Protein AF-A0A974WKI0-F1 (afdb_monomer_lite)

Foldseek 3Di:
DDDDDDDDDDDDDDDDDDDDDDDDDDPVPVVVVVVVVVVLVVVQLVQKDKDFAPPDDLQAFLVVGDPVRIDIDGDDDDPFKDKDWDDWDTDLQQSKTKTKIWIWGQDPPPRDTDDIDIDIDIDHDHHHPQNLQQVQVVQKDWDAPDDPQLEAFQVRDPPVRIDIDRHDPVFWDKDKDWDGDQAQSWIKIKIKIAGPVHRVDIYPIDTDDIPHNHHHPVNVLVVVLVVLVVPQQDWDFDPVDDQQEAFQVPDDPNRIFHDPVNVPFWGKDWPDWDGDQQQSKIKTKIWIATPVDRDIDDIDIHMDHNHHHPVNVLVVVLVVVQVCQQPDPWDWDWQFAPDDQQEAFQVPGDPVRIDTHPTPDDPQKDKAWPDWDGDQQQSKIKTWIWIWGRPCCVRNNIRIYDIDIDMDHNHHHPVNVVLVVVQVVQQVVVVVLVPPDDDDPPDDFEDAFPVVDDPVNVVVVPVSCCVVVVPDPFKDKDKDWDDGDQAQAKTKIKIWIDGNVDPPRIYDMDMDIDGGYHHDVVVPPPDDDFDADDDDDPPVQWQQQLVVVVCVVPPPVCVLDVPPCDPVNVCVRSDPPDDPFKDKDDKDKDKDWDCDPDDDNRDTFIKIKIKIKMATRVDRPDDMDIDIDMDGCRRVSVVSVVQVQQVQKDKDFDPVCLLVQQVDFQVRDDPVNVVVGMDIDGDVVVVVSPRIDGDVVQWDKAFDDGDQQQSKTWIWTGRNPDIDIDIDHRHHHPVSVVVLVVVLVVVLVLQQVCQVVWDFDPDDAPPPPFAFQQLVPPDPVPTHTDDPPVSQKDKDWDPPPFDDPVLQQKTKTKIWIAGNPSNRRVRIHPDIDIDIDGNNDDPVLNVVLVVLVVVLVVVLVCCLVPVVVVLCPPLVVVLLVLDPPVLSVVLCCCVNPVLSVVLVVLVVVLCVVLVVLLCNLQNDDPLSVVVVVLLSVLSSLVVSLLVSLLSQLQSDDDDDDPCPDLLCSLVRSQDLVSVLVSQLVNLVSCVVSLVSLLVSLLSLLVPPDVVLCVVFPPSVVLSVLLSVLLSVLSVVLSCCRNPQDRSCCQAVVDDDPPPNDVVVVVVPPPDDGHSVCVLPCVLCVSLPCVVSLVSSLVSLVVSCVVRVDDPVSSVVSSVSSCSSNVSVSVSSVSVSVCCNVSNHVSSSVSSVVSVD

Secondary structure (DSSP, 8-state):
------------------------SSHHHHHHHHHHHHHHHHHHHHH-EEEE-TTS-TTS-GGG--GGGEEEE-S---TTEEEEEEEEEEETTTTEEEEEEEEEEE-TTT--EEEEEEEEEEEE-PPPHHHHHHHHHHH-EEE--S--GGGS-GGGS-GGG-EEESS-TTTEEEEEEEEEETTTTEEEEEEEEEETT-TT-BPPPEEEEEEE-PPPHHHHHHHHHHHHHHH----EEPTT--GGGS-GGG--GGGEE--TTTTTTEEEEEEEEEEETTTTEEEEEEEEEESSSS-BPPPEEEEE--PPPHHHHHHHHHHHHHHHHHT-----EEEETT--GGGS-GGG--GGGEEEES----TTEEEEEEEEEEETTTTEEEEEEEEEE-TTHHHH--EEPPPEEEEEE-PPPHHHHHHHHHHHHHHHHHHHTGGG----TTS-SSSS-GGG--TTGGGG-TTSHHHHSSS-TTEEEEEEEEEEETTTTEEEEEEEEEESSSTT-BPPPEEEEEE----THHHHGGG------PPPPPGGGB-HHHHHHHHHHSS-HHHHS-----HHHHHHHH--TT-TTEEEEEEEEEEEEE--TTS-TT--EEEEEEEEEEEESSSTTS-EEEEEEEEE-HHHHHHHHHHHHHHH-EEEE-GGGHHHHTTS-GGG--HHHHHHHEEEE--HHHHT-TT--B-GGGEEEEEEEEETTTTEEEEEEEETTEEEEEEEE-S--HHHHHHHHHHHHHHHHHHHHHHHT--B---------SS---TTT--GGGS-B---GGG-EEEEE-TT--EEETTTTEEEEEEEEEE-STTSTT-B-SS-EEEEE---S-HHHHHHHHHHHHHHHHHHHHHHHHHHHHHIIIIIHHHHHTS-HHHHHHHHHIIIIIIHHHHHHHHHHHHHHHHHHHHHHH-S-HHHHHHHHHHHHHHHHHHHHHHHHHHHHHSSPP--STT--TTSSHHHH--HHHHHHHHHHHHHHHHHTHHHHHHHHHHHHHTS-HHHHTTSTTHHHHHHHHHHHHHHHHHHHHHIIIII--HHHHHH-PPPSS---HHHHHTTTTS--SHHHIIIIIHHHHS-THHHHHHHHHHHHHHHHHTT--HHHHHHHHHHHHHHHHHHHHHHHHHHHHHIIIIIIIHHHHHHHHH-

Sequence (1156 aa):
MKKNKFLISSILSILSIALPTLSASCAKAQQKQKHGINEKIENTLKQCQVFVDDNIKKEKLASDIKYSQIKNNIFSIDKNIIIQYKNILADDIKGLLIIEIYIKQIDKNNNNLINLKTKKMVISGFKTIYEYMNEQLKQIKASYDNLNLSSTMPDDLDLNLIKFKNYNASLFDINATFKPNNEEGLIEISLELIYKQNTNIKSKNITIFPIKGFKTTRDSFKEKNEETFKKLAYLELIKTIDKSNVLPSSIKEEDIQLPSSANQYSKIKINSLKPNDEDGTLLVNFYLLSKQYNDSTKSKEIVIRDFLTKNEQLNNLKNNIRERLNKHNLKFEIEYMDIDKESVLPEKISKDKIKFINTNLKLDQEIKIIDIDPDNERGTLSINYKIVDKSNISILGEIESRILSYTDKGFLTKKQKVINTEIQRLNKYGQESLDFIVVNDNFVKNEHFANELTKDKLGNLKYLTSVLSGEDDKINTIFSIEKYDNNLGEINISYIIESKIIQNVYSKKFTKNIKGFKTIEQDRINKLNPNFSIKKIDSSIYNSKTFYKFIGSNKNIKTFVPIEITNEELSKIISYENIEDAKITNLRVKIYLDSNEANNPNEIKCYLKLQYKIQSTINESSITKERNTIFDISSSIVPKFIQKYLDSVNITIKESKKGQMFKVAPSGVKQEQLNEWIVVNVPEEFNNWYDFKLDKKFQDLSIFETNDNTGTITISYKIGRFDKKITINGFKNPKSEAEYKLKIVKEIQRLDSILKNFDLEKQEDYLLKNTGFDINNFKIDNIKYNLTNNQQCKVEYVDNTLQIDAVNGIVTFKIKLMSTNPLFDEISSSIEKNVIVKNLISSSERELINKIKTKTILDLENYTKGESNKLASKNFEETLKLIPEDKRDKFKKIIELELRTELIKIMNQWNDDVIQKFYAAYGITEDTLKIYEYLENIYMSLYTEVMHMFGLGITGPKITGLLADWKDYPKRMLKAETLKNTFNKYFKTIQNNKNYFVNSINTLLRNIEEDKLNAVQNKQNLIEELIKACSNNFDEIINFHLNTVSWPLLIDGRESDINANKSLKVFHKNYSWGRTWLATGGWEQIFQNDRHKNQLNENLNLIFEKYNLDDSIKTYLRNKTLFAMNPIYKMIDIHTSNIKTNMFKIIIKYIHKSYE

Radius of gyration: 63.35 Å; chains: 1; bounding box: 133×71×238 Å

pLDDT: mean 70.98, std 14.94, range [25.62, 95.19]

Structure (mmCIF, N/CA/C/O backbone):
data_AF-A0A974WKI0-F1
#
_entry.id   AF-A0A974WKI0-F1
#
loop_
_atom_site.group_PDB
_atom_site.id
_atom_site.type_symbol
_atom_site.label_atom_id
_atom_site.label_alt_id
_atom_site.label_comp_id
_atom_site.label_asym_id
_atom_site.label_entity_id
_atom_site.label_seq_id
_atom_site.pdbx_PDB_ins_code
_atom_site.Cartn_x
_atom_site.Cartn_y
_atom_site.Cartn_z
_atom_site.occupancy
_atom_site.B_iso_or_equiv
_atom_site.auth_seq_id
_atom_site.auth_comp_id
_atom_site.auth_asym_id
_atom_site.auth_atom_id
_atom_site.pdbx_PDB_model_num
ATOM 1 N N . MET A 1 1 ? 18.031 -8.900 88.450 1.00 31.47 1 MET A N 1
ATOM 2 C CA . MET A 1 1 ? 19.393 -8.404 88.747 1.00 31.47 1 MET A CA 1
ATOM 3 C C . MET A 1 1 ? 19.424 -6.898 88.541 1.00 31.47 1 MET A C 1
ATOM 5 O O . MET A 1 1 ? 18.953 -6.460 87.509 1.00 31.47 1 MET A O 1
ATOM 9 N N . LYS A 1 2 ? 19.989 -6.193 89.537 1.00 28.27 2 LYS A N 1
ATOM 10 C CA . LYS A 1 2 ? 20.516 -4.806 89.586 1.00 28.27 2 LYS A CA 1
ATOM 11 C C . LYS A 1 2 ? 19.523 -3.650 89.294 1.00 28.27 2 LYS A C 1
ATOM 13 O O . LYS A 1 2 ? 19.084 -3.512 88.168 1.00 28.27 2 LYS A O 1
ATOM 18 N N . LYS A 1 3 ? 19.008 -2.917 90.308 1.00 31.12 3 LYS A N 1
ATOM 19 C CA . LYS A 1 3 ? 19.631 -1.942 91.274 1.00 31.12 3 LYS A CA 1
ATOM 20 C C . LYS A 1 3 ? 19.902 -0.580 90.599 1.00 31.12 3 LYS A C 1
ATOM 22 O O . LYS A 1 3 ? 20.430 -0.597 89.503 1.00 31.12 3 LYS A O 1
ATOM 27 N N . ASN A 1 4 ? 19.605 0.606 91.152 1.00 28.61 4 ASN A N 1
ATOM 28 C CA . ASN A 1 4 ? 19.692 1.167 92.523 1.00 28.61 4 ASN A CA 1
ATOM 29 C C . ASN A 1 4 ? 18.730 2.389 92.639 1.00 28.61 4 ASN A C 1
ATOM 31 O O . ASN A 1 4 ? 18.492 3.027 91.624 1.00 28.61 4 ASN A O 1
ATOM 35 N N . LYS A 1 5 ? 18.022 2.643 93.762 1.00 31.42 5 LYS A N 1
ATOM 36 C CA . LYS A 1 5 ? 18.403 3.362 95.022 1.00 31.42 5 LYS A CA 1
ATOM 37 C C . LYS A 1 5 ? 18.831 4.837 94.803 1.00 31.42 5 LYS A C 1
ATOM 39 O O . LYS A 1 5 ? 19.568 5.083 93.864 1.00 31.42 5 LYS A O 1
ATOM 44 N N . PHE A 1 6 ? 18.452 5.841 95.607 1.00 28.73 6 PHE A N 1
ATOM 45 C CA . PHE A 1 6 ? 18.746 6.109 97.041 1.00 28.73 6 PHE A CA 1
ATOM 46 C C . PHE A 1 6 ? 17.820 7.293 97.514 1.00 28.73 6 PHE A C 1
ATOM 48 O O . PHE A 1 6 ? 17.516 8.130 96.674 1.00 28.73 6 PHE A O 1
ATOM 55 N N . LEU A 1 7 ? 17.187 7.317 98.716 1.00 29.12 7 LEU A N 1
ATOM 56 C CA . LEU A 1 7 ? 17.681 7.746 100.071 1.00 29.12 7 LEU A CA 1
ATOM 57 C C . LEU A 1 7 ? 17.720 9.309 100.215 1.00 29.12 7 LEU A C 1
ATOM 59 O O . LEU A 1 7 ? 17.961 9.956 99.212 1.00 29.12 7 LEU A O 1
ATOM 63 N N . ILE A 1 8 ? 17.518 10.044 101.330 1.00 29.12 8 ILE A N 1
ATOM 64 C CA . ILE A 1 8 ? 17.558 9.886 102.811 1.00 29.12 8 ILE A CA 1
ATOM 65 C C . ILE A 1 8 ? 16.828 11.097 103.454 1.00 29.12 8 ILE A C 1
ATOM 67 O O . ILE A 1 8 ? 16.807 12.162 102.845 1.00 29.12 8 ILE A O 1
ATOM 71 N N . SER A 1 9 ? 16.466 10.961 104.743 1.00 28.19 9 SER A N 1
ATOM 72 C CA . SER A 1 9 ? 16.653 11.964 105.830 1.00 28.19 9 SER A CA 1
ATOM 73 C C . SER A 1 9 ? 15.417 12.814 106.174 1.00 28.19 9 SER A C 1
ATOM 75 O O . SER A 1 9 ? 14.773 13.326 105.274 1.00 28.19 9 SER A O 1
ATOM 77 N N . SER A 1 10 ? 14.990 12.997 107.435 1.00 25.62 10 SER A N 1
ATOM 78 C CA . SER A 1 10 ? 15.783 13.260 108.655 1.00 25.62 10 SER A CA 1
ATOM 79 C C . SER A 1 10 ? 15.087 12.842 109.971 1.00 25.62 10 SER A C 1
ATOM 81 O O . SER A 1 10 ? 13.864 12.802 110.061 1.00 25.62 10 SER A O 1
ATOM 83 N N . ILE A 1 11 ? 15.910 12.597 110.998 1.00 32.78 11 ILE A N 1
ATOM 84 C CA . ILE A 1 11 ? 15.616 12.399 112.435 1.00 32.78 11 ILE A CA 1
ATOM 85 C C . ILE A 1 11 ? 15.730 13.752 113.173 1.00 32.78 11 ILE A C 1
ATOM 87 O O . ILE A 1 11 ? 16.574 14.553 112.777 1.00 32.78 11 ILE A O 1
ATOM 91 N N . LEU A 1 12 ? 15.003 13.980 114.283 1.00 26.95 12 LEU A N 1
ATOM 92 C CA . LEU A 1 12 ? 15.381 15.001 115.284 1.00 26.95 12 LEU A CA 1
ATOM 93 C C . LEU A 1 12 ? 14.953 14.667 116.740 1.00 26.95 12 LEU A C 1
ATOM 95 O O . LEU A 1 12 ? 13.792 14.355 116.982 1.00 26.95 12 LEU A O 1
ATOM 99 N N . SER A 1 13 ? 15.939 14.793 117.656 1.00 30.11 13 SER A N 1
ATOM 100 C CA . SER A 1 13 ? 15.935 15.219 119.092 1.00 30.11 13 SER A CA 1
ATOM 101 C C . SER A 1 13 ? 14.991 14.538 120.117 1.00 30.11 13 SER A C 1
ATOM 103 O O . SER A 1 13 ? 13.782 14.664 119.990 1.00 30.11 13 SER A O 1
ATOM 105 N N . ILE A 1 14 ? 15.435 13.742 121.114 1.00 29.56 14 ILE A N 1
ATOM 106 C CA . ILE A 1 14 ? 16.204 14.008 122.374 1.00 29.56 14 ILE A CA 1
ATOM 107 C C . ILE A 1 14 ? 15.434 14.859 123.417 1.00 29.56 14 ILE A C 1
ATOM 109 O O . ILE A 1 14 ? 15.278 16.050 123.192 1.00 29.56 14 ILE A O 1
ATOM 113 N N . LEU A 1 15 ? 15.043 14.291 124.578 1.00 28.77 15 LEU A N 1
ATOM 114 C CA . LEU A 1 15 ? 15.566 14.620 125.931 1.00 28.77 15 LEU A CA 1
ATOM 115 C C . LEU A 1 15 ? 14.828 13.884 127.077 1.00 28.77 15 LEU A C 1
ATOM 117 O O . LEU A 1 15 ? 13.691 13.446 126.962 1.00 28.77 15 LEU A O 1
ATOM 121 N N . SER A 1 16 ? 15.561 13.747 128.176 1.00 30.06 16 SER A N 1
ATOM 122 C CA . SER A 1 16 ? 15.436 12.882 129.353 1.00 30.06 16 SER A CA 1
ATOM 123 C C . SER A 1 16 ? 14.814 13.545 130.598 1.00 30.06 16 SER A C 1
ATOM 125 O O . SER A 1 16 ? 15.036 14.732 130.804 1.00 30.06 16 SER A O 1
ATOM 127 N N . ILE A 1 17 ? 14.174 12.752 131.481 1.00 30.83 17 ILE A N 1
ATOM 128 C CA . ILE A 1 17 ? 14.428 12.561 132.942 1.00 30.83 17 ILE A CA 1
ATOM 129 C C . ILE A 1 17 ? 13.173 11.989 133.660 1.00 30.83 17 ILE A C 1
ATOM 131 O O . ILE A 1 17 ? 12.035 12.167 133.244 1.00 30.83 17 ILE A O 1
ATOM 135 N N . ALA A 1 18 ? 13.464 11.215 134.704 1.00 34.84 18 ALA A N 1
ATOM 136 C CA . ALA A 1 18 ? 12.690 10.305 135.546 1.00 34.84 18 ALA A CA 1
ATOM 137 C C . ALA A 1 18 ? 11.464 10.825 136.356 1.00 34.84 18 ALA A C 1
ATOM 139 O O . ALA A 1 18 ? 11.532 11.901 136.934 1.00 34.84 18 ALA A O 1
ATOM 140 N N . LEU A 1 19 ? 10.471 9.908 136.497 1.00 42.59 19 LEU A N 1
ATOM 141 C CA . LEU A 1 19 ? 9.551 9.567 137.632 1.00 42.59 19 LEU A CA 1
ATOM 142 C C . LEU A 1 19 ? 8.591 10.641 138.250 1.00 42.59 19 LEU A C 1
ATOM 144 O O . LEU A 1 19 ? 8.908 11.820 138.228 1.00 42.59 19 LEU A O 1
ATOM 148 N N . PRO A 1 20 ? 7.529 10.265 139.022 1.00 56.03 20 PRO A N 1
ATOM 149 C CA . PRO A 1 20 ? 6.380 9.339 138.804 1.00 56.03 20 PRO A CA 1
ATOM 150 C C . PRO A 1 20 ? 5.004 9.974 139.249 1.00 56.03 20 PRO A C 1
ATOM 152 O O . PRO A 1 20 ? 4.984 10.960 139.971 1.00 56.03 20 PRO A O 1
ATOM 155 N N . THR A 1 21 ? 3.781 9.543 138.880 1.00 41.78 21 THR A N 1
ATOM 156 C CA . THR A 1 21 ? 2.953 8.474 139.510 1.00 41.78 21 THR A CA 1
ATOM 157 C C . THR A 1 21 ? 1.461 8.551 139.071 1.00 41.78 21 THR A C 1
ATOM 159 O O . THR A 1 21 ? 0.955 9.626 138.780 1.00 41.78 21 THR A O 1
ATOM 162 N N . LEU A 1 22 ? 0.768 7.394 139.164 1.00 36.94 22 LEU A N 1
ATOM 163 C CA . LEU A 1 22 ? -0.677 7.144 139.418 1.00 36.94 22 LEU A CA 1
ATOM 164 C C . LEU A 1 22 ? -1.736 7.284 138.293 1.00 36.94 22 LEU A C 1
ATOM 166 O O . LEU A 1 22 ? -2.320 8.337 138.071 1.00 36.94 22 LEU A O 1
ATOM 170 N N . SER A 1 23 ? -2.131 6.142 137.706 1.00 37.44 23 SER A N 1
ATOM 171 C CA . SER A 1 23 ? -3.480 5.531 137.865 1.00 37.44 23 SER A CA 1
ATOM 172 C C . SER A 1 23 ? -3.743 4.457 136.789 1.00 37.44 23 SER A C 1
ATOM 174 O O . SER A 1 23 ? -4.313 4.688 135.725 1.00 37.44 23 SER A O 1
ATOM 176 N N . ALA A 1 24 ? -3.300 3.229 137.068 1.00 44.16 24 ALA A N 1
ATOM 177 C CA . ALA A 1 24 ? -3.498 2.067 136.207 1.00 44.16 24 ALA A CA 1
ATOM 178 C C . ALA A 1 24 ? -4.668 1.206 136.713 1.00 44.16 24 ALA A C 1
ATOM 180 O O . ALA A 1 24 ? -4.497 0.439 137.656 1.00 44.16 24 ALA A O 1
ATOM 181 N N . SER A 1 25 ? -5.834 1.284 136.056 1.00 39.09 25 SER A N 1
ATOM 182 C CA . SER A 1 25 ? -6.824 0.183 136.071 1.00 39.09 25 SER A CA 1
ATOM 183 C C . SER A 1 25 ? -7.819 0.149 134.889 1.00 39.09 25 SER A C 1
ATOM 185 O O . SER A 1 25 ? -8.378 -0.912 134.629 1.00 39.09 25 SER A O 1
ATOM 187 N N . CYS A 1 26 ? -7.993 1.215 134.088 1.00 47.00 26 CYS A N 1
ATOM 188 C CA . CYS A 1 26 ? -9.061 1.254 133.063 1.00 47.00 26 CYS A CA 1
ATOM 189 C C . CYS A 1 26 ? -8.631 0.883 131.614 1.00 47.00 26 CYS A C 1
ATOM 191 O O . CYS A 1 26 ? -9.451 0.461 130.801 1.00 47.00 26 CYS A O 1
ATOM 193 N N . ALA A 1 27 ? -7.336 0.939 131.272 1.00 47.78 27 ALA A N 1
ATOM 194 C CA . ALA A 1 27 ? -6.867 0.759 129.884 1.00 47.78 27 ALA A CA 1
ATOM 195 C C . ALA A 1 27 ? -6.753 -0.708 129.399 1.00 47.78 27 ALA A C 1
ATOM 197 O O . ALA A 1 27 ? -6.747 -0.964 128.195 1.00 47.78 27 ALA A O 1
ATOM 198 N N . LYS A 1 28 ? -6.708 -1.702 130.302 1.00 48.75 28 LYS A N 1
ATOM 199 C CA . LYS A 1 28 ? -6.593 -3.130 129.923 1.00 48.75 28 LYS A CA 1
ATOM 200 C C . LYS A 1 28 ? -7.935 -3.802 129.575 1.00 48.75 28 LYS A C 1
ATOM 202 O O . LYS A 1 28 ? -7.924 -4.851 128.934 1.00 48.75 28 LYS A O 1
ATOM 207 N N . ALA A 1 29 ? -9.080 -3.203 129.919 1.00 51.81 29 ALA A N 1
ATOM 208 C CA . ALA A 1 29 ? -10.403 -3.763 129.609 1.00 51.81 29 ALA A CA 1
ATOM 209 C C . ALA A 1 29 ? -10.884 -3.424 128.180 1.00 51.81 29 ALA A C 1
ATOM 211 O O . ALA A 1 29 ? -11.353 -4.307 127.460 1.00 51.81 29 ALA A O 1
ATOM 212 N N . GLN A 1 30 ? -10.678 -2.188 127.708 1.00 53.12 30 GLN A N 1
ATOM 213 C CA . GLN A 1 30 ? -11.100 -1.762 126.361 1.00 53.12 30 GLN A CA 1
ATOM 214 C C . GLN A 1 30 ? -10.255 -2.375 125.227 1.00 53.12 30 GLN A C 1
ATOM 216 O O . GLN A 1 30 ? -10.772 -2.642 124.139 1.00 53.12 30 GLN A O 1
ATOM 221 N N . GLN A 1 31 ? -8.974 -2.677 125.471 1.00 53.84 31 GLN A N 1
ATOM 222 C CA . GLN A 1 31 ? -8.102 -3.294 124.462 1.00 53.84 31 GLN A CA 1
ATOM 223 C C . GLN A 1 31 ? -8.442 -4.781 124.222 1.00 53.84 31 GLN A C 1
ATOM 225 O O . GLN A 1 31 ? -8.367 -5.252 123.087 1.00 53.84 31 GLN A O 1
ATOM 230 N N . LYS A 1 32 ? -8.919 -5.502 125.251 1.00 57.62 32 LYS A N 1
ATOM 231 C CA . LYS A 1 32 ? -9.369 -6.905 125.143 1.00 57.62 32 LYS A CA 1
ATOM 232 C C . LYS A 1 32 ? -10.699 -7.033 124.381 1.00 57.62 32 LYS A C 1
ATOM 234 O O . LYS A 1 32 ? -10.872 -7.960 123.593 1.00 57.62 32 LYS A O 1
ATOM 239 N N . GLN A 1 33 ? -11.609 -6.069 124.547 1.00 58.41 33 GLN A N 1
ATOM 240 C CA . GLN A 1 33 ? -12.915 -6.058 123.873 1.00 58.41 33 GLN A CA 1
ATOM 241 C C . GLN A 1 33 ? -12.799 -5.725 122.371 1.00 58.41 33 GLN A C 1
ATOM 243 O O . GLN A 1 33 ? -13.432 -6.377 121.541 1.00 58.41 33 GLN A O 1
ATOM 248 N N . LYS A 1 34 ? -11.921 -4.781 121.995 1.00 59.06 34 LYS A N 1
ATOM 249 C CA . LYS A 1 34 ? -11.664 -4.419 120.587 1.00 59.06 34 LYS A CA 1
ATOM 250 C C . LYS A 1 34 ? -10.949 -5.538 119.812 1.00 59.06 34 LYS A C 1
ATOM 252 O O . LYS A 1 34 ? -11.215 -5.726 118.626 1.00 59.06 34 LYS A O 1
ATOM 257 N N . HIS A 1 35 ? -10.083 -6.310 120.479 1.00 61.78 35 HIS A N 1
ATOM 258 C CA . HIS A 1 35 ? -9.411 -7.461 119.868 1.00 61.78 35 HIS A CA 1
ATOM 259 C C . HIS A 1 35 ? -10.382 -8.629 119.623 1.00 61.78 35 HIS A C 1
ATOM 261 O O . HIS A 1 35 ? -10.432 -9.143 118.508 1.00 61.78 35 HIS A O 1
ATOM 267 N N . GLY A 1 36 ? -11.249 -8.945 120.595 1.00 63.78 36 GLY A N 1
ATOM 268 C CA . GLY A 1 36 ? -12.265 -9.995 120.445 1.00 63.78 36 GLY A CA 1
ATOM 269 C C . GLY A 1 36 ? -13.319 -9.706 119.364 1.00 63.78 36 GLY A C 1
ATOM 270 O O . GLY A 1 36 ? -13.803 -10.630 118.716 1.00 63.78 36 GLY A O 1
ATOM 271 N N . ILE A 1 37 ? -13.655 -8.434 119.114 1.00 65.81 37 ILE A N 1
ATOM 272 C CA . ILE A 1 37 ? -14.548 -8.037 118.008 1.00 65.81 37 ILE A CA 1
ATOM 273 C C . ILE A 1 37 ? -13.872 -8.251 116.645 1.00 65.81 37 ILE A C 1
ATOM 275 O O . ILE A 1 37 ? -14.470 -8.836 115.742 1.00 65.81 37 ILE A O 1
ATOM 279 N N . ASN A 1 38 ? -12.614 -7.829 116.493 1.00 65.56 38 ASN A N 1
ATOM 280 C CA . ASN A 1 38 ? -11.883 -8.006 115.237 1.00 65.56 38 ASN A CA 1
ATOM 281 C C . ASN A 1 38 ? -11.648 -9.483 114.902 1.00 65.56 38 ASN A C 1
ATOM 283 O O . ASN A 1 38 ? -11.810 -9.863 113.745 1.00 65.56 38 ASN A O 1
ATOM 287 N N . GLU A 1 39 ? -11.333 -10.310 115.898 1.00 68.44 39 GLU A N 1
ATOM 288 C CA . GLU A 1 39 ? -11.159 -11.755 115.729 1.00 68.44 39 GLU A CA 1
ATOM 289 C C . GLU A 1 39 ? -12.475 -12.445 115.327 1.00 68.44 39 GLU A C 1
ATOM 291 O O . GLU A 1 39 ? -12.490 -13.279 114.421 1.00 68.44 39 GLU A O 1
ATOM 296 N N . LYS A 1 40 ? -13.613 -12.029 115.903 1.00 69.25 40 LYS A N 1
ATOM 297 C CA . LYS A 1 40 ? -14.949 -12.512 115.507 1.00 69.25 40 LYS A CA 1
ATOM 298 C C . LYS A 1 40 ? -15.325 -12.131 114.075 1.00 69.25 40 LYS A C 1
ATOM 300 O O . LYS A 1 40 ? -15.804 -12.986 113.329 1.00 69.25 40 LYS A O 1
ATOM 305 N N . ILE A 1 41 ? -15.096 -10.880 113.668 1.00 70.81 41 ILE A N 1
ATOM 306 C CA . ILE A 1 41 ? -15.336 -10.436 112.283 1.00 70.81 41 ILE A CA 1
ATOM 307 C C . ILE A 1 41 ? -14.430 -11.213 111.319 1.00 70.81 41 ILE A C 1
ATOM 309 O O . ILE A 1 41 ? -14.869 -11.614 110.245 1.00 70.81 41 ILE A O 1
ATOM 313 N N . GLU A 1 42 ? -13.181 -11.473 111.703 1.00 70.75 42 GLU A N 1
ATOM 314 C CA . GLU A 1 42 ? -12.215 -12.211 110.887 1.00 70.75 42 GLU A CA 1
ATOM 315 C C . GLU A 1 42 ? -12.554 -13.702 110.757 1.00 70.75 42 GLU A C 1
ATOM 317 O O . GLU A 1 42 ? -12.466 -14.256 109.661 1.00 70.75 42 GLU A O 1
ATOM 322 N N . ASN A 1 43 ? -13.045 -14.333 111.824 1.00 71.00 43 ASN A N 1
ATOM 323 C CA . ASN A 1 43 ? -13.571 -15.696 111.769 1.00 71.00 43 ASN A CA 1
ATOM 324 C C . ASN A 1 43 ? -14.856 -15.781 110.930 1.00 71.00 43 ASN A C 1
ATOM 326 O O . ASN A 1 43 ? -14.970 -16.669 110.085 1.00 71.00 43 ASN A O 1
ATOM 330 N N . THR A 1 44 ? -15.767 -14.810 111.058 1.00 70.94 44 THR A N 1
ATOM 331 C CA . THR A 1 44 ? -16.984 -14.734 110.225 1.00 70.94 44 THR A CA 1
ATOM 332 C C . THR A 1 44 ? -16.631 -14.527 108.745 1.00 70.94 44 THR A C 1
ATOM 334 O O . THR A 1 44 ? -17.207 -15.157 107.859 1.00 70.94 44 THR A O 1
ATOM 337 N N . LEU A 1 45 ? -15.619 -13.701 108.453 1.00 72.62 45 LEU A N 1
ATOM 338 C CA . LEU A 1 45 ? -15.062 -13.528 107.109 1.00 72.62 45 LEU A CA 1
ATOM 339 C C . LEU A 1 45 ? -14.480 -14.824 106.548 1.00 72.62 45 LEU A C 1
ATOM 341 O O . LEU A 1 45 ? -14.689 -15.107 105.369 1.00 72.62 45 LEU A O 1
ATOM 345 N N . LYS A 1 46 ? -13.752 -15.610 107.350 1.00 72.50 46 LYS A N 1
ATOM 346 C CA . LYS A 1 46 ? -13.206 -16.908 106.918 1.00 72.50 46 LYS A CA 1
ATOM 347 C C . LYS A 1 46 ? -14.318 -17.905 106.583 1.00 72.50 46 LYS A C 1
ATOM 349 O O . LYS A 1 46 ? -14.187 -18.624 105.598 1.00 72.50 46 LYS A O 1
ATOM 354 N N . GLN A 1 47 ? -15.416 -17.887 107.338 1.00 74.75 47 GLN A N 1
ATOM 355 C CA . GLN A 1 47 ? -16.540 -18.818 107.186 1.00 74.75 47 GLN A CA 1
ATOM 356 C C . GLN A 1 47 ? -17.558 -18.415 106.106 1.00 74.75 47 GLN A C 1
ATOM 358 O O . GLN A 1 47 ? -18.278 -19.275 105.608 1.00 74.75 47 GLN A O 1
ATOM 363 N N . CYS A 1 48 ? -17.619 -17.141 105.704 1.00 75.50 48 CYS A N 1
ATOM 364 C CA . CYS A 1 48 ? -18.544 -16.699 104.660 1.00 75.50 48 CYS A CA 1
ATOM 365 C C . CYS A 1 48 ? -18.153 -17.256 103.280 1.00 75.50 48 CYS A C 1
ATOM 367 O O . CYS A 1 48 ? -17.058 -16.971 102.767 1.00 75.50 48 CYS A O 1
ATOM 369 N N . GLN A 1 49 ? -19.080 -18.010 102.684 1.00 77.50 49 GLN A N 1
ATOM 370 C CA . GLN A 1 49 ? -19.012 -18.515 101.316 1.00 77.50 49 GLN A CA 1
ATOM 371 C C . GLN A 1 49 ? -20.194 -17.982 100.504 1.00 77.50 49 GLN A C 1
ATOM 373 O O . GLN A 1 49 ? -21.333 -17.952 100.974 1.00 77.50 49 GLN A O 1
ATOM 378 N N . VAL A 1 50 ? -19.912 -17.577 99.268 1.00 79.31 50 VAL A N 1
ATOM 379 C CA . VAL A 1 50 ? -20.922 -17.186 98.285 1.00 79.31 50 VAL A CA 1
ATOM 380 C C . VAL A 1 50 ? -20.797 -18.100 97.084 1.00 79.31 50 VAL A C 1
ATOM 382 O O . VAL A 1 50 ? -19.695 -18.361 96.602 1.00 79.31 50 VAL A O 1
ATOM 385 N N . PHE A 1 51 ? -21.938 -18.580 96.620 1.00 82.75 51 PHE A N 1
ATOM 386 C CA . PHE A 1 51 ? -22.064 -19.490 95.498 1.00 82.75 51 PHE A CA 1
ATOM 387 C C . PHE A 1 51 ? -23.266 -19.064 94.651 1.00 82.75 51 PHE A C 1
ATOM 389 O O . PHE A 1 51 ? -24.111 -18.278 95.081 1.00 82.75 51 PHE A O 1
ATOM 396 N N . VAL A 1 52 ? -23.311 -19.534 93.411 1.00 81.94 52 VAL A N 1
ATOM 397 C CA . VAL A 1 52 ? -24.483 -19.360 92.549 1.00 81.94 52 VAL A CA 1
ATOM 398 C C . VAL A 1 52 ? -25.407 -20.548 92.775 1.00 81.94 52 VAL A C 1
ATOM 400 O O . VAL A 1 52 ? -24.918 -21.639 93.049 1.00 81.94 52 VAL A O 1
ATOM 403 N N . ASP A 1 53 ? -26.718 -20.317 92.710 1.00 79.56 53 ASP A N 1
ATOM 404 C CA . ASP A 1 53 ? -27.740 -21.353 92.877 1.00 79.56 53 ASP A CA 1
ATOM 405 C C . ASP A 1 53 ? -27.397 -22.625 92.081 1.00 79.56 53 ASP A C 1
ATOM 407 O O . ASP A 1 53 ? -27.111 -22.536 90.886 1.00 79.56 53 ASP A O 1
ATOM 411 N N . ASP A 1 54 ? -27.457 -23.797 92.723 1.00 75.31 54 ASP A N 1
ATOM 412 C CA . ASP A 1 54 ? -27.047 -25.086 92.140 1.00 75.31 54 ASP A CA 1
ATOM 413 C C . ASP A 1 54 ? -27.838 -25.438 90.866 1.00 75.31 54 ASP A C 1
ATOM 415 O O . ASP A 1 54 ? -27.365 -26.177 90.004 1.00 75.31 54 ASP A O 1
ATOM 419 N N . ASN A 1 55 ? -29.026 -24.847 90.698 1.00 75.44 55 ASN A N 1
ATOM 420 C CA . ASN A 1 55 ? -29.858 -24.981 89.501 1.00 75.44 55 ASN A CA 1
ATOM 421 C C . ASN A 1 55 ? -29.323 -24.221 88.272 1.00 75.44 55 ASN A C 1
ATOM 423 O O . ASN A 1 55 ? -29.875 -24.341 87.174 1.00 75.44 55 ASN A O 1
ATOM 427 N N . ILE A 1 56 ? -28.276 -23.408 88.421 1.00 78.38 56 ILE A N 1
ATOM 428 C CA . ILE A 1 56 ? -27.706 -22.624 87.328 1.00 78.38 56 ILE A CA 1
ATOM 429 C C . ILE A 1 56 ? -26.514 -23.359 86.745 1.00 78.38 56 ILE A C 1
ATOM 431 O O . ILE A 1 56 ? -25.420 -23.401 87.306 1.00 78.38 56 ILE A O 1
ATOM 435 N N . LYS A 1 57 ? -26.722 -23.885 85.539 1.00 75.19 57 LYS A N 1
ATOM 436 C CA . LYS A 1 57 ? -25.640 -24.427 84.725 1.00 75.19 57 LYS A CA 1
ATOM 437 C C . LYS A 1 57 ? -24.639 -23.318 84.412 1.00 75.19 57 LYS A C 1
ATOM 439 O O . LYS A 1 57 ? -25.008 -22.290 83.842 1.00 75.19 57 LYS A O 1
ATOM 444 N N . LYS A 1 58 ? -23.362 -23.560 84.707 1.00 78.44 58 LYS A N 1
ATOM 445 C CA . LYS A 1 58 ? -22.258 -22.641 84.385 1.00 78.44 58 LYS A CA 1
ATOM 446 C C . LYS A 1 58 ? -21.934 -22.552 82.880 1.00 78.44 58 LYS A C 1
ATOM 448 O O . LYS A 1 58 ? -20.966 -21.922 82.486 1.00 78.44 58 LYS A O 1
ATOM 453 N N . GLU A 1 59 ? -22.782 -23.126 82.028 1.00 77.75 59 GLU A N 1
ATOM 454 C CA . GLU A 1 59 ? -22.745 -23.014 80.563 1.00 77.75 59 GLU A CA 1
ATOM 455 C C . GLU A 1 59 ? -23.148 -21.613 80.045 1.00 77.75 59 GLU A C 1
ATOM 457 O O . GLU A 1 59 ? -23.147 -21.381 78.837 1.00 77.75 59 GLU A O 1
ATOM 462 N N . LYS A 1 60 ? -23.507 -20.680 80.938 1.00 82.50 60 LYS A N 1
ATOM 463 C CA . LYS A 1 60 ? -23.842 -19.278 80.629 1.00 82.50 60 LYS A CA 1
ATOM 464 C C . LYS A 1 60 ? -22.653 -18.340 80.861 1.00 82.50 60 LYS A C 1
ATOM 466 O O . LYS A 1 60 ? -21.718 -18.709 81.576 1.00 82.50 60 LYS A O 1
ATOM 471 N N . LEU A 1 61 ? -22.714 -17.132 80.290 1.00 87.62 61 LEU A N 1
ATOM 472 C CA . LEU A 1 61 ? -21.768 -16.057 80.605 1.00 87.62 61 LEU A CA 1
ATOM 473 C C . LEU A 1 61 ? -21.956 -15.602 82.062 1.00 87.62 61 LEU A C 1
ATOM 475 O O . LEU A 1 61 ? -23.044 -15.724 82.630 1.00 87.62 61 LEU A O 1
ATOM 479 N N . ALA A 1 62 ? -20.902 -15.072 82.681 1.00 85.94 62 ALA A N 1
ATOM 480 C CA . ALA A 1 62 ? -20.974 -14.576 84.054 1.00 85.94 62 ALA A CA 1
ATOM 481 C C . ALA A 1 62 ? -21.870 -13.327 84.154 1.00 85.94 62 ALA A C 1
ATOM 483 O O . ALA A 1 62 ? -22.537 -13.132 85.170 1.00 85.94 62 ALA A O 1
ATOM 484 N N . SER A 1 63 ? -21.936 -12.515 83.095 1.00 85.50 63 SER A N 1
ATOM 485 C CA . SER A 1 63 ? -22.819 -11.343 82.998 1.00 85.50 63 SER A CA 1
ATOM 486 C C . SER A 1 63 ? -24.311 -11.682 82.952 1.00 85.50 63 SER A C 1
ATOM 488 O O . SER A 1 63 ? -25.133 -10.841 83.315 1.00 85.50 63 SER A O 1
ATOM 490 N N . ASP A 1 64 ? -24.672 -12.919 82.597 1.00 84.25 64 ASP A N 1
ATOM 491 C CA . ASP A 1 64 ? -26.065 -13.385 82.589 1.00 84.25 64 ASP A CA 1
ATOM 492 C C . ASP A 1 64 ? -26.589 -13.737 83.995 1.00 84.25 64 ASP A C 1
ATOM 494 O O . ASP A 1 64 ? -27.781 -14.024 84.168 1.00 84.25 64 ASP A O 1
ATOM 498 N N . ILE A 1 65 ? -25.717 -13.745 85.011 1.00 86.31 65 ILE A N 1
ATOM 499 C CA . ILE A 1 65 ? -26.073 -14.099 86.387 1.00 86.31 65 ILE A CA 1
ATOM 500 C C . ILE A 1 65 ? -26.698 -12.900 87.099 1.00 86.31 65 ILE A C 1
ATOM 502 O O . ILE A 1 65 ? -26.059 -11.883 87.365 1.00 86.31 65 ILE A O 1
ATOM 506 N N . LYS A 1 66 ? -27.974 -13.037 87.460 1.00 82.81 66 LYS A N 1
ATOM 507 C CA . LYS A 1 66 ? -28.736 -12.020 88.191 1.00 82.81 66 LYS A CA 1
ATOM 508 C C . LYS A 1 66 ? -28.393 -12.039 89.679 1.00 82.81 66 LYS A C 1
ATOM 510 O O . LYS A 1 66 ? -28.092 -13.077 90.255 1.00 82.81 66 LYS A O 1
ATOM 515 N N . TYR A 1 67 ? -28.559 -10.901 90.346 1.00 78.75 67 TYR A N 1
ATOM 516 C CA . TYR A 1 67 ? -28.308 -10.774 91.787 1.00 78.75 67 TYR A CA 1
ATOM 517 C C . TYR A 1 67 ? -29.083 -11.798 92.633 1.00 78.75 67 TYR A C 1
ATOM 519 O O . TYR A 1 67 ? -28.533 -12.399 93.549 1.00 78.75 67 TYR A O 1
ATOM 527 N N . SER A 1 68 ? -30.350 -12.049 92.288 1.00 77.38 68 SER A N 1
ATOM 528 C CA . SER A 1 68 ? -31.226 -13.006 92.980 1.00 77.38 68 SER A CA 1
ATOM 529 C C . SER A 1 68 ? -30.755 -14.462 92.896 1.00 77.38 68 SER A C 1
ATOM 531 O O . SER A 1 68 ? -31.306 -15.326 93.568 1.00 77.38 68 SER A O 1
ATOM 533 N N . GLN A 1 69 ? -29.778 -14.746 92.037 1.00 83.94 69 GLN A N 1
ATOM 534 C CA . GLN A 1 69 ? -29.242 -16.078 91.780 1.00 83.94 69 GLN A CA 1
ATOM 535 C C . GLN A 1 69 ? -27.971 -16.375 92.584 1.00 83.94 69 GLN A C 1
ATOM 537 O O . GLN A 1 69 ? -27.433 -17.480 92.516 1.00 83.94 69 GLN A O 1
ATOM 542 N N . ILE A 1 70 ? -27.490 -15.395 93.345 1.00 82.19 70 ILE A N 1
ATOM 543 C CA . ILE A 1 70 ? -26.328 -15.514 94.211 1.00 82.19 70 ILE A CA 1
ATOM 544 C C . ILE A 1 70 ? -26.828 -15.836 95.617 1.00 82.19 70 ILE A C 1
ATOM 546 O O . ILE A 1 70 ? -27.586 -15.069 96.209 1.00 82.19 70 ILE A O 1
ATOM 550 N N . LYS A 1 71 ? -26.386 -16.967 96.162 1.00 80.06 71 LYS A N 1
ATOM 551 C CA . LYS A 1 71 ? -26.710 -17.414 97.518 1.00 80.06 71 LYS A CA 1
ATOM 552 C C . LYS A 1 71 ? -25.481 -17.282 98.412 1.00 80.06 71 LYS A C 1
ATOM 554 O O . LYS A 1 71 ? -24.339 -17.403 97.966 1.00 80.06 71 LYS A O 1
ATOM 559 N N . ASN A 1 72 ? -25.702 -17.011 99.690 1.00 75.81 72 ASN A N 1
ATOM 560 C CA . ASN A 1 72 ? -24.666 -17.059 100.714 1.00 75.81 72 ASN A CA 1
ATOM 561 C C . ASN A 1 72 ? -24.980 -18.196 101.692 1.00 75.81 72 ASN A C 1
ATOM 563 O O . ASN A 1 72 ? -26.126 -18.382 102.085 1.00 75.81 72 ASN A O 1
ATOM 567 N N . ASN A 1 73 ? -23.964 -18.976 102.070 1.00 67.69 73 ASN A N 1
ATOM 568 C CA . ASN A 1 73 ? -24.095 -19.929 103.170 1.00 67.69 73 ASN A CA 1
ATOM 569 C C . ASN A 1 73 ? -23.412 -19.316 104.381 1.00 67.69 73 ASN A C 1
ATOM 571 O O . ASN A 1 73 ? -22.245 -18.917 104.295 1.00 67.69 73 ASN A O 1
ATOM 575 N N . ILE A 1 74 ? -24.130 -19.211 105.495 1.00 62.50 74 ILE A N 1
ATOM 576 C CA . ILE A 1 74 ? -23.556 -18.664 106.716 1.00 62.50 74 ILE A CA 1
ATOM 577 C C . ILE A 1 74 ? -23.947 -19.558 107.890 1.00 62.50 74 ILE A C 1
ATOM 579 O O . ILE A 1 74 ? -25.094 -19.568 108.331 1.00 62.50 74 ILE A O 1
ATOM 583 N N . PHE A 1 75 ? -22.978 -20.325 108.392 1.00 56.84 75 PHE A N 1
ATOM 584 C CA . PHE A 1 75 ? -23.142 -21.148 109.586 1.00 56.84 75 PHE A CA 1
ATOM 585 C C . PHE A 1 75 ? -23.071 -20.250 110.830 1.00 56.84 75 PHE A C 1
ATOM 587 O O . PHE A 1 75 ? -22.044 -19.635 111.090 1.00 56.84 75 PHE A O 1
ATOM 594 N N . SER A 1 76 ? -24.190 -20.152 111.555 1.00 55.84 76 SER A N 1
ATOM 595 C CA . SER A 1 76 ? -24.377 -19.431 112.827 1.00 55.84 76 SER A CA 1
ATOM 596 C C . SER A 1 76 ? -23.762 -18.026 112.893 1.00 55.84 76 SER A C 1
ATOM 598 O O . SER A 1 76 ? -22.634 -17.825 113.345 1.00 55.84 76 SER A O 1
ATOM 600 N N . ILE A 1 77 ? -24.544 -17.022 112.508 1.00 59.81 77 ILE A N 1
ATOM 601 C CA . ILE A 1 77 ? -24.165 -15.624 112.711 1.00 59.81 77 ILE A CA 1
ATOM 602 C C . ILE A 1 77 ? -24.641 -15.174 114.091 1.00 59.81 77 ILE A C 1
ATOM 604 O O . ILE A 1 77 ? -25.796 -15.390 114.461 1.00 59.81 77 ILE A O 1
ATOM 608 N N . ASP A 1 78 ? -23.771 -14.500 114.841 1.00 62.09 78 ASP A N 1
ATOM 609 C CA . ASP A 1 78 ? -24.199 -13.647 115.951 1.00 62.09 78 ASP A CA 1
ATOM 610 C C . ASP A 1 78 ? -25.255 -12.656 115.423 1.00 62.09 78 ASP A C 1
ATOM 612 O O . ASP A 1 78 ? -25.029 -12.010 114.400 1.00 62.09 78 ASP A O 1
ATOM 616 N N . LYS A 1 79 ? -26.403 -12.511 116.104 1.00 63.78 79 LYS A N 1
ATOM 617 C CA . LYS A 1 79 ? -27.556 -11.692 115.653 1.00 63.78 79 LYS A CA 1
ATOM 618 C C . LYS A 1 79 ? -27.214 -10.230 115.323 1.00 63.78 79 LYS A C 1
ATOM 620 O O . LYS A 1 79 ? -28.048 -9.514 114.782 1.00 63.78 79 LYS A O 1
ATOM 625 N N . ASN A 1 80 ? -26.000 -9.791 115.639 1.00 67.25 80 ASN A N 1
ATOM 626 C CA . ASN A 1 80 ? -25.538 -8.423 115.475 1.00 67.25 80 ASN A CA 1
ATOM 627 C C . ASN A 1 80 ? -24.589 -8.243 114.277 1.00 67.25 80 ASN A C 1
ATOM 629 O O . ASN A 1 80 ? -23.976 -7.189 114.179 1.00 67.25 80 ASN A O 1
ATOM 633 N N . ILE A 1 81 ? -24.420 -9.229 113.386 1.00 70.38 81 ILE A N 1
ATOM 634 C CA . ILE A 1 81 ? -23.588 -9.104 112.176 1.00 70.38 81 ILE A CA 1
ATOM 635 C C . ILE A 1 81 ? -24.465 -9.146 110.913 1.00 70.38 81 ILE A C 1
ATOM 637 O O . ILE A 1 81 ? -25.263 -10.060 110.732 1.00 70.38 81 ILE A O 1
ATOM 641 N N . ILE A 1 82 ? -24.284 -8.176 110.012 1.00 69.69 82 ILE A N 1
ATOM 642 C CA . ILE A 1 82 ? -24.983 -8.061 108.724 1.00 69.69 82 ILE A CA 1
ATOM 643 C C . ILE A 1 82 ? -23.973 -8.191 107.579 1.00 69.69 82 ILE A C 1
ATOM 645 O O . ILE A 1 82 ? -22.964 -7.485 107.554 1.00 69.69 82 ILE A O 1
ATOM 649 N N . ILE A 1 83 ? -24.274 -9.046 106.597 1.00 71.94 83 ILE A N 1
ATOM 650 C CA . ILE A 1 83 ? -23.533 -9.146 105.330 1.00 71.94 83 ILE A CA 1
ATOM 651 C C . ILE A 1 83 ? -24.340 -8.455 104.230 1.00 71.94 83 ILE A C 1
ATOM 653 O O . ILE A 1 83 ? -25.520 -8.742 104.053 1.00 71.94 83 ILE A O 1
ATOM 657 N N . GLN A 1 84 ? -23.708 -7.557 103.477 1.00 76.06 84 GLN A N 1
ATOM 658 C CA . GLN A 1 84 ? -24.299 -6.927 102.292 1.00 76.06 84 GLN A CA 1
ATOM 659 C C . GLN A 1 84 ? -23.354 -7.096 101.098 1.00 76.06 84 GLN A C 1
ATOM 661 O O . GLN A 1 84 ? -22.131 -7.056 101.259 1.00 76.06 84 GLN A O 1
ATOM 666 N N . TYR A 1 85 ? -23.900 -7.279 99.894 1.00 78.94 85 TYR A N 1
ATOM 667 C CA . TYR A 1 85 ? -23.083 -7.285 98.682 1.00 78.94 85 TYR A CA 1
ATOM 668 C C . TYR A 1 85 ? -22.781 -5.852 98.252 1.00 78.94 85 TYR A C 1
ATOM 670 O O . TYR A 1 85 ? -23.676 -5.013 98.184 1.00 78.94 85 TYR A O 1
ATOM 678 N N . LYS A 1 86 ? -21.510 -5.594 97.956 1.00 79.19 86 LYS A N 1
ATOM 679 C CA . LYS A 1 86 ? -20.996 -4.310 97.491 1.00 79.19 86 LYS A CA 1
ATOM 680 C C . LYS A 1 86 ? -21.042 -4.162 95.995 1.00 79.19 86 LYS A C 1
ATOM 682 O O . LYS A 1 86 ? -21.455 -3.127 95.488 1.00 79.19 86 LYS A O 1
ATOM 687 N N . ASN A 1 87 ? -20.510 -5.163 95.315 1.00 81.31 87 ASN A N 1
ATOM 688 C CA . ASN A 1 87 ? -20.357 -5.133 93.880 1.00 81.31 87 ASN A CA 1
ATOM 689 C C . ASN A 1 87 ? -20.344 -6.561 93.351 1.00 81.31 87 ASN A C 1
ATOM 691 O O . ASN A 1 87 ? -19.791 -7.455 93.996 1.00 81.31 87 ASN A O 1
ATOM 695 N N . ILE A 1 88 ? -20.937 -6.750 92.182 1.00 83.88 88 ILE A N 1
ATOM 696 C CA . ILE A 1 88 ? -20.862 -7.989 91.422 1.00 83.88 88 ILE A CA 1
ATOM 697 C C . ILE A 1 88 ? -20.332 -7.596 90.055 1.00 83.88 88 ILE A C 1
ATOM 699 O O . ILE A 1 88 ? -20.984 -6.868 89.312 1.00 83.88 88 ILE A O 1
ATOM 703 N N . LEU A 1 89 ? -19.119 -8.041 89.760 1.00 86.31 89 LEU A N 1
ATOM 704 C CA . LEU A 1 89 ? -18.441 -7.771 88.506 1.00 86.31 89 LEU A CA 1
ATOM 705 C C . LEU A 1 89 ? -18.339 -9.080 87.736 1.00 86.31 89 LEU A C 1
ATOM 707 O O . LEU A 1 89 ? -17.719 -10.033 88.210 1.00 86.31 89 LEU A O 1
ATOM 711 N N . ALA A 1 90 ? -18.947 -9.121 86.557 1.00 86.62 90 ALA A N 1
ATOM 712 C CA . ALA A 1 90 ? -18.740 -10.202 85.610 1.00 86.62 90 ALA A CA 1
ATOM 713 C C . ALA A 1 90 ? -17.472 -9.932 84.790 1.00 86.62 90 ALA A C 1
ATOM 715 O O . ALA A 1 90 ? -17.281 -8.838 84.262 1.00 86.62 90 ALA A O 1
ATOM 716 N N . ASP A 1 91 ? -16.610 -10.937 84.690 1.00 88.12 91 ASP A N 1
ATOM 717 C CA . ASP A 1 91 ? -15.482 -10.987 83.765 1.00 88.12 91 ASP A CA 1
ATOM 718 C C . ASP A 1 91 ? -15.718 -12.170 82.820 1.00 88.12 91 ASP A C 1
ATOM 720 O O . ASP A 1 91 ? -15.243 -13.287 83.041 1.00 88.12 91 ASP A O 1
ATOM 724 N N . ASP A 1 92 ? -16.499 -11.920 81.767 1.00 86.19 92 ASP A N 1
ATOM 725 C CA . ASP A 1 92 ? -16.843 -12.920 80.748 1.00 86.19 92 ASP A CA 1
ATOM 726 C C . ASP A 1 92 ? -15.632 -13.355 79.918 1.00 86.19 92 ASP A C 1
ATOM 728 O O . ASP A 1 92 ? -15.653 -14.414 79.293 1.00 86.19 92 ASP A O 1
ATOM 732 N N . ILE A 1 93 ? -14.545 -12.576 79.924 1.00 85.88 93 ILE A N 1
ATOM 733 C CA . ILE A 1 93 ? -13.303 -12.950 79.241 1.00 85.88 93 ILE A CA 1
ATOM 734 C C . ILE A 1 93 ? -12.682 -14.151 79.953 1.00 85.88 93 ILE A C 1
ATOM 736 O O . ILE A 1 93 ? -12.243 -15.098 79.302 1.00 85.88 93 ILE A O 1
ATOM 740 N N . LYS A 1 94 ? -12.668 -14.120 81.290 1.00 85.56 94 LYS A N 1
ATOM 741 C CA . LYS A 1 94 ? -12.102 -15.187 82.126 1.00 85.56 94 LYS A CA 1
ATOM 742 C C . LYS A 1 94 ? -13.139 -16.190 82.642 1.00 85.56 94 LYS A C 1
ATOM 744 O O . LYS A 1 94 ? -12.751 -17.142 83.316 1.00 85.56 94 LYS A O 1
ATOM 749 N N . GLY A 1 95 ? -14.429 -15.983 82.364 1.00 87.75 95 GLY A N 1
ATOM 750 C CA . GLY A 1 95 ? -15.510 -16.833 82.874 1.00 87.75 95 GLY A CA 1
ATOM 751 C C . GLY A 1 95 ? -15.661 -16.735 84.397 1.00 87.75 95 GLY A C 1
ATOM 752 O O . GLY A 1 95 ? -15.859 -17.747 85.081 1.00 87.75 95 GLY A O 1
ATOM 753 N N . LEU A 1 96 ? -15.496 -15.525 84.946 1.00 89.19 96 LEU A N 1
ATOM 754 C CA . LEU A 1 96 ? -15.485 -15.272 86.387 1.00 89.19 96 LEU A CA 1
ATOM 755 C C . LEU A 1 96 ? -16.619 -14.338 86.801 1.00 89.19 96 LEU A C 1
ATOM 757 O O . LEU A 1 96 ? -16.878 -13.325 86.160 1.00 89.19 96 LEU A O 1
ATOM 761 N N . LEU A 1 97 ? -17.215 -14.627 87.952 1.00 88.12 97 LEU A N 1
ATOM 762 C CA . LEU A 1 97 ? -18.094 -13.710 88.665 1.00 88.12 97 LEU A CA 1
ATOM 763 C C . LEU A 1 97 ? -17.406 -13.292 89.967 1.00 88.12 97 LEU A C 1
ATOM 765 O O . LEU A 1 97 ? -17.174 -14.113 90.857 1.00 88.12 97 LEU A O 1
ATOM 769 N N . ILE A 1 98 ? -17.039 -12.018 90.073 1.00 87.69 98 ILE A N 1
ATOM 770 C CA . ILE A 1 98 ? -16.342 -11.453 91.229 1.00 87.69 98 ILE A CA 1
ATOM 771 C C . ILE A 1 98 ? -17.365 -10.754 92.114 1.00 87.69 98 ILE A C 1
ATOM 773 O O . ILE A 1 98 ? -17.984 -9.773 91.712 1.00 87.69 98 ILE A O 1
ATOM 777 N N . ILE A 1 99 ? -17.508 -11.234 93.342 1.00 84.94 99 ILE A N 1
ATOM 778 C CA . ILE A 1 99 ? -18.491 -10.748 94.302 1.00 84.94 99 ILE A CA 1
ATOM 779 C C . ILE A 1 99 ? -17.744 -10.133 95.477 1.00 84.94 99 ILE A C 1
ATOM 781 O O . ILE A 1 99 ? -17.030 -10.812 96.216 1.00 84.94 99 ILE A O 1
ATOM 785 N N . GLU A 1 100 ? -17.903 -8.829 95.655 1.00 83.38 100 GLU A N 1
ATOM 786 C CA . GLU A 1 100 ? -17.380 -8.108 96.808 1.00 83.38 100 GLU A CA 1
ATOM 787 C C . GLU A 1 100 ? -18.491 -7.976 97.849 1.00 83.38 100 GLU A C 1
ATOM 789 O O . GLU A 1 100 ? -19.559 -7.451 97.550 1.00 83.38 100 GLU A O 1
ATOM 794 N N . ILE A 1 101 ? -18.251 -8.449 99.071 1.00 81.38 101 ILE A N 1
ATOM 795 C CA . ILE A 1 101 ? -19.165 -8.306 100.211 1.00 81.38 101 ILE A CA 1
ATOM 796 C C . ILE A 1 101 ? -18.530 -7.438 101.294 1.00 81.38 101 ILE A C 1
ATOM 798 O O . ILE A 1 101 ? -17.306 -7.431 101.454 1.00 81.38 101 ILE A O 1
ATOM 802 N N . TYR A 1 102 ? -19.356 -6.746 102.072 1.00 79.56 102 TYR A N 1
ATOM 803 C CA . TYR A 1 102 ? -18.952 -6.122 103.330 1.00 79.56 102 TYR A CA 1
ATOM 804 C C . TYR A 1 102 ? -19.726 -6.712 104.501 1.00 79.56 102 TYR A C 1
ATOM 806 O O . TYR A 1 102 ? -20.928 -6.968 104.407 1.00 79.56 102 TYR A O 1
ATOM 814 N N . ILE A 1 103 ? -19.013 -6.886 105.612 1.00 72.44 103 ILE A N 1
ATOM 815 C CA . ILE A 1 103 ? -19.571 -7.341 106.882 1.00 72.44 103 ILE A CA 1
ATOM 816 C C . ILE A 1 103 ? -19.595 -6.157 107.849 1.00 72.44 103 ILE A C 1
ATOM 818 O O . ILE A 1 103 ? -18.590 -5.461 108.006 1.00 72.44 103 ILE A O 1
ATOM 822 N N . LYS A 1 104 ? -20.756 -5.931 108.464 1.00 72.06 104 LYS A N 1
ATOM 823 C CA . LYS A 1 104 ? -21.025 -4.870 109.440 1.00 72.06 104 LYS A CA 1
ATOM 824 C C . LYS A 1 104 ? -21.437 -5.498 110.765 1.00 72.06 104 LYS A C 1
ATOM 826 O O . LYS A 1 104 ? -22.213 -6.448 110.753 1.00 72.06 104 LYS A O 1
ATOM 831 N N . GLN A 1 105 ? -20.976 -4.952 111.887 1.00 71.06 105 GLN A N 1
ATOM 832 C CA . GLN A 1 105 ? -21.467 -5.325 113.213 1.00 71.06 105 GLN A CA 1
ATOM 833 C C . GLN A 1 105 ? -22.258 -4.168 113.839 1.00 71.06 105 GLN A C 1
ATOM 835 O O . GLN A 1 105 ? -21.821 -3.017 113.802 1.00 71.06 105 GLN A O 1
ATOM 840 N N . ILE A 1 106 ? -23.419 -4.488 114.406 1.00 69.81 106 ILE A N 1
ATOM 841 C CA . ILE A 1 106 ? -24.269 -3.584 115.180 1.00 69.81 106 ILE A CA 1
ATOM 842 C C . ILE A 1 106 ? -23.835 -3.674 116.646 1.00 69.81 106 ILE A C 1
ATOM 844 O O . ILE A 1 106 ? -23.830 -4.757 117.236 1.00 69.81 106 ILE A O 1
ATOM 848 N N . ASP A 1 107 ? -23.448 -2.546 117.239 1.00 65.25 107 ASP A N 1
ATOM 849 C CA . ASP A 1 107 ? -23.189 -2.477 118.675 1.00 65.25 107 ASP A CA 1
ATOM 850 C C . ASP A 1 107 ? -24.515 -2.497 119.453 1.00 65.25 107 ASP A C 1
ATOM 852 O O . ASP A 1 107 ? -25.364 -1.621 119.277 1.00 65.25 107 ASP A O 1
ATOM 856 N N . LYS A 1 108 ? -24.684 -3.494 120.331 1.00 60.31 108 LYS A N 1
ATOM 857 C CA . LYS A 1 108 ? -25.897 -3.699 121.140 1.00 60.31 108 LYS A CA 1
ATOM 858 C C . LYS A 1 108 ? -26.183 -2.556 122.112 1.00 60.31 108 LYS A C 1
ATOM 860 O O . LYS A 1 108 ? -27.331 -2.411 122.517 1.00 60.31 108 LYS A O 1
ATOM 865 N N . ASN A 1 109 ? -25.177 -1.764 122.480 1.00 59.06 109 ASN A N 1
ATOM 866 C CA . ASN A 1 109 ? -25.351 -0.737 123.505 1.00 59.06 109 ASN A CA 1
ATOM 867 C C . ASN A 1 109 ? -25.807 0.612 122.929 1.00 59.06 109 ASN A C 1
ATOM 869 O O . ASN A 1 109 ? -26.556 1.314 123.596 1.00 59.06 109 ASN A O 1
ATOM 873 N N . ASN A 1 110 ? -25.418 0.948 121.689 1.00 56.47 110 ASN A N 1
ATOM 874 C CA . ASN A 1 110 ? -25.651 2.281 121.108 1.00 56.47 110 ASN A CA 1
ATOM 875 C C . ASN A 1 110 ? -26.254 2.268 119.687 1.00 56.47 110 ASN A C 1
ATOM 877 O O . ASN A 1 110 ? -26.372 3.328 119.079 1.00 56.47 110 ASN A O 1
ATOM 881 N N . ASN A 1 111 ? -26.588 1.101 119.119 1.00 57.34 111 ASN A N 1
ATOM 882 C CA . ASN A 1 111 ? -27.059 0.939 117.730 1.00 57.34 111 ASN A CA 1
ATOM 883 C C . ASN A 1 111 ? -26.116 1.524 116.650 1.00 57.34 111 ASN A C 1
ATOM 885 O O . ASN A 1 111 ? -26.486 1.648 115.482 1.00 57.34 111 ASN A O 1
ATOM 889 N N . ASN A 1 112 ? -24.879 1.861 117.024 1.00 57.94 112 ASN A N 1
ATOM 890 C CA . ASN A 1 112 ? -23.875 2.420 116.131 1.00 57.94 112 ASN A CA 1
ATOM 891 C C . ASN A 1 112 ? -23.140 1.305 115.375 1.00 57.94 112 ASN A C 1
ATOM 893 O O . ASN A 1 112 ? -22.828 0.245 115.922 1.00 57.94 112 ASN A O 1
ATOM 897 N N . LEU A 1 113 ? -22.860 1.563 114.096 1.00 60.12 113 LEU A N 1
ATOM 898 C CA . LEU A 1 113 ? -22.119 0.670 113.207 1.00 60.12 113 LEU A CA 1
ATOM 899 C C . LEU A 1 113 ? -20.621 0.816 113.460 1.00 60.12 113 LEU A C 1
ATOM 901 O O . LEU A 1 113 ? -20.055 1.884 113.227 1.00 60.12 113 LEU A O 1
ATOM 905 N N . ILE A 1 114 ? -19.967 -0.256 113.907 1.00 59.81 114 ILE A N 1
ATOM 906 C CA . ILE A 1 114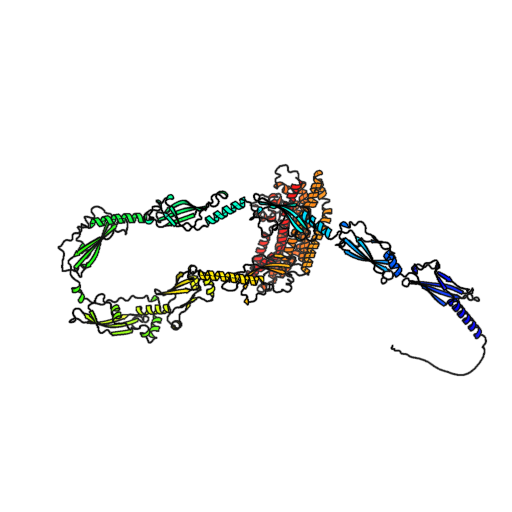 ? -18.544 -0.212 114.255 1.00 59.81 114 ILE A CA 1
ATOM 907 C C . ILE A 1 114 ? -17.813 -1.336 113.502 1.00 59.81 114 ILE A C 1
ATOM 909 O O . ILE A 1 114 ? -18.043 -2.517 113.745 1.00 59.81 114 ILE A O 1
ATOM 913 N N . ASN A 1 115 ? -16.915 -0.924 112.597 1.00 60.81 115 ASN A N 1
ATOM 914 C CA . ASN A 1 115 ? -16.025 -1.697 111.709 1.00 60.81 115 ASN A CA 1
ATOM 915 C C . ASN A 1 115 ? -16.620 -2.277 110.404 1.00 60.81 115 ASN A C 1
ATOM 917 O O . ASN A 1 115 ? -17.595 -3.023 110.395 1.00 60.81 115 ASN A O 1
ATOM 921 N N . LEU A 1 116 ? -15.932 -1.965 109.294 1.00 66.81 116 LEU A N 1
ATOM 922 C CA . LEU A 1 116 ? -16.154 -2.460 107.931 1.00 66.81 116 LEU A CA 1
ATOM 923 C C . LEU A 1 116 ? -14.920 -3.253 107.478 1.00 66.81 116 LEU A C 1
ATOM 925 O O . LEU A 1 116 ? -13.825 -2.699 107.392 1.00 66.81 116 LEU A O 1
ATOM 929 N N . LYS A 1 117 ? -15.098 -4.529 107.131 1.00 71.44 117 LYS A N 1
ATOM 930 C CA . LYS A 1 117 ? -14.113 -5.298 106.354 1.00 71.44 117 LYS A CA 1
ATOM 931 C C . LYS A 1 117 ? -14.780 -5.824 105.083 1.00 71.44 117 LYS A C 1
ATOM 933 O O . LYS A 1 117 ? -15.921 -6.292 105.125 1.00 71.44 117 LYS A O 1
ATOM 938 N N . THR A 1 118 ? -14.073 -5.734 103.960 1.00 75.25 118 THR A N 1
ATOM 939 C CA . THR A 1 118 ? -14.523 -6.253 102.664 1.00 75.25 118 THR A CA 1
ATOM 940 C C . THR A 1 118 ? -13.850 -7.584 102.345 1.00 75.25 118 THR A C 1
ATOM 942 O O . THR A 1 118 ? -12.674 -7.787 102.646 1.00 75.25 118 THR A O 1
ATOM 945 N N . LYS A 1 119 ? -14.592 -8.494 101.708 1.00 81.75 119 LYS A N 1
ATOM 946 C CA . LYS A 1 119 ? -14.060 -9.737 101.132 1.00 81.75 119 LYS A CA 1
ATOM 947 C C . LYS A 1 119 ? -14.474 -9.818 99.677 1.00 81.75 119 LYS A C 1
ATOM 949 O O . LYS A 1 119 ? -15.652 -9.674 99.362 1.00 81.75 119 LYS A O 1
ATOM 954 N N . LYS A 1 120 ? -13.503 -10.070 98.804 1.00 83.62 120 LYS A N 1
ATOM 955 C CA . LYS A 1 120 ? -13.758 -10.432 97.410 1.00 83.62 120 LYS A CA 1
ATOM 956 C C . LYS A 1 120 ? -13.759 -11.948 97.299 1.00 83.62 120 LYS A C 1
ATOM 958 O O . LYS A 1 120 ? -12.831 -12.603 97.767 1.00 83.62 120 LYS A O 1
ATOM 963 N N . MET A 1 121 ? -14.803 -12.488 96.697 1.00 84.56 121 MET A N 1
ATOM 964 C CA . MET A 1 121 ? -14.920 -13.898 96.352 1.00 84.56 121 MET A CA 1
ATOM 965 C C . MET A 1 121 ? -15.046 -14.012 94.844 1.00 84.56 121 MET A C 1
ATOM 967 O O . MET A 1 121 ? -15.689 -13.182 94.207 1.00 84.56 121 MET A O 1
ATOM 971 N N . VAL A 1 122 ? -14.403 -15.024 94.279 1.00 86.50 122 VAL A N 1
ATOM 972 C CA . VAL A 1 122 ? -14.407 -15.275 92.841 1.00 86.50 122 VAL A CA 1
ATOM 973 C C . VAL A 1 122 ? -15.089 -16.610 92.622 1.00 86.50 122 VAL A C 1
ATOM 975 O O . VAL A 1 122 ? -14.638 -17.626 93.146 1.00 86.50 122 VAL A O 1
ATOM 978 N N . ILE A 1 123 ? -16.174 -16.598 91.858 1.00 87.06 123 ILE A N 1
ATOM 979 C CA . ILE A 1 123 ? -16.827 -17.811 91.381 1.00 87.06 123 ILE A CA 1
ATOM 980 C C . ILE A 1 123 ? -16.349 -18.033 89.952 1.00 87.06 123 ILE A C 1
ATOM 982 O O . ILE A 1 123 ? -16.579 -17.201 89.076 1.00 87.06 123 ILE A O 1
ATOM 986 N N . SER A 1 124 ? -15.654 -19.143 89.734 1.00 84.00 124 SER A N 1
ATOM 987 C CA . SER A 1 124 ? -15.115 -19.532 88.434 1.00 84.00 124 SER A CA 1
ATOM 988 C C . SER A 1 124 ? -15.919 -20.663 87.789 1.00 84.00 124 SER A C 1
ATOM 990 O O . SER A 1 124 ? -16.747 -21.333 88.429 1.00 84.00 124 SER A O 1
ATOM 992 N N . GLY A 1 125 ? -15.642 -20.884 86.504 1.00 81.81 125 GLY A N 1
ATOM 993 C CA . GLY A 1 125 ? -16.202 -21.971 85.707 1.00 81.81 125 GLY A CA 1
ATOM 994 C C . GLY A 1 125 ? -17.409 -21.575 84.863 1.00 81.81 125 GLY A C 1
ATOM 995 O O . GLY A 1 125 ? -18.055 -22.478 84.347 1.00 81.81 125 GLY A O 1
ATOM 996 N N . PHE A 1 126 ? -17.723 -20.276 84.748 1.00 89.44 126 PHE A N 1
ATOM 997 C CA . PHE A 1 126 ? -18.677 -19.783 83.752 1.00 89.44 126 PHE A CA 1
ATOM 998 C C . PHE A 1 126 ? -18.070 -19.855 82.360 1.00 89.44 126 PHE A C 1
ATOM 1000 O O . PHE A 1 126 ? -16.848 -19.821 82.200 1.00 89.44 126 PHE A O 1
ATOM 1007 N N . LYS A 1 127 ? -18.936 -19.916 81.355 1.00 87.06 127 LYS A N 1
ATOM 1008 C CA . LYS A 1 127 ? -18.520 -19.926 79.962 1.00 87.06 127 LYS A CA 1
ATOM 1009 C C . LYS A 1 127 ? -17.781 -18.643 79.622 1.00 87.06 127 LYS A C 1
ATOM 1011 O O . LYS A 1 127 ? -18.232 -17.547 79.954 1.00 87.06 127 LYS A O 1
ATOM 1016 N N . THR A 1 128 ? -16.652 -18.785 78.945 1.00 89.94 128 THR A N 1
ATOM 1017 C CA . THR A 1 128 ? -15.907 -17.631 78.447 1.00 89.94 128 THR A CA 1
ATOM 1018 C C . THR A 1 128 ? -16.564 -17.072 77.189 1.00 89.94 128 THR A C 1
ATOM 1020 O O . THR A 1 128 ? -17.204 -17.792 76.415 1.00 89.94 128 THR A O 1
ATOM 1023 N N . ILE A 1 129 ? -16.344 -15.785 76.921 1.00 88.25 129 ILE A N 1
ATOM 1024 C CA . ILE A 1 129 ? -16.811 -15.149 75.688 1.00 88.25 129 ILE A CA 1
ATOM 1025 C C . ILE A 1 129 ? -16.255 -15.857 74.439 1.00 88.25 129 ILE A C 1
ATOM 1027 O O . ILE A 1 129 ? -16.975 -16.012 73.459 1.00 88.25 129 ILE A O 1
ATOM 1031 N N . TYR A 1 130 ? -15.026 -16.391 74.497 1.00 86.69 130 TYR A N 1
ATOM 1032 C CA . TYR A 1 130 ? -14.416 -17.169 73.412 1.00 86.69 130 TYR A CA 1
ATOM 1033 C C . TYR A 1 130 ? -15.169 -18.472 73.119 1.00 86.69 130 TYR A C 1
ATOM 1035 O O . TYR A 1 130 ? -15.411 -18.808 71.958 1.00 86.69 130 TYR A O 1
ATOM 1043 N N . GLU A 1 131 ? -15.540 -19.226 74.155 1.00 86.00 131 GLU A N 1
ATOM 1044 C CA . GLU A 1 131 ? -16.316 -20.463 74.005 1.00 86.00 131 GLU A CA 1
ATOM 1045 C C . GLU A 1 131 ? -17.708 -20.172 73.448 1.00 86.00 131 GLU A C 1
ATOM 1047 O O . GLU A 1 131 ? -18.175 -20.863 72.543 1.00 86.00 131 GLU A O 1
ATOM 1052 N N . TYR A 1 132 ? -18.345 -19.107 73.935 1.00 87.44 132 TYR A N 1
ATOM 1053 C CA . TYR A 1 132 ? -19.651 -18.675 73.454 1.00 87.44 132 TYR A CA 1
ATOM 1054 C C . TYR A 1 132 ? -19.618 -18.210 71.990 1.00 87.44 132 TYR A C 1
ATOM 1056 O O . TYR A 1 132 ? -20.455 -18.638 71.196 1.00 87.44 132 TYR A O 1
ATOM 1064 N N . MET A 1 133 ? -18.606 -17.435 71.590 1.00 88.25 133 MET A N 1
ATOM 1065 C CA . MET A 1 133 ? -18.389 -17.036 70.194 1.00 88.25 133 MET A CA 1
ATOM 1066 C C . MET A 1 133 ? -18.205 -18.239 69.265 1.00 88.25 133 MET A C 1
ATOM 1068 O O . MET A 1 133 ? -18.832 -18.307 68.212 1.00 88.25 133 MET A O 1
ATOM 1072 N N . ASN A 1 134 ? -17.378 -19.216 69.647 1.00 85.06 134 ASN A N 1
ATOM 1073 C CA . ASN A 1 134 ? -17.121 -20.393 68.812 1.00 85.06 134 ASN A CA 1
ATOM 1074 C C . ASN A 1 134 ? -18.362 -21.279 68.629 1.00 85.06 134 ASN A C 1
ATOM 1076 O O . ASN A 1 134 ? -18.503 -21.934 67.597 1.00 85.06 134 ASN A O 1
ATOM 1080 N N . GLU A 1 135 ? -19.267 -21.317 69.605 1.00 85.12 135 GLU A N 1
ATOM 1081 C CA . GLU A 1 135 ? -20.552 -21.998 69.445 1.00 85.12 135 GLU A CA 1
ATOM 1082 C C . GLU A 1 135 ? -21.531 -21.223 68.568 1.00 85.12 135 GLU A C 1
ATOM 1084 O O . GLU A 1 135 ? -22.165 -21.827 67.705 1.00 85.12 135 GLU A O 1
ATOM 1089 N N . GLN A 1 136 ? -21.627 -19.902 68.748 1.00 85.44 136 GLN A N 1
ATOM 1090 C CA . GLN A 1 136 ? -22.452 -19.042 67.896 1.00 85.44 136 GLN A CA 1
ATOM 1091 C C . GLN A 1 136 ? -22.020 -19.151 66.430 1.00 85.44 136 GLN A C 1
ATOM 1093 O O . GLN A 1 136 ? -22.860 -19.322 65.553 1.00 85.44 136 GLN A O 1
ATOM 1098 N N . LEU A 1 137 ? -20.710 -19.164 66.169 1.00 85.44 137 LEU A N 1
ATOM 1099 C CA . LEU A 1 137 ? -20.140 -19.318 64.832 1.00 85.44 137 LEU A CA 1
ATOM 1100 C C . LEU A 1 137 ? -20.613 -20.607 64.130 1.00 85.44 137 LEU A C 1
ATOM 1102 O O . LEU A 1 137 ? -20.923 -20.574 62.944 1.00 85.44 137 LEU A O 1
ATOM 1106 N N . LYS A 1 138 ? -20.754 -21.727 64.859 1.00 81.94 138 LYS A N 1
ATOM 1107 C CA . LYS A 1 138 ? -21.260 -23.006 64.311 1.00 81.94 138 LYS A CA 1
ATOM 1108 C C . LYS A 1 138 ? -22.745 -22.972 63.931 1.00 81.94 138 LYS A C 1
ATOM 1110 O O . LYS A 1 138 ? -23.206 -23.863 63.223 1.00 81.94 138 LYS A O 1
ATOM 1115 N N . GLN A 1 139 ? -23.501 -21.994 64.426 1.00 82.94 139 GLN A N 1
ATOM 1116 C CA . GLN A 1 139 ? -24.944 -21.873 64.202 1.00 82.94 139 GLN A CA 1
ATOM 1117 C C . GLN A 1 139 ? -25.290 -20.909 63.055 1.00 82.94 139 GLN A C 1
ATOM 1119 O O . GLN A 1 139 ? -26.431 -20.926 62.579 1.00 82.94 139 GLN A O 1
ATOM 1124 N N . ILE A 1 140 ? -24.318 -20.112 62.584 1.00 86.00 140 ILE A N 1
ATOM 1125 C CA . ILE A 1 140 ? -24.514 -19.110 61.530 1.00 86.00 140 ILE A CA 1
ATOM 1126 C C . ILE A 1 140 ? -24.939 -19.771 60.218 1.00 86.00 140 ILE A C 1
ATOM 1128 O O . ILE A 1 140 ? -24.327 -20.732 59.752 1.00 86.00 140 ILE A O 1
ATOM 1132 N N . LYS A 1 141 ? -25.975 -19.211 59.586 1.00 81.88 141 LYS A N 1
ATOM 1133 C CA . LYS A 1 141 ? -26.414 -19.582 58.233 1.00 81.88 141 LYS A CA 1
ATOM 1134 C C . LYS A 1 141 ? -26.348 -18.374 57.305 1.00 81.88 141 LYS A C 1
ATOM 1136 O O . LYS A 1 141 ? -26.842 -17.306 57.661 1.00 81.88 141 LYS A O 1
ATOM 1141 N N . ALA A 1 142 ? -25.784 -18.558 56.114 1.00 81.19 142 ALA A N 1
ATOM 1142 C CA . ALA A 1 142 ? -25.868 -17.584 55.031 1.00 81.19 142 ALA A CA 1
ATOM 1143 C C . ALA A 1 142 ? -27.213 -17.729 54.295 1.00 81.19 142 ALA A C 1
ATOM 1145 O O . ALA A 1 142 ? -27.693 -18.840 54.071 1.00 81.19 142 ALA A O 1
ATOM 1146 N N . SER A 1 143 ? -27.831 -16.609 53.934 1.00 78.62 143 SER A N 1
ATOM 1147 C CA . SER A 1 143 ? -29.055 -16.541 53.130 1.00 78.62 143 SER A CA 1
ATOM 1148 C C . SER A 1 143 ? -28.932 -15.436 52.086 1.00 78.62 143 SER A C 1
ATOM 1150 O O . SER A 1 143 ? -28.276 -14.431 52.346 1.00 78.62 143 SER A O 1
ATOM 1152 N N . TYR A 1 144 ? -29.556 -15.618 50.928 1.00 78.69 144 TYR A N 1
ATOM 1153 C CA . TYR A 1 144 ? -29.568 -14.663 49.821 1.00 78.69 144 TYR A CA 1
ATOM 1154 C C . TYR A 1 144 ? -30.959 -14.674 49.170 1.00 78.69 144 TYR A C 1
ATOM 1156 O O . TYR A 1 144 ? -31.593 -15.727 49.099 1.00 78.69 144 TYR A O 1
ATOM 1164 N N . ASP A 1 145 ? -31.445 -13.513 48.728 1.00 68.75 145 ASP A N 1
ATOM 1165 C CA . ASP A 1 145 ? -32.798 -13.347 48.180 1.00 68.75 145 ASP A CA 1
ATOM 1166 C C . ASP A 1 145 ? -32.739 -13.226 46.635 1.00 68.75 145 ASP A C 1
ATOM 1168 O O . ASP A 1 145 ? -31.966 -12.428 46.114 1.00 68.75 145 ASP A O 1
ATOM 1172 N N . ASN A 1 146 ? -33.565 -13.992 45.900 1.00 58.28 146 ASN A N 1
ATOM 1173 C CA . ASN A 1 146 ? -33.866 -13.832 44.458 1.00 58.28 146 ASN A CA 1
ATOM 1174 C C . ASN A 1 146 ? -32.676 -13.719 43.471 1.00 58.28 146 ASN A C 1
ATOM 1176 O O . ASN A 1 146 ? -32.691 -12.877 42.573 1.00 58.28 146 ASN A O 1
ATOM 1180 N N . LEU A 1 147 ? -31.674 -14.597 43.564 1.00 65.75 147 LEU A N 1
ATOM 1181 C CA . LEU A 1 147 ? -30.569 -14.655 42.595 1.00 65.75 147 LEU A CA 1
ATOM 1182 C C . LEU A 1 147 ? -30.683 -15.882 41.687 1.00 65.75 147 LEU A C 1
ATOM 1184 O O . LEU A 1 147 ? -30.712 -17.017 42.163 1.00 65.75 147 LEU A O 1
ATOM 1188 N N . ASN A 1 148 ? -30.704 -15.663 40.369 1.00 76.00 148 ASN A N 1
ATOM 1189 C CA . ASN A 1 148 ? -30.580 -16.746 39.398 1.00 76.00 148 ASN A CA 1
ATOM 1190 C C . ASN A 1 148 ? -29.104 -17.140 39.249 1.00 76.00 148 ASN A C 1
ATOM 1192 O O . ASN A 1 148 ? -28.431 -16.730 38.301 1.00 76.00 148 ASN A O 1
ATOM 1196 N N . LEU A 1 149 ? -28.611 -17.932 40.205 1.00 82.38 149 LEU A N 1
ATOM 1197 C CA . LEU A 1 149 ? -27.208 -18.350 40.282 1.00 82.38 149 LEU A CA 1
ATOM 1198 C C . LEU A 1 149 ? -26.713 -18.939 38.953 1.00 82.38 149 LEU A C 1
ATOM 1200 O O . LEU A 1 149 ? -25.634 -18.583 38.495 1.00 82.38 149 LEU A O 1
ATOM 1204 N N . SER A 1 150 ? -27.550 -19.715 38.256 1.00 80.69 150 SER A N 1
ATOM 1205 C CA . SER A 1 150 ? -27.194 -20.352 36.978 1.00 80.69 150 SER A CA 1
ATOM 1206 C C . SER A 1 150 ? -26.800 -19.378 35.855 1.00 80.69 150 SER A C 1
ATOM 1208 O O . SER A 1 150 ? -26.199 -19.790 34.866 1.00 80.69 150 SER A O 1
ATOM 1210 N N . SER A 1 151 ? -27.114 -18.086 36.004 1.00 79.00 151 SER A N 1
ATOM 1211 C CA . SER A 1 151 ? -26.796 -17.029 35.036 1.00 79.00 151 SER A CA 1
ATOM 1212 C C . SER A 1 151 ? -25.673 -16.076 35.466 1.00 79.00 151 SER A C 1
ATOM 1214 O O . SER A 1 151 ? -25.238 -15.262 34.653 1.00 79.00 151 SER A O 1
ATOM 1216 N N . THR A 1 152 ? -25.177 -16.189 36.699 1.00 82.38 152 THR A N 1
ATOM 1217 C CA . THR A 1 152 ? -24.214 -15.254 37.307 1.00 82.38 152 THR A CA 1
ATOM 1218 C C . THR A 1 152 ? -22.907 -15.982 37.619 1.00 82.38 152 THR A C 1
ATOM 1220 O O . THR A 1 152 ? -22.953 -17.099 38.132 1.00 82.38 152 THR A O 1
ATOM 1223 N N . MET A 1 153 ? -21.745 -15.384 37.326 1.00 87.00 153 MET A N 1
ATOM 1224 C CA . MET A 1 153 ? -20.460 -15.947 37.769 1.00 87.00 153 MET A CA 1
ATOM 1225 C C . MET A 1 153 ? -20.249 -15.716 39.272 1.00 87.00 153 MET A C 1
ATOM 1227 O O . MET A 1 153 ? -20.713 -14.702 39.795 1.00 87.00 153 MET A O 1
ATOM 1231 N N . PRO A 1 154 ? -19.513 -16.599 39.967 1.00 86.69 154 PRO A N 1
ATOM 1232 C CA . PRO A 1 154 ? -19.128 -16.406 41.366 1.00 86.69 154 PRO A CA 1
ATOM 1233 C C . PRO A 1 154 ? -18.484 -15.044 41.675 1.00 86.69 154 PRO A C 1
ATOM 1235 O O . PRO A 1 154 ? -18.859 -14.418 42.663 1.00 86.69 154 PRO A O 1
ATOM 1238 N N . ASP A 1 155 ? -17.558 -14.569 40.836 1.00 88.31 155 ASP A N 1
ATOM 1239 C CA . ASP A 1 155 ? -16.873 -13.275 41.032 1.00 88.31 155 ASP A CA 1
ATOM 1240 C C . ASP A 1 155 ? -17.792 -12.061 40.828 1.00 88.31 155 ASP A C 1
ATOM 1242 O O . ASP A 1 155 ? -17.541 -10.990 41.379 1.00 88.31 155 ASP A O 1
ATOM 1246 N N . ASP A 1 156 ? -18.858 -12.226 40.041 1.00 84.06 156 ASP A N 1
ATOM 1247 C CA . ASP A 1 156 ? -19.768 -11.141 39.656 1.00 84.06 156 ASP A CA 1
ATOM 1248 C C . ASP A 1 156 ? -20.866 -10.896 40.706 1.00 84.06 156 ASP A C 1
ATOM 1250 O O . ASP A 1 156 ? -21.698 -9.997 40.555 1.00 84.06 156 ASP A O 1
ATOM 1254 N N . LEU A 1 157 ? -20.921 -11.713 41.761 1.00 82.50 157 LEU A N 1
ATOM 1255 C CA . LEU A 1 157 ? -21.942 -11.590 42.788 1.00 82.50 157 LEU A CA 1
ATOM 1256 C C . LEU A 1 157 ? -21.656 -10.401 43.714 1.00 82.50 157 LEU A C 1
ATOM 1258 O O . LEU A 1 157 ? -20.625 -10.357 44.384 1.00 82.50 157 LEU A O 1
ATOM 1262 N N . ASP A 1 158 ? -22.628 -9.496 43.858 1.00 82.81 158 ASP A N 1
ATOM 1263 C CA . ASP A 1 158 ? -22.601 -8.498 44.930 1.00 82.81 158 ASP A CA 1
ATOM 1264 C C . ASP A 1 158 ? -22.704 -9.196 46.294 1.00 82.81 158 ASP A C 1
ATOM 1266 O O . ASP A 1 158 ? -23.765 -9.665 46.720 1.00 82.81 158 ASP A O 1
ATOM 1270 N N . LEU A 1 159 ? -21.567 -9.263 46.984 1.00 81.06 159 LEU A N 1
ATOM 1271 C CA . LEU A 1 159 ? -21.407 -9.955 48.258 1.00 81.06 159 LEU A CA 1
ATOM 1272 C C . LEU A 1 159 ? -22.294 -9.362 49.366 1.00 81.06 159 LEU A C 1
ATOM 1274 O O . LEU A 1 159 ? -22.613 -10.065 50.325 1.00 81.06 159 LEU A O 1
ATOM 1278 N N . ASN A 1 160 ? -22.770 -8.117 49.217 1.00 79.19 160 ASN A N 1
ATOM 1279 C CA . ASN A 1 160 ? -23.705 -7.490 50.159 1.00 79.19 160 ASN A CA 1
ATOM 1280 C C . ASN A 1 160 ? -25.094 -8.151 50.164 1.00 79.19 160 ASN A C 1
ATOM 1282 O O . ASN A 1 160 ? -25.874 -7.961 51.099 1.00 79.19 160 ASN A O 1
ATOM 1286 N N . LEU A 1 161 ? -25.415 -8.943 49.137 1.00 80.12 161 LEU A N 1
ATOM 1287 C CA . LEU A 1 161 ? -26.662 -9.706 49.062 1.00 80.12 161 LEU A CA 1
ATOM 1288 C C . LEU A 1 161 ? -26.656 -10.936 49.983 1.00 80.12 161 LEU A C 1
ATOM 1290 O O . LEU A 1 161 ? -27.717 -11.503 50.258 1.00 80.12 161 LEU A O 1
ATOM 1294 N N . ILE A 1 162 ? -25.485 -11.340 50.488 1.00 84.38 162 ILE A N 1
ATOM 1295 C CA . ILE A 1 162 ? -25.339 -12.462 51.414 1.00 84.38 162 ILE A CA 1
ATOM 1296 C C . ILE A 1 162 ? -25.578 -11.966 52.845 1.00 84.38 162 ILE A C 1
ATOM 1298 O O . ILE A 1 162 ? -24.767 -11.257 53.436 1.00 84.38 162 ILE A O 1
ATOM 1302 N N . LYS A 1 163 ? -26.702 -12.381 53.434 1.00 85.19 163 LYS A N 1
ATOM 1303 C CA . LYS A 1 163 ? -27.094 -12.054 54.811 1.00 85.19 163 LYS A CA 1
ATOM 1304 C C . LYS A 1 163 ? -26.826 -13.228 55.745 1.00 85.19 163 LYS A C 1
ATOM 1306 O O . LYS A 1 163 ? -27.299 -14.340 55.497 1.00 85.19 163 LYS A O 1
ATOM 1311 N N . PHE A 1 164 ? -26.153 -12.968 56.863 1.00 87.44 164 PHE A N 1
ATOM 1312 C CA . PHE A 1 164 ? -25.892 -13.957 57.910 1.00 87.44 164 PHE A CA 1
ATOM 1313 C C . PHE A 1 164 ? -26.983 -13.933 58.986 1.00 87.44 164 PHE A C 1
ATOM 1315 O O . PHE A 1 164 ? -27.365 -12.877 59.487 1.00 87.44 164 PHE A O 1
ATOM 1322 N N . LYS A 1 165 ? -27.496 -15.111 59.345 1.00 84.44 165 LYS A N 1
ATOM 1323 C CA . LYS A 1 165 ? -28.544 -15.314 60.358 1.00 84.44 165 LYS A CA 1
ATOM 1324 C C . LYS A 1 165 ? -28.044 -16.250 61.461 1.00 84.44 165 LYS A C 1
ATOM 1326 O O . LYS A 1 165 ? -27.078 -16.979 61.253 1.00 84.44 165 LYS A O 1
ATOM 1331 N N . ASN A 1 166 ? -28.754 -16.272 62.594 1.00 85.44 166 ASN A N 1
ATOM 1332 C CA . ASN A 1 166 ? -28.528 -17.164 63.746 1.00 85.44 166 ASN A CA 1
ATOM 1333 C C . ASN A 1 166 ? -27.238 -16.906 64.545 1.00 85.44 166 ASN A C 1
ATOM 1335 O O . ASN A 1 166 ? -26.562 -17.845 64.957 1.00 85.44 166 ASN A O 1
ATOM 1339 N N . TYR A 1 167 ? -26.921 -15.637 64.795 1.00 87.81 167 TYR A N 1
ATOM 1340 C CA . TYR A 1 167 ? -25.920 -15.241 65.786 1.00 87.81 167 TYR A CA 1
ATOM 1341 C C . TYR A 1 167 ? -26.440 -14.089 66.640 1.00 87.81 167 TYR A C 1
ATOM 1343 O O . TYR A 1 167 ? -27.354 -13.359 66.245 1.00 87.81 167 TYR A O 1
ATOM 1351 N N . ASN A 1 168 ? -25.842 -13.905 67.812 1.00 86.44 168 ASN A N 1
ATOM 1352 C CA . ASN A 1 168 ? -26.181 -12.804 68.696 1.00 86.44 168 ASN A CA 1
ATOM 1353 C C . ASN A 1 168 ? -25.560 -11.474 68.220 1.00 86.44 168 ASN A C 1
ATOM 1355 O O . ASN A 1 168 ? -24.493 -11.059 68.677 1.00 86.44 168 ASN A O 1
ATOM 1359 N N . ALA A 1 169 ? -26.256 -10.794 67.308 1.00 84.69 169 ALA A N 1
ATOM 1360 C CA . ALA A 1 169 ? -25.822 -9.528 66.718 1.00 84.69 169 ALA A CA 1
ATOM 1361 C C . ALA A 1 169 ? -25.725 -8.355 67.715 1.00 84.69 169 ALA A C 1
ATOM 1363 O O . ALA A 1 169 ? -25.118 -7.333 67.388 1.00 84.69 169 ALA A O 1
ATOM 1364 N N . SER A 1 170 ? -26.299 -8.459 68.923 1.00 83.88 170 SER A N 1
ATOM 1365 C CA . SER A 1 170 ? -26.124 -7.421 69.951 1.00 83.88 170 SER A CA 1
ATOM 1366 C C . SER A 1 170 ? -24.756 -7.504 70.636 1.00 83.88 170 SER A C 1
ATOM 1368 O O . SER A 1 170 ? -24.256 -6.485 71.106 1.00 83.88 170 SER A O 1
ATOM 1370 N N . LEU A 1 171 ? -24.122 -8.683 70.637 1.00 85.00 171 LEU A N 1
ATOM 1371 C CA . LEU A 1 171 ? -22.815 -8.918 71.259 1.00 85.00 171 LEU A CA 1
ATOM 1372 C C . LEU A 1 171 ? -21.666 -9.009 70.251 1.00 85.00 171 LEU A C 1
ATOM 1374 O O . LEU A 1 171 ? -20.532 -8.676 70.597 1.00 85.00 171 LEU A O 1
ATOM 1378 N N . PHE A 1 172 ? -21.942 -9.437 69.018 1.00 90.69 172 PHE A N 1
ATOM 1379 C CA . PHE A 1 172 ? -20.905 -9.727 68.029 1.00 90.69 172 PHE A CA 1
ATOM 1380 C C . PHE A 1 172 ? -21.106 -8.975 66.717 1.00 90.69 172 PHE A C 1
ATOM 1382 O O . PHE A 1 172 ? -22.236 -8.763 66.277 1.00 90.69 172 PHE A O 1
ATOM 1389 N N . ASP A 1 173 ? -19.993 -8.625 66.080 1.00 89.00 173 ASP A N 1
ATOM 1390 C CA . ASP A 1 173 ? -19.919 -8.318 64.654 1.00 89.00 173 ASP A CA 1
ATOM 1391 C C . ASP A 1 173 ? -19.406 -9.541 63.887 1.00 89.00 173 ASP A C 1
ATOM 1393 O O . ASP A 1 173 ? -18.656 -10.354 64.430 1.00 89.00 173 ASP A O 1
ATOM 1397 N N . ILE A 1 174 ? -19.826 -9.685 62.630 1.00 88.38 174 ILE A N 1
ATOM 1398 C CA . ILE A 1 174 ? -19.322 -10.720 61.721 1.00 88.38 174 ILE A CA 1
ATOM 1399 C C . ILE A 1 174 ? -18.285 -10.090 60.803 1.00 88.38 174 ILE A C 1
ATOM 1401 O O . ILE A 1 174 ? -18.558 -9.094 60.137 1.00 88.38 174 ILE A O 1
ATOM 1405 N N . ASN A 1 175 ? -17.128 -10.730 60.718 1.00 88.62 175 ASN A N 1
ATOM 1406 C CA . ASN A 1 175 ? -16.164 -10.527 59.657 1.00 88.62 175 ASN A CA 1
ATOM 1407 C C . ASN A 1 175 ? -16.247 -11.718 58.694 1.00 88.62 175 ASN A C 1
ATOM 1409 O O . ASN A 1 175 ? -16.041 -12.863 59.101 1.00 88.62 175 ASN A O 1
ATOM 1413 N N . ALA A 1 176 ? -16.584 -11.451 57.433 1.00 86.69 176 ALA A N 1
ATOM 1414 C CA . ALA A 1 176 ? -16.736 -12.463 56.396 1.00 86.69 176 ALA A CA 1
ATOM 1415 C C . ALA A 1 176 ? -15.725 -12.229 55.275 1.00 86.69 176 ALA A C 1
ATOM 1417 O O . ALA A 1 176 ? -15.555 -11.112 54.794 1.00 86.69 176 ALA A O 1
ATOM 1418 N N . THR A 1 177 ? -15.077 -13.304 54.841 1.00 86.06 177 THR A N 1
ATOM 1419 C CA . THR A 1 177 ? -14.176 -13.313 53.686 1.00 86.06 177 THR A CA 1
ATOM 1420 C C . THR A 1 177 ? -14.723 -14.273 52.642 1.00 86.06 177 THR A C 1
ATOM 1422 O O . THR A 1 177 ? -15.139 -15.384 52.973 1.00 86.06 177 THR A O 1
ATOM 1425 N N . PHE A 1 178 ? -14.748 -13.826 51.390 1.00 87.81 178 PHE A N 1
ATOM 1426 C CA . PHE A 1 178 ? -15.342 -14.550 50.272 1.00 87.81 178 PHE A CA 1
ATOM 1427 C C . PHE A 1 178 ? -14.245 -14.931 49.288 1.00 87.81 178 PHE A C 1
ATOM 1429 O O . PHE A 1 178 ? -13.415 -14.095 48.928 1.00 87.81 178 PHE A O 1
ATOM 1436 N N . LYS A 1 179 ? -14.239 -16.190 48.861 1.00 87.06 179 LYS A N 1
ATOM 1437 C CA . LYS A 1 179 ? -13.311 -16.708 47.862 1.00 87.06 179 LYS A CA 1
ATOM 1438 C C . LYS A 1 179 ? -14.109 -17.372 46.737 1.00 87.06 179 LYS A C 1
ATOM 1440 O O . LYS A 1 179 ? -14.532 -18.521 46.877 1.00 87.06 179 LYS A O 1
ATOM 1445 N N . PRO A 1 180 ? -14.379 -16.640 45.655 1.00 87.94 180 PRO A N 1
ATOM 1446 C CA . PRO A 1 180 ? -15.104 -17.174 44.513 1.00 87.94 180 PRO A CA 1
ATOM 1447 C C . PRO A 1 180 ? -14.242 -18.139 43.670 1.00 87.94 180 PRO A C 1
ATOM 1449 O O . PRO A 1 180 ? -13.012 -18.062 43.660 1.00 87.94 180 PRO A O 1
ATOM 1452 N N . ASN A 1 181 ? -14.894 -19.099 43.006 1.00 86.00 181 ASN A N 1
ATOM 1453 C CA . ASN A 1 181 ? -14.295 -20.111 42.133 1.00 86.00 181 ASN A CA 1
ATOM 1454 C C . ASN A 1 181 ? -15.166 -20.304 40.877 1.00 86.00 181 ASN A C 1
ATOM 1456 O O . ASN A 1 181 ? -16.104 -21.107 40.866 1.00 86.00 181 ASN A O 1
ATOM 1460 N N . ASN A 1 182 ? -14.837 -19.567 39.814 1.00 84.69 182 ASN A N 1
ATOM 1461 C CA . ASN A 1 182 ? -15.575 -19.569 38.544 1.00 84.69 182 ASN A CA 1
ATOM 1462 C C . ASN A 1 182 ? -15.531 -20.911 37.793 1.00 84.69 182 ASN A C 1
ATOM 1464 O O . ASN A 1 182 ? -16.452 -21.211 37.036 1.00 84.69 182 ASN A O 1
ATOM 1468 N N . GLU A 1 183 ? -14.497 -21.733 37.999 1.00 83.69 183 GLU A N 1
ATOM 1469 C CA . GLU A 1 183 ? -14.379 -23.030 37.316 1.00 83.69 183 GLU A CA 1
ATOM 1470 C C . GLU A 1 183 ? -15.410 -24.033 37.840 1.00 83.69 183 GLU A C 1
ATOM 1472 O O . GLU A 1 183 ? -16.070 -24.720 37.063 1.00 83.69 183 GLU A O 1
ATOM 1477 N N . GLU A 1 184 ? -15.583 -24.087 39.162 1.00 82.62 184 GLU A N 1
ATOM 1478 C CA . GLU A 1 184 ? -16.537 -24.994 39.811 1.00 82.62 184 GLU A CA 1
ATOM 1479 C C . GLU A 1 184 ? -17.926 -24.369 40.022 1.00 82.62 184 GLU A C 1
ATOM 1481 O O . GLU A 1 184 ? -18.851 -25.055 40.462 1.00 82.62 184 GLU A O 1
ATOM 1486 N N . GLY A 1 185 ? -18.085 -23.074 39.726 1.00 87.44 185 GLY A N 1
ATOM 1487 C CA . GLY A 1 185 ? -19.346 -22.355 39.904 1.00 87.44 185 GLY A CA 1
ATOM 1488 C C . GLY A 1 185 ? -19.757 -22.248 41.377 1.00 87.44 185 GLY A C 1
ATOM 1489 O O . GLY A 1 185 ? -20.913 -22.532 41.722 1.00 87.44 185 GLY A O 1
ATOM 1490 N N . LEU A 1 186 ? -18.817 -21.872 42.257 1.00 88.81 186 LEU A N 1
ATOM 1491 C CA . LEU A 1 186 ? -19.067 -21.735 43.697 1.00 88.81 186 LEU A CA 1
ATOM 1492 C C . LEU A 1 186 ? -18.345 -20.556 44.366 1.00 88.81 186 LEU A C 1
ATOM 1494 O O . LEU A 1 186 ? -17.348 -20.063 43.853 1.00 88.81 186 LEU A O 1
ATOM 1498 N N . ILE A 1 187 ? -18.828 -20.135 45.541 1.00 84.88 187 ILE A N 1
ATOM 1499 C CA . ILE A 1 187 ? -18.162 -19.169 46.437 1.00 84.88 187 ILE A CA 1
ATOM 1500 C C . ILE A 1 187 ? -17.921 -19.827 47.797 1.00 84.88 187 ILE A C 1
ATOM 1502 O O . ILE A 1 187 ? -18.870 -20.296 48.429 1.00 84.88 187 ILE A O 1
ATOM 1506 N N . GLU A 1 188 ? -16.672 -19.834 48.266 1.00 85.88 188 GLU A N 1
ATOM 1507 C CA . GLU A 1 188 ? -16.297 -20.255 49.621 1.00 85.88 188 GLU A CA 1
ATOM 1508 C C . GLU A 1 188 ? -16.371 -19.065 50.590 1.00 85.88 188 GLU A C 1
ATOM 1510 O O . GLU A 1 188 ? -15.866 -17.982 50.288 1.00 85.88 188 GLU A O 1
ATOM 1515 N N . ILE A 1 189 ? -16.968 -19.254 51.771 1.00 86.38 189 ILE A N 1
ATOM 1516 C CA . ILE A 1 189 ? -17.119 -18.199 52.785 1.00 86.38 189 ILE A CA 1
ATOM 1517 C C . ILE A 1 189 ? -16.372 -18.602 54.060 1.00 86.38 189 ILE A C 1
ATOM 1519 O O . ILE A 1 189 ? -16.589 -19.684 54.606 1.00 86.38 189 ILE A O 1
ATOM 1523 N N . SER A 1 190 ? -15.496 -17.730 54.560 1.00 85.12 190 SER A N 1
ATOM 1524 C CA . SER A 1 190 ? -14.830 -17.900 55.860 1.00 85.12 190 SER A CA 1
ATOM 1525 C C . SER A 1 190 ? -15.259 -16.803 56.832 1.00 85.12 190 SER A C 1
ATOM 1527 O O . SER A 1 190 ? -15.257 -15.623 56.477 1.00 85.12 190 SER A O 1
ATOM 1529 N N . LEU A 1 191 ? -15.661 -17.206 58.041 1.00 87.81 191 LEU A N 1
ATOM 1530 C CA . LEU A 1 191 ? -16.315 -16.351 59.033 1.00 87.81 191 LEU A CA 1
ATOM 1531 C C . LEU A 1 191 ? -15.511 -16.266 60.335 1.00 87.81 191 LEU A C 1
ATOM 1533 O O . LEU A 1 191 ? -15.008 -17.267 60.850 1.00 87.81 191 LEU A O 1
ATOM 1537 N N . GLU A 1 192 ? -15.477 -15.068 60.910 1.00 89.75 192 GLU A N 1
ATOM 1538 C CA . GLU A 1 192 ? -14.952 -14.764 62.241 1.00 89.75 192 GLU A CA 1
ATOM 1539 C C . GLU A 1 192 ? -15.950 -13.851 62.971 1.00 89.75 192 GLU A C 1
ATOM 1541 O O . GLU A 1 192 ? -16.430 -12.869 62.407 1.00 89.75 192 GLU A O 1
ATOM 1546 N N . LEU A 1 193 ? -16.277 -14.159 64.228 1.00 89.62 193 LEU A N 1
ATOM 1547 C CA . LEU A 1 193 ? -17.015 -13.244 65.097 1.00 89.62 193 LEU A CA 1
ATOM 1548 C C . LEU A 1 193 ? -16.037 -12.330 65.834 1.00 89.62 193 LEU A C 1
ATOM 1550 O O . LEU A 1 193 ? -15.000 -12.785 66.315 1.00 89.62 193 LEU A O 1
ATOM 1554 N N . ILE A 1 194 ? -16.403 -11.059 65.973 1.00 89.56 194 ILE A N 1
ATOM 1555 C CA . ILE A 1 194 ? -15.666 -10.033 66.715 1.00 89.56 194 ILE A CA 1
ATOM 1556 C C . ILE A 1 194 ? -16.539 -9.572 67.879 1.00 89.56 194 ILE A C 1
ATOM 1558 O O . ILE A 1 194 ? -17.706 -9.236 67.687 1.00 89.56 194 ILE A O 1
ATOM 1562 N N . TYR A 1 195 ? -15.999 -9.553 69.097 1.00 90.75 195 TYR A N 1
ATOM 1563 C CA . TYR A 1 195 ? -16.755 -9.097 70.261 1.00 90.75 195 TYR A CA 1
ATOM 1564 C C . TYR A 1 195 ? -16.871 -7.569 70.301 1.00 90.75 195 TYR A C 1
ATOM 1566 O O . TYR A 1 195 ? -15.865 -6.865 70.368 1.00 90.75 195 TYR A O 1
ATOM 1574 N N . LYS A 1 196 ? -18.099 -7.035 70.316 1.00 86.44 196 LYS A N 1
ATOM 1575 C CA . LYS A 1 196 ? -18.352 -5.584 70.210 1.00 86.44 196 LYS A CA 1
ATOM 1576 C C . LYS A 1 196 ? -17.756 -4.763 71.349 1.00 86.44 196 LYS A C 1
ATOM 1578 O O . LYS A 1 196 ? -17.310 -3.643 71.131 1.00 86.44 196 LYS A O 1
ATOM 1583 N N . GLN A 1 197 ? -17.739 -5.310 72.565 1.00 83.06 197 GLN A N 1
ATOM 1584 C CA . GLN A 1 197 ? -17.201 -4.599 73.732 1.00 83.06 197 GLN A CA 1
ATOM 1585 C C . GLN A 1 197 ? -15.664 -4.639 73.797 1.00 83.06 197 GLN A C 1
ATOM 1587 O O . GLN A 1 197 ? -15.066 -3.858 74.533 1.00 83.06 197 GLN A O 1
ATOM 1592 N N . ASN A 1 198 ? -15.018 -5.541 73.047 1.00 83.06 198 ASN A N 1
ATOM 1593 C CA . ASN A 1 198 ? -13.564 -5.614 72.928 1.00 83.06 198 ASN A CA 1
ATOM 1594 C C . ASN A 1 198 ? -13.177 -6.263 71.592 1.00 83.06 198 ASN A C 1
ATOM 1596 O O . ASN A 1 198 ? -13.101 -7.487 71.480 1.00 83.06 198 ASN A O 1
ATOM 1600 N N . THR A 1 199 ? -12.885 -5.430 70.597 1.00 83.31 199 THR A N 1
ATOM 1601 C CA . THR A 1 199 ? -12.613 -5.844 69.212 1.00 83.31 199 THR A CA 1
ATOM 1602 C C . THR A 1 199 ? -11.350 -6.697 69.040 1.00 83.31 199 THR A C 1
ATOM 1604 O O . THR A 1 199 ? -11.164 -7.304 67.985 1.00 83.31 199 THR A O 1
ATOM 1607 N N . ASN A 1 200 ? -10.502 -6.805 70.071 1.00 83.25 200 ASN A N 1
ATOM 1608 C CA . ASN A 1 200 ? -9.343 -7.704 70.082 1.00 83.25 200 ASN A CA 1
ATOM 1609 C C . ASN A 1 200 ? -9.717 -9.164 70.385 1.00 83.25 200 ASN A C 1
ATOM 1611 O O . ASN A 1 200 ? -8.892 -10.059 70.216 1.00 83.25 200 ASN A O 1
ATOM 1615 N N . ILE A 1 201 ? -10.943 -9.413 70.850 1.00 84.88 201 ILE A N 1
ATOM 1616 C CA . ILE A 1 201 ? -11.459 -10.751 71.126 1.00 84.88 201 ILE A CA 1
ATOM 1617 C C . ILE A 1 201 ? -12.194 -11.240 69.883 1.00 84.88 201 ILE A C 1
ATOM 1619 O O . ILE A 1 201 ? -13.233 -10.703 69.492 1.00 84.88 201 ILE A O 1
ATOM 1623 N N . LYS A 1 202 ? -11.629 -12.279 69.276 1.00 87.31 202 LYS A N 1
ATOM 1624 C CA . LYS A 1 202 ? -12.092 -12.876 68.026 1.00 87.31 202 LYS A CA 1
ATOM 1625 C C . LYS A 1 202 ? -12.377 -14.358 68.226 1.00 87.31 202 LYS A C 1
ATOM 1627 O O . LYS A 1 202 ? -11.696 -15.027 69.008 1.00 87.31 202 LYS A O 1
ATOM 1632 N N . SER A 1 203 ? -13.384 -14.879 67.531 1.00 85.50 203 SER A N 1
ATOM 1633 C CA . SER A 1 203 ? -13.602 -16.326 67.472 1.00 85.50 203 SER A CA 1
ATOM 1634 C C . SER A 1 203 ? -12.466 -17.003 66.706 1.00 85.50 203 SER A C 1
ATOM 1636 O O . SER A 1 203 ? -11.661 -16.355 66.042 1.00 85.50 203 SER A O 1
ATOM 1638 N N . LYS A 1 204 ? -12.427 -18.337 66.725 1.00 80.81 204 LYS A N 1
ATOM 1639 C CA . LYS A 1 204 ? -11.677 -19.061 65.694 1.00 80.81 204 LYS A CA 1
ATOM 1640 C C . LYS A 1 204 ? -12.277 -18.729 64.326 1.00 80.81 204 LYS A C 1
ATOM 1642 O O . LYS A 1 204 ? -13.490 -18.553 64.222 1.00 80.81 204 LYS A O 1
ATOM 1647 N N . ASN A 1 205 ? -11.439 -18.666 63.299 1.00 75.00 205 ASN A N 1
ATOM 1648 C CA . ASN A 1 205 ? -11.909 -18.592 61.922 1.00 75.00 205 ASN A CA 1
ATOM 1649 C C . ASN A 1 205 ? -12.422 -19.982 61.513 1.00 75.00 205 ASN A C 1
ATOM 1651 O O . ASN A 1 205 ? -11.716 -20.976 61.707 1.00 75.00 205 ASN A O 1
ATOM 1655 N N . ILE A 1 206 ? -13.651 -20.065 61.007 1.00 72.69 206 ILE A N 1
ATOM 1656 C CA . ILE A 1 206 ? -14.213 -21.307 60.466 1.00 72.69 206 ILE A CA 1
ATOM 1657 C C . ILE A 1 206 ? -14.698 -21.036 59.042 1.00 72.69 206 ILE A C 1
ATOM 1659 O O . ILE A 1 206 ? -15.453 -20.096 58.790 1.00 72.69 206 ILE A O 1
ATOM 1663 N N . THR A 1 207 ? -14.285 -21.898 58.115 1.00 63.31 207 THR A N 1
ATOM 1664 C CA . THR A 1 207 ? -14.824 -21.946 56.755 1.00 63.31 207 THR A CA 1
ATOM 1665 C C . THR A 1 207 ? -16.195 -22.608 56.789 1.00 63.31 207 THR A C 1
ATOM 1667 O O . THR A 1 207 ? -16.336 -23.752 57.224 1.00 63.31 207 THR A O 1
ATOM 1670 N N . ILE A 1 208 ? -17.219 -21.873 56.366 1.00 61.69 208 ILE A N 1
ATOM 1671 C CA . ILE A 1 208 ? -18.617 -22.273 56.476 1.00 61.69 208 ILE A CA 1
ATOM 1672 C C . ILE A 1 208 ? -19.276 -22.139 55.091 1.00 61.69 208 ILE A C 1
ATOM 1674 O O . ILE A 1 208 ? -19.503 -21.035 54.616 1.00 61.69 208 ILE A O 1
ATOM 1678 N N . PHE A 1 209 ? -19.617 -23.297 54.506 1.00 64.50 209 PHE A N 1
ATOM 1679 C CA . PHE A 1 209 ? -20.459 -23.548 53.318 1.00 64.50 209 PHE A CA 1
ATOM 1680 C C . PHE A 1 209 ? -20.014 -22.970 51.949 1.00 64.50 209 PHE A C 1
ATOM 1682 O O . PHE A 1 209 ? -19.910 -21.756 51.795 1.00 64.50 209 PHE A O 1
ATOM 1689 N N . PRO A 1 210 ? -19.876 -23.810 50.896 1.00 72.25 210 PRO A N 1
ATOM 1690 C CA . PRO A 1 210 ? -19.836 -23.329 49.515 1.00 72.25 210 PRO A CA 1
ATOM 1691 C C . PRO A 1 210 ? -21.252 -22.986 49.024 1.00 72.25 210 PRO A C 1
ATOM 1693 O O . PRO A 1 210 ? -22.133 -23.851 49.026 1.00 72.25 210 PRO A O 1
ATOM 1696 N N . ILE A 1 211 ? -21.483 -21.755 48.558 1.00 81.94 211 ILE A N 1
ATOM 1697 C CA . ILE A 1 211 ? -22.674 -21.448 47.747 1.00 81.94 211 ILE A CA 1
ATOM 1698 C C . ILE A 1 211 ? -22.395 -22.004 46.349 1.00 81.94 211 ILE A C 1
ATOM 1700 O O . ILE A 1 211 ? -21.430 -21.584 45.721 1.00 81.94 211 ILE A O 1
ATOM 1704 N N . LYS A 1 212 ? -23.196 -22.969 45.888 1.00 80.94 212 LYS A N 1
ATOM 1705 C CA . LYS A 1 212 ? -23.026 -23.661 44.597 1.00 80.94 212 LYS A CA 1
ATOM 1706 C C . LYS A 1 212 ? -24.154 -23.315 43.627 1.00 80.94 212 LYS A C 1
ATOM 1708 O O . LYS A 1 212 ? -25.219 -22.874 44.053 1.00 80.94 212 LYS A O 1
ATOM 1713 N N . GLY A 1 213 ? -23.942 -23.611 42.346 1.00 82.31 213 GLY A N 1
ATOM 1714 C CA . GLY A 1 213 ? -24.947 -23.440 41.292 1.00 82.31 213 GLY A CA 1
ATOM 1715 C C . GLY A 1 213 ? -24.782 -22.153 40.489 1.00 82.31 213 GLY A C 1
ATOM 1716 O O . GLY A 1 213 ? -25.715 -21.770 39.785 1.00 82.31 213 GLY A O 1
ATOM 1717 N N . PHE A 1 214 ? -23.624 -21.495 40.604 1.00 88.12 214 PHE A N 1
ATOM 1718 C CA . PHE A 1 214 ? -23.269 -20.373 39.745 1.00 88.12 214 PHE A CA 1
ATOM 1719 C C . PHE A 1 214 ? -22.939 -20.840 38.328 1.00 88.12 214 PHE A C 1
ATOM 1721 O O . PHE A 1 214 ? -22.587 -22.003 38.110 1.00 88.12 214 PHE A O 1
ATOM 1728 N N . LYS A 1 215 ? -23.007 -19.912 37.373 1.00 85.50 215 LYS A N 1
ATOM 1729 C CA . LYS A 1 215 ? -22.505 -20.132 36.018 1.00 85.50 215 LYS A CA 1
ATOM 1730 C C . LYS A 1 215 ? -21.012 -20.465 36.068 1.00 85.50 215 LYS A C 1
ATOM 1732 O O . LYS A 1 215 ? -20.267 -19.809 36.791 1.00 85.50 215 LYS A O 1
ATOM 1737 N N . THR A 1 216 ? -20.580 -21.465 35.302 1.00 87.06 216 THR A N 1
ATOM 1738 C CA . THR A 1 216 ? -19.159 -21.837 35.221 1.00 87.06 216 THR A CA 1
ATOM 1739 C C . THR A 1 216 ? -18.453 -21.144 34.058 1.00 87.06 216 THR A C 1
ATOM 1741 O O . THR A 1 216 ? -19.089 -20.742 33.072 1.00 87.06 216 THR A O 1
ATOM 1744 N N . THR A 1 217 ? -17.118 -21.070 34.106 1.00 80.44 217 THR A N 1
ATOM 1745 C CA . THR A 1 217 ? -16.290 -20.620 32.972 1.00 80.44 217 THR A CA 1
ATOM 1746 C C . THR A 1 217 ? -16.644 -21.386 31.690 1.00 80.44 217 THR A C 1
ATOM 1748 O O . THR A 1 217 ? -16.829 -20.776 30.634 1.00 80.44 217 THR A O 1
ATOM 1751 N N . ARG A 1 218 ? -16.838 -22.712 31.783 1.00 80.38 218 ARG A N 1
ATOM 1752 C CA . ARG A 1 218 ? -17.221 -23.572 30.651 1.00 80.38 218 ARG A CA 1
ATOM 1753 C C . ARG A 1 218 ? -18.568 -23.175 30.040 1.00 80.38 218 ARG A C 1
ATOM 1755 O O . ARG A 1 218 ? -18.659 -23.080 28.815 1.00 80.38 218 ARG A O 1
ATOM 1762 N N . ASP A 1 219 ? -19.583 -22.905 30.861 1.00 79.12 219 ASP A N 1
ATOM 1763 C CA . ASP A 1 219 ? -20.916 -22.498 30.385 1.00 79.12 219 ASP A CA 1
ATOM 1764 C C . ASP A 1 219 ? -20.858 -21.168 29.624 1.00 79.12 219 ASP A C 1
ATOM 1766 O O . ASP A 1 219 ? -21.425 -21.029 28.540 1.00 79.12 219 ASP A O 1
ATOM 1770 N N . SER A 1 220 ? -20.089 -20.205 30.141 1.00 78.44 220 SER A N 1
ATOM 1771 C CA . SER A 1 220 ? -19.847 -18.919 29.476 1.00 78.44 220 SER A CA 1
ATOM 1772 C C . SER A 1 220 ? -19.129 -19.075 28.133 1.00 78.44 220 SER A C 1
ATOM 1774 O O . SER A 1 220 ? -19.510 -18.442 27.146 1.00 78.44 220 SER A O 1
ATOM 1776 N N . PHE A 1 221 ? -18.131 -19.959 28.049 1.00 74.56 221 PHE A N 1
ATOM 1777 C CA . PHE A 1 221 ? -17.461 -20.261 26.782 1.00 74.56 221 PHE A CA 1
ATOM 1778 C C . PHE A 1 221 ? -18.389 -20.931 25.771 1.00 74.56 221 PHE A C 1
ATOM 1780 O O . PHE A 1 221 ? -18.350 -20.581 24.589 1.00 74.56 221 PHE A O 1
ATOM 1787 N N . LYS A 1 222 ? -19.234 -21.866 26.214 1.00 77.25 222 LYS A N 1
ATOM 1788 C CA . LYS A 1 222 ? -20.208 -22.536 25.348 1.00 77.25 222 LYS A CA 1
ATOM 1789 C C . LYS A 1 222 ? -21.203 -21.538 24.755 1.00 77.25 222 LYS A C 1
ATOM 1791 O O . LYS A 1 222 ? -21.390 -21.527 23.539 1.00 77.25 222 LYS A O 1
ATOM 1796 N N . GLU A 1 223 ? -21.766 -20.654 25.577 1.00 77.12 223 GLU A N 1
ATOM 1797 C CA . GLU A 1 223 ? -22.666 -19.594 25.112 1.00 77.12 223 GLU A CA 1
ATOM 1798 C C . GLU A 1 223 ? -21.979 -18.627 24.147 1.00 77.12 223 GLU A C 1
ATOM 1800 O O . GLU A 1 223 ? -22.518 -18.355 23.076 1.00 77.12 223 GLU A O 1
ATOM 1805 N N . LYS A 1 224 ? -20.762 -18.160 24.464 1.00 75.25 224 LYS A N 1
ATOM 1806 C CA . LYS A 1 224 ? -19.987 -17.294 23.561 1.00 75.25 224 LYS A CA 1
ATOM 1807 C C . LYS A 1 224 ? -19.697 -17.973 22.224 1.00 75.25 224 LYS A C 1
ATOM 1809 O O . LYS A 1 224 ? -19.752 -17.316 21.185 1.00 75.25 224 LYS A O 1
ATOM 1814 N N . ASN A 1 225 ? -19.404 -19.274 22.223 1.00 75.12 225 ASN A N 1
ATOM 1815 C CA . ASN A 1 225 ? -19.151 -20.037 21.001 1.00 75.12 225 ASN A CA 1
ATOM 1816 C C . ASN A 1 225 ? -20.431 -20.188 20.154 1.00 75.12 225 ASN A C 1
ATOM 1818 O O . ASN A 1 225 ? -20.404 -19.974 18.942 1.00 75.12 225 ASN A O 1
ATOM 1822 N N . GLU A 1 226 ? -21.578 -20.462 20.784 1.00 78.38 226 GLU A N 1
ATOM 1823 C CA . GLU A 1 226 ? -22.880 -20.482 20.104 1.00 78.38 226 GLU A CA 1
ATOM 1824 C C . GLU A 1 226 ? -23.298 -19.102 19.582 1.00 78.38 226 GLU A C 1
ATOM 1826 O O . GLU A 1 226 ? -23.849 -18.984 18.485 1.00 78.38 226 GLU A O 1
ATOM 1831 N N . GLU A 1 227 ? -23.039 -18.043 20.343 1.00 76.88 227 GLU A N 1
ATOM 1832 C CA . GLU A 1 227 ? -23.332 -16.672 19.941 1.00 76.88 227 GLU A CA 1
ATOM 1833 C C . GLU A 1 227 ? -22.453 -16.245 18.761 1.00 76.88 227 GLU A C 1
ATOM 1835 O O . GLU A 1 227 ? -22.959 -15.701 17.776 1.00 76.88 227 GLU A O 1
ATOM 1840 N N . THR A 1 228 ? -21.159 -16.574 18.812 1.00 74.75 228 THR A N 1
ATOM 1841 C CA . THR A 1 228 ? -20.218 -16.390 17.700 1.00 74.75 228 THR A CA 1
ATOM 1842 C C . THR A 1 228 ? -20.723 -17.119 16.457 1.00 74.75 228 THR A C 1
ATOM 1844 O O . THR A 1 228 ? -20.801 -16.524 15.385 1.00 74.75 228 THR A O 1
ATOM 1847 N N . PHE A 1 229 ? -21.169 -18.371 16.596 1.00 76.31 229 PHE A N 1
ATOM 1848 C CA . PHE A 1 229 ? -21.735 -19.158 15.499 1.00 76.31 229 PHE A CA 1
ATOM 1849 C C . PHE A 1 229 ? -23.017 -18.559 14.898 1.00 76.31 229 PHE A C 1
ATOM 1851 O O . PHE A 1 229 ? -23.190 -18.520 13.672 1.00 76.31 229 PHE A O 1
ATOM 1858 N N . LYS A 1 230 ? -23.919 -18.047 15.744 1.00 76.12 230 LYS A N 1
ATOM 1859 C CA . LYS A 1 230 ? -25.139 -17.354 15.303 1.00 76.12 230 LYS A CA 1
ATOM 1860 C C . LYS A 1 230 ? -24.798 -16.074 14.536 1.00 76.12 230 LYS A C 1
ATOM 1862 O O . LYS A 1 230 ? -25.353 -15.859 13.459 1.00 76.12 230 LYS A O 1
ATOM 1867 N N . LYS A 1 231 ? -23.853 -15.277 15.046 1.00 75.75 231 LYS A N 1
ATOM 1868 C CA . LYS A 1 231 ? -23.410 -14.002 14.452 1.00 75.75 231 LYS A CA 1
ATOM 1869 C C . LYS A 1 231 ? -22.534 -14.162 13.205 1.00 75.75 231 LYS A C 1
ATOM 1871 O O . LYS A 1 231 ? -22.423 -13.216 12.429 1.00 75.75 231 LYS A O 1
ATOM 1876 N N . LEU A 1 232 ? -21.925 -15.330 12.988 1.00 77.94 232 LEU A N 1
ATOM 1877 C CA . LEU A 1 232 ? -21.023 -15.582 11.864 1.00 77.94 232 LEU A CA 1
ATOM 1878 C C . LEU A 1 232 ? -21.777 -15.532 10.524 1.00 77.94 232 LEU A C 1
ATOM 1880 O O . LEU A 1 232 ? -22.430 -16.499 10.133 1.00 77.94 232 LEU A O 1
ATOM 1884 N N . ALA A 1 233 ? -21.723 -14.391 9.839 1.00 72.94 233 ALA A N 1
ATOM 1885 C CA . ALA A 1 233 ? -22.427 -14.162 8.574 1.00 72.94 233 ALA A CA 1
ATOM 1886 C C . ALA A 1 233 ? -21.604 -14.555 7.334 1.00 72.94 233 ALA A C 1
ATOM 1888 O O . ALA A 1 233 ? -22.176 -14.766 6.269 1.00 72.94 233 ALA A O 1
ATOM 1889 N N . TYR A 1 234 ? -20.279 -14.649 7.468 1.00 78.81 234 TYR A N 1
ATOM 1890 C CA . TYR A 1 234 ? -19.359 -14.972 6.379 1.00 78.81 234 TYR A CA 1
ATOM 1891 C C . TYR A 1 234 ? -18.152 -15.770 6.889 1.00 78.81 234 TYR A C 1
ATOM 1893 O O . TYR A 1 234 ? -17.861 -15.783 8.087 1.00 78.81 234 TYR A O 1
ATOM 1901 N N . LEU A 1 235 ? -17.459 -16.421 5.956 1.00 83.44 235 LEU A N 1
ATOM 1902 C CA . LEU A 1 235 ? -16.157 -17.057 6.153 1.00 83.44 235 LEU A CA 1
ATOM 1903 C C . LEU A 1 235 ? -15.096 -16.281 5.370 1.00 83.44 235 LEU A C 1
ATOM 1905 O O . LEU A 1 235 ? -15.410 -15.644 4.361 1.00 83.44 235 LEU A O 1
ATOM 1909 N N . GLU A 1 236 ? -13.853 -16.331 5.832 1.00 81.81 236 GLU A N 1
ATOM 1910 C CA . GLU A 1 236 ? -12.717 -15.730 5.137 1.00 81.81 236 GLU A CA 1
ATOM 1911 C C . GLU A 1 236 ? -11.937 -16.805 4.379 1.00 81.81 236 GLU A C 1
ATOM 1913 O O . GLU A 1 236 ? -11.892 -17.960 4.797 1.00 81.81 236 GLU A O 1
ATOM 1918 N N . LEU A 1 237 ? -11.305 -16.421 3.270 1.00 82.75 237 LEU A N 1
ATOM 1919 C CA . LEU A 1 237 ? -10.237 -17.224 2.679 1.00 82.75 237 LEU A CA 1
ATOM 1920 C C . LEU A 1 237 ? -8.897 -16.796 3.282 1.00 82.75 237 LEU A C 1
ATOM 1922 O O . LEU A 1 237 ? -8.764 -15.669 3.772 1.00 82.75 237 LEU A O 1
ATOM 1926 N N . ILE A 1 238 ? -7.891 -17.666 3.225 1.00 78.56 238 ILE A N 1
ATOM 1927 C CA . ILE A 1 238 ? -6.512 -17.276 3.533 1.00 78.56 238 ILE A CA 1
ATOM 1928 C C . ILE A 1 238 ? -6.128 -16.087 2.637 1.00 78.56 238 ILE A C 1
ATOM 1930 O O . ILE A 1 238 ? -6.386 -16.091 1.435 1.00 78.56 238 ILE A O 1
ATOM 1934 N N . LYS A 1 239 ? -5.487 -15.062 3.222 1.00 69.25 239 LYS A N 1
ATOM 1935 C CA . LYS A 1 239 ? -5.170 -13.772 2.568 1.00 69.25 239 LYS A CA 1
ATOM 1936 C C . LYS A 1 239 ? -4.418 -13.874 1.232 1.00 69.25 239 LYS A C 1
ATOM 1938 O O . LYS A 1 239 ? -4.364 -12.892 0.504 1.00 69.25 239 LYS A O 1
ATOM 1943 N N . THR A 1 240 ? -3.804 -15.012 0.930 1.00 74.44 240 THR A N 1
ATOM 1944 C CA . THR A 1 240 ? -3.069 -15.260 -0.316 1.00 74.44 240 THR A CA 1
ATOM 1945 C C . THR A 1 240 ? -3.968 -15.601 -1.503 1.00 74.44 240 THR A C 1
ATOM 1947 O O . THR A 1 240 ? -3.481 -15.605 -2.628 1.00 74.44 240 THR A O 1
ATOM 1950 N N . ILE A 1 241 ? -5.251 -15.900 -1.279 1.00 81.44 241 ILE A N 1
ATOM 1951 C CA . ILE A 1 241 ? -6.176 -16.318 -2.335 1.00 81.44 241 ILE A CA 1
ATOM 1952 C C . ILE A 1 241 ? -7.020 -15.124 -2.770 1.00 81.44 241 ILE A C 1
ATOM 1954 O O . ILE A 1 241 ? -7.929 -14.682 -2.064 1.00 81.44 241 ILE A O 1
ATOM 1958 N N . ASP A 1 242 ? -6.720 -14.618 -3.961 1.00 83.69 242 ASP A N 1
ATOM 1959 C CA . ASP A 1 242 ? -7.524 -13.606 -4.634 1.00 83.69 242 ASP A CA 1
ATOM 1960 C C . ASP A 1 242 ? -8.668 -14.273 -5.403 1.00 83.69 242 ASP A C 1
ATOM 1962 O O . ASP A 1 242 ? -8.458 -14.946 -6.413 1.00 83.69 242 ASP A O 1
ATOM 1966 N N . LYS A 1 243 ? -9.895 -14.066 -4.919 1.00 84.94 243 LYS A N 1
ATOM 1967 C CA . LYS A 1 243 ? -11.107 -14.661 -5.493 1.00 84.94 243 LYS A CA 1
ATOM 1968 C C . LYS A 1 243 ? -11.280 -14.312 -6.969 1.00 84.94 243 LYS A C 1
ATOM 1970 O O . LYS A 1 243 ? -11.661 -15.177 -7.748 1.00 84.94 243 LYS A O 1
ATOM 1975 N N . SER A 1 244 ? -10.918 -13.092 -7.368 1.00 83.62 244 SER A N 1
ATOM 1976 C CA . SER A 1 244 ? -11.106 -12.610 -8.741 1.00 83.62 244 SER A CA 1
ATOM 1977 C C . SER A 1 244 ? -10.265 -13.358 -9.784 1.00 83.62 244 SER A C 1
ATOM 1979 O O . SER A 1 244 ? -10.507 -13.223 -10.979 1.00 83.62 244 SER A O 1
ATOM 1981 N N . ASN A 1 245 ? -9.301 -14.173 -9.342 1.00 82.81 245 ASN A N 1
ATOM 1982 C CA . ASN A 1 245 ? -8.355 -14.887 -10.197 1.00 82.81 245 ASN A CA 1
ATOM 1983 C C . ASN A 1 245 ? -8.424 -16.418 -10.061 1.00 82.81 245 ASN A C 1
ATOM 1985 O O . ASN A 1 245 ? -7.632 -17.126 -10.685 1.00 82.81 245 ASN A O 1
ATOM 1989 N N . VAL A 1 246 ? -9.338 -16.944 -9.244 1.00 88.88 246 VAL A N 1
ATOM 1990 C CA . VAL A 1 246 ? -9.360 -18.356 -8.843 1.00 88.88 246 VAL A CA 1
ATOM 1991 C C . VAL A 1 246 ? -10.773 -18.920 -8.998 1.00 88.88 246 VAL A C 1
ATOM 1993 O O . VAL A 1 246 ? -11.738 -18.276 -8.594 1.00 88.88 246 VAL A O 1
ATOM 1996 N N . LEU A 1 247 ? -10.903 -20.120 -9.578 1.00 90.69 247 LEU A N 1
ATOM 1997 C CA . LEU A 1 247 ? -12.195 -20.807 -9.709 1.00 90.69 247 LEU A CA 1
ATOM 1998 C C . LEU A 1 247 ? -12.654 -21.372 -8.351 1.00 90.69 247 LEU A C 1
ATOM 2000 O O . LEU A 1 247 ? -11.815 -21.916 -7.620 1.00 90.69 247 LEU A O 1
ATOM 2004 N N . PRO A 1 248 ? -13.962 -21.363 -8.034 1.00 91.25 248 PRO A N 1
ATOM 2005 C CA . PRO A 1 248 ? -14.506 -22.025 -6.846 1.00 91.25 248 PRO A CA 1
ATOM 2006 C C . PRO A 1 248 ? -14.038 -23.476 -6.672 1.00 91.25 248 PRO A C 1
ATOM 2008 O O . PRO A 1 248 ? -13.735 -23.888 -5.554 1.00 91.25 248 PRO A O 1
ATOM 2011 N N . SER A 1 249 ? -13.941 -24.243 -7.762 1.00 92.12 249 SER A N 1
ATOM 2012 C CA . SER A 1 249 ? -13.519 -25.654 -7.765 1.00 92.12 249 SER A CA 1
ATOM 2013 C C . SER A 1 249 ? -12.078 -25.902 -7.323 1.00 92.12 249 SER A C 1
ATOM 2015 O O . SER A 1 249 ? -11.730 -27.031 -6.980 1.00 92.12 249 SER A O 1
ATOM 2017 N N . SER A 1 250 ? -11.246 -24.863 -7.293 1.00 90.50 250 SER A N 1
ATOM 2018 C CA . SER A 1 250 ? -9.856 -24.962 -6.840 1.00 90.50 250 SER A CA 1
ATOM 2019 C C . SER A 1 250 ? -9.661 -24.669 -5.349 1.00 90.50 250 SER A C 1
ATOM 2021 O O . SER A 1 250 ? -8.570 -24.899 -4.832 1.00 90.50 250 SER A O 1
ATOM 2023 N N . ILE A 1 251 ? -10.709 -24.214 -4.653 1.00 92.94 251 ILE A N 1
ATOM 2024 C CA . ILE A 1 251 ? -10.677 -23.918 -3.217 1.00 92.94 251 ILE A CA 1
ATOM 2025 C C . ILE A 1 251 ? -10.807 -25.205 -2.402 1.00 92.94 251 ILE A C 1
ATOM 2027 O O . ILE A 1 251 ? -11.746 -25.983 -2.581 1.00 92.94 251 ILE A O 1
ATOM 2031 N N . LYS A 1 252 ? -9.882 -25.407 -1.463 1.00 91.50 252 LYS A N 1
ATOM 2032 C CA . LYS A 1 252 ? -9.848 -26.543 -0.537 1.00 91.50 252 LYS A CA 1
ATOM 2033 C C . LYS A 1 252 ? -10.326 -26.153 0.858 1.00 91.50 252 LYS A C 1
ATOM 2035 O O . LYS A 1 252 ? -10.471 -24.983 1.196 1.00 91.50 252 LYS A O 1
ATOM 2040 N N . GLU A 1 253 ? -10.546 -27.152 1.713 1.00 90.25 253 GLU A N 1
ATOM 2041 C CA . GLU A 1 253 ? -10.961 -26.919 3.104 1.00 90.25 253 GLU A CA 1
ATOM 2042 C C . GLU A 1 253 ? -9.943 -26.083 3.891 1.00 90.25 253 GLU A C 1
ATOM 2044 O O . GLU A 1 253 ? -10.323 -25.232 4.691 1.00 90.25 253 GLU A O 1
ATOM 2049 N N . GLU A 1 254 ? -8.654 -26.310 3.639 1.00 88.56 254 GLU A N 1
ATOM 2050 C CA . GLU A 1 254 ? -7.538 -25.598 4.270 1.00 88.56 254 GLU A CA 1
ATOM 2051 C C . GLU A 1 254 ? -7.474 -24.112 3.897 1.00 88.56 254 GLU A C 1
ATOM 2053 O O . GLU A 1 254 ? -6.927 -23.318 4.657 1.00 88.56 254 GLU A O 1
ATOM 2058 N N . ASP A 1 255 ? -8.097 -23.723 2.785 1.00 90.88 255 ASP A N 1
ATOM 2059 C CA . ASP A 1 255 ? -8.108 -22.351 2.280 1.00 90.88 255 ASP A CA 1
ATOM 2060 C C . ASP A 1 255 ? -9.143 -21.462 2.977 1.00 90.88 255 ASP A C 1
ATOM 2062 O O . ASP A 1 255 ? -9.133 -20.241 2.801 1.00 90.88 255 ASP A O 1
ATOM 2066 N N . ILE A 1 256 ? -10.046 -22.057 3.759 1.00 89.88 256 ILE A N 1
ATOM 2067 C CA . ILE A 1 256 ? -11.161 -21.378 4.413 1.00 89.88 256 ILE A CA 1
ATOM 2068 C C . ILE A 1 256 ? -10.879 -21.264 5.910 1.00 89.88 256 ILE A C 1
ATOM 2070 O O . ILE A 1 256 ? -10.672 -22.248 6.619 1.00 89.88 256 ILE A O 1
ATOM 2074 N N . GLN A 1 257 ? -10.946 -20.040 6.420 1.00 88.62 257 GLN A N 1
ATOM 2075 C CA . GLN A 1 257 ? -10.703 -19.723 7.818 1.00 88.62 257 GLN A CA 1
ATOM 2076 C C . GLN A 1 257 ? -11.838 -18.894 8.426 1.00 88.62 257 GLN A C 1
ATOM 2078 O O . GLN A 1 257 ? -12.664 -18.280 7.746 1.00 88.62 257 GLN A O 1
ATOM 2083 N N . LEU A 1 258 ? -11.871 -18.872 9.757 1.00 85.81 258 LEU A N 1
ATOM 2084 C CA . LEU A 1 258 ? -12.754 -17.968 10.482 1.00 85.81 258 LEU A CA 1
ATOM 2085 C C . LEU A 1 258 ? -12.221 -16.538 10.414 1.00 85.81 258 LEU A C 1
ATOM 2087 O O . LEU A 1 258 ? -11.002 -16.353 10.486 1.00 85.81 258 LEU A O 1
ATOM 2091 N N . PRO A 1 259 ? -13.118 -15.537 10.400 1.00 79.81 259 PRO A N 1
ATOM 2092 C CA . PRO A 1 259 ? -12.746 -14.160 10.670 1.00 79.81 259 PRO A CA 1
ATOM 2093 C C . PRO A 1 259 ? -11.908 -14.067 11.939 1.00 79.81 259 PRO A C 1
ATOM 2095 O O . PRO A 1 259 ? -12.147 -14.793 12.910 1.00 79.81 259 PRO A O 1
ATOM 2098 N N . SER A 1 260 ? -10.938 -13.155 11.949 1.00 74.50 260 SER A N 1
ATOM 2099 C CA . SER A 1 260 ? -9.959 -13.047 13.043 1.00 74.50 260 SER A CA 1
ATOM 2100 C C . SER A 1 260 ? -10.618 -12.908 14.427 1.00 74.50 260 SER A C 1
ATOM 2102 O O . SER A 1 260 ? -10.122 -13.467 15.402 1.00 74.50 260 SER A O 1
ATOM 2104 N N . SER A 1 261 ? -11.782 -12.253 14.500 1.00 69.06 261 SER A N 1
ATOM 2105 C CA . SER A 1 261 ? -12.592 -12.117 15.718 1.00 69.06 261 SER A CA 1
ATOM 2106 C C . SER A 1 261 ? -13.215 -13.431 16.213 1.00 69.06 261 SER A C 1
ATOM 2108 O O . SER A 1 261 ? -13.340 -13.632 17.417 1.00 69.06 261 SER A O 1
ATOM 2110 N N . ALA A 1 262 ? -13.583 -14.346 15.313 1.00 70.31 262 ALA A N 1
ATOM 2111 C CA . ALA A 1 262 ? -14.175 -15.644 15.649 1.00 70.31 262 ALA A CA 1
ATOM 2112 C C . ALA A 1 262 ? -13.116 -16.745 15.854 1.00 70.31 262 ALA A C 1
ATOM 2114 O O . ALA A 1 262 ? -13.343 -17.704 16.591 1.00 70.31 262 ALA A O 1
ATOM 2115 N N . ASN A 1 263 ? -11.933 -16.598 15.246 1.00 77.88 263 ASN A N 1
ATOM 2116 C CA . ASN A 1 263 ? -10.827 -17.550 15.378 1.00 77.88 263 ASN A CA 1
ATOM 2117 C C . ASN A 1 263 ? -10.189 -17.533 16.784 1.00 77.88 263 ASN A C 1
ATOM 2119 O O . ASN A 1 263 ? -9.444 -18.443 17.129 1.00 77.88 263 ASN A O 1
ATOM 2123 N N . GLN A 1 264 ? -10.453 -16.538 17.636 1.00 73.69 264 GLN A N 1
ATOM 2124 C CA . GLN A 1 264 ? -9.864 -16.501 18.981 1.00 73.69 264 GLN A CA 1
ATOM 2125 C C . GLN A 1 264 ? -10.328 -17.676 19.859 1.00 73.69 264 GLN A C 1
ATOM 2127 O O . GLN A 1 264 ? -9.519 -18.273 20.567 1.00 73.69 264 GLN A O 1
ATOM 2132 N N . TYR A 1 265 ? -11.607 -18.043 19.771 1.00 73.50 265 TYR A N 1
ATOM 2133 C CA . TYR A 1 265 ? -12.236 -19.007 20.681 1.00 73.50 265 TYR A CA 1
ATOM 2134 C C . TYR A 1 265 ? -12.549 -20.354 20.030 1.00 73.50 265 TYR A C 1
ATOM 2136 O O . TYR A 1 265 ? -12.736 -21.350 20.733 1.00 73.50 265 TYR A O 1
ATOM 2144 N N . SER A 1 266 ? -12.560 -20.405 18.697 1.00 83.50 266 SER A N 1
ATOM 2145 C CA . SER A 1 266 ? -13.106 -21.541 17.957 1.00 83.50 266 SER A CA 1
ATOM 2146 C C . SER A 1 266 ? -12.239 -21.909 16.754 1.00 83.50 266 SER A C 1
ATOM 2148 O O . SER A 1 266 ? -11.545 -21.071 16.181 1.00 83.50 266 SER A O 1
ATOM 2150 N N . LYS A 1 267 ? -12.262 -23.184 16.367 1.00 86.12 267 LYS A N 1
ATOM 2151 C CA . LYS A 1 267 ? -11.749 -23.698 15.093 1.00 86.12 267 LYS A CA 1
ATOM 2152 C C . LYS A 1 267 ? -12.933 -24.046 14.200 1.00 86.12 267 LYS A C 1
ATOM 2154 O O . LYS A 1 267 ? -13.933 -24.576 14.678 1.00 86.12 267 LYS A O 1
ATOM 2159 N N . ILE A 1 268 ? -12.815 -23.764 12.910 1.00 89.19 268 ILE A N 1
ATOM 2160 C CA . ILE A 1 268 ? -13.791 -24.216 11.920 1.00 89.19 268 ILE A CA 1
ATOM 2161 C C . ILE A 1 268 ? -13.529 -25.675 11.562 1.00 89.19 268 ILE A C 1
ATOM 2163 O O . ILE A 1 268 ? -12.378 -26.097 11.448 1.00 89.19 268 ILE A O 1
ATOM 2167 N N . LYS A 1 269 ? -14.601 -26.440 11.374 1.00 90.06 269 LYS A N 1
ATOM 2168 C CA . LYS A 1 269 ? -14.557 -27.760 10.760 1.00 90.06 269 LYS A CA 1
ATOM 2169 C C . LYS A 1 269 ? -15.552 -27.796 9.609 1.00 90.06 269 LYS A C 1
ATOM 2171 O O . LYS A 1 269 ? -16.742 -27.556 9.806 1.00 90.06 269 LYS A O 1
ATOM 2176 N N . ILE A 1 270 ? -15.043 -28.044 8.409 1.00 92.00 270 ILE A N 1
ATOM 2177 C CA . ILE A 1 270 ? -15.829 -28.064 7.177 1.00 92.00 270 ILE A CA 1
ATOM 2178 C C . ILE A 1 270 ? -16.369 -29.478 6.973 1.00 92.00 270 ILE A C 1
ATOM 2180 O O . ILE A 1 270 ? -15.644 -30.455 7.138 1.00 92.00 270 ILE A O 1
ATOM 2184 N N . ASN A 1 271 ? -17.662 -29.567 6.676 1.00 90.75 271 ASN A N 1
ATOM 2185 C CA . ASN A 1 271 ? -18.352 -30.806 6.335 1.00 90.75 271 ASN A CA 1
ATOM 2186 C C . ASN A 1 271 ? -18.293 -31.072 4.831 1.00 90.75 271 ASN A C 1
ATOM 2188 O O . ASN A 1 271 ? -18.133 -32.213 4.412 1.00 90.75 271 ASN A O 1
ATOM 2192 N N . SER A 1 272 ? -18.491 -30.028 4.018 1.00 93.25 272 SER A N 1
ATOM 2193 C CA . SER A 1 272 ? -18.470 -30.145 2.560 1.00 93.25 272 SER A CA 1
ATOM 2194 C C . SER A 1 272 ? -18.273 -28.800 1.870 1.00 93.25 272 SER A C 1
ATOM 2196 O O . SER A 1 272 ? -18.782 -27.776 2.340 1.00 93.25 272 SER A O 1
ATOM 2198 N N . LEU A 1 273 ? -17.652 -28.850 0.693 1.00 95.19 273 LEU A N 1
ATOM 2199 C CA . LEU A 1 273 ? -17.534 -27.753 -0.263 1.00 95.19 273 LEU A CA 1
ATOM 2200 C C . LEU A 1 273 ? -18.276 -28.115 -1.551 1.00 95.19 273 LEU A C 1
ATOM 2202 O O . LEU A 1 273 ? -18.069 -29.195 -2.103 1.00 95.19 273 LEU A O 1
ATOM 2206 N N . LYS A 1 274 ? -19.147 -27.224 -2.029 1.00 94.19 274 LYS A N 1
ATOM 2207 C CA . LYS A 1 274 ? -19.854 -27.372 -3.309 1.00 94.19 274 LYS A CA 1
ATOM 2208 C C . LYS A 1 274 ? -19.521 -26.179 -4.212 1.00 94.19 274 LYS A C 1
ATOM 2210 O O . LYS A 1 274 ? -20.124 -25.115 -4.033 1.00 94.19 274 LYS A O 1
ATOM 2215 N N . PRO A 1 275 ? -18.541 -26.316 -5.121 1.00 94.38 275 PRO A N 1
ATOM 2216 C CA . PRO A 1 275 ? -18.172 -25.254 -6.049 1.00 94.38 275 PRO A CA 1
ATOM 2217 C C . PRO A 1 275 ? -19.191 -25.114 -7.186 1.00 94.38 275 PRO A C 1
ATOM 2219 O O . PRO A 1 275 ? -19.759 -26.103 -7.648 1.00 94.38 275 PRO A O 1
ATOM 2222 N N . ASN A 1 276 ? -19.392 -23.884 -7.651 1.00 93.12 276 ASN A N 1
ATOM 2223 C CA . ASN A 1 276 ? -20.157 -23.541 -8.844 1.00 93.12 276 ASN A CA 1
ATOM 2224 C C . ASN A 1 276 ? -19.358 -22.520 -9.671 1.00 93.12 276 ASN A C 1
ATOM 2226 O O . ASN A 1 276 ? -19.458 -21.309 -9.461 1.00 93.12 276 ASN A O 1
ATOM 2230 N N . ASP A 1 277 ? -18.549 -23.038 -10.598 1.00 89.69 277 ASP A N 1
ATOM 2231 C CA . ASP A 1 277 ? -17.643 -22.254 -11.449 1.00 89.69 277 ASP A CA 1
ATOM 2232 C C . ASP A 1 277 ? -18.374 -21.419 -12.511 1.00 89.69 277 ASP A C 1
ATOM 2234 O O . ASP A 1 277 ? -17.798 -20.475 -13.052 1.00 89.69 277 ASP A O 1
ATOM 2238 N N . GLU A 1 278 ? -19.629 -21.753 -12.823 1.00 88.00 278 GLU A N 1
ATOM 2239 C CA . GLU A 1 278 ? -20.430 -20.997 -13.790 1.00 88.00 278 GLU A CA 1
ATOM 2240 C C . GLU A 1 278 ? -20.881 -19.659 -13.177 1.00 88.00 278 GLU A C 1
ATOM 2242 O O . GLU A 1 278 ? -20.740 -18.617 -13.815 1.00 88.00 278 GLU A O 1
ATOM 2247 N N . ASP A 1 279 ? -21.309 -19.668 -11.907 1.00 86.50 279 ASP A N 1
ATOM 2248 C CA . ASP A 1 279 ? -21.773 -18.466 -11.190 1.00 86.50 279 ASP A CA 1
ATOM 2249 C C . ASP A 1 279 ? -20.688 -17.802 -10.316 1.00 86.50 279 ASP A C 1
ATOM 2251 O O . ASP A 1 279 ? -20.954 -16.794 -9.659 1.00 86.50 279 ASP A O 1
ATOM 2255 N N . GLY A 1 280 ? -19.483 -18.380 -10.233 1.00 90.50 280 GLY A N 1
ATOM 2256 C CA . GLY A 1 280 ? -18.395 -17.849 -9.400 1.00 90.50 280 GLY A CA 1
ATOM 2257 C C . GLY A 1 280 ? -18.696 -17.935 -7.898 1.00 90.50 280 GLY A C 1
ATOM 2258 O O . GLY A 1 280 ? -18.368 -17.025 -7.129 1.00 90.50 280 GLY A O 1
ATOM 2259 N N . THR A 1 281 ? -19.359 -19.014 -7.460 1.00 92.31 281 THR A N 1
ATOM 2260 C CA . THR A 1 281 ? -19.779 -19.199 -6.058 1.00 92.31 281 THR A CA 1
ATOM 2261 C C . THR A 1 281 ? -19.307 -20.519 -5.451 1.00 92.31 281 THR A C 1
ATOM 2263 O O . THR A 1 281 ? -19.171 -21.532 -6.131 1.00 92.31 281 THR A O 1
ATOM 2266 N N . LEU A 1 282 ? -19.068 -20.516 -4.137 1.00 94.00 282 LEU A N 1
ATOM 2267 C CA . LEU A 1 282 ? -18.696 -21.687 -3.343 1.00 94.00 282 LEU A CA 1
ATOM 2268 C C . LEU A 1 282 ? -19.625 -21.807 -2.132 1.00 94.00 282 LEU A C 1
ATOM 2270 O O . LEU A 1 282 ? -19.626 -20.938 -1.259 1.00 94.00 282 LEU A O 1
ATOM 2274 N N . LEU A 1 283 ? -20.401 -22.888 -2.054 1.00 92.69 283 LEU A N 1
ATOM 2275 C CA . LEU A 1 283 ? -21.234 -23.191 -0.890 1.00 92.69 283 LEU A CA 1
ATOM 2276 C C . LEU A 1 283 ? -20.433 -24.032 0.116 1.00 92.69 283 LEU A C 1
ATOM 2278 O O . LEU A 1 283 ? -19.967 -25.127 -0.202 1.00 92.69 283 LEU A O 1
ATOM 2282 N N . VAL A 1 284 ? -20.294 -23.517 1.336 1.00 94.50 284 VAL A N 1
ATOM 2283 C CA . VAL A 1 284 ? -19.514 -24.110 2.428 1.00 94.50 284 VAL A CA 1
ATOM 2284 C C . VAL A 1 284 ? -20.453 -24.541 3.547 1.00 94.50 284 VAL A C 1
ATOM 2286 O O . VAL A 1 284 ? -21.118 -23.701 4.152 1.00 94.50 284 VAL A O 1
ATOM 2289 N N . ASN A 1 285 ? -20.482 -25.837 3.857 1.00 92.00 285 ASN A N 1
ATOM 2290 C CA . ASN A 1 285 ? -21.177 -26.383 5.025 1.00 92.00 285 ASN A CA 1
ATOM 2291 C C . ASN A 1 285 ? -20.148 -26.672 6.125 1.00 92.00 285 ASN A C 1
ATOM 2293 O O . ASN A 1 285 ? -19.176 -27.383 5.874 1.00 92.00 285 ASN A O 1
ATOM 2297 N N . PHE A 1 286 ? -20.329 -26.118 7.325 1.00 93.12 286 PHE A N 1
ATOM 2298 C CA . PHE A 1 286 ? -19.349 -26.213 8.414 1.00 93.12 286 PHE A CA 1
ATOM 2299 C C . PHE A 1 286 ? -19.992 -26.129 9.805 1.00 93.12 286 PHE A C 1
ATOM 2301 O O . PHE A 1 286 ? -21.141 -25.718 9.955 1.00 93.12 286 PHE A O 1
ATOM 2308 N N . TYR A 1 287 ? -19.223 -26.461 10.840 1.00 90.00 287 TYR A N 1
ATOM 2309 C CA . TYR A 1 287 ? -19.535 -26.199 12.249 1.00 90.00 287 TYR A CA 1
ATOM 2310 C C . TYR A 1 287 ? -18.294 -25.676 12.991 1.00 90.00 287 TYR A C 1
ATOM 2312 O O . TYR A 1 287 ? -17.178 -25.719 12.466 1.00 90.00 287 TYR A O 1
ATOM 2320 N N . LEU A 1 288 ? -18.473 -25.140 14.201 1.00 88.50 288 LEU A N 1
ATOM 2321 C CA . LEU A 1 288 ? -17.379 -24.639 15.034 1.00 88.50 288 LEU A CA 1
ATOM 2322 C C . LEU A 1 288 ? -17.069 -25.613 16.169 1.00 88.50 288 LEU A C 1
ATOM 2324 O O . LEU A 1 288 ? -17.975 -26.129 16.821 1.00 88.50 288 LEU A O 1
ATOM 2328 N N . LEU A 1 289 ? -15.780 -25.809 16.429 1.00 84.75 289 LEU A N 1
ATOM 2329 C CA . LEU A 1 289 ? -15.236 -26.514 17.587 1.00 84.75 289 LEU A CA 1
ATOM 2330 C C . LEU A 1 289 ? -14.613 -25.495 18.537 1.00 84.75 289 LEU A C 1
ATOM 2332 O O . LEU A 1 289 ? -13.827 -24.658 18.095 1.00 84.75 289 LEU A O 1
ATOM 2336 N N . SER A 1 290 ? -14.931 -25.548 19.829 1.00 80.31 290 SER A N 1
ATOM 2337 C CA . SER A 1 290 ? -14.240 -24.700 20.810 1.00 80.31 290 SER A CA 1
ATOM 2338 C C . SER A 1 290 ? -12.756 -25.088 20.903 1.00 80.31 290 SER A C 1
ATOM 2340 O O . SER A 1 290 ? -12.388 -26.259 20.827 1.00 80.31 290 SER A O 1
ATOM 2342 N N . LYS A 1 291 ? -11.872 -24.090 21.019 1.00 78.88 291 LYS A N 1
ATOM 2343 C CA . LYS A 1 291 ? -10.426 -24.313 21.195 1.00 78.88 291 LYS A CA 1
ATOM 2344 C C . LYS A 1 291 ? -10.069 -24.774 22.605 1.00 78.88 291 LYS A C 1
ATOM 2346 O O . LYS A 1 291 ? -9.034 -25.411 22.774 1.00 78.88 291 LYS A O 1
ATOM 2351 N N . GLN A 1 292 ? -10.891 -24.420 23.590 1.00 76.81 292 GLN A N 1
ATOM 2352 C CA . GLN A 1 292 ? -10.620 -24.655 25.009 1.00 76.81 292 GLN A CA 1
ATOM 2353 C C . GLN A 1 292 ? -11.368 -25.875 25.554 1.00 76.81 292 GLN A C 1
ATOM 2355 O O . GLN A 1 292 ? -10.852 -26.579 26.415 1.00 76.81 292 GLN A O 1
ATOM 2360 N N . TYR A 1 293 ? -12.557 -26.152 25.020 1.00 73.25 293 TYR A N 1
ATOM 2361 C CA . TYR A 1 293 ? -13.406 -27.272 25.419 1.00 73.25 293 TYR A CA 1
ATOM 2362 C C . TYR A 1 293 ? -13.805 -28.061 24.172 1.00 73.25 293 TYR A C 1
ATOM 2364 O O . TYR A 1 293 ? -14.001 -27.477 23.113 1.00 73.25 293 TYR A O 1
ATOM 2372 N N . ASN A 1 294 ? -13.948 -29.382 24.268 1.00 72.75 294 ASN A N 1
ATOM 2373 C CA . ASN A 1 294 ? -14.215 -30.251 23.111 1.00 72.75 294 ASN A CA 1
ATOM 2374 C C . ASN A 1 294 ? -15.693 -30.210 22.645 1.00 72.75 294 ASN A C 1
ATOM 2376 O O . ASN A 1 294 ? -16.257 -31.217 22.224 1.00 72.75 294 ASN A O 1
ATOM 2380 N N . ASP A 1 295 ? -16.336 -29.048 22.769 1.00 78.62 295 ASP A N 1
ATOM 2381 C CA . ASP A 1 295 ? -17.745 -28.816 22.456 1.00 78.62 295 ASP A CA 1
ATOM 2382 C C . ASP A 1 295 ? -17.894 -28.318 21.000 1.00 78.62 295 ASP A C 1
ATOM 2384 O O . ASP A 1 295 ? -17.067 -27.540 20.505 1.00 78.62 295 ASP A O 1
ATOM 2388 N N . SER A 1 296 ? -18.959 -28.751 20.312 1.00 82.12 296 SER A N 1
ATOM 2389 C CA . SER A 1 296 ? -19.244 -28.414 18.907 1.00 82.12 296 SER A CA 1
ATOM 2390 C C . SER A 1 296 ? -20.599 -27.726 18.727 1.00 82.12 296 SER A C 1
ATOM 2392 O O . SER A 1 296 ? -21.542 -27.963 19.483 1.00 82.12 296 SER A O 1
ATOM 2394 N N . THR A 1 297 ? -20.702 -26.864 17.715 1.00 86.88 297 THR A N 1
ATOM 2395 C CA . THR A 1 297 ? -21.976 -26.264 17.295 1.00 86.88 297 THR A CA 1
ATOM 2396 C C . THR A 1 297 ? -22.708 -27.159 16.291 1.00 86.88 297 THR A C 1
ATOM 2398 O O . THR A 1 297 ? -22.151 -28.117 15.759 1.00 86.88 297 THR A O 1
ATOM 2401 N N . LYS A 1 298 ? -23.962 -26.815 15.970 1.00 85.19 298 LYS A N 1
ATOM 2402 C CA . LYS A 1 298 ? -24.664 -27.389 14.806 1.00 85.19 298 LYS A CA 1
ATOM 2403 C C . LYS A 1 298 ? -23.973 -26.963 13.504 1.00 85.19 298 LYS A C 1
ATOM 2405 O O . LYS A 1 298 ? -23.164 -26.039 13.516 1.00 85.19 298 LYS A O 1
ATOM 2410 N N . SER A 1 299 ? -24.299 -27.619 12.395 1.00 87.94 299 SER A N 1
ATOM 2411 C CA . SER A 1 299 ? -23.824 -27.241 11.060 1.00 87.94 299 SER A CA 1
ATOM 2412 C C . SER A 1 299 ? -24.569 -26.023 10.503 1.00 87.94 299 SER A C 1
ATOM 2414 O O . SER A 1 299 ? -25.761 -25.846 10.762 1.00 87.94 299 SER A O 1
ATOM 2416 N N . LYS A 1 300 ? -23.883 -25.197 9.713 1.00 87.56 300 LYS A N 1
ATOM 2417 C CA . LYS A 1 300 ? -24.419 -24.025 9.007 1.00 87.56 300 LYS A CA 1
ATOM 2418 C C . LYS A 1 300 ? -23.834 -23.962 7.603 1.00 87.56 300 LYS A C 1
ATOM 2420 O O . LYS A 1 300 ? -22.701 -24.384 7.383 1.00 87.56 300 LYS A O 1
ATOM 2425 N N . GLU A 1 301 ? -24.607 -23.415 6.673 1.00 90.44 301 GLU A N 1
ATOM 2426 C CA . GLU A 1 301 ? -24.188 -23.218 5.289 1.00 90.44 301 GLU A CA 1
ATOM 2427 C C . GLU A 1 301 ? -23.976 -21.731 4.991 1.00 90.44 301 GLU A C 1
ATOM 2429 O O . GLU A 1 301 ? -24.781 -20.888 5.395 1.00 90.44 301 GLU A O 1
ATOM 2434 N N . ILE A 1 302 ? -22.881 -21.403 4.305 1.00 90.88 302 ILE A N 1
ATOM 2435 C CA . ILE A 1 302 ? -22.541 -20.047 3.857 1.00 90.88 302 ILE A CA 1
ATOM 2436 C C . ILE A 1 302 ? -22.099 -20.112 2.397 1.00 90.88 302 ILE A C 1
ATOM 2438 O O . ILE A 1 302 ? -21.349 -21.002 2.009 1.00 90.88 302 ILE A O 1
ATOM 2442 N N . VAL A 1 303 ? -22.540 -19.145 1.593 1.00 90.25 303 VAL A N 1
ATOM 2443 C CA . VAL A 1 303 ? -22.092 -18.985 0.205 1.00 90.25 303 VAL A CA 1
ATOM 2444 C C . VAL A 1 303 ? -21.008 -17.917 0.151 1.00 90.25 303 VAL A C 1
ATOM 2446 O O . VAL A 1 303 ? -21.257 -16.764 0.502 1.00 90.25 303 VAL A O 1
ATOM 2449 N N . ILE A 1 304 ? -19.822 -18.286 -0.322 1.00 90.69 304 ILE A N 1
ATOM 2450 C CA . ILE A 1 304 ? -18.758 -17.350 -0.684 1.00 90.69 304 ILE A CA 1
ATOM 2451 C C . ILE A 1 304 ? -18.934 -17.012 -2.170 1.00 90.69 304 ILE A C 1
ATOM 2453 O O . ILE A 1 304 ? -19.074 -17.909 -2.998 1.00 90.69 304 ILE A O 1
ATOM 2457 N N . ARG A 1 305 ? -18.972 -15.719 -2.497 1.00 87.06 305 ARG A N 1
ATOM 2458 C CA . ARG A 1 305 ? -19.193 -15.197 -3.856 1.00 87.06 305 ARG A CA 1
ATOM 2459 C C . ARG A 1 305 ? -17.937 -14.510 -4.398 1.00 87.06 305 ARG A C 1
ATOM 2461 O O . ARG A 1 305 ? -16.957 -14.366 -3.659 1.00 87.06 305 ARG A O 1
ATOM 2468 N N . ASP A 1 306 ? -18.038 -14.059 -5.646 1.00 87.19 306 ASP A N 1
ATOM 2469 C CA . ASP A 1 306 ? -17.069 -13.218 -6.360 1.00 87.19 306 ASP A CA 1
ATOM 2470 C C . ASP A 1 306 ? -15.777 -13.949 -6.756 1.00 87.19 306 ASP A C 1
ATOM 2472 O O . ASP A 1 306 ? -14.705 -13.346 -6.821 1.00 87.19 306 ASP A O 1
ATOM 2476 N N . PHE A 1 307 ? -15.868 -15.260 -6.991 1.00 90.81 307 PHE A N 1
ATOM 2477 C CA . PHE A 1 307 ? -14.784 -16.004 -7.627 1.00 90.81 307 PHE A CA 1
ATOM 2478 C C . PHE A 1 307 ? -14.784 -15.802 -9.142 1.00 90.81 307 PHE A C 1
ATOM 2480 O O . PHE A 1 307 ? -15.823 -15.484 -9.720 1.00 90.81 307 PHE A O 1
ATOM 2487 N N . LEU A 1 308 ? -13.640 -16.054 -9.782 1.00 87.38 308 LEU A N 1
ATOM 2488 C CA . LEU A 1 308 ? -13.535 -16.069 -11.238 1.00 87.38 308 LEU A CA 1
ATOM 2489 C C . LEU A 1 308 ? -14.553 -17.062 -11.815 1.00 87.38 308 LEU A C 1
ATOM 2491 O O . LEU A 1 308 ? -14.566 -18.235 -11.437 1.00 87.38 308 LEU A O 1
ATOM 2495 N N . THR A 1 309 ? -15.392 -16.603 -12.739 1.00 88.06 309 THR A N 1
ATOM 2496 C CA . THR A 1 309 ? -16.284 -17.500 -13.480 1.00 88.06 309 THR A CA 1
ATOM 2497 C C . THR A 1 309 ? -15.527 -18.190 -14.610 1.00 88.06 309 THR A C 1
ATOM 2499 O O . THR A 1 309 ? -14.570 -17.658 -15.184 1.00 88.06 309 THR A O 1
ATOM 2502 N N . LYS A 1 310 ? -15.995 -19.369 -15.016 1.00 82.62 310 LYS A N 1
ATOM 2503 C CA . LYS A 1 310 ? -15.455 -20.085 -16.180 1.00 82.62 310 LYS A CA 1
ATOM 2504 C C . LYS A 1 310 ? -15.493 -19.237 -17.459 1.00 82.62 310 LYS A C 1
ATOM 2506 O O . LYS A 1 310 ? -14.564 -19.287 -18.263 1.00 82.62 310 LYS A O 1
ATOM 2511 N N . ASN A 1 311 ? -16.530 -18.417 -17.639 1.00 79.62 311 ASN A N 1
ATOM 2512 C CA . ASN A 1 311 ? -16.650 -17.526 -18.795 1.00 79.62 311 ASN A CA 1
ATOM 2513 C C . ASN A 1 311 ? -15.609 -16.389 -18.764 1.00 79.62 311 ASN A C 1
ATOM 2515 O O . ASN A 1 311 ? -14.956 -16.106 -19.770 1.00 79.62 311 ASN A O 1
ATOM 2519 N N . GLU A 1 312 ? -15.388 -15.769 -17.603 1.00 79.31 312 GLU A N 1
ATOM 2520 C CA . GLU A 1 312 ? -14.337 -14.758 -17.430 1.00 79.31 312 GLU A CA 1
ATOM 2521 C C . GLU A 1 312 ? -12.940 -15.344 -17.646 1.00 79.31 312 GLU A C 1
ATOM 2523 O O . GLU A 1 312 ? -12.118 -14.729 -18.326 1.00 79.31 312 GLU A O 1
ATOM 2528 N N . GLN A 1 313 ? -12.678 -16.562 -17.158 1.00 82.00 313 GLN A N 1
ATOM 2529 C CA . GLN A 1 313 ? -11.417 -17.264 -17.401 1.00 82.00 313 GLN A CA 1
ATOM 2530 C C . GLN A 1 313 ? -11.161 -17.466 -18.903 1.00 82.00 313 GLN A C 1
ATOM 2532 O O . GLN A 1 313 ? -10.056 -17.203 -19.387 1.00 82.00 313 GLN A O 1
ATOM 2537 N N . LEU A 1 314 ? -12.181 -17.886 -19.657 1.00 81.31 314 LEU A N 1
ATOM 2538 C CA . LEU A 1 314 ? -12.087 -18.054 -21.108 1.00 81.31 314 LEU A CA 1
ATOM 2539 C C . LEU A 1 314 ? -11.829 -16.716 -21.818 1.00 81.31 314 LEU A C 1
ATOM 2541 O O . LEU A 1 314 ? -10.971 -16.650 -22.698 1.00 81.31 314 LEU A O 1
ATOM 2545 N N . ASN A 1 315 ? -12.501 -15.636 -21.416 1.00 79.38 315 ASN A N 1
ATOM 2546 C CA . ASN A 1 315 ? -12.280 -14.303 -21.987 1.00 79.38 315 ASN A CA 1
ATOM 2547 C C . ASN A 1 315 ? -10.877 -13.757 -21.680 1.00 79.38 315 ASN A C 1
ATOM 2549 O O . ASN A 1 315 ? -10.219 -13.216 -22.573 1.00 79.38 315 ASN A O 1
ATOM 2553 N N . ASN A 1 316 ? -10.379 -13.963 -20.459 1.00 79.44 316 ASN A N 1
ATOM 2554 C CA . ASN A 1 316 ? -9.020 -13.592 -20.065 1.00 79.44 316 ASN A CA 1
ATOM 2555 C C . ASN A 1 316 ? -7.972 -14.366 -20.874 1.00 79.44 316 ASN A C 1
ATOM 2557 O O . ASN A 1 316 ? -7.013 -13.772 -21.366 1.00 79.44 316 ASN A O 1
ATOM 2561 N N . LEU A 1 317 ? -8.177 -15.669 -21.096 1.00 79.50 317 LEU A N 1
ATOM 2562 C CA . LEU A 1 317 ? -7.319 -16.473 -21.970 1.00 79.50 317 LEU A CA 1
ATOM 2563 C C . LEU A 1 317 ? -7.329 -15.954 -23.416 1.00 79.50 317 LEU A C 1
ATOM 2565 O O . LEU A 1 317 ? -6.254 -15.780 -23.994 1.00 79.50 317 LEU A O 1
ATOM 2569 N N . LYS A 1 318 ? -8.503 -15.629 -23.981 1.00 81.56 318 LYS A N 1
ATOM 2570 C CA . LYS A 1 318 ? -8.601 -15.047 -25.335 1.00 81.56 318 LYS A CA 1
ATOM 2571 C C . LYS A 1 318 ? -7.843 -13.726 -25.449 1.00 81.56 318 LYS A C 1
ATOM 2573 O O . LYS A 1 318 ? -7.102 -13.524 -26.412 1.00 81.56 318 LYS A O 1
ATOM 2578 N N . ASN A 1 319 ? -7.998 -12.840 -24.467 1.00 79.94 319 ASN A N 1
ATOM 2579 C CA . ASN A 1 319 ? -7.322 -11.544 -24.448 1.00 79.94 319 ASN A CA 1
ATOM 2580 C C . ASN A 1 319 ? -5.805 -11.690 -24.281 1.00 79.94 319 ASN A C 1
ATOM 2582 O O . ASN A 1 319 ? -5.055 -11.055 -25.019 1.00 79.94 319 ASN A O 1
ATOM 2586 N N . ASN A 1 320 ? -5.345 -12.583 -23.401 1.00 80.44 320 ASN A N 1
ATOM 2587 C CA . ASN A 1 320 ? -3.921 -12.864 -23.211 1.00 80.44 320 ASN A CA 1
ATOM 2588 C C . ASN A 1 320 ? -3.268 -13.426 -24.482 1.00 80.44 320 ASN A C 1
ATOM 2590 O O . ASN A 1 320 ? -2.165 -13.013 -24.845 1.00 80.44 320 ASN A O 1
ATOM 2594 N N . ILE A 1 321 ? -3.943 -14.342 -25.185 1.00 81.81 321 ILE A N 1
ATOM 2595 C CA . ILE A 1 321 ? -3.470 -14.859 -26.476 1.00 81.81 321 ILE A CA 1
ATOM 2596 C C . ILE A 1 321 ? -3.418 -13.721 -27.502 1.00 81.81 321 ILE A C 1
ATOM 2598 O O . ILE A 1 321 ? -2.370 -13.502 -28.107 1.00 81.81 321 ILE A O 1
ATOM 2602 N N . ARG A 1 322 ? -4.484 -12.919 -27.632 1.00 80.19 322 ARG A N 1
ATOM 2603 C CA . ARG A 1 322 ? -4.528 -11.760 -28.542 1.00 80.19 322 ARG A CA 1
ATOM 2604 C C . ARG A 1 322 ? -3.411 -10.749 -28.263 1.00 80.19 322 ARG A C 1
ATOM 2606 O O . ARG A 1 322 ? -2.770 -10.271 -29.196 1.00 80.19 322 ARG A O 1
ATOM 2613 N N . GLU A 1 323 ? -3.132 -10.432 -27.001 1.00 80.75 323 GLU A N 1
ATOM 2614 C CA . GLU A 1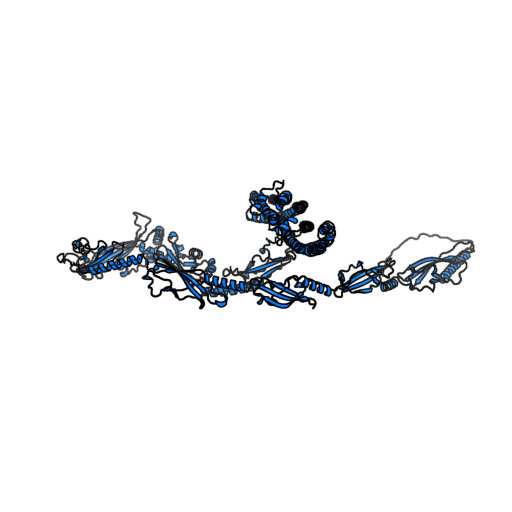 323 ? -2.024 -9.547 -26.631 1.00 80.75 323 GLU A CA 1
ATOM 2615 C C . GLU A 1 323 ? -0.656 -10.124 -26.995 1.00 80.75 323 GLU A C 1
ATOM 2617 O O . GLU A 1 323 ? 0.203 -9.395 -27.496 1.00 80.75 323 GLU A O 1
ATOM 2622 N N . ARG A 1 324 ? -0.444 -11.424 -26.762 1.00 80.94 324 ARG A N 1
ATOM 2623 C CA . ARG A 1 324 ? 0.796 -12.104 -27.155 1.00 80.94 324 ARG A CA 1
ATOM 2624 C C . ARG A 1 324 ? 0.995 -12.066 -28.665 1.00 80.94 324 ARG A C 1
ATOM 2626 O O . ARG A 1 324 ? 2.102 -11.768 -29.102 1.00 80.94 324 ARG A O 1
ATOM 2633 N N . LEU A 1 325 ? -0.064 -12.298 -29.441 1.00 83.56 325 LEU A N 1
ATOM 2634 C CA . LEU A 1 325 ? -0.032 -12.179 -30.900 1.00 83.56 325 LEU A CA 1
ATOM 2635 C C . LEU A 1 325 ? 0.277 -10.736 -31.339 1.00 83.56 325 LEU A C 1
ATOM 2637 O O . LEU A 1 325 ? 1.094 -10.529 -32.229 1.00 83.56 325 LEU A O 1
ATOM 2641 N N . ASN A 1 326 ? -0.288 -9.724 -30.670 1.00 80.75 326 ASN A N 1
ATOM 2642 C CA . ASN A 1 326 ? -0.039 -8.305 -30.973 1.00 80.75 326 ASN A CA 1
ATOM 2643 C C . ASN A 1 326 ? 1.386 -7.827 -30.654 1.00 80.75 326 ASN A C 1
ATOM 2645 O O . ASN A 1 326 ? 1.859 -6.870 -31.272 1.00 80.75 326 ASN A O 1
ATOM 2649 N N . LYS A 1 327 ? 2.035 -8.447 -29.663 1.00 77.75 327 LYS A N 1
ATOM 2650 C CA . LYS A 1 327 ? 3.417 -8.166 -29.239 1.00 77.75 327 LYS A CA 1
ATOM 2651 C C . LYS A 1 327 ? 4.445 -9.019 -29.992 1.00 77.75 327 LYS A C 1
ATOM 2653 O O . LYS A 1 327 ? 5.643 -8.874 -29.754 1.00 77.75 327 LYS A O 1
ATOM 2658 N N . HIS A 1 328 ? 4.002 -9.920 -30.869 1.00 74.56 328 HIS A N 1
ATOM 2659 C CA . HIS A 1 328 ? 4.894 -10.833 -31.565 1.00 74.56 328 HIS A CA 1
ATOM 2660 C C . HIS A 1 328 ? 5.718 -10.078 -32.618 1.00 74.56 328 HIS A C 1
ATOM 2662 O O . HIS A 1 328 ? 5.222 -9.720 -33.683 1.00 74.56 328 HIS A O 1
ATOM 2668 N N . ASN A 1 329 ? 7.007 -9.869 -32.338 1.00 67.25 329 ASN A N 1
ATOM 2669 C CA . ASN A 1 329 ? 7.972 -9.431 -33.345 1.00 67.25 329 ASN A CA 1
ATOM 2670 C C . ASN A 1 329 ? 8.377 -10.647 -34.175 1.00 67.25 329 ASN A C 1
ATOM 2672 O O . ASN A 1 329 ? 9.252 -11.422 -33.779 1.00 67.25 329 ASN A O 1
ATOM 2676 N N . LEU A 1 330 ? 7.681 -10.862 -35.286 1.00 72.06 330 LEU A N 1
ATOM 2677 C CA . LEU A 1 330 ? 8.027 -11.928 -36.213 1.00 72.06 330 LEU A CA 1
ATOM 2678 C C . LEU A 1 330 ? 9.344 -11.607 -36.920 1.00 72.06 330 LEU A C 1
ATOM 2680 O O . LEU A 1 330 ? 9.562 -10.487 -37.381 1.00 72.06 330 LEU A O 1
ATOM 2684 N N . LYS A 1 331 ? 10.208 -12.616 -37.015 1.00 74.56 331 LYS A N 1
ATOM 2685 C CA . LYS A 1 331 ? 11.317 -12.635 -37.968 1.00 74.56 331 LYS A CA 1
ATOM 2686 C C . LYS A 1 331 ? 10.907 -13.608 -39.064 1.00 74.56 331 LYS A C 1
ATOM 2688 O O . LYS A 1 331 ? 10.611 -14.760 -38.759 1.00 74.56 331 LYS A O 1
ATOM 2693 N N . PHE A 1 332 ? 10.823 -13.120 -40.289 1.00 83.69 332 PHE A N 1
ATOM 2694 C CA . PHE A 1 332 ? 10.510 -13.902 -41.476 1.00 83.69 332 PHE A CA 1
ATOM 2695 C C . PHE A 1 332 ? 11.266 -13.316 -42.661 1.00 83.69 332 PHE A C 1
ATOM 2697 O O . PHE A 1 332 ? 11.726 -12.173 -42.619 1.00 83.69 332 PHE A O 1
ATOM 2704 N N . GLU A 1 333 ? 11.334 -14.100 -43.722 1.00 83.19 333 GLU A N 1
ATOM 2705 C CA . GLU A 1 333 ? 11.736 -13.657 -45.047 1.00 83.19 333 GLU A CA 1
ATOM 2706 C C . GLU A 1 333 ? 10.519 -13.732 -45.971 1.00 83.19 333 GLU A C 1
ATOM 2708 O O . GLU A 1 333 ? 9.585 -14.506 -45.735 1.00 83.19 333 GLU A O 1
ATOM 2713 N N . ILE A 1 334 ? 10.509 -12.887 -47.000 1.00 86.75 334 ILE A N 1
ATOM 2714 C CA . ILE A 1 334 ? 9.455 -12.885 -48.010 1.00 86.75 334 ILE A CA 1
ATOM 2715 C C . ILE A 1 334 ? 10.024 -13.470 -49.290 1.00 86.75 334 ILE A C 1
ATOM 2717 O O . ILE A 1 334 ? 10.975 -12.941 -49.861 1.00 86.75 334 ILE A O 1
ATOM 2721 N N . GLU A 1 335 ? 9.415 -14.561 -49.728 1.00 88.06 335 GLU A N 1
ATOM 2722 C CA . GLU A 1 335 ? 9.668 -15.181 -51.017 1.00 88.06 335 GLU A CA 1
ATOM 2723 C C . GLU A 1 335 ? 8.585 -14.723 -52.000 1.00 88.06 335 GLU A C 1
ATOM 2725 O O . GLU A 1 335 ? 7.386 -14.832 -51.717 1.00 88.06 335 GLU A O 1
ATOM 2730 N N . TYR A 1 336 ? 9.009 -14.201 -53.154 1.00 88.69 336 TYR A N 1
ATOM 2731 C CA . TYR A 1 336 ? 8.114 -13.834 -54.249 1.00 88.69 336 TYR A CA 1
ATOM 2732 C C . TYR A 1 336 ? 8.151 -14.927 -55.312 1.00 88.69 336 TYR A C 1
ATOM 2734 O O . TYR A 1 336 ? 9.193 -15.194 -55.907 1.00 88.69 336 TYR A O 1
ATOM 2742 N N . MET A 1 337 ? 7.013 -15.573 -55.548 1.00 85.88 337 MET A N 1
ATOM 2743 C CA . MET A 1 337 ? 6.933 -16.692 -56.487 1.00 85.88 337 MET A CA 1
ATOM 2744 C C . MET A 1 337 ? 7.053 -16.217 -57.940 1.00 85.88 337 MET A C 1
ATOM 2746 O O . MET A 1 337 ? 6.207 -15.450 -58.399 1.00 85.88 337 MET A O 1
ATOM 2750 N N . ASP A 1 338 ? 8.053 -16.729 -58.665 1.00 81.19 338 ASP A N 1
ATOM 2751 C CA . ASP A 1 338 ? 8.317 -16.463 -60.091 1.00 81.19 338 ASP A CA 1
ATOM 2752 C C . ASP A 1 338 ? 8.552 -14.979 -60.440 1.00 81.19 338 ASP A C 1
ATOM 2754 O O . ASP A 1 338 ? 8.261 -14.542 -61.555 1.00 81.19 338 ASP A O 1
ATOM 2758 N N . ILE A 1 339 ? 9.050 -14.178 -59.489 1.00 83.38 339 ILE A N 1
ATOM 2759 C CA . ILE A 1 339 ? 9.269 -12.737 -59.676 1.00 83.38 339 ILE A CA 1
ATOM 2760 C C . ILE A 1 339 ? 10.693 -12.361 -59.272 1.00 83.38 339 ILE A C 1
ATOM 2762 O O . ILE A 1 339 ? 11.082 -12.507 -58.116 1.00 83.38 339 ILE A O 1
ATOM 2766 N N . ASP A 1 340 ? 11.442 -11.787 -60.215 1.00 83.56 340 ASP A N 1
ATOM 2767 C CA . ASP A 1 340 ? 12.687 -11.085 -59.914 1.00 83.56 340 ASP A CA 1
ATOM 2768 C C . ASP A 1 340 ? 12.380 -9.644 -59.487 1.00 83.56 340 ASP A C 1
ATOM 2770 O O . ASP A 1 340 ? 11.977 -8.793 -60.288 1.00 83.56 340 ASP A O 1
ATOM 2774 N N . LYS A 1 341 ? 12.577 -9.389 -58.195 1.00 84.06 341 LYS A N 1
ATOM 2775 C CA . LYS A 1 341 ? 12.274 -8.129 -57.521 1.00 84.06 341 LYS A CA 1
ATOM 2776 C C . LYS A 1 341 ? 12.932 -6.928 -58.204 1.00 84.06 341 LYS A C 1
ATOM 2778 O O . LYS A 1 341 ? 12.274 -5.908 -58.387 1.00 84.06 341 LYS A O 1
ATOM 2783 N N . GLU A 1 342 ? 14.178 -7.055 -58.653 1.00 83.81 342 GLU A N 1
ATOM 2784 C CA . GLU A 1 342 ? 14.945 -5.934 -59.215 1.00 83.81 342 GLU A CA 1
ATOM 2785 C C . GLU A 1 342 ? 14.461 -5.506 -60.612 1.00 83.81 342 GLU A C 1
ATOM 2787 O O . GLU A 1 342 ? 14.790 -4.416 -61.086 1.00 83.81 342 GLU A O 1
ATOM 2792 N N . SER A 1 343 ? 13.640 -6.332 -61.269 1.00 81.44 343 SER A N 1
ATOM 2793 C CA . SER A 1 343 ? 13.196 -6.125 -62.652 1.00 81.44 343 SER A CA 1
ATOM 2794 C C . SER A 1 343 ? 11.721 -5.713 -62.795 1.00 81.44 343 SER A C 1
ATOM 2796 O O . SER A 1 343 ? 11.281 -5.363 -63.895 1.00 81.44 343 SER A O 1
ATOM 2798 N N . VAL A 1 344 ? 10.949 -5.694 -61.701 1.00 86.56 344 VAL A N 1
ATOM 2799 C CA . VAL A 1 344 ? 9.485 -5.502 -61.718 1.00 86.56 344 VAL A CA 1
ATOM 2800 C C . VAL A 1 344 ? 9.050 -4.339 -60.811 1.00 86.56 344 VAL A C 1
ATOM 2802 O O . VAL A 1 344 ? 9.629 -4.109 -59.753 1.00 86.56 344 VAL A O 1
ATOM 2805 N N . LEU A 1 345 ? 8.021 -3.582 -61.228 1.00 86.31 345 LEU A N 1
ATOM 2806 C CA . LEU A 1 345 ? 7.412 -2.517 -60.411 1.00 86.31 345 LEU A CA 1
ATOM 2807 C C . LEU A 1 345 ? 6.552 -3.122 -59.276 1.00 86.31 345 LEU A C 1
ATOM 2809 O O . LEU A 1 345 ? 5.802 -4.061 -59.560 1.00 86.31 345 LEU A O 1
ATOM 2813 N N . PRO A 1 346 ? 6.556 -2.559 -58.049 1.00 89.31 346 PRO A N 1
ATOM 2814 C CA . PRO A 1 346 ? 5.732 -3.029 -56.926 1.00 89.31 346 PRO A CA 1
ATOM 2815 C C . PRO A 1 346 ? 4.249 -3.247 -57.254 1.00 89.31 346 PRO A C 1
ATOM 2817 O O . PRO A 1 346 ? 3.654 -4.212 -56.786 1.00 89.31 346 PRO A O 1
ATOM 2820 N N . GLU A 1 347 ? 3.646 -2.397 -58.094 1.00 90.12 347 GLU A N 1
ATOM 2821 C CA . GLU A 1 347 ? 2.226 -2.502 -58.485 1.00 90.12 347 GLU A CA 1
ATOM 2822 C C . GLU A 1 347 ? 1.857 -3.801 -59.215 1.00 90.12 347 GLU A C 1
ATOM 2824 O O . GLU A 1 347 ? 0.679 -4.131 -59.338 1.00 90.12 347 GLU A O 1
ATOM 2829 N N . LYS A 1 348 ? 2.849 -4.515 -59.760 1.00 88.56 348 LYS A N 1
ATOM 2830 C CA . LYS A 1 348 ? 2.638 -5.777 -60.477 1.00 88.56 348 LYS A CA 1
ATOM 2831 C C . LYS A 1 348 ? 2.650 -6.993 -59.556 1.00 88.56 348 LYS A C 1
ATOM 2833 O O . LYS A 1 348 ? 2.386 -8.093 -60.034 1.00 88.56 348 LYS A O 1
ATOM 2838 N N . ILE A 1 349 ? 2.937 -6.812 -58.268 1.00 91.38 349 ILE A N 1
ATOM 2839 C CA . ILE A 1 349 ? 2.909 -7.890 -57.283 1.00 91.38 349 ILE A CA 1
ATOM 2840 C C . ILE A 1 349 ? 1.476 -8.067 -56.784 1.00 91.38 349 ILE A C 1
ATOM 2842 O O . ILE A 1 349 ? 0.854 -7.114 -56.320 1.00 91.38 349 ILE A O 1
ATOM 2846 N N . SER A 1 350 ? 0.947 -9.286 -56.853 1.00 87.62 350 SER A N 1
ATOM 2847 C CA . SER A 1 350 ? -0.359 -9.644 -56.294 1.00 87.62 350 SER A CA 1
ATOM 2848 C C . SER A 1 350 ? -0.200 -10.435 -54.992 1.00 87.62 350 SER A C 1
ATOM 2850 O O . SER A 1 350 ? 0.839 -11.045 -54.740 1.00 87.62 350 SER A O 1
ATOM 2852 N N . LYS A 1 351 ? -1.225 -10.420 -54.127 1.00 87.31 351 LYS A N 1
ATOM 2853 C CA . LYS A 1 351 ? -1.142 -10.996 -52.767 1.00 87.31 351 LYS A CA 1
ATOM 2854 C C . LYS A 1 351 ? -0.809 -12.493 -52.769 1.00 87.31 351 LYS A C 1
ATOM 2856 O O . LYS A 1 351 ? -0.124 -12.970 -51.876 1.00 87.31 351 LYS A O 1
ATOM 2861 N N . ASP A 1 352 ? -1.291 -13.217 -53.774 1.00 85.00 352 ASP A N 1
ATOM 2862 C CA . ASP A 1 352 ? -1.088 -14.654 -53.995 1.00 85.00 352 ASP A CA 1
ATOM 2863 C C . ASP A 1 352 ? 0.350 -15.018 -54.397 1.00 85.00 352 ASP A C 1
ATOM 2865 O O . ASP A 1 352 ? 0.731 -16.183 -54.320 1.00 85.00 352 ASP A O 1
ATOM 2869 N N . LYS A 1 353 ? 1.165 -14.031 -54.786 1.00 88.31 353 LYS A N 1
ATOM 2870 C CA . LYS A 1 353 ? 2.579 -14.216 -55.144 1.00 88.31 353 LYS A CA 1
ATOM 2871 C C . LYS A 1 353 ? 3.538 -14.019 -53.973 1.00 88.31 353 LYS A C 1
ATOM 2873 O O . LYS A 1 353 ? 4.744 -14.149 -54.161 1.00 88.31 353 LYS A O 1
ATOM 2878 N N . ILE A 1 354 ? 3.018 -13.707 -52.788 1.00 90.31 354 ILE A N 1
ATOM 2879 C CA . ILE A 1 354 ? 3.795 -13.400 -51.587 1.00 90.31 354 ILE A CA 1
ATOM 2880 C C . ILE A 1 354 ? 3.705 -14.579 -50.629 1.00 90.31 354 ILE A C 1
ATOM 2882 O O . ILE A 1 354 ? 2.623 -14.921 -50.148 1.00 90.31 354 ILE A O 1
ATOM 2886 N N . LYS A 1 355 ? 4.854 -15.166 -50.298 1.00 87.44 355 LYS A N 1
ATOM 2887 C CA . LYS A 1 355 ? 4.947 -16.251 -49.328 1.00 87.44 355 LYS A CA 1
ATOM 2888 C C . LYS A 1 355 ? 5.879 -15.862 -48.188 1.00 87.44 355 LYS A C 1
ATOM 2890 O O . LYS A 1 355 ? 7.026 -15.483 -48.402 1.00 87.44 355 LYS A O 1
ATOM 2895 N N . PHE A 1 356 ? 5.382 -15.987 -46.962 1.00 86.94 356 PHE A N 1
ATOM 2896 C CA . PHE A 1 356 ? 6.210 -15.851 -45.768 1.00 86.94 356 PHE A CA 1
ATOM 2897 C C . PHE A 1 356 ? 6.956 -17.162 -45.536 1.00 86.94 356 PHE A C 1
ATOM 2899 O O . PHE A 1 356 ? 6.339 -18.220 -45.404 1.00 86.94 356 PHE A O 1
ATOM 2906 N N . ILE A 1 357 ? 8.279 -17.088 -45.481 1.00 83.12 357 ILE A N 1
ATOM 2907 C CA . ILE A 1 357 ? 9.166 -18.217 -45.198 1.00 83.12 357 ILE A CA 1
ATOM 2908 C C . ILE A 1 357 ? 10.003 -17.920 -43.951 1.00 83.12 357 ILE A C 1
ATOM 2910 O O . ILE A 1 357 ? 10.092 -16.777 -43.496 1.00 83.12 357 ILE A O 1
ATOM 2914 N N . ASN A 1 358 ? 10.583 -18.965 -43.352 1.00 77.56 358 ASN A N 1
ATOM 2915 C CA . ASN A 1 358 ? 11.398 -18.861 -42.134 1.00 77.56 358 ASN A CA 1
ATOM 2916 C C . ASN A 1 358 ? 10.683 -18.163 -40.962 1.00 77.56 358 ASN A C 1
ATOM 2918 O O . ASN A 1 358 ? 11.303 -17.486 -40.144 1.00 77.56 358 ASN A O 1
ATOM 2922 N N . THR A 1 359 ? 9.362 -18.334 -40.866 1.00 79.62 359 THR A N 1
ATOM 2923 C CA . THR A 1 359 ? 8.568 -17.777 -39.772 1.00 79.62 359 THR A CA 1
ATOM 2924 C C . THR A 1 359 ? 8.837 -18.545 -38.482 1.00 79.62 359 THR A C 1
ATOM 2926 O O . THR A 1 359 ? 8.735 -19.770 -38.457 1.00 79.62 359 THR A O 1
ATOM 2929 N N . ASN A 1 360 ? 9.071 -17.844 -37.376 1.00 80.25 360 ASN A N 1
ATOM 2930 C CA . ASN A 1 360 ? 9.146 -18.436 -36.035 1.00 80.25 360 ASN A CA 1
ATOM 2931 C C . ASN A 1 360 ? 7.762 -18.710 -35.405 1.00 80.25 360 ASN A C 1
ATOM 2933 O O . ASN A 1 360 ? 7.602 -18.609 -34.187 1.00 80.25 360 ASN A O 1
ATOM 2937 N N . LEU A 1 361 ? 6.765 -19.018 -36.235 1.00 82.31 361 LEU A N 1
ATOM 2938 C CA . LEU A 1 361 ? 5.404 -19.320 -35.808 1.00 82.31 361 LEU A CA 1
ATOM 2939 C C . LEU A 1 361 ? 5.308 -20.744 -35.275 1.00 82.31 361 LEU A C 1
ATOM 2941 O O . LEU A 1 361 ? 6.040 -21.642 -35.693 1.00 82.31 361 LEU A O 1
ATOM 2945 N N . LYS A 1 362 ? 4.387 -20.950 -34.338 1.00 79.12 362 LYS A N 1
ATOM 2946 C CA . LYS A 1 362 ? 4.044 -22.294 -33.882 1.00 79.12 362 LYS A CA 1
ATOM 2947 C C . LYS A 1 362 ? 3.236 -23.033 -34.952 1.00 79.12 362 LYS A C 1
ATOM 2949 O O . LYS A 1 362 ? 2.624 -22.410 -35.810 1.00 79.12 362 LYS A O 1
ATOM 2954 N N . LEU A 1 363 ? 3.215 -24.365 -34.863 1.00 77.75 363 LEU A N 1
ATOM 2955 C CA . LEU A 1 363 ? 2.494 -25.267 -35.779 1.00 77.75 363 LEU A CA 1
ATOM 2956 C C . LEU A 1 363 ? 1.004 -24.923 -35.958 1.00 77.75 363 LEU A C 1
ATOM 2958 O O . LEU A 1 363 ? 0.414 -25.239 -36.982 1.00 77.75 363 LEU A O 1
ATOM 2962 N N . ASP A 1 364 ? 0.411 -24.292 -34.955 1.00 83.12 364 ASP A N 1
ATOM 2963 C CA . ASP A 1 364 ? -0.990 -23.899 -34.854 1.00 83.12 364 ASP A CA 1
ATOM 2964 C C . ASP A 1 364 ? -1.231 -22.409 -35.158 1.00 83.12 364 ASP A C 1
ATOM 2966 O O . ASP A 1 364 ? -2.314 -21.890 -34.886 1.00 83.12 364 ASP A O 1
ATOM 2970 N N . GLN A 1 365 ? -0.240 -21.713 -35.722 1.00 87.00 365 GLN A N 1
ATOM 2971 C CA . GLN A 1 365 ? -0.328 -20.301 -36.080 1.00 87.00 365 GLN A CA 1
ATOM 2972 C C . GLN A 1 365 ? -0.042 -20.076 -37.564 1.00 87.00 365 GLN A C 1
ATOM 2974 O O . GLN A 1 365 ? 0.857 -20.683 -38.140 1.00 87.00 365 GLN A O 1
ATOM 2979 N N . GLU A 1 366 ? -0.771 -19.146 -38.176 1.00 88.19 366 GLU A N 1
ATOM 2980 C CA . GLU A 1 366 ? -0.589 -18.779 -39.584 1.00 88.19 366 GLU A CA 1
ATOM 2981 C C . GLU A 1 366 ? -0.606 -17.262 -39.796 1.00 88.19 366 GLU A C 1
ATOM 2983 O O . GLU A 1 366 ? -1.144 -16.503 -38.985 1.00 88.19 366 GLU A O 1
ATOM 2988 N N . ILE A 1 367 ? -0.017 -16.815 -40.909 1.00 88.94 367 ILE A N 1
ATOM 2989 C CA . ILE A 1 367 ? -0.090 -15.424 -41.367 1.00 88.94 367 ILE A CA 1
ATOM 2990 C C . ILE A 1 367 ? -1.169 -15.315 -42.435 1.00 88.94 367 ILE A C 1
ATOM 2992 O O . ILE A 1 367 ? -1.134 -16.010 -43.448 1.00 88.94 367 ILE A O 1
ATOM 2996 N N . LYS A 1 368 ? -2.092 -14.378 -42.233 1.00 88.88 368 LYS A N 1
ATOM 2997 C CA . LYS A 1 368 ? -3.145 -14.027 -43.182 1.00 88.88 368 LYS A CA 1
ATOM 2998 C C . LYS A 1 368 ? -2.888 -12.628 -43.731 1.00 88.88 368 LYS A C 1
ATOM 3000 O O . LYS A 1 368 ? -2.975 -11.647 -42.990 1.00 88.88 368 LYS A O 1
ATOM 3005 N N . ILE A 1 369 ? -2.571 -12.529 -45.022 1.00 90.19 369 ILE A N 1
ATOM 3006 C CA . ILE A 1 369 ? -2.396 -11.240 -45.709 1.00 90.19 369 ILE A CA 1
ATOM 3007 C C . ILE A 1 369 ? -3.762 -10.566 -45.848 1.00 90.19 369 ILE A C 1
ATOM 3009 O O . ILE A 1 369 ? -4.706 -11.157 -46.371 1.00 90.19 369 ILE A O 1
ATOM 3013 N N . ILE A 1 370 ? -3.862 -9.325 -45.381 1.00 90.75 370 ILE A N 1
ATOM 3014 C CA . ILE A 1 370 ? -5.065 -8.498 -45.482 1.00 90.75 370 ILE A CA 1
ATOM 3015 C C . ILE A 1 370 ? -5.011 -7.699 -46.775 1.00 90.75 370 ILE A C 1
ATOM 3017 O O . ILE A 1 370 ? -5.886 -7.848 -47.631 1.00 90.75 370 ILE A O 1
ATOM 3021 N N . ASP A 1 371 ? -3.960 -6.903 -46.961 1.00 89.56 371 ASP A N 1
ATOM 3022 C CA . ASP A 1 371 ? -3.732 -6.129 -48.174 1.00 89.56 371 ASP A CA 1
ATOM 3023 C C . ASP A 1 371 ? -2.252 -5.828 -48.441 1.00 89.56 371 ASP A C 1
ATOM 3025 O O . ASP A 1 371 ? -1.371 -6.205 -47.666 1.00 89.56 371 ASP A O 1
ATOM 3029 N N . ILE A 1 372 ? -2.005 -5.247 -49.615 1.00 93.44 372 ILE A N 1
ATOM 3030 C CA . ILE A 1 372 ? -0.693 -4.799 -50.068 1.00 93.44 372 ILE A CA 1
ATOM 3031 C C . ILE A 1 372 ? -0.831 -3.398 -50.658 1.00 93.44 372 ILE A C 1
ATOM 3033 O O . ILE A 1 372 ? -1.820 -3.118 -51.338 1.00 93.44 372 ILE A O 1
ATOM 3037 N N . ASP A 1 373 ? 0.157 -2.550 -50.402 1.00 91.50 373 ASP A N 1
ATOM 3038 C CA . ASP A 1 373 ? 0.216 -1.166 -50.861 1.00 91.50 373 ASP A CA 1
ATOM 3039 C C . ASP A 1 373 ? 1.537 -0.927 -51.623 1.00 91.50 373 ASP A C 1
ATOM 3041 O O . ASP A 1 373 ? 2.617 -0.933 -51.013 1.00 91.50 373 ASP A O 1
ATOM 3045 N N . PRO A 1 374 ? 1.492 -0.827 -52.964 1.00 91.25 374 PRO A N 1
ATOM 3046 C CA . PRO A 1 374 ? 2.678 -0.646 -53.794 1.00 91.25 374 PRO A CA 1
ATOM 3047 C C . PRO A 1 374 ? 3.092 0.830 -53.937 1.00 91.25 374 PRO A C 1
ATOM 3049 O O . PRO A 1 374 ? 2.297 1.675 -54.337 1.00 91.25 374 PRO A O 1
ATOM 3052 N N . ASP A 1 375 ? 4.383 1.126 -53.746 1.00 90.81 375 ASP A N 1
ATOM 3053 C CA . ASP A 1 375 ? 4.993 2.440 -54.012 1.00 90.81 375 ASP A CA 1
ATOM 3054 C C . ASP A 1 375 ? 6.059 2.324 -55.118 1.00 90.81 375 ASP A C 1
ATOM 3056 O O . ASP A 1 375 ? 7.235 2.021 -54.881 1.00 90.81 375 ASP A O 1
ATOM 3060 N N . ASN A 1 376 ? 5.636 2.580 -56.359 1.00 87.31 376 ASN A N 1
ATOM 3061 C CA . ASN A 1 376 ? 6.492 2.521 -57.549 1.00 87.31 376 ASN A CA 1
ATOM 3062 C C . ASN A 1 376 ? 7.553 3.633 -57.613 1.00 87.31 376 ASN A C 1
ATOM 3064 O O . ASN A 1 376 ? 8.516 3.511 -58.376 1.00 87.31 376 ASN A O 1
ATOM 3068 N N . GLU A 1 377 ? 7.373 4.733 -56.877 1.00 85.81 377 GLU A N 1
ATOM 3069 C CA . GLU A 1 377 ? 8.329 5.844 -56.873 1.00 85.81 377 GLU A CA 1
ATOM 3070 C C . GLU A 1 377 ? 9.537 5.493 -56.000 1.00 85.81 377 GLU A C 1
ATOM 3072 O O . GLU A 1 377 ? 10.679 5.753 -56.384 1.00 85.81 377 GLU A O 1
ATOM 3077 N N . ARG A 1 378 ? 9.296 4.841 -54.853 1.00 85.31 378 ARG A N 1
ATOM 3078 C CA . ARG A 1 378 ? 10.350 4.398 -53.925 1.00 85.31 378 ARG A CA 1
ATOM 3079 C C . ARG A 1 378 ? 10.828 2.962 -54.144 1.00 85.31 378 ARG A C 1
ATOM 3081 O O . ARG A 1 378 ? 11.854 2.594 -53.574 1.00 85.31 378 ARG A O 1
ATOM 3088 N N . GLY A 1 379 ? 10.124 2.162 -54.947 1.00 88.75 379 GLY A N 1
ATOM 3089 C CA . GLY A 1 379 ? 10.472 0.757 -55.192 1.00 88.75 379 GLY A CA 1
ATOM 3090 C C . GLY A 1 379 ? 10.213 -0.120 -53.963 1.00 88.75 379 GLY A C 1
ATOM 3091 O O . GLY A 1 379 ? 11.032 -0.981 -53.618 1.00 88.75 379 GLY A O 1
ATOM 3092 N N . THR A 1 380 ? 9.104 0.140 -53.263 1.00 90.94 380 THR A N 1
ATOM 3093 C CA . THR A 1 380 ? 8.737 -0.544 -52.013 1.00 90.94 380 THR A CA 1
ATOM 3094 C C . THR A 1 380 ? 7.328 -1.127 -52.067 1.00 90.94 380 THR A C 1
ATOM 3096 O O . THR A 1 380 ? 6.456 -0.570 -52.729 1.00 90.94 380 THR A O 1
ATOM 3099 N N . LEU A 1 381 ? 7.102 -2.224 -51.343 1.00 91.94 381 LEU A N 1
ATOM 3100 C CA . LEU A 1 381 ? 5.798 -2.872 -51.186 1.00 91.94 381 LEU A CA 1
ATOM 3101 C C . LEU A 1 381 ? 5.491 -3.028 -49.693 1.00 91.94 381 LEU A C 1
ATOM 3103 O O . LEU A 1 381 ? 6.219 -3.721 -48.978 1.00 91.94 381 LEU A O 1
ATOM 3107 N N . SER A 1 382 ? 4.429 -2.384 -49.211 1.00 90.88 382 SER A N 1
ATOM 3108 C CA . SER A 1 382 ? 3.949 -2.557 -47.838 1.00 90.88 382 SER A CA 1
ATOM 3109 C C . SER A 1 382 ? 2.904 -3.668 -47.791 1.00 90.88 382 SER A C 1
ATOM 3111 O O . SER A 1 382 ? 1.957 -3.667 -48.565 1.00 90.88 382 SER A O 1
ATOM 3113 N N . ILE A 1 383 ? 3.076 -4.633 -46.893 1.00 91.88 383 ILE A N 1
ATOM 3114 C CA . ILE A 1 383 ? 2.223 -5.815 -46.751 1.00 91.88 383 ILE A CA 1
ATOM 3115 C C . ILE A 1 383 ? 1.566 -5.751 -45.379 1.00 91.88 383 ILE A C 1
ATOM 3117 O O . ILE A 1 383 ? 2.249 -5.828 -44.354 1.00 91.88 383 ILE A O 1
ATOM 3121 N N . ASN A 1 384 ? 0.241 -5.626 -45.356 1.00 89.38 384 ASN A N 1
ATOM 3122 C CA . ASN A 1 384 ? -0.538 -5.628 -44.128 1.00 89.38 384 ASN A CA 1
ATOM 3123 C C . ASN A 1 384 ? -1.096 -7.029 -43.874 1.00 89.38 384 ASN A C 1
ATOM 3125 O O . ASN A 1 384 ? -1.765 -7.614 -44.727 1.00 89.38 384 ASN A O 1
ATOM 3129 N N . TYR A 1 385 ? -0.837 -7.580 -42.692 1.00 90.88 385 TYR A N 1
ATOM 3130 C CA . TYR A 1 385 ? -1.167 -8.961 -42.351 1.00 90.88 385 TYR A CA 1
ATOM 3131 C C . TYR A 1 385 ? -1.655 -9.103 -40.904 1.00 90.88 385 TYR A C 1
ATOM 3133 O O . TYR A 1 385 ? -1.486 -8.211 -40.070 1.00 90.88 385 TYR A O 1
ATOM 3141 N N . LYS A 1 386 ? -2.272 -10.246 -40.599 1.00 91.62 386 LYS A N 1
ATOM 3142 C CA . LYS A 1 386 ? -2.630 -10.680 -39.243 1.00 91.62 386 LYS A CA 1
ATOM 3143 C C . LYS A 1 386 ? -2.010 -12.039 -38.943 1.00 91.62 386 LYS A C 1
ATOM 3145 O O . LYS A 1 386 ? -1.837 -12.850 -39.848 1.00 91.62 386 LYS A O 1
ATOM 3150 N N . ILE A 1 387 ? -1.718 -12.289 -37.672 1.00 90.38 387 ILE A N 1
ATOM 3151 C CA . ILE A 1 387 ? -1.360 -13.613 -37.160 1.00 90.38 387 ILE A CA 1
ATOM 3152 C C . ILE A 1 387 ? -2.633 -14.244 -36.596 1.00 90.38 387 ILE A C 1
ATOM 3154 O O . ILE A 1 387 ? -3.335 -13.599 -35.811 1.00 90.38 387 ILE A O 1
ATOM 3158 N N . VAL A 1 388 ? -2.934 -15.476 -36.995 1.00 88.44 388 VAL A N 1
ATOM 3159 C CA . VAL A 1 388 ? -4.107 -16.233 -36.542 1.00 88.44 388 VAL A CA 1
ATOM 3160 C C . VAL A 1 388 ? -3.632 -17.428 -35.726 1.00 88.44 388 VAL A C 1
ATOM 3162 O O . VAL A 1 388 ? -2.816 -18.205 -36.211 1.00 88.44 388 VAL A O 1
ATOM 3165 N N . ASP A 1 389 ? -4.129 -17.569 -34.497 1.00 87.56 389 ASP A N 1
ATOM 3166 C CA . ASP A 1 389 ? -3.871 -18.724 -33.628 1.00 87.56 389 ASP A CA 1
ATOM 3167 C C . ASP A 1 389 ? -5.074 -19.678 -33.645 1.00 87.56 389 ASP A C 1
ATOM 3169 O O . ASP A 1 389 ? -6.213 -19.266 -33.390 1.00 87.56 389 ASP A O 1
ATOM 3173 N N . LYS A 1 390 ? -4.805 -20.949 -33.964 1.00 85.00 390 LYS A N 1
ATOM 3174 C CA . LYS A 1 390 ? -5.780 -22.044 -34.097 1.00 85.00 390 LYS A CA 1
ATOM 3175 C C . LYS A 1 390 ? -5.590 -23.147 -33.047 1.00 85.00 390 LYS A C 1
ATOM 3177 O O . LYS A 1 390 ? -6.275 -24.166 -33.109 1.00 85.00 390 LYS A O 1
ATOM 3182 N N . SER A 1 391 ? -4.713 -22.946 -32.061 1.00 76.44 391 SER A N 1
ATOM 3183 C CA . SER A 1 391 ? -4.298 -23.953 -31.065 1.00 76.44 391 SER A CA 1
ATOM 3184 C C . SER A 1 391 ? -5.447 -24.615 -30.297 1.00 76.44 391 SER A C 1
ATOM 3186 O O . SER A 1 391 ? -5.354 -25.778 -29.916 1.00 76.44 391 SER A O 1
ATOM 3188 N N . ASN A 1 392 ? -6.541 -23.883 -30.060 1.00 72.69 392 ASN A N 1
ATOM 3189 C CA . ASN A 1 392 ? -7.682 -24.325 -29.252 1.00 72.69 392 ASN A CA 1
ATOM 3190 C C . ASN A 1 392 ? -9.022 -23.944 -29.892 1.00 72.69 392 ASN A C 1
ATOM 3192 O O . ASN A 1 392 ? -9.929 -23.442 -29.223 1.00 72.69 392 ASN A O 1
ATOM 3196 N N . ILE A 1 393 ? -9.148 -24.165 -31.202 1.00 75.75 393 ILE A N 1
ATOM 3197 C CA . ILE A 1 393 ? -10.297 -23.704 -31.994 1.00 75.75 393 ILE A CA 1
ATOM 3198 C C . ILE A 1 393 ? -11.651 -24.206 -31.451 1.00 75.75 393 ILE A C 1
ATOM 3200 O O . ILE A 1 393 ? -12.636 -23.476 -31.500 1.00 75.75 393 ILE A O 1
ATOM 3204 N N . SER A 1 394 ? -11.692 -25.407 -30.859 1.00 68.19 394 SER A N 1
ATOM 3205 C CA . SER A 1 394 ? -12.904 -26.018 -30.291 1.00 68.19 394 SER A CA 1
ATOM 3206 C C . SER A 1 394 ? -13.399 -25.351 -29.001 1.00 68.19 394 SER A C 1
ATOM 3208 O O . SER A 1 394 ? -14.578 -25.465 -28.682 1.00 68.19 394 SER A O 1
ATOM 3210 N N . ILE A 1 395 ? -12.522 -24.655 -28.267 1.00 73.88 395 ILE A N 1
ATOM 3211 C CA . ILE A 1 395 ? -12.828 -24.036 -26.964 1.00 73.88 395 ILE A CA 1
ATOM 3212 C C . ILE A 1 395 ? -12.850 -22.506 -27.075 1.00 73.88 395 ILE A C 1
ATOM 3214 O O . ILE A 1 395 ? -13.715 -21.844 -26.502 1.00 73.88 395 ILE A O 1
ATOM 3218 N N . LEU A 1 396 ? -11.898 -21.922 -27.808 1.00 76.62 396 LEU A N 1
ATOM 3219 C CA . LEU A 1 396 ? -11.686 -20.473 -27.862 1.00 76.62 396 LEU A CA 1
ATOM 3220 C C . LEU A 1 396 ? -12.063 -19.840 -29.211 1.00 76.62 396 LEU A C 1
ATOM 3222 O O . LEU A 1 396 ? -12.239 -18.617 -29.261 1.00 76.62 396 LEU A O 1
ATOM 3226 N N . GLY A 1 397 ? -12.263 -20.640 -30.263 1.00 78.81 397 GLY A N 1
ATOM 3227 C CA . GLY A 1 397 ? -12.373 -20.156 -31.641 1.00 78.81 397 GLY A CA 1
ATOM 3228 C C . GLY A 1 397 ? -11.034 -19.648 -32.187 1.00 78.81 397 GLY A C 1
ATOM 3229 O O . GLY A 1 397 ? -10.008 -19.723 -31.511 1.00 78.81 397 GLY A O 1
ATOM 3230 N N . GLU A 1 398 ? -11.037 -19.129 -33.414 1.00 85.75 398 GLU A N 1
ATOM 3231 C CA . GLU A 1 398 ? -9.855 -18.479 -33.994 1.00 85.75 398 GLU A CA 1
ATOM 3232 C C . GLU A 1 398 ? -9.601 -17.124 -33.321 1.00 85.75 398 GLU A C 1
ATOM 3234 O O . GLU A 1 398 ? -10.521 -16.320 -33.134 1.00 85.75 398 GLU A O 1
ATOM 3239 N N . ILE A 1 399 ? -8.344 -16.855 -32.961 1.00 85.50 399 ILE A N 1
ATOM 3240 C CA . ILE A 1 399 ? -7.942 -15.586 -32.347 1.00 85.50 399 ILE A CA 1
ATOM 3241 C C . ILE A 1 399 ? -6.977 -14.874 -33.290 1.00 85.50 399 ILE A C 1
ATOM 3243 O O . ILE A 1 399 ? -5.869 -15.343 -33.539 1.00 85.50 399 ILE A O 1
ATOM 3247 N N . GLU A 1 400 ? -7.400 -13.716 -33.796 1.00 88.25 400 GLU A N 1
ATOM 3248 C CA . GLU A 1 400 ? -6.591 -12.884 -34.689 1.00 88.25 400 GLU A CA 1
ATOM 3249 C C . GLU A 1 400 ? -5.852 -11.765 -33.932 1.00 88.25 400 GLU A C 1
ATOM 3251 O O . GLU A 1 400 ? -6.382 -11.170 -32.982 1.00 88.25 400 GLU A O 1
ATOM 3256 N N . SER A 1 401 ? -4.649 -11.423 -34.403 1.00 88.94 401 SER A N 1
ATOM 3257 C CA . SER A 1 401 ? -3.941 -10.197 -34.020 1.00 88.94 401 SER A CA 1
ATOM 3258 C C . SER A 1 401 ? -4.599 -8.937 -34.608 1.00 88.94 401 SER A C 1
ATOM 3260 O O . SER A 1 401 ? -5.419 -8.985 -35.530 1.00 88.94 401 SER A O 1
ATOM 3262 N N . ARG A 1 402 ? -4.167 -7.763 -34.134 1.00 86.50 402 ARG A N 1
ATOM 3263 C CA . ARG A 1 402 ? -4.324 -6.501 -34.870 1.00 86.50 402 ARG A CA 1
ATOM 3264 C C . ARG A 1 402 ? -3.606 -6.586 -36.220 1.00 86.50 402 ARG A C 1
ATOM 3266 O O . ARG A 1 402 ? -2.734 -7.434 -36.407 1.00 86.50 402 ARG A O 1
ATOM 3273 N N . ILE A 1 403 ? -3.947 -5.681 -37.132 1.00 87.94 403 ILE A N 1
ATOM 3274 C CA . ILE A 1 403 ? -3.238 -5.547 -38.408 1.00 87.94 403 ILE A CA 1
ATOM 3275 C C . ILE A 1 403 ? -1.807 -5.075 -38.123 1.00 87.94 403 ILE A C 1
ATOM 3277 O O . ILE A 1 403 ? -1.599 -4.085 -37.419 1.00 87.94 403 ILE A O 1
ATOM 3281 N N . LEU A 1 404 ? -0.836 -5.819 -38.639 1.00 86.94 404 LEU A N 1
ATOM 3282 C CA . LEU A 1 404 ? 0.590 -5.511 -38.614 1.00 86.94 404 LEU A CA 1
ATOM 3283 C C . LEU A 1 404 ? 1.039 -5.178 -40.041 1.00 86.94 404 LEU A C 1
ATOM 3285 O O . LEU A 1 404 ? 0.422 -5.645 -40.994 1.00 86.94 404 LEU A O 1
ATOM 3289 N N . SER A 1 405 ? 2.096 -4.376 -40.188 1.00 86.69 405 SER A N 1
ATOM 3290 C CA . SER A 1 405 ? 2.605 -3.940 -41.494 1.00 86.69 405 SER A CA 1
ATOM 3291 C C . SER A 1 405 ? 4.099 -4.216 -41.617 1.00 86.69 405 SER A C 1
ATOM 3293 O O . SER A 1 405 ? 4.862 -3.932 -40.691 1.00 86.69 405 SER A O 1
ATOM 3295 N N . TYR A 1 406 ? 4.517 -4.750 -42.761 1.00 88.50 406 TYR A N 1
ATOM 3296 C CA . TYR A 1 406 ? 5.917 -4.940 -43.130 1.00 88.50 406 TYR A CA 1
ATOM 3297 C C . TYR A 1 406 ? 6.182 -4.271 -44.475 1.00 88.50 406 TYR A C 1
ATOM 3299 O O . TYR A 1 406 ? 5.422 -4.467 -45.414 1.00 88.50 406 TYR A O 1
ATOM 3307 N N . THR A 1 407 ? 7.245 -3.472 -44.576 1.00 89.44 407 THR A N 1
ATOM 3308 C CA . THR A 1 407 ? 7.609 -2.798 -45.831 1.00 89.44 407 THR A CA 1
ATOM 3309 C C . THR A 1 407 ? 8.864 -3.420 -46.401 1.00 89.44 407 THR A C 1
ATOM 3311 O O . THR A 1 407 ? 9.944 -3.277 -45.824 1.00 89.44 407 THR A O 1
ATOM 3314 N N . ASP A 1 408 ? 8.716 -4.066 -47.550 1.00 89.25 408 ASP A N 1
ATOM 3315 C CA . ASP A 1 408 ? 9.822 -4.652 -48.283 1.00 89.25 408 ASP A CA 1
ATOM 3316 C C . ASP A 1 408 ? 10.348 -3.687 -49.360 1.00 89.25 408 ASP A C 1
ATOM 3318 O O . ASP A 1 408 ? 9.578 -2.967 -49.999 1.00 89.25 408 ASP A O 1
ATOM 3322 N N . LYS A 1 409 ? 11.670 -3.642 -49.557 1.00 86.94 409 LYS A N 1
ATOM 3323 C CA . LYS A 1 409 ? 12.358 -2.686 -50.449 1.00 86.94 409 LYS A CA 1
ATOM 3324 C C . LYS A 1 409 ? 13.230 -3.396 -51.472 1.00 86.94 409 LYS A C 1
ATOM 3326 O O . LYS A 1 409 ? 13.741 -4.466 -51.173 1.00 86.94 409 LYS A O 1
ATOM 3331 N N . GLY A 1 410 ? 13.476 -2.773 -52.623 1.00 83.88 410 GLY A N 1
ATOM 3332 C CA . GLY A 1 410 ? 14.392 -3.294 -53.652 1.00 83.88 410 GLY A CA 1
ATOM 3333 C C . GLY A 1 410 ? 13.718 -3.631 -54.980 1.00 83.88 410 GLY A C 1
ATOM 3334 O O . GLY A 1 410 ? 14.318 -4.312 -55.800 1.00 83.88 410 GLY A O 1
ATOM 3335 N N . PHE A 1 411 ? 12.479 -3.178 -55.184 1.00 89.94 411 PHE A N 1
ATOM 3336 C CA . PHE A 1 411 ? 11.795 -3.308 -56.466 1.00 89.94 411 PHE A CA 1
ATOM 3337 C C . PHE A 1 411 ? 12.258 -2.248 -57.471 1.00 89.94 411 PHE A C 1
ATOM 3339 O O . PHE A 1 411 ? 12.756 -1.188 -57.075 1.00 89.94 411 PHE A O 1
ATOM 3346 N N . LEU A 1 412 ? 12.033 -2.490 -58.767 1.00 84.44 412 LEU A N 1
ATOM 3347 C CA . LEU A 1 412 ? 12.318 -1.507 -59.811 1.00 84.44 412 LEU A CA 1
ATOM 3348 C C . LEU A 1 412 ? 11.495 -0.230 -59.571 1.00 84.44 412 LEU A C 1
ATOM 3350 O O . LEU A 1 412 ? 10.277 -0.286 -59.401 1.00 84.44 412 LEU A O 1
ATOM 3354 N N . THR A 1 413 ? 12.138 0.940 -59.591 1.00 85.44 413 THR A N 1
ATOM 3355 C CA . THR A 1 413 ? 11.419 2.225 -59.535 1.00 85.44 413 THR A CA 1
ATOM 3356 C C . THR A 1 413 ? 10.952 2.665 -60.921 1.00 85.44 413 THR A C 1
ATOM 3358 O O . THR A 1 413 ? 11.571 2.358 -61.949 1.00 85.44 413 THR A O 1
ATOM 3361 N N . LYS A 1 414 ? 9.897 3.484 -60.969 1.00 79.75 414 LYS A N 1
ATOM 3362 C CA . LYS A 1 414 ? 9.400 4.092 -62.215 1.00 79.75 414 LYS A CA 1
ATOM 3363 C C . LYS A 1 414 ? 10.494 4.862 -62.965 1.00 79.75 414 LYS A C 1
ATOM 3365 O O . LYS A 1 414 ? 10.595 4.762 -64.188 1.00 79.75 414 LYS A O 1
ATOM 3370 N N . LYS A 1 415 ? 11.361 5.572 -62.234 1.00 78.12 415 LYS A N 1
ATOM 3371 C CA . LYS A 1 415 ? 12.495 6.323 -62.792 1.00 78.12 415 LYS A CA 1
ATOM 3372 C C . LYS A 1 415 ? 13.548 5.407 -63.428 1.00 78.12 415 LYS A C 1
ATOM 3374 O O . LYS A 1 415 ? 13.998 5.684 -64.538 1.00 78.12 415 LYS A O 1
ATOM 3379 N N . GLN A 1 416 ? 13.918 4.311 -62.762 1.00 76.75 416 GLN A N 1
ATOM 3380 C CA . GLN A 1 416 ? 14.904 3.354 -63.286 1.00 76.75 416 GLN A CA 1
ATOM 3381 C C . GLN A 1 416 ? 14.413 2.663 -64.562 1.00 76.75 416 GLN A C 1
ATOM 3383 O O . GLN A 1 416 ? 15.181 2.517 -65.510 1.00 76.75 416 GLN A O 1
ATOM 3388 N N . LYS A 1 417 ? 13.121 2.318 -64.641 1.00 79.69 417 LYS A N 1
ATOM 3389 C CA . LYS A 1 417 ? 12.527 1.717 -65.846 1.00 79.69 417 LYS A CA 1
ATOM 3390 C C . LYS A 1 417 ? 12.668 2.613 -67.085 1.00 79.69 417 LYS A C 1
ATOM 3392 O O . LYS A 1 417 ? 13.001 2.127 -68.167 1.00 79.69 417 LYS A O 1
ATOM 3397 N N . VAL A 1 418 ? 12.447 3.919 -66.924 1.00 76.44 418 VAL A N 1
ATOM 3398 C CA . VAL A 1 418 ? 12.573 4.906 -68.011 1.00 76.44 418 VAL A CA 1
ATOM 3399 C C . VAL A 1 418 ? 14.031 5.043 -68.468 1.00 76.44 418 VAL A C 1
ATOM 3401 O O . VAL A 1 418 ? 14.294 5.024 -69.668 1.00 76.44 418 VAL A O 1
ATOM 3404 N N . ILE A 1 419 ? 14.983 5.098 -67.530 1.00 77.50 419 ILE A N 1
ATOM 3405 C CA . ILE A 1 419 ? 16.420 5.195 -67.840 1.00 77.50 419 ILE A CA 1
ATOM 3406 C C . ILE A 1 419 ? 16.915 3.943 -68.582 1.00 77.50 419 ILE A C 1
ATOM 3408 O O . ILE A 1 419 ? 17.575 4.063 -69.613 1.00 77.50 419 ILE A O 1
ATOM 3412 N N . ASN A 1 420 ? 16.561 2.745 -68.106 1.00 74.25 420 ASN A N 1
ATOM 3413 C CA . ASN A 1 420 ? 17.022 1.486 -68.703 1.00 74.25 420 ASN A CA 1
ATOM 3414 C C . ASN A 1 420 ? 16.532 1.305 -70.149 1.00 74.25 420 ASN A C 1
ATOM 3416 O O . ASN A 1 420 ? 17.283 0.827 -71.000 1.00 74.25 420 ASN A O 1
ATOM 3420 N N . THR A 1 421 ? 15.301 1.734 -70.443 1.00 74.81 421 THR A N 1
ATOM 3421 C CA . THR A 1 421 ? 14.724 1.666 -71.796 1.00 74.81 421 THR A CA 1
ATOM 3422 C C . THR A 1 421 ? 15.464 2.597 -72.766 1.00 74.81 421 THR A C 1
ATOM 3424 O O . THR A 1 421 ? 15.743 2.221 -73.905 1.00 74.81 421 THR A O 1
ATOM 3427 N N . GLU A 1 422 ? 15.848 3.792 -72.309 1.00 77.88 422 GLU A N 1
ATOM 3428 C CA . GLU A 1 422 ? 16.578 4.753 -73.140 1.00 77.88 422 GLU A CA 1
ATOM 3429 C C . GLU A 1 422 ? 18.023 4.303 -73.416 1.00 77.88 422 GLU A C 1
ATOM 3431 O O . GLU A 1 422 ? 18.487 4.394 -74.551 1.00 77.88 422 GLU A O 1
ATOM 3436 N N . ILE A 1 423 ? 18.717 3.723 -72.429 1.00 76.56 423 ILE A N 1
ATOM 3437 C CA . ILE A 1 423 ? 20.066 3.156 -72.625 1.00 76.56 423 ILE A CA 1
ATOM 3438 C C . ILE A 1 423 ? 20.055 2.060 -73.704 1.00 76.56 423 ILE A C 1
ATOM 3440 O O . ILE A 1 423 ? 20.952 2.008 -74.551 1.00 76.56 423 ILE A O 1
ATOM 3444 N N . GLN A 1 424 ? 19.039 1.189 -73.711 1.00 74.94 424 GLN A N 1
ATOM 3445 C CA . GLN A 1 424 ? 18.906 0.133 -74.721 1.00 74.94 424 GLN A CA 1
ATOM 3446 C C . GLN A 1 424 ? 18.715 0.702 -76.134 1.00 74.94 424 GLN A C 1
ATOM 3448 O O . GLN A 1 424 ? 19.353 0.219 -77.073 1.00 74.94 424 GLN A O 1
ATOM 3453 N N . ARG A 1 425 ? 17.911 1.765 -76.281 1.00 79.25 425 ARG A N 1
ATOM 3454 C CA . ARG A 1 425 ? 17.731 2.478 -77.554 1.00 79.25 425 ARG A CA 1
ATOM 3455 C C . ARG A 1 425 ? 19.055 3.058 -78.062 1.00 79.25 425 ARG A C 1
ATOM 3457 O O . ARG A 1 425 ? 19.429 2.794 -79.201 1.00 79.25 425 ARG A O 1
ATOM 3464 N N . LEU A 1 426 ? 19.794 3.784 -77.216 1.00 75.56 426 LEU A N 1
ATOM 3465 C CA . LEU A 1 426 ? 21.073 4.411 -77.589 1.00 75.56 426 LEU A CA 1
ATOM 3466 C C . LEU A 1 426 ? 22.154 3.387 -77.979 1.00 75.56 426 LEU A C 1
ATOM 3468 O O . LEU A 1 426 ? 22.924 3.614 -78.912 1.00 75.56 426 LEU A O 1
ATOM 3472 N N . ASN A 1 427 ? 22.213 2.244 -77.289 1.00 73.69 427 ASN A N 1
ATOM 3473 C CA . ASN A 1 427 ? 23.180 1.183 -77.584 1.00 73.69 427 ASN A CA 1
ATOM 3474 C C . ASN A 1 427 ? 22.973 0.537 -78.957 1.00 73.69 427 ASN A C 1
ATOM 3476 O O . ASN A 1 427 ? 23.960 0.160 -79.592 1.00 73.69 427 ASN A O 1
ATOM 3480 N N . LYS A 1 428 ? 21.718 0.430 -79.409 1.00 70.06 428 LYS A N 1
ATOM 3481 C CA . LYS A 1 428 ? 21.376 -0.086 -80.738 1.00 70.06 428 LYS A CA 1
ATOM 3482 C C . LYS A 1 428 ? 21.894 0.846 -81.842 1.00 70.06 428 LYS A C 1
ATOM 3484 O O . LYS A 1 428 ? 22.623 0.387 -82.716 1.00 70.06 428 LYS A O 1
ATOM 3489 N N . TYR A 1 429 ? 21.645 2.155 -81.720 1.00 68.81 429 TYR A N 1
ATOM 3490 C CA . TYR A 1 429 ? 22.156 3.166 -82.662 1.00 68.81 429 TYR A CA 1
ATOM 3491 C C . TYR A 1 429 ? 23.687 3.161 -82.772 1.00 68.81 429 TYR A C 1
ATOM 3493 O O . TYR A 1 429 ? 24.241 3.263 -83.865 1.00 68.81 429 TYR A O 1
ATOM 3501 N N . GLY A 1 430 ? 24.391 3.006 -81.649 1.00 67.44 430 GLY A N 1
ATOM 3502 C CA . GLY A 1 430 ? 25.853 2.975 -81.658 1.00 67.44 430 GLY A CA 1
ATOM 3503 C C . GLY A 1 430 ? 26.451 1.735 -82.333 1.00 67.44 430 GLY A C 1
ATOM 3504 O O . GLY A 1 430 ? 27.520 1.826 -82.925 1.00 67.44 430 GLY A O 1
ATOM 3505 N N . GLN A 1 431 ? 25.764 0.587 -82.303 1.00 66.62 431 GLN A N 1
ATOM 3506 C CA . GLN A 1 431 ? 26.221 -0.621 -83.004 1.00 66.62 431 GLN A CA 1
ATOM 3507 C C . GLN A 1 431 ? 26.042 -0.533 -84.521 1.00 66.62 431 GLN A C 1
ATOM 3509 O O . GLN A 1 431 ? 26.927 -0.968 -85.250 1.00 66.62 431 GLN A O 1
ATOM 3514 N N . GLU A 1 432 ? 24.948 0.066 -84.990 1.00 60.94 432 GLU A N 1
ATOM 3515 C CA . GLU A 1 432 ? 24.642 0.218 -86.422 1.00 60.94 432 GLU A CA 1
ATOM 3516 C C . GLU A 1 432 ? 25.548 1.266 -87.120 1.00 60.94 432 GLU A C 1
ATOM 3518 O O . GLU A 1 432 ? 25.655 1.290 -88.341 1.00 60.94 432 GLU A O 1
ATOM 3523 N N . SER A 1 433 ? 26.271 2.094 -86.352 1.00 61.50 433 SER A N 1
ATOM 3524 C CA . SER A 1 433 ? 27.112 3.201 -86.848 1.00 61.50 433 SER A CA 1
ATOM 3525 C C . SER A 1 433 ? 28.581 2.830 -87.153 1.00 61.50 433 SER A C 1
ATOM 3527 O O . SER A 1 433 ? 29.337 3.660 -87.663 1.00 61.50 433 SER A O 1
ATOM 3529 N N . LEU A 1 434 ? 29.030 1.611 -86.821 1.00 55.44 434 LEU A N 1
ATOM 3530 C CA . LEU A 1 434 ? 30.447 1.195 -86.885 1.00 55.44 434 LEU A CA 1
ATOM 3531 C C . LEU A 1 434 ? 31.013 1.035 -88.313 1.00 55.44 434 LEU A C 1
ATOM 3533 O O . LEU A 1 434 ? 32.222 1.211 -88.504 1.00 55.44 434 LEU A O 1
ATOM 3537 N N . ASP A 1 435 ? 30.165 0.785 -89.314 1.00 50.81 435 ASP A N 1
ATOM 3538 C CA . ASP A 1 435 ? 30.590 0.452 -90.685 1.00 50.81 435 ASP A CA 1
ATOM 3539 C C . ASP A 1 435 ? 30.902 1.674 -91.584 1.00 50.81 435 ASP A C 1
ATOM 3541 O O . ASP A 1 435 ? 31.457 1.514 -92.669 1.00 50.81 435 ASP A O 1
ATOM 3545 N N . PHE A 1 436 ? 30.644 2.913 -91.138 1.00 51.69 436 PHE A N 1
ATOM 3546 C CA . PHE A 1 436 ? 30.679 4.115 -92.001 1.00 51.69 436 PHE A CA 1
ATOM 3547 C C . PHE A 1 436 ? 31.927 5.023 -91.882 1.00 51.69 436 PHE A C 1
ATOM 3549 O O . PHE A 1 436 ? 32.003 6.062 -92.537 1.00 51.69 436 PHE A O 1
ATOM 3556 N N . ILE A 1 437 ? 32.937 4.679 -91.071 1.00 55.72 437 ILE A N 1
ATOM 3557 C CA . ILE A 1 437 ? 34.117 5.551 -90.859 1.00 55.72 437 ILE A CA 1
ATOM 3558 C C . ILE A 1 437 ? 35.222 5.261 -91.900 1.00 55.72 437 ILE A C 1
ATOM 3560 O O . ILE A 1 437 ? 35.952 4.283 -91.739 1.00 55.72 437 ILE A O 1
ATOM 3564 N N . VAL A 1 438 ? 35.413 6.122 -92.910 1.00 51.81 438 VAL A N 1
ATOM 3565 C CA . VAL A 1 438 ? 36.535 6.070 -93.884 1.00 51.81 438 VAL A CA 1
ATOM 3566 C C . VAL A 1 438 ? 37.417 7.322 -93.738 1.00 51.81 438 VAL A C 1
ATOM 3568 O O . VAL A 1 438 ? 36.897 8.435 -93.695 1.00 51.81 438 VAL A O 1
ATOM 3571 N N . VAL A 1 439 ? 38.744 7.158 -93.641 1.00 53.66 439 VAL A N 1
ATOM 3572 C CA . VAL A 1 439 ? 39.724 8.261 -93.514 1.00 53.66 439 VAL A CA 1
ATOM 3573 C C . VAL A 1 439 ? 40.429 8.469 -94.858 1.00 53.66 439 VAL A C 1
ATOM 3575 O O . VAL A 1 439 ? 40.861 7.504 -95.475 1.00 53.66 439 VAL A O 1
ATOM 3578 N N . ASN A 1 440 ? 40.514 9.719 -95.321 1.00 45.91 440 ASN A N 1
ATOM 3579 C CA . ASN A 1 440 ? 41.092 10.100 -96.616 1.00 45.91 440 ASN A CA 1
ATOM 3580 C C . ASN A 1 440 ? 42.638 10.120 -96.541 1.00 45.91 440 ASN A C 1
ATOM 3582 O O . ASN A 1 440 ? 43.194 10.855 -95.726 1.00 45.91 440 ASN A O 1
ATOM 3586 N N . ASP A 1 441 ? 43.327 9.339 -97.382 1.00 47.09 441 ASP A N 1
ATOM 3587 C CA . ASP A 1 441 ? 44.763 8.991 -97.272 1.00 47.09 441 ASP A CA 1
ATOM 3588 C C . ASP A 1 441 ? 45.776 10.133 -97.547 1.00 47.09 441 ASP A C 1
ATOM 3590 O O . ASP A 1 441 ? 46.984 9.933 -97.428 1.00 47.09 441 ASP A O 1
ATOM 3594 N N . ASN A 1 442 ? 45.328 11.352 -97.865 1.00 47.06 442 ASN A N 1
ATOM 3595 C CA . ASN A 1 442 ? 46.207 12.435 -98.341 1.00 47.06 442 ASN A CA 1
ATOM 3596 C C . ASN A 1 442 ? 46.685 13.444 -97.273 1.00 47.06 442 ASN A C 1
ATOM 3598 O O . ASN A 1 442 ? 47.230 14.486 -97.632 1.00 47.06 442 ASN A O 1
ATOM 3602 N N . PHE A 1 443 ? 46.528 13.172 -95.971 1.00 50.25 443 PHE A N 1
ATOM 3603 C CA . PHE A 1 443 ? 47.003 14.071 -94.905 1.00 50.25 443 PHE A CA 1
ATOM 3604 C C . PHE A 1 443 ? 48.085 13.416 -94.018 1.00 50.25 443 PHE A C 1
ATOM 3606 O O . PHE A 1 443 ? 47.796 12.772 -93.017 1.00 50.25 443 PHE A O 1
ATOM 3613 N N . VAL A 1 444 ? 49.343 13.650 -94.413 1.00 53.19 444 VAL A N 1
ATOM 3614 C CA . VAL A 1 444 ? 50.583 13.658 -93.607 1.00 53.19 444 VAL A CA 1
ATOM 3615 C C . VAL A 1 444 ? 50.967 12.367 -92.864 1.00 53.19 444 VAL A C 1
ATOM 3617 O O . VAL A 1 444 ? 50.720 12.216 -91.669 1.00 53.19 444 VAL A O 1
ATOM 3620 N N . LYS A 1 445 ? 51.729 11.495 -93.536 1.00 52.62 445 LYS A N 1
ATOM 3621 C CA . LYS A 1 445 ? 52.620 10.532 -92.864 1.00 52.62 445 LYS A CA 1
ATOM 3622 C C . LYS A 1 445 ? 54.041 11.121 -92.796 1.00 52.62 445 LYS A C 1
ATOM 3624 O O . LYS A 1 445 ? 54.534 11.601 -93.811 1.00 52.62 445 LYS A O 1
ATOM 3629 N N . ASN A 1 446 ? 54.675 11.063 -91.617 1.00 50.75 446 ASN A N 1
ATOM 3630 C CA . ASN A 1 446 ? 56.084 11.398 -91.274 1.00 50.75 446 ASN A CA 1
ATOM 3631 C C . ASN A 1 446 ? 56.478 12.806 -90.763 1.00 50.75 446 ASN A C 1
ATOM 3633 O O . ASN A 1 446 ? 57.589 12.930 -90.250 1.00 50.75 446 ASN A O 1
ATOM 3637 N N . GLU A 1 447 ? 55.635 13.844 -90.794 1.00 52.59 447 GLU A N 1
ATOM 3638 C CA . GLU A 1 447 ? 56.056 15.187 -90.310 1.00 52.59 447 GLU A CA 1
ATOM 3639 C C . GLU A 1 447 ? 55.546 15.562 -88.904 1.00 52.59 447 GLU A C 1
ATOM 3641 O O . GLU A 1 447 ? 56.150 16.402 -88.233 1.00 52.59 447 GLU A O 1
ATOM 3646 N N . HIS A 1 448 ? 54.507 14.879 -88.411 1.00 58.94 448 HIS A N 1
ATOM 3647 C CA . HIS A 1 448 ? 53.810 15.194 -87.158 1.00 58.94 448 HIS A CA 1
ATOM 3648 C C . HIS A 1 448 ? 53.688 13.985 -86.228 1.00 58.94 448 HIS A C 1
ATOM 3650 O O . HIS A 1 448 ? 53.603 12.843 -86.687 1.00 58.94 448 HIS A O 1
ATOM 3656 N N . PHE A 1 449 ? 53.653 14.233 -84.917 1.00 60.09 449 PHE A N 1
ATOM 3657 C CA . PHE A 1 449 ? 53.306 13.216 -83.921 1.00 60.09 449 PHE A CA 1
ATOM 3658 C C . PHE A 1 449 ? 51.797 12.923 -83.944 1.00 60.09 449 PHE A C 1
ATOM 3660 O O . PHE A 1 449 ? 50.991 13.816 -84.204 1.00 60.09 449 PHE A O 1
ATOM 3667 N N . ALA A 1 450 ? 51.385 11.692 -83.623 1.00 61.28 450 ALA A N 1
ATOM 3668 C CA . ALA A 1 450 ? 49.969 11.307 -83.597 1.00 61.28 450 ALA A CA 1
ATOM 3669 C C . ALA A 1 450 ? 49.133 12.151 -82.607 1.00 61.28 450 ALA A C 1
ATOM 3671 O O . ALA A 1 450 ? 47.931 12.322 -82.801 1.00 61.28 450 ALA A O 1
ATOM 3672 N N . ASN A 1 451 ? 49.758 12.737 -81.580 1.00 60.31 451 ASN A N 1
ATOM 3673 C CA . ASN A 1 451 ? 49.110 13.655 -80.633 1.00 60.31 451 ASN A CA 1
ATOM 3674 C C . ASN A 1 451 ? 48.915 15.098 -81.148 1.00 60.31 451 ASN A C 1
ATOM 3676 O O . ASN A 1 451 ? 48.250 15.884 -80.478 1.00 60.31 451 ASN A O 1
ATOM 3680 N N . GLU A 1 452 ? 49.470 15.468 -82.305 1.00 59.16 452 GLU A N 1
ATOM 3681 C CA . GLU A 1 452 ? 49.335 16.817 -82.890 1.00 59.16 452 GLU A CA 1
ATOM 3682 C C . GLU A 1 452 ? 48.026 16.997 -83.696 1.00 59.16 452 GLU A C 1
ATOM 3684 O O . GLU A 1 452 ? 47.746 18.075 -84.242 1.00 59.16 452 GLU A O 1
ATOM 3689 N N . LEU A 1 453 ? 47.195 15.949 -83.738 1.00 60.78 453 LEU A N 1
ATOM 3690 C CA . LEU A 1 453 ? 45.813 15.958 -84.214 1.00 60.78 453 LEU A CA 1
ATOM 3691 C C . LEU A 1 453 ? 44.874 16.518 -83.131 1.00 60.78 453 LEU A C 1
ATOM 3693 O O . LEU A 1 453 ? 44.451 15.814 -82.216 1.00 60.78 453 LEU A O 1
ATOM 3697 N N . THR A 1 454 ? 44.518 17.799 -83.242 1.00 57.06 454 THR A N 1
ATOM 3698 C CA . THR A 1 454 ? 43.500 18.446 -82.397 1.00 57.06 454 THR A CA 1
ATOM 3699 C C . THR A 1 454 ? 42.081 18.236 -82.944 1.00 57.06 454 THR A C 1
ATOM 3701 O O . THR A 1 454 ? 41.887 17.969 -84.132 1.00 57.06 454 THR A O 1
ATOM 3704 N N . LYS A 1 455 ? 41.061 18.395 -82.082 1.00 51.75 455 LYS A N 1
ATOM 3705 C CA . LYS A 1 455 ? 39.625 18.260 -82.421 1.00 51.75 455 LYS A CA 1
ATOM 3706 C C . LYS A 1 455 ? 39.209 19.141 -83.614 1.00 51.75 455 LYS A C 1
ATOM 3708 O O . LYS A 1 455 ? 38.358 18.739 -84.400 1.00 51.75 455 LYS A O 1
ATOM 3713 N N . ASP A 1 456 ? 39.882 20.277 -83.794 1.00 50.25 456 ASP A N 1
ATOM 3714 C CA . ASP A 1 456 ? 39.648 21.227 -84.888 1.00 50.25 456 ASP A CA 1
ATOM 3715 C C . ASP A 1 456 ? 40.232 20.748 -86.234 1.00 50.25 456 ASP A C 1
ATOM 3717 O O . ASP A 1 456 ? 39.678 21.043 -87.289 1.00 50.25 456 ASP A O 1
ATOM 3721 N N . LYS A 1 457 ? 41.301 19.932 -86.221 1.00 52.94 457 LYS A N 1
ATOM 3722 C CA . LYS A 1 457 ? 41.895 19.309 -87.426 1.00 52.94 457 LYS A CA 1
ATOM 3723 C C . LYS A 1 457 ? 41.148 18.047 -87.885 1.00 52.94 457 LYS A C 1
ATOM 3725 O O . LYS A 1 457 ? 41.219 17.689 -89.056 1.00 52.94 457 LYS A O 1
ATOM 3730 N N . LEU A 1 458 ? 40.367 17.421 -86.998 1.00 52.12 458 LEU A N 1
ATOM 3731 C CA . LEU A 1 458 ? 39.353 16.405 -87.337 1.00 52.12 458 LEU A CA 1
ATOM 3732 C C . LEU A 1 458 ? 38.115 17.010 -88.035 1.00 52.12 458 LEU A C 1
ATOM 3734 O O . LEU A 1 458 ? 37.290 16.270 -88.571 1.00 52.12 458 LEU A O 1
ATOM 3738 N N . GLY A 1 459 ? 37.997 18.345 -88.073 1.00 50.72 459 GLY A N 1
ATOM 3739 C CA . GLY A 1 459 ? 36.852 19.103 -88.595 1.00 50.72 459 GLY A CA 1
ATOM 3740 C C . GLY A 1 459 ? 36.544 18.941 -90.090 1.00 50.72 459 GLY A C 1
ATOM 3741 O O . GLY A 1 459 ? 35.514 19.433 -90.546 1.00 50.72 459 GLY A O 1
ATOM 3742 N N . ASN A 1 460 ? 37.371 18.211 -90.847 1.00 46.75 460 ASN A N 1
ATOM 3743 C CA . ASN A 1 460 ? 37.077 17.823 -92.231 1.00 46.75 460 ASN A CA 1
ATOM 3744 C C . ASN A 1 460 ? 36.412 16.437 -92.374 1.00 46.75 460 ASN A C 1
ATOM 3746 O O . ASN A 1 460 ? 36.084 16.043 -93.490 1.00 46.75 460 ASN A O 1
ATOM 3750 N N . LEU A 1 461 ? 36.079 15.738 -91.278 1.00 48.31 461 LEU A N 1
ATOM 3751 C CA . LEU A 1 461 ? 35.138 14.599 -91.282 1.00 48.31 461 LEU A CA 1
ATOM 3752 C C . LEU A 1 461 ? 33.671 15.067 -91.403 1.00 48.31 461 LEU A C 1
ATOM 3754 O O . LEU A 1 461 ? 32.774 14.570 -90.725 1.00 48.31 461 LEU A O 1
ATOM 3758 N N . LYS A 1 462 ? 33.401 16.023 -92.298 1.00 43.41 462 LYS A N 1
ATOM 3759 C CA . LYS A 1 462 ? 32.058 16.568 -92.573 1.00 43.41 462 LYS A CA 1
ATOM 3760 C C . LYS A 1 462 ? 31.088 15.550 -93.198 1.00 43.41 462 LYS A C 1
ATOM 3762 O O . LYS A 1 462 ? 29.942 15.893 -93.453 1.00 43.41 462 LYS A O 1
ATOM 3767 N N . TYR A 1 463 ? 31.537 14.317 -93.436 1.00 44.91 463 TYR A N 1
ATOM 3768 C CA . TYR A 1 463 ? 30.736 13.240 -94.021 1.00 44.91 463 TYR A CA 1
ATOM 3769 C C . TYR A 1 463 ? 30.048 12.335 -92.982 1.00 44.91 463 TYR A C 1
ATOM 3771 O O . TYR A 1 463 ? 29.126 11.609 -93.331 1.00 44.91 463 TYR A O 1
ATOM 3779 N N . LEU A 1 464 ? 30.452 12.382 -91.704 1.00 46.50 464 LEU A N 1
ATOM 3780 C CA . LEU A 1 464 ? 29.866 11.535 -90.650 1.00 46.50 464 LEU A CA 1
ATOM 3781 C C . LEU A 1 464 ? 28.610 12.140 -90.014 1.00 46.50 464 LEU A C 1
ATOM 3783 O O . LEU A 1 464 ? 27.742 11.408 -89.545 1.00 46.50 464 LEU A O 1
ATOM 3787 N N . THR A 1 465 ? 28.475 13.468 -90.013 1.00 46.84 465 THR A N 1
ATOM 3788 C CA . THR A 1 465 ? 27.304 14.128 -89.427 1.00 46.84 465 THR A CA 1
ATOM 3789 C C . THR A 1 465 ? 26.054 13.982 -90.287 1.00 46.84 465 THR A C 1
ATOM 3791 O O . THR A 1 465 ? 24.981 13.864 -89.712 1.00 46.84 465 THR A O 1
ATOM 3794 N N . SER A 1 466 ? 26.138 13.918 -91.619 1.00 46.88 466 SER A N 1
ATOM 3795 C CA . SER A 1 466 ? 24.943 13.866 -92.481 1.00 46.88 466 SER A CA 1
ATOM 3796 C C . SER A 1 466 ? 24.210 12.519 -92.477 1.00 46.88 466 SER A C 1
ATOM 3798 O O . SER A 1 466 ? 23.002 12.506 -92.678 1.00 46.88 466 SER A O 1
ATOM 3800 N N . VAL A 1 467 ? 24.892 11.398 -92.209 1.00 49.62 467 VAL A N 1
ATOM 3801 C CA . VAL A 1 467 ? 24.260 10.061 -92.222 1.00 49.62 467 VAL A CA 1
ATOM 3802 C C . VAL A 1 467 ? 23.488 9.775 -90.927 1.00 49.62 467 VAL A C 1
ATOM 3804 O O . VAL A 1 467 ? 22.455 9.120 -90.967 1.00 49.62 467 VAL A O 1
ATOM 3807 N N . LEU A 1 468 ? 23.925 10.321 -89.785 1.00 49.94 468 LEU A N 1
ATOM 3808 C CA . LEU A 1 468 ? 23.238 10.145 -88.494 1.00 49.94 468 LEU A CA 1
ATOM 3809 C C . LEU A 1 468 ? 22.272 11.287 -88.137 1.00 49.94 468 LEU A C 1
ATOM 3811 O O . LEU A 1 468 ? 21.390 11.091 -87.308 1.00 49.94 468 LEU A O 1
ATOM 3815 N N . SER A 1 469 ? 22.404 12.468 -88.754 1.00 47.06 469 SER A N 1
ATOM 3816 C CA . SER A 1 469 ? 21.460 13.587 -88.562 1.00 47.06 469 SER A CA 1
ATOM 3817 C C . SER A 1 469 ? 20.297 13.603 -89.560 1.00 47.06 469 SER A C 1
ATOM 3819 O O . SER A 1 469 ? 19.452 14.487 -89.483 1.00 47.06 469 SER A O 1
ATOM 3821 N N . GLY A 1 470 ? 20.232 12.630 -90.475 1.00 49.69 470 GLY A N 1
ATOM 3822 C CA . GLY A 1 470 ? 19.185 12.557 -91.493 1.00 49.69 470 GLY A CA 1
ATOM 3823 C C . GLY A 1 470 ? 17.817 12.070 -91.002 1.00 49.69 470 GLY A C 1
ATOM 3824 O O . GLY A 1 470 ? 16.831 12.380 -91.661 1.00 49.69 470 GLY A O 1
ATOM 3825 N N . GLU A 1 471 ? 17.718 11.346 -89.874 1.00 49.50 471 GLU A N 1
ATOM 3826 C CA . GLU A 1 471 ? 16.441 10.710 -89.480 1.00 49.50 471 GLU A CA 1
ATOM 3827 C C . GLU A 1 471 ? 16.041 10.764 -87.987 1.00 49.50 471 GLU A C 1
ATOM 3829 O O . GLU A 1 471 ? 14.910 10.392 -87.680 1.00 49.50 471 GLU A O 1
ATOM 3834 N N . ASP A 1 472 ? 16.851 11.262 -87.037 1.00 50.62 472 ASP A N 1
ATOM 3835 C CA . ASP A 1 472 ? 16.366 11.401 -85.643 1.00 50.62 472 ASP A CA 1
ATOM 3836 C C . ASP A 1 472 ? 17.045 12.551 -84.860 1.00 50.62 472 ASP A C 1
ATOM 3838 O O . ASP A 1 472 ? 18.153 12.420 -84.338 1.00 50.62 472 ASP A O 1
ATOM 3842 N N . ASP A 1 473 ? 16.350 13.687 -84.704 1.00 57.81 473 ASP A N 1
ATOM 3843 C CA . ASP A 1 473 ? 16.800 14.907 -83.991 1.00 57.81 473 ASP A CA 1
ATOM 3844 C C . ASP A 1 473 ? 17.094 14.714 -82.479 1.00 57.81 473 ASP A C 1
ATOM 3846 O O . ASP A 1 473 ? 17.490 15.650 -81.771 1.00 57.81 473 ASP A O 1
ATOM 3850 N N . LYS A 1 474 ? 16.910 13.500 -81.950 1.00 61.03 474 LYS A N 1
ATOM 3851 C CA . LYS A 1 474 ? 16.844 13.183 -80.511 1.00 61.03 474 LYS A CA 1
ATOM 3852 C C . LYS A 1 474 ? 18.154 12.695 -79.883 1.00 61.03 474 LYS A C 1
ATOM 3854 O O . LYS A 1 474 ? 18.164 12.365 -78.694 1.00 61.03 474 LYS A O 1
ATOM 3859 N N . ILE A 1 475 ? 19.250 12.639 -80.637 1.00 70.00 475 ILE A N 1
ATOM 3860 C CA . ILE A 1 475 ? 20.552 12.149 -80.152 1.00 70.00 475 ILE A CA 1
ATOM 3861 C C . ILE A 1 475 ? 21.687 13.149 -80.407 1.00 70.00 475 ILE A C 1
ATOM 3863 O O . ILE A 1 475 ? 21.594 14.025 -81.270 1.00 70.00 475 ILE A O 1
ATOM 3867 N N . ASN A 1 476 ? 22.757 13.045 -79.620 1.00 66.62 476 ASN A N 1
ATOM 3868 C CA . ASN A 1 476 ? 24.002 13.793 -79.791 1.00 66.62 476 ASN A CA 1
ATOM 3869 C C . ASN A 1 476 ? 25.188 12.814 -79.790 1.00 66.62 476 ASN A C 1
ATOM 3871 O O . ASN A 1 476 ? 25.229 11.922 -78.950 1.00 66.62 476 ASN A O 1
ATOM 3875 N N . THR A 1 477 ? 26.152 12.955 -80.705 1.00 64.75 477 THR A N 1
ATOM 3876 C CA . THR A 1 477 ? 27.321 12.052 -80.768 1.00 64.75 477 THR A CA 1
ATOM 3877 C C . THR A 1 477 ? 28.573 12.778 -80.298 1.00 64.75 477 THR A C 1
ATOM 3879 O O . THR A 1 477 ? 28.939 13.821 -80.839 1.00 64.75 477 THR A O 1
ATOM 3882 N N . ILE A 1 478 ? 29.252 12.217 -79.298 1.00 66.75 478 ILE A N 1
ATOM 3883 C CA . ILE A 1 478 ? 30.459 12.788 -78.701 1.00 66.75 478 ILE A CA 1
ATOM 3884 C C . ILE A 1 478 ? 31.653 11.914 -79.085 1.00 66.75 478 ILE A C 1
ATOM 3886 O O . ILE A 1 478 ? 31.767 10.770 -78.648 1.00 66.75 478 ILE A O 1
ATOM 3890 N N . PHE A 1 479 ? 32.563 12.473 -79.886 1.00 66.06 479 PHE A N 1
ATOM 3891 C CA . PHE A 1 479 ? 33.833 11.839 -80.246 1.00 66.06 479 PHE A CA 1
ATOM 3892 C C . PHE A 1 479 ? 34.945 12.205 -79.259 1.00 66.06 479 PHE A C 1
ATOM 3894 O O . PHE A 1 479 ? 35.050 13.351 -78.808 1.00 66.06 479 PHE A O 1
ATOM 3901 N N . SER A 1 480 ? 35.823 11.243 -78.988 1.00 61.38 480 SER A N 1
ATOM 3902 C CA . SER A 1 480 ? 37.039 11.420 -78.198 1.00 61.38 480 SER A CA 1
ATOM 3903 C C . SER A 1 480 ? 38.163 10.533 -78.723 1.00 61.38 480 SER A C 1
ATOM 3905 O O . SER A 1 480 ? 37.961 9.356 -79.009 1.00 61.38 480 SER A O 1
ATOM 3907 N N . ILE A 1 481 ? 39.363 11.085 -78.842 1.00 62.56 481 ILE A N 1
ATOM 3908 C CA . ILE A 1 481 ? 40.570 10.306 -79.121 1.00 62.56 481 ILE A CA 1
ATOM 3909 C C . ILE A 1 481 ? 40.945 9.573 -77.828 1.00 62.56 481 ILE A C 1
ATOM 3911 O O . ILE A 1 481 ? 41.082 10.213 -76.788 1.00 62.56 481 ILE A O 1
ATOM 3915 N N . GLU A 1 482 ? 41.075 8.247 -77.864 1.00 61.38 482 GLU A N 1
ATOM 3916 C CA . GLU A 1 482 ? 41.395 7.459 -76.663 1.00 61.38 482 GLU A CA 1
ATOM 3917 C C . GLU A 1 482 ? 42.885 7.342 -76.416 1.00 61.38 482 GLU A C 1
ATOM 3919 O O . GLU A 1 482 ? 43.328 7.340 -75.269 1.00 61.38 482 GLU A O 1
ATOM 3924 N N . LYS A 1 483 ? 43.651 7.163 -77.491 1.00 60.41 483 LYS A N 1
ATOM 3925 C CA . LYS A 1 483 ? 45.071 6.864 -77.388 1.00 60.41 483 LYS A CA 1
ATOM 3926 C C . LYS A 1 483 ? 45.775 7.277 -78.666 1.00 60.41 483 LYS A C 1
ATOM 3928 O O . LYS A 1 483 ? 45.319 6.940 -79.749 1.00 60.41 483 LYS A O 1
ATOM 3933 N N . TYR A 1 484 ? 46.892 7.964 -78.535 1.00 64.31 484 TYR A N 1
ATOM 3934 C CA . TYR A 1 484 ? 47.908 8.067 -79.574 1.00 64.31 484 TYR A CA 1
ATOM 3935 C C . TYR A 1 484 ? 49.117 7.253 -79.113 1.00 64.31 484 TYR A C 1
ATOM 3937 O O . TYR A 1 484 ? 49.431 7.218 -77.922 1.00 64.31 484 TYR A O 1
ATOM 3945 N N . ASP A 1 485 ? 49.779 6.581 -80.041 1.00 60.50 485 ASP A N 1
ATOM 3946 C CA . ASP A 1 485 ? 51.052 5.919 -79.819 1.00 60.50 485 ASP A CA 1
ATOM 3947 C C . ASP A 1 485 ? 52.108 6.644 -80.643 1.00 60.50 485 ASP A C 1
ATOM 3949 O O . ASP A 1 485 ? 52.354 6.337 -81.802 1.00 60.50 485 ASP A O 1
ATOM 3953 N N . ASN A 1 486 ? 52.712 7.659 -80.038 1.00 57.88 486 ASN A N 1
ATOM 3954 C CA . ASN A 1 486 ? 53.813 8.399 -80.634 1.00 57.88 486 ASN A CA 1
ATOM 3955 C C . ASN A 1 486 ? 55.142 7.616 -80.570 1.00 57.88 486 ASN A C 1
ATOM 3957 O O . ASN A 1 486 ? 56.154 8.153 -80.985 1.00 57.88 486 ASN A O 1
ATOM 3961 N N . ASN A 1 487 ? 55.207 6.398 -80.021 1.00 56.22 487 ASN A N 1
ATOM 3962 C CA . ASN A 1 487 ? 56.402 5.551 -80.137 1.00 56.22 487 ASN A CA 1
ATOM 3963 C C . ASN A 1 487 ? 56.357 4.738 -81.438 1.00 56.22 487 ASN A C 1
ATOM 3965 O O . ASN A 1 487 ? 57.393 4.527 -82.062 1.00 56.22 487 ASN A O 1
ATOM 3969 N N . LEU A 1 488 ? 55.153 4.323 -81.848 1.00 57.34 488 LEU A N 1
ATOM 3970 C CA . LEU A 1 488 ? 54.886 3.514 -83.046 1.00 57.34 488 LEU A CA 1
ATOM 3971 C C . LEU A 1 488 ? 54.280 4.305 -84.221 1.00 57.34 488 LEU A C 1
ATOM 3973 O O . LEU A 1 488 ? 54.248 3.811 -85.345 1.00 57.34 488 LEU A O 1
ATOM 3977 N N . GLY A 1 489 ? 53.786 5.518 -83.973 1.00 66.75 489 GLY A N 1
ATOM 3978 C CA . GLY A 1 489 ? 53.113 6.367 -84.951 1.00 66.75 489 GLY A CA 1
ATOM 3979 C C . GLY A 1 489 ? 51.633 6.029 -85.195 1.00 66.75 489 GLY A C 1
ATOM 3980 O O . GLY A 1 489 ? 51.229 6.003 -86.352 1.00 66.75 489 GLY A O 1
ATOM 3981 N N . GLU A 1 490 ? 50.800 5.776 -84.175 1.00 72.00 490 GLU A N 1
ATOM 3982 C CA . GLU A 1 490 ? 49.387 5.323 -84.315 1.00 72.00 490 GLU A CA 1
ATOM 3983 C C . GLU A 1 490 ? 48.354 6.170 -83.517 1.00 72.00 490 GLU A C 1
ATOM 3985 O O . GLU A 1 490 ? 48.728 6.861 -82.573 1.00 72.00 490 GLU A O 1
ATOM 3990 N N . ILE A 1 491 ? 47.047 6.123 -83.849 1.00 71.88 491 ILE A N 1
ATOM 3991 C CA . ILE A 1 491 ? 45.936 6.786 -83.116 1.00 71.88 491 ILE A CA 1
ATOM 3992 C C . ILE A 1 491 ? 44.637 5.942 -83.057 1.00 71.88 491 ILE A C 1
ATOM 3994 O O . ILE A 1 491 ? 44.204 5.364 -84.049 1.00 71.88 491 ILE A O 1
ATOM 3998 N N . ASN A 1 492 ? 43.980 5.910 -81.891 1.00 66.50 492 ASN A N 1
ATOM 3999 C CA . ASN A 1 492 ? 42.689 5.271 -81.595 1.00 66.50 492 ASN A CA 1
ATOM 4000 C C . ASN A 1 492 ? 41.608 6.325 -81.306 1.00 66.50 492 ASN A C 1
ATOM 4002 O O . ASN A 1 492 ? 41.767 7.151 -80.403 1.00 66.50 492 ASN A O 1
ATOM 4006 N N . ILE A 1 493 ? 40.478 6.261 -82.011 1.00 68.69 493 ILE A N 1
ATOM 4007 C CA . ILE A 1 493 ? 39.326 7.159 -81.843 1.00 68.69 493 ILE A CA 1
ATOM 4008 C C . ILE A 1 493 ? 38.147 6.382 -81.251 1.00 68.69 493 ILE A C 1
ATOM 4010 O O . ILE A 1 493 ? 37.889 5.247 -81.646 1.00 68.69 493 ILE A O 1
ATOM 4014 N N . SER A 1 494 ? 37.411 7.008 -80.334 1.00 68.00 494 SER A N 1
ATOM 4015 C CA . SER A 1 494 ? 36.180 6.482 -79.741 1.00 68.00 494 SER A CA 1
ATOM 4016 C C . SER A 1 494 ? 35.006 7.447 -79.806 1.00 68.00 494 SER A C 1
ATOM 4018 O O . SER A 1 494 ? 35.199 8.661 -79.892 1.00 68.00 494 SER A O 1
ATOM 4020 N N . TYR A 1 495 ? 33.786 6.920 -79.713 1.00 74.19 495 TYR A N 1
ATOM 4021 C CA . TYR A 1 495 ? 32.573 7.729 -79.613 1.00 74.19 495 TYR A CA 1
ATOM 4022 C C . TYR A 1 495 ? 31.526 7.129 -78.663 1.00 74.19 495 TYR A C 1
ATOM 4024 O O . TYR A 1 495 ? 31.495 5.917 -78.429 1.00 74.19 495 TYR A O 1
ATOM 4032 N N . ILE A 1 496 ? 30.687 8.009 -78.109 1.00 73.19 496 ILE A N 1
ATOM 4033 C CA . ILE A 1 496 ? 29.493 7.702 -77.303 1.00 73.19 496 ILE A CA 1
ATOM 4034 C C . ILE A 1 496 ? 28.301 8.515 -77.826 1.00 73.19 496 ILE A C 1
ATOM 4036 O O . ILE A 1 496 ? 28.477 9.644 -78.291 1.00 73.19 496 ILE A O 1
ATOM 4040 N N . ILE A 1 497 ? 27.095 7.954 -77.740 1.00 77.38 497 ILE A N 1
ATOM 4041 C CA . ILE A 1 497 ? 25.841 8.623 -78.108 1.00 77.38 497 ILE A CA 1
ATOM 4042 C C . ILE A 1 497 ? 25.121 9.046 -76.826 1.00 77.38 497 ILE A C 1
ATOM 4044 O O . ILE A 1 497 ? 24.860 8.225 -75.953 1.00 77.38 497 ILE A O 1
ATOM 4048 N N . GLU A 1 498 ? 24.803 10.327 -76.710 1.00 78.75 498 GLU A N 1
ATOM 4049 C CA . GLU A 1 498 ? 24.059 10.930 -75.606 1.00 78.75 498 GLU A CA 1
ATOM 4050 C C . GLU A 1 498 ? 22.587 11.137 -75.996 1.00 78.75 498 GLU A C 1
ATOM 4052 O O . GLU A 1 498 ? 22.279 11.589 -77.106 1.00 78.75 498 GLU A O 1
ATOM 4057 N N . SER A 1 499 ? 21.670 10.831 -75.072 1.00 76.50 499 SER A N 1
ATOM 4058 C CA . SER A 1 499 ? 20.252 11.168 -75.228 1.00 76.50 499 SER A CA 1
ATOM 4059 C C . SER A 1 499 ? 20.029 12.671 -75.075 1.00 76.50 499 SER A C 1
ATOM 4061 O O . SER A 1 499 ? 20.433 13.265 -74.078 1.00 76.50 499 SER A O 1
ATOM 4063 N N . LYS A 1 500 ? 19.289 13.286 -76.006 1.00 72.00 500 LYS A N 1
ATOM 4064 C CA . LYS A 1 500 ? 18.750 14.642 -75.803 1.00 72.00 500 LYS A CA 1
ATOM 4065 C C . LYS A 1 500 ? 17.423 14.652 -75.029 1.00 72.00 500 LYS A C 1
ATOM 4067 O O . LYS A 1 500 ? 16.949 15.724 -74.667 1.00 72.00 500 LYS A O 1
ATOM 4072 N N . ILE A 1 501 ? 16.815 13.485 -74.785 1.00 70.88 501 ILE A N 1
ATOM 4073 C CA . ILE A 1 501 ? 15.526 13.336 -74.083 1.00 70.88 501 ILE A CA 1
ATOM 4074 C C . ILE A 1 501 ? 15.744 13.254 -72.565 1.00 70.88 501 ILE A C 1
ATOM 4076 O O . ILE A 1 501 ? 14.971 13.825 -71.798 1.00 70.88 501 ILE A O 1
ATOM 4080 N N . ILE A 1 502 ? 16.799 12.558 -72.122 1.00 73.19 502 ILE A N 1
ATOM 4081 C CA . ILE A 1 502 ? 17.140 12.380 -70.703 1.00 73.19 502 ILE A CA 1
ATOM 4082 C C . ILE A 1 502 ? 18.599 12.791 -70.485 1.00 73.19 502 ILE A C 1
ATOM 4084 O O . ILE A 1 502 ? 19.510 12.144 -70.997 1.00 73.19 502 ILE A O 1
ATOM 4088 N N . GLN A 1 503 ? 18.824 13.854 -69.704 1.00 69.31 503 GLN A N 1
ATOM 4089 C CA . GLN A 1 503 ? 20.173 14.348 -69.397 1.00 69.31 503 GLN A CA 1
ATOM 4090 C C . GLN A 1 503 ? 21.046 13.266 -68.740 1.00 69.31 503 GLN A C 1
ATOM 4092 O O . GLN A 1 503 ? 20.583 12.535 -67.862 1.00 69.31 503 GLN A O 1
ATOM 4097 N N . ASN A 1 504 ? 22.328 13.225 -69.118 1.00 67.94 504 ASN A N 1
ATOM 4098 C CA . ASN A 1 504 ? 23.356 12.323 -68.585 1.00 67.94 504 ASN A CA 1
ATOM 4099 C C . ASN A 1 504 ? 23.108 10.817 -68.823 1.00 67.94 504 ASN A C 1
ATOM 4101 O O . ASN A 1 504 ? 23.628 9.984 -68.079 1.00 67.94 504 ASN A O 1
ATOM 4105 N N . VAL A 1 505 ? 22.325 10.449 -69.845 1.00 76.62 505 VAL A N 1
ATOM 4106 C CA . VAL A 1 505 ? 22.141 9.054 -70.279 1.00 76.62 505 VAL A CA 1
ATOM 4107 C C . VAL A 1 505 ? 22.900 8.819 -71.585 1.00 76.62 505 VAL A C 1
ATOM 4109 O O . VAL A 1 505 ? 22.651 9.494 -72.585 1.00 76.62 505 VAL A O 1
ATOM 4112 N N . TYR A 1 506 ? 23.814 7.846 -71.571 1.00 76.19 506 TYR A N 1
ATOM 4113 C CA . TYR A 1 506 ? 24.763 7.578 -72.655 1.00 76.19 506 TYR A CA 1
ATOM 4114 C C . TYR A 1 506 ? 24.679 6.128 -73.143 1.00 76.19 506 TYR A C 1
ATOM 4116 O O . TYR A 1 506 ? 24.360 5.217 -72.376 1.00 76.19 506 TYR A O 1
ATOM 4124 N N . SER A 1 507 ? 25.027 5.903 -74.410 1.00 76.81 507 SER A N 1
ATOM 4125 C CA . SER A 1 507 ? 25.369 4.576 -74.919 1.00 76.81 507 SER A CA 1
ATOM 4126 C C . SER A 1 507 ? 26.683 4.073 -74.310 1.00 76.81 507 SER A C 1
ATOM 4128 O O . SER A 1 507 ? 27.490 4.833 -73.771 1.00 76.81 507 SER A O 1
ATOM 4130 N N . LYS A 1 508 ? 26.964 2.782 -74.498 1.00 74.06 508 LYS A N 1
ATOM 4131 C CA . LYS A 1 508 ? 28.314 2.225 -74.382 1.00 74.06 508 LYS A CA 1
ATOM 4132 C C . LYS A 1 508 ? 29.273 2.910 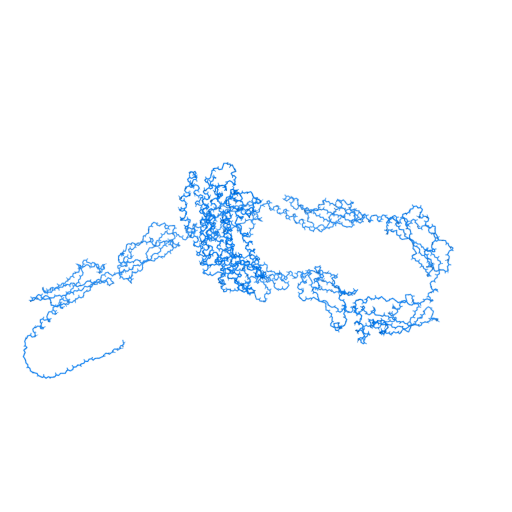-75.368 1.00 74.06 508 LYS A C 1
ATOM 4134 O O . LYS A 1 508 ? 28.844 3.522 -76.348 1.00 74.06 508 LYS A O 1
ATOM 4139 N N . LYS A 1 509 ? 30.573 2.798 -75.092 1.00 74.38 509 LYS A N 1
ATOM 4140 C CA . LYS A 1 509 ? 31.670 3.379 -75.879 1.00 74.38 509 LYS A CA 1
ATOM 4141 C C . LYS A 1 509 ? 32.082 2.458 -77.033 1.00 74.38 509 LYS A C 1
ATOM 4143 O O . LYS A 1 509 ? 32.198 1.252 -76.829 1.00 74.38 509 LYS A O 1
ATOM 4148 N N . PHE A 1 510 ? 32.333 3.025 -78.212 1.00 71.31 510 PHE A N 1
ATOM 4149 C CA . PHE A 1 510 ? 32.759 2.317 -79.433 1.00 71.31 510 PHE A CA 1
ATOM 4150 C C . PHE A 1 510 ? 34.120 2.853 -79.925 1.00 71.31 510 PHE A C 1
ATOM 4152 O O . PHE A 1 510 ? 34.360 4.044 -79.748 1.00 71.31 510 PHE A O 1
ATOM 4159 N N . THR A 1 511 ? 35.009 2.027 -80.515 1.00 65.69 511 THR A N 1
ATOM 4160 C CA . THR A 1 511 ? 36.435 2.372 -80.794 1.00 65.69 511 THR A CA 1
ATOM 4161 C C . THR A 1 511 ? 36.958 1.919 -82.184 1.00 65.69 511 THR A C 1
ATOM 4163 O O . THR A 1 511 ? 36.506 0.900 -82.703 1.00 65.69 511 THR A O 1
ATOM 4166 N N . LYS A 1 512 ? 37.909 2.660 -82.805 1.00 64.38 512 LYS A N 1
ATOM 4167 C CA . LYS A 1 512 ? 38.571 2.368 -84.115 1.00 64.38 512 LYS A CA 1
ATOM 4168 C C . LYS A 1 512 ? 40.040 2.879 -84.184 1.00 64.38 512 LYS A C 1
ATOM 4170 O O . LYS A 1 512 ? 40.318 3.947 -83.646 1.00 64.38 512 LYS A O 1
ATOM 4175 N N . ASN A 1 513 ? 40.965 2.160 -84.849 1.00 64.81 513 ASN A N 1
ATOM 4176 C CA . ASN A 1 513 ? 42.434 2.425 -84.912 1.00 64.81 513 ASN A CA 1
ATOM 4177 C C . ASN A 1 513 ? 42.927 2.909 -86.309 1.00 64.81 513 ASN A C 1
ATOM 4179 O O . ASN A 1 513 ? 42.417 2.428 -87.320 1.00 64.81 513 ASN A O 1
ATOM 4183 N N . ILE A 1 514 ? 43.910 3.831 -86.369 1.00 63.09 514 ILE A N 1
ATOM 4184 C CA . ILE A 1 514 ? 44.526 4.448 -87.577 1.00 63.09 514 ILE A CA 1
ATOM 4185 C C . ILE A 1 514 ? 46.074 4.583 -87.399 1.00 63.09 514 ILE A C 1
ATOM 4187 O O . ILE A 1 514 ? 46.516 4.930 -86.308 1.00 63.09 514 ILE A O 1
ATOM 4191 N N . LYS A 1 515 ? 46.924 4.372 -88.435 1.00 63.28 515 LYS A N 1
ATOM 4192 C CA . LYS A 1 515 ? 48.423 4.318 -88.334 1.00 63.28 515 LYS A CA 1
ATOM 4193 C C . LYS A 1 515 ? 49.207 5.245 -89.313 1.00 63.28 515 LYS A C 1
ATOM 4195 O O . LYS A 1 515 ? 48.756 5.413 -90.447 1.00 63.28 515 LYS A O 1
ATOM 4200 N N . GLY A 1 516 ? 50.404 5.762 -88.937 1.00 57.09 516 GLY A N 1
ATOM 4201 C CA . GLY A 1 516 ? 51.398 6.452 -89.811 1.00 57.09 516 GLY A CA 1
ATOM 4202 C C . GLY A 1 516 ? 52.205 7.714 -89.337 1.00 57.09 516 GLY A C 1
ATOM 4203 O O . GLY A 1 516 ? 52.572 8.498 -90.211 1.00 57.09 516 GLY A O 1
ATOM 4204 N N . PHE A 1 517 ? 52.496 7.964 -88.042 1.00 65.88 517 PHE A N 1
ATOM 4205 C CA . PHE A 1 517 ? 53.042 9.252 -87.486 1.00 65.88 517 PHE A CA 1
ATOM 4206 C C . PHE A 1 517 ? 54.510 9.230 -86.909 1.00 65.88 517 PHE A C 1
ATOM 4208 O O . PHE A 1 517 ? 55.094 8.161 -86.779 1.00 65.88 517 PHE A O 1
ATOM 4215 N N . LYS A 1 518 ? 55.113 10.399 -86.554 1.00 57.84 518 LYS A N 1
ATOM 4216 C CA . LYS A 1 518 ? 56.512 10.648 -86.037 1.00 57.84 518 LYS A CA 1
ATOM 4217 C C . LYS A 1 518 ? 56.795 10.099 -84.607 1.00 57.84 518 LYS A C 1
ATOM 4219 O O . LYS A 1 518 ? 55.843 10.020 -83.833 1.00 57.84 518 LYS A O 1
ATOM 4224 N N . THR A 1 519 ? 58.061 9.770 -84.228 1.00 61.56 519 THR A N 1
ATOM 4225 C CA . THR A 1 519 ? 58.410 9.033 -82.970 1.00 61.56 519 THR A CA 1
ATOM 4226 C C . THR A 1 519 ? 59.179 9.762 -81.837 1.00 61.56 519 THR A C 1
ATOM 4228 O O . THR A 1 519 ? 59.952 10.691 -82.072 1.00 61.56 519 THR A O 1
ATOM 4231 N N . ILE A 1 520 ? 58.906 9.379 -80.571 1.00 51.94 520 ILE A N 1
ATOM 4232 C CA . ILE A 1 520 ? 59.275 10.104 -79.322 1.00 51.94 520 ILE A CA 1
ATOM 4233 C C . ILE A 1 520 ? 60.770 10.092 -78.992 1.00 51.94 520 ILE A C 1
ATOM 4235 O O . ILE A 1 520 ? 61.280 11.080 -78.458 1.00 51.94 520 ILE A O 1
ATOM 4239 N N . GLU A 1 521 ? 61.494 9.019 -79.306 1.00 48.62 521 GLU A N 1
ATOM 4240 C CA . GLU A 1 521 ? 62.894 8.856 -78.878 1.00 48.62 521 GLU A CA 1
ATOM 4241 C C . GLU A 1 521 ? 63.804 9.966 -79.428 1.00 48.62 521 GLU A C 1
ATOM 4243 O O . GLU A 1 521 ? 64.764 10.392 -78.785 1.00 48.62 521 GLU A O 1
ATOM 4248 N N . GLN A 1 522 ? 63.417 10.513 -80.582 1.00 49.53 522 GLN A N 1
ATOM 4249 C CA . GLN A 1 522 ? 64.097 11.600 -81.277 1.00 49.53 522 GLN A CA 1
ATOM 4250 C C . GLN A 1 522 ? 63.892 12.992 -80.639 1.00 49.53 522 GLN A C 1
ATOM 4252 O O . GLN A 1 522 ? 64.736 13.862 -80.839 1.00 49.53 522 GLN A O 1
ATOM 4257 N N . ASP A 1 523 ? 62.834 13.222 -79.844 1.00 54.75 523 ASP A N 1
ATOM 4258 C CA . ASP A 1 523 ? 62.580 14.503 -79.139 1.00 54.75 523 ASP A CA 1
ATOM 4259 C C . ASP A 1 523 ? 63.010 14.457 -77.648 1.00 54.75 523 ASP A C 1
ATOM 4261 O O . ASP A 1 523 ? 63.198 15.495 -77.007 1.00 54.75 523 ASP A O 1
ATOM 4265 N N . ARG A 1 524 ? 63.225 13.250 -77.096 1.00 53.56 524 ARG A N 1
ATOM 4266 C CA . ARG A 1 524 ? 63.361 12.955 -75.652 1.00 53.56 524 ARG A CA 1
ATOM 4267 C C . ARG A 1 524 ? 64.658 13.449 -74.987 1.00 53.56 524 ARG A C 1
ATOM 4269 O O . ARG A 1 524 ? 64.599 13.959 -73.869 1.00 53.56 524 ARG A O 1
ATOM 4276 N N . ILE A 1 525 ? 65.826 13.358 -75.635 1.00 50.25 525 ILE A N 1
ATOM 4277 C CA . ILE A 1 525 ? 67.117 13.751 -75.013 1.00 50.25 525 ILE A CA 1
ATOM 4278 C C . ILE A 1 525 ? 67.266 15.279 -74.871 1.00 50.25 525 ILE A C 1
ATOM 4280 O O . ILE A 1 525 ? 67.910 15.762 -73.938 1.00 50.25 525 ILE A O 1
ATOM 4284 N N . ASN A 1 526 ? 66.626 16.065 -75.739 1.00 48.97 526 ASN A N 1
ATOM 4285 C CA . ASN A 1 526 ? 66.885 17.504 -75.848 1.00 48.97 526 ASN A CA 1
ATOM 4286 C C . ASN A 1 526 ? 66.160 18.387 -74.800 1.00 48.97 526 ASN A C 1
ATOM 4288 O O . ASN A 1 526 ? 66.456 19.579 -74.728 1.00 48.97 526 ASN A O 1
ATOM 4292 N N . LYS A 1 527 ? 65.229 17.856 -73.982 1.00 51.53 527 LYS A N 1
ATOM 4293 C CA . LYS A 1 527 ? 64.287 18.670 -73.163 1.00 51.53 527 LYS A CA 1
ATOM 4294 C C . LYS A 1 527 ? 64.217 18.369 -71.646 1.00 51.53 527 LYS A C 1
ATOM 4296 O O . LYS A 1 527 ? 63.338 18.899 -70.971 1.00 51.53 527 LYS A O 1
ATOM 4301 N N . LEU A 1 528 ? 65.113 17.567 -71.062 1.00 52.16 528 LEU A N 1
ATOM 4302 C CA . LEU A 1 528 ? 64.982 17.122 -69.655 1.00 52.16 528 LEU A CA 1
ATOM 4303 C C . LEU A 1 528 ? 65.141 18.251 -68.602 1.00 52.16 528 LEU A C 1
ATOM 4305 O O . LEU A 1 528 ? 66.209 18.856 -68.475 1.00 52.16 528 LEU A O 1
ATOM 4309 N N . ASN A 1 529 ? 64.095 18.479 -67.791 1.00 48.25 529 ASN A N 1
ATOM 4310 C CA . ASN A 1 529 ? 64.066 19.382 -66.627 1.00 48.25 529 ASN A CA 1
ATOM 4311 C C . ASN A 1 529 ? 63.300 18.708 -65.459 1.00 48.25 529 ASN A C 1
ATOM 4313 O O . ASN A 1 529 ? 62.240 18.135 -65.713 1.00 48.25 529 ASN A O 1
ATOM 4317 N N . PRO A 1 530 ? 63.778 18.764 -64.201 1.00 46.47 530 PRO A N 1
ATOM 4318 C CA . PRO A 1 530 ? 63.113 18.094 -63.082 1.00 46.47 530 PRO A CA 1
ATOM 4319 C C . PRO A 1 530 ? 61.931 18.917 -62.548 1.00 46.47 530 PRO A C 1
ATOM 4321 O O . PRO A 1 530 ? 62.074 20.118 -62.316 1.00 46.47 530 PRO A O 1
ATOM 4324 N N . ASN A 1 531 ? 60.796 18.264 -62.281 1.00 42.09 531 ASN A N 1
ATOM 4325 C CA . ASN A 1 531 ? 59.648 18.844 -61.574 1.00 42.09 531 ASN A CA 1
ATOM 4326 C C . ASN A 1 531 ? 59.518 18.216 -60.180 1.00 42.09 531 ASN A C 1
ATOM 4328 O O . ASN A 1 531 ? 59.541 16.999 -60.046 1.00 42.09 531 ASN A O 1
ATOM 4332 N N . PHE A 1 532 ? 59.324 19.043 -59.149 1.00 48.38 532 PHE A N 1
ATOM 4333 C CA . PHE A 1 532 ? 59.157 18.585 -57.767 1.00 48.38 532 PHE A CA 1
ATOM 4334 C C . PHE A 1 532 ? 57.806 19.040 -57.208 1.00 48.38 532 PHE A C 1
ATOM 4336 O O . PHE A 1 532 ? 57.545 20.239 -57.116 1.00 48.38 532 PHE A O 1
ATOM 4343 N N . SER A 1 533 ? 56.959 18.103 -56.776 1.00 39.81 533 SER A N 1
ATOM 4344 C CA . SER A 1 533 ? 55.702 18.411 -56.085 1.00 39.81 533 SER A CA 1
ATOM 4345 C C . SER A 1 533 ? 55.754 17.955 -54.626 1.00 39.81 533 SER A C 1
ATOM 4347 O O . SER A 1 533 ? 55.665 16.762 -54.342 1.00 39.81 533 SER A O 1
ATOM 4349 N N . ILE A 1 534 ? 55.846 18.896 -53.683 1.00 46.31 534 ILE A N 1
ATOM 4350 C CA . ILE A 1 534 ? 55.668 18.617 -52.250 1.00 46.31 534 ILE A CA 1
ATOM 4351 C C . ILE A 1 534 ? 54.265 19.090 -51.847 1.00 46.31 534 ILE A C 1
ATOM 4353 O O . ILE A 1 534 ? 53.945 20.274 -51.966 1.00 46.31 534 ILE A O 1
ATOM 4357 N N . LYS A 1 535 ? 53.408 18.177 -51.366 1.00 43.97 535 LYS A N 1
ATOM 4358 C CA . LYS A 1 535 ? 52.070 18.523 -50.850 1.00 43.97 535 LYS A CA 1
ATOM 4359 C C . LYS A 1 535 ? 52.209 19.450 -49.632 1.00 43.97 535 LYS A C 1
ATOM 4361 O O . LYS A 1 535 ? 52.776 19.051 -48.615 1.00 43.97 535 LYS A O 1
ATOM 4366 N N . LYS A 1 536 ? 51.680 20.676 -49.724 1.00 44.09 536 LYS A N 1
ATOM 4367 C CA . LYS A 1 536 ? 51.586 21.605 -48.585 1.00 44.09 536 LYS A CA 1
ATOM 4368 C C . LYS A 1 536 ? 50.607 21.062 -47.542 1.00 44.09 536 LYS A C 1
ATOM 4370 O O . LYS A 1 536 ? 49.554 20.532 -47.887 1.00 44.09 536 LYS A O 1
ATOM 4375 N N . ILE A 1 537 ? 50.969 21.203 -46.273 1.00 50.62 537 ILE A N 1
ATOM 4376 C CA . ILE A 1 537 ? 50.077 20.980 -45.132 1.00 50.62 537 ILE A CA 1
ATOM 4377 C C . ILE A 1 537 ? 49.594 22.349 -44.670 1.00 50.62 537 ILE A C 1
ATOM 4379 O O . ILE A 1 537 ? 50.364 23.308 -44.703 1.00 50.62 537 ILE A O 1
ATOM 4383 N N . ASP A 1 538 ? 48.329 22.430 -44.269 1.00 51.25 538 ASP A N 1
ATOM 4384 C CA . ASP A 1 538 ? 47.745 23.637 -43.697 1.00 51.25 538 ASP A CA 1
ATOM 4385 C C . ASP A 1 538 ? 48.414 23.954 -42.347 1.00 51.25 538 ASP A C 1
ATOM 4387 O O . ASP A 1 538 ? 48.396 23.144 -41.415 1.00 51.25 538 ASP A O 1
ATOM 4391 N N . SER A 1 539 ? 49.047 25.123 -42.254 1.00 52.38 539 SER A N 1
ATOM 4392 C CA . SER A 1 539 ? 49.750 25.595 -41.058 1.00 52.38 539 SER A CA 1
ATOM 4393 C C . SER A 1 539 ? 48.802 25.932 -39.902 1.00 52.38 539 SER A C 1
ATOM 4395 O O . SER A 1 539 ? 49.269 26.211 -38.801 1.00 52.38 539 SER A O 1
ATOM 4397 N N . SER A 1 540 ? 47.483 25.864 -40.113 1.00 56.31 540 SER A N 1
ATOM 4398 C CA . SER A 1 540 ? 46.463 26.124 -39.094 1.00 56.31 540 SER A CA 1
ATOM 4399 C C . SER A 1 540 ? 46.434 25.105 -37.939 1.00 56.31 540 SER A C 1
ATOM 4401 O O . SER A 1 540 ? 45.933 25.436 -36.867 1.00 56.31 540 SER A O 1
ATOM 4403 N N . ILE A 1 541 ? 46.990 23.897 -38.117 1.00 55.19 541 ILE A N 1
ATOM 4404 C CA . ILE A 1 541 ? 46.871 22.762 -37.172 1.00 55.19 541 ILE A CA 1
ATOM 4405 C C . ILE A 1 541 ? 47.806 22.895 -35.946 1.00 55.19 541 ILE A C 1
ATOM 4407 O O . ILE A 1 541 ? 47.570 22.273 -34.908 1.00 55.19 541 ILE A O 1
ATOM 4411 N N . TYR A 1 542 ? 48.867 23.706 -36.029 1.00 57.03 542 TYR A N 1
ATOM 4412 C CA . TYR A 1 542 ? 49.875 23.856 -34.970 1.00 57.03 542 TYR A CA 1
ATOM 4413 C C . TYR A 1 542 ? 50.445 25.279 -34.919 1.00 57.03 542 TYR A C 1
ATOM 4415 O O . TYR A 1 542 ? 50.497 25.982 -35.923 1.00 57.03 542 TYR A O 1
ATOM 4423 N N . ASN A 1 543 ? 50.930 25.714 -33.753 1.00 58.38 543 ASN A N 1
ATOM 4424 C CA . ASN A 1 543 ? 51.634 26.992 -33.650 1.00 58.38 543 ASN A CA 1
ATOM 4425 C C . ASN A 1 543 ? 53.066 26.849 -34.201 1.00 58.38 543 ASN A C 1
ATOM 4427 O O . ASN A 1 543 ? 53.936 26.253 -33.561 1.00 58.38 543 ASN A O 1
ATOM 4431 N N . SER A 1 544 ? 53.309 27.393 -35.397 1.00 57.47 544 SER A N 1
ATOM 4432 C CA . SER A 1 544 ? 54.607 27.321 -36.082 1.00 57.47 544 SER A CA 1
ATOM 4433 C C . SER A 1 544 ? 55.747 27.893 -35.232 1.00 57.47 544 SER A C 1
ATOM 4435 O O . SER A 1 544 ? 56.808 27.280 -35.125 1.00 57.47 544 SER A O 1
ATOM 4437 N N . LYS A 1 545 ? 55.521 29.018 -34.544 1.00 56.81 545 LYS A N 1
ATOM 4438 C CA . LYS A 1 545 ? 56.553 29.728 -33.776 1.00 56.81 545 LYS A CA 1
ATOM 4439 C C . LYS A 1 545 ? 57.140 28.877 -32.650 1.00 56.81 545 LYS A C 1
ATOM 4441 O O . LYS A 1 545 ? 58.356 28.855 -32.468 1.00 56.81 545 LYS A O 1
ATOM 4446 N N . THR A 1 546 ? 56.304 28.162 -31.902 1.00 55.94 546 THR A N 1
ATOM 4447 C CA . THR A 1 546 ? 56.772 27.341 -30.779 1.00 55.94 546 THR A CA 1
ATOM 4448 C C . THR A 1 546 ? 57.337 25.992 -31.216 1.00 55.94 546 THR A C 1
ATOM 4450 O O . THR A 1 546 ? 58.334 25.548 -30.648 1.00 55.94 546 THR A O 1
ATOM 4453 N N . PHE A 1 547 ? 56.796 25.389 -32.280 1.00 61.44 547 PHE A N 1
ATOM 4454 C CA . PHE A 1 547 ? 57.354 24.174 -32.883 1.00 61.44 547 PHE A CA 1
ATOM 4455 C C . PHE A 1 547 ? 58.793 24.378 -33.393 1.00 61.44 547 PHE A C 1
ATOM 4457 O O . PHE A 1 547 ? 59.686 23.585 -33.089 1.00 61.44 547 PHE A O 1
ATOM 4464 N N . TYR A 1 548 ? 59.058 25.470 -34.117 1.00 58.78 548 TYR A N 1
ATOM 4465 C CA . TYR A 1 548 ? 60.394 25.725 -34.665 1.00 58.78 548 TYR A CA 1
ATOM 4466 C C . TYR A 1 548 ? 61.402 26.210 -33.615 1.00 58.78 548 TYR A C 1
ATOM 4468 O O . TYR A 1 548 ? 62.581 25.868 -33.706 1.00 58.78 548 TYR A O 1
ATOM 4476 N N . LYS A 1 549 ? 60.952 26.923 -32.572 1.00 56.47 549 LYS A N 1
ATOM 4477 C CA . LYS A 1 549 ? 61.786 27.264 -31.405 1.00 56.47 549 LYS A CA 1
ATOM 4478 C C . LYS A 1 549 ? 62.257 26.005 -30.663 1.00 56.47 549 LYS A C 1
ATOM 4480 O O . LYS A 1 549 ? 63.407 25.951 -30.233 1.00 56.47 549 LYS A O 1
ATOM 4485 N N . PHE A 1 550 ? 61.411 24.976 -30.573 1.00 57.28 550 PHE A N 1
ATOM 4486 C CA . PHE A 1 550 ? 61.752 23.666 -30.006 1.00 57.28 550 PHE A CA 1
ATOM 4487 C C . PHE A 1 550 ? 62.773 22.888 -30.860 1.00 57.28 550 PHE A C 1
ATOM 4489 O O . PHE A 1 550 ? 63.771 22.397 -30.333 1.00 57.28 550 PHE A O 1
ATOM 4496 N N . ILE A 1 551 ? 62.585 22.822 -32.186 1.00 57.31 551 ILE A N 1
ATOM 4497 C CA . ILE A 1 551 ? 63.555 22.167 -33.087 1.00 57.31 551 ILE A CA 1
ATOM 4498 C C . ILE A 1 551 ? 64.908 22.896 -33.089 1.00 57.31 551 ILE A C 1
ATOM 4500 O O . ILE A 1 551 ? 65.948 22.245 -33.076 1.00 57.31 551 ILE A O 1
ATOM 4504 N N . GLY A 1 552 ? 64.910 24.232 -33.071 1.00 54.03 552 GLY A N 1
ATOM 4505 C CA . GLY A 1 552 ? 66.137 25.034 -33.045 1.00 54.03 552 GLY A CA 1
ATOM 4506 C C . GLY A 1 552 ? 66.914 24.975 -31.722 1.00 54.03 552 GLY A C 1
ATOM 4507 O O . GLY A 1 552 ? 68.125 25.180 -31.723 1.00 54.03 552 GLY A O 1
ATOM 4508 N N . SER A 1 553 ? 66.251 24.677 -30.597 1.00 52.06 553 SER A N 1
ATOM 4509 C CA . SER A 1 553 ? 66.890 24.555 -29.273 1.00 52.06 553 SER A CA 1
ATOM 4510 C C . SER A 1 553 ? 67.430 23.149 -28.986 1.00 52.06 553 SER A C 1
ATOM 4512 O O . SER A 1 553 ? 68.402 23.003 -28.242 1.00 52.06 553 SER A O 1
ATOM 4514 N N . ASN A 1 554 ? 66.887 22.114 -29.632 1.00 52.91 554 ASN A N 1
ATOM 4515 C CA . ASN A 1 554 ? 67.466 20.774 -29.618 1.00 52.91 554 ASN A CA 1
ATOM 4516 C C . ASN A 1 554 ? 68.628 20.687 -30.623 1.00 52.91 554 ASN A C 1
ATOM 4518 O O . ASN A 1 554 ? 68.422 20.506 -31.820 1.00 52.91 554 ASN A O 1
ATOM 4522 N N . LYS A 1 555 ? 69.877 20.758 -30.132 1.00 50.03 555 LYS A N 1
ATOM 4523 C CA . LYS A 1 555 ? 71.125 20.731 -30.935 1.00 50.03 555 LYS A CA 1
ATOM 4524 C C . LYS A 1 555 ? 71.303 19.512 -31.867 1.00 50.03 555 LYS A C 1
ATOM 4526 O O . LYS A 1 555 ? 72.254 19.485 -32.642 1.00 50.03 555 LYS A O 1
ATOM 4531 N N . ASN A 1 556 ? 70.399 18.533 -31.845 1.00 49.97 556 ASN A N 1
ATOM 4532 C CA . ASN A 1 556 ? 70.433 17.334 -32.677 1.00 49.97 556 ASN A CA 1
ATOM 4533 C C . ASN A 1 556 ? 69.200 17.226 -33.591 1.00 49.97 556 ASN A C 1
ATOM 4535 O O . ASN A 1 556 ? 68.412 16.300 -33.481 1.00 49.97 556 ASN A O 1
ATOM 4539 N N . ILE A 1 557 ? 69.056 18.100 -34.589 1.00 50.66 557 ILE A N 1
ATOM 4540 C CA . ILE A 1 557 ? 68.087 17.877 -35.691 1.00 50.66 557 ILE A CA 1
ATOM 4541 C C . ILE A 1 557 ? 68.274 16.495 -36.353 1.00 50.66 557 ILE A C 1
ATOM 4543 O O . ILE A 1 557 ? 67.314 15.885 -36.823 1.00 50.66 557 ILE A O 1
ATOM 4547 N N . LYS A 1 558 ? 69.501 15.955 -36.303 1.00 49.50 558 LYS A N 1
ATOM 4548 C CA . LYS A 1 558 ? 69.854 14.607 -36.768 1.00 49.50 558 LYS A CA 1
ATOM 4549 C C . LYS A 1 558 ? 69.126 13.464 -36.041 1.00 49.50 558 LYS A C 1
ATOM 4551 O O . LYS A 1 558 ? 68.986 12.406 -36.638 1.00 49.50 558 LYS A O 1
ATOM 4556 N N . THR A 1 559 ? 68.650 13.629 -34.801 1.00 49.94 559 THR A N 1
ATOM 4557 C CA . THR A 1 559 ? 67.883 12.563 -34.117 1.00 49.94 559 THR A CA 1
ATOM 4558 C C . THR A 1 559 ? 66.414 12.513 -34.541 1.00 49.94 559 THR A C 1
ATOM 4560 O O . THR A 1 559 ? 65.769 11.485 -34.361 1.00 49.94 559 THR A O 1
ATOM 4563 N N . PHE A 1 560 ? 65.877 13.587 -35.129 1.00 51.59 560 PHE A N 1
ATOM 4564 C CA . PHE A 1 560 ? 64.500 13.630 -35.643 1.00 51.59 560 PHE A CA 1
ATOM 4565 C C . PHE A 1 560 ? 64.405 13.271 -37.128 1.00 51.59 560 PHE A C 1
ATOM 4567 O O . PHE A 1 560 ? 63.349 12.845 -37.597 1.00 51.59 560 PHE A O 1
ATOM 4574 N N . VAL A 1 561 ? 65.512 13.415 -37.859 1.00 51.53 561 VAL A N 1
ATOM 4575 C CA . VAL A 1 561 ? 65.653 12.957 -39.239 1.00 51.53 561 VAL A CA 1
ATOM 4576 C C . VAL A 1 561 ? 66.852 12.006 -39.292 1.00 51.53 561 VAL A C 1
ATOM 4578 O O . VAL A 1 561 ? 67.973 12.470 -39.511 1.00 51.53 561 VAL A O 1
ATOM 4581 N N . PRO A 1 562 ? 66.664 10.693 -39.069 1.00 43.59 562 PRO A N 1
ATOM 4582 C CA . PRO A 1 562 ? 67.715 9.734 -39.360 1.00 43.59 562 PRO A CA 1
ATOM 4583 C C . PRO A 1 562 ? 67.894 9.737 -40.878 1.00 43.59 562 PRO A C 1
ATOM 4585 O O . PRO A 1 562 ? 67.055 9.230 -41.615 1.00 43.59 562 PRO A O 1
ATOM 4588 N N . ILE A 1 563 ? 68.938 10.403 -41.364 1.00 48.16 563 ILE A N 1
ATOM 4589 C CA . ILE A 1 563 ? 69.320 10.340 -42.774 1.00 48.16 563 ILE A CA 1
ATOM 4590 C C . ILE A 1 563 ? 70.408 9.293 -42.887 1.00 48.16 563 ILE A C 1
ATOM 4592 O O . ILE A 1 563 ? 71.592 9.609 -42.916 1.00 48.16 563 ILE A O 1
ATOM 4596 N N . GLU A 1 564 ? 69.976 8.047 -42.981 1.00 46.91 564 GLU A N 1
ATOM 4597 C CA . GLU A 1 564 ? 70.498 7.185 -44.033 1.00 46.91 564 GLU A CA 1
ATOM 4598 C C . GLU A 1 564 ? 69.463 7.203 -45.160 1.00 46.91 564 GLU A C 1
ATOM 4600 O O . GLU A 1 564 ? 68.805 6.208 -45.431 1.00 46.91 564 GLU A O 1
ATOM 4605 N N . ILE A 1 565 ? 69.248 8.369 -45.788 1.00 50.28 565 ILE A N 1
ATOM 4606 C CA . ILE A 1 565 ? 68.524 8.369 -47.063 1.00 50.28 565 ILE A CA 1
ATOM 4607 C C . ILE A 1 565 ? 69.488 7.717 -48.050 1.00 50.28 565 ILE A C 1
ATOM 4609 O O . ILE A 1 565 ? 70.495 8.319 -48.433 1.00 50.28 565 ILE A O 1
ATOM 4613 N N . THR A 1 566 ? 69.224 6.462 -48.397 1.00 49.56 566 THR A N 1
ATOM 4614 C CA . THR A 1 566 ? 70.014 5.729 -49.385 1.00 49.56 566 THR A CA 1
ATOM 4615 C C . THR A 1 566 ? 69.926 6.453 -50.734 1.00 49.56 566 THR A C 1
ATOM 4617 O O . THR A 1 566 ? 68.953 7.162 -51.013 1.00 49.56 566 THR A O 1
ATOM 4620 N N . ASN A 1 567 ? 70.927 6.286 -51.609 1.00 46.53 567 ASN A N 1
ATOM 4621 C CA . ASN A 1 567 ? 70.872 6.846 -52.973 1.00 46.53 567 ASN A CA 1
ATOM 4622 C C . ASN A 1 567 ? 69.563 6.467 -53.699 1.00 46.53 567 ASN A C 1
ATOM 4624 O O . ASN A 1 567 ? 69.064 7.225 -54.528 1.00 46.53 567 ASN A O 1
ATOM 4628 N N . GLU A 1 568 ? 68.984 5.325 -53.333 1.00 45.81 568 GLU A N 1
ATOM 4629 C CA . GLU A 1 568 ? 67.731 4.794 -53.854 1.00 45.81 568 GLU A CA 1
ATOM 4630 C C . GLU A 1 568 ? 66.498 5.608 -53.411 1.00 45.81 568 GLU A C 1
ATOM 4632 O O . GLU A 1 568 ? 65.656 5.950 -54.239 1.00 45.81 568 GLU A O 1
ATOM 4637 N N . GLU A 1 569 ? 66.400 6.023 -52.146 1.00 50.50 569 GLU A N 1
ATOM 4638 C CA . GLU A 1 569 ? 65.300 6.882 -51.676 1.00 50.50 569 GLU A CA 1
ATOM 4639 C C . GLU A 1 569 ? 65.420 8.327 -52.188 1.00 50.50 569 GLU A C 1
ATOM 4641 O O . GLU A 1 569 ? 64.418 8.943 -52.556 1.00 50.50 569 GLU A O 1
ATOM 4646 N N . LEU A 1 570 ? 66.644 8.858 -52.292 1.00 51.34 570 LEU A N 1
ATOM 4647 C CA . LEU A 1 570 ? 66.900 10.185 -52.869 1.00 51.34 570 LEU A CA 1
ATOM 4648 C C . LEU A 1 570 ? 66.554 10.234 -54.366 1.00 51.34 570 LEU A C 1
ATOM 4650 O O . LEU A 1 570 ? 66.006 11.234 -54.831 1.00 51.34 570 LEU A O 1
ATOM 4654 N N . SER A 1 571 ? 66.786 9.142 -55.103 1.00 49.28 571 SER A N 1
ATOM 4655 C CA . SER A 1 571 ? 66.392 9.021 -56.513 1.00 49.28 571 SER A CA 1
ATOM 4656 C C . SER A 1 571 ? 64.868 9.044 -56.721 1.00 49.28 571 SER A C 1
ATOM 4658 O O . SER A 1 571 ? 64.397 9.683 -57.659 1.00 49.28 571 SER A O 1
ATOM 4660 N N . LYS A 1 572 ? 64.087 8.473 -55.789 1.00 47.97 572 LYS A N 1
ATOM 4661 C CA . LYS A 1 572 ? 62.606 8.497 -55.784 1.00 47.97 572 LYS A CA 1
ATOM 4662 C C . LYS A 1 572 ? 62.005 9.848 -55.371 1.00 47.97 572 LYS A C 1
ATOM 4664 O O . LYS A 1 572 ? 60.847 10.126 -55.668 1.00 47.97 572 LYS A O 1
ATOM 4669 N N . ILE A 1 573 ? 62.763 10.696 -54.674 1.00 47.03 573 ILE A N 1
ATOM 4670 C CA . ILE A 1 573 ? 62.347 12.071 -54.333 1.00 47.03 573 ILE A CA 1
ATOM 4671 C C . ILE A 1 573 ? 62.671 13.033 -55.483 1.00 47.03 573 ILE A C 1
ATOM 4673 O O . ILE A 1 573 ? 61.930 13.985 -55.720 1.00 47.03 573 ILE A O 1
ATOM 4677 N N . ILE A 1 574 ? 63.762 12.771 -56.210 1.00 49.62 574 ILE A N 1
ATOM 4678 C CA . ILE A 1 574 ? 64.162 13.509 -57.418 1.00 49.62 574 ILE A CA 1
ATOM 4679 C C . ILE A 1 574 ? 63.359 13.085 -58.654 1.00 49.62 574 ILE A C 1
ATOM 4681 O O . ILE A 1 574 ? 63.400 13.811 -59.642 1.00 49.62 574 ILE A O 1
ATOM 4685 N N . SER A 1 575 ? 62.620 11.967 -58.570 1.00 43.22 575 SER A N 1
ATOM 4686 C CA . SER A 1 575 ? 61.756 11.358 -59.592 1.00 43.22 575 SER A CA 1
ATOM 4687 C C . SER A 1 575 ? 61.749 12.084 -60.933 1.00 43.22 575 SER A C 1
ATOM 4689 O O . SER A 1 575 ? 60.922 12.953 -61.200 1.00 43.22 575 SER A O 1
ATOM 4691 N N . TYR A 1 576 ? 62.661 11.665 -61.805 1.00 50.75 576 TYR A N 1
ATOM 4692 C CA . TYR A 1 576 ? 62.374 11.698 -63.228 1.00 50.75 576 TYR A CA 1
ATOM 4693 C C . TYR A 1 576 ? 61.554 10.447 -63.512 1.00 50.75 576 TYR A C 1
ATOM 4695 O O . TYR A 1 576 ? 62.096 9.344 -63.528 1.00 50.75 576 TYR A O 1
ATOM 4703 N N . GLU A 1 577 ? 60.245 10.594 -63.684 1.00 39.72 577 GLU A N 1
ATOM 4704 C CA . GLU A 1 577 ? 59.463 9.492 -64.234 1.00 39.72 577 GLU A CA 1
ATOM 4705 C C . GLU A 1 577 ? 59.994 9.202 -65.652 1.00 39.72 577 GLU A C 1
ATOM 4707 O O . GLU A 1 577 ? 59.943 10.063 -66.531 1.00 39.72 577 GLU A O 1
ATOM 4712 N N . ASN A 1 578 ? 60.519 7.984 -65.840 1.00 42.16 578 ASN A N 1
ATOM 4713 C CA . ASN A 1 578 ? 60.951 7.355 -67.100 1.00 42.16 578 ASN A CA 1
ATOM 4714 C C . ASN A 1 578 ? 62.370 7.636 -67.622 1.00 42.16 578 ASN A C 1
ATOM 4716 O O . ASN A 1 578 ? 62.532 8.088 -68.760 1.00 42.16 578 ASN A O 1
ATOM 4720 N N . ILE A 1 579 ? 63.407 7.248 -66.872 1.00 47.78 579 ILE A N 1
ATOM 4721 C CA . ILE A 1 579 ? 64.720 6.972 -67.476 1.00 47.78 579 ILE A CA 1
ATOM 4722 C C . ILE A 1 579 ? 65.357 5.736 -66.817 1.00 47.78 579 ILE A C 1
ATOM 4724 O O . ILE A 1 579 ? 66.045 5.858 -65.809 1.00 47.78 579 ILE A O 1
ATOM 4728 N N . GLU A 1 580 ? 65.150 4.547 -67.392 1.00 46.06 580 GLU A N 1
ATOM 4729 C CA . GLU A 1 580 ? 65.951 3.346 -67.067 1.00 46.06 580 GLU A CA 1
ATOM 4730 C C . GLU A 1 580 ? 67.409 3.489 -67.564 1.00 46.06 580 GLU A C 1
ATOM 4732 O O . GLU A 1 580 ? 68.299 2.775 -67.109 1.00 46.06 580 GLU A O 1
ATOM 4737 N N . ASP A 1 581 ? 67.670 4.498 -68.410 1.00 49.81 581 ASP A N 1
ATOM 4738 C CA . ASP A 1 581 ? 68.923 4.682 -69.142 1.00 49.81 581 ASP A CA 1
ATOM 4739 C C . ASP A 1 581 ? 69.785 5.896 -68.716 1.00 49.81 581 ASP A C 1
ATOM 4741 O O . ASP A 1 581 ? 70.460 6.525 -69.545 1.00 49.81 581 ASP A O 1
ATOM 4745 N N . ALA A 1 582 ? 69.737 6.306 -67.442 1.00 53.19 582 ALA A N 1
ATOM 4746 C CA . ALA A 1 582 ? 70.577 7.385 -66.914 1.00 53.19 582 ALA A CA 1
ATOM 4747 C C . ALA A 1 582 ? 70.955 7.175 -65.443 1.00 53.19 582 ALA A C 1
ATOM 4749 O O . ALA A 1 582 ? 70.136 6.779 -64.619 1.00 53.19 582 ALA A O 1
ATOM 4750 N N . LYS A 1 583 ? 72.201 7.509 -65.093 1.00 56.53 583 LYS A N 1
ATOM 4751 C CA . LYS A 1 583 ? 72.743 7.411 -63.732 1.00 56.53 583 LYS A CA 1
ATOM 4752 C C . LYS A 1 583 ? 73.049 8.786 -63.136 1.00 56.53 583 LYS A C 1
ATOM 4754 O O . LYS A 1 583 ? 73.627 9.652 -63.800 1.00 56.53 583 LYS A O 1
ATOM 4759 N N . ILE A 1 584 ? 72.682 8.970 -61.864 1.00 56.19 584 ILE A N 1
ATOM 4760 C CA . ILE A 1 584 ? 73.071 10.128 -61.047 1.00 56.19 584 ILE A CA 1
ATOM 4761 C C . ILE A 1 584 ? 74.377 9.802 -60.319 1.00 56.19 584 ILE A C 1
ATOM 4763 O O . ILE A 1 584 ? 74.472 8.784 -59.638 1.00 56.19 584 ILE A O 1
ATOM 4767 N N . THR A 1 585 ? 75.382 10.669 -60.432 1.00 55.69 585 THR A N 1
ATOM 4768 C CA . THR A 1 585 ? 76.681 10.499 -59.759 1.00 55.69 585 THR A CA 1
ATOM 4769 C C . THR A 1 585 ? 77.066 11.742 -58.945 1.00 55.69 585 THR A C 1
ATOM 4771 O O . THR A 1 585 ? 76.573 12.845 -59.192 1.00 55.69 585 THR A O 1
ATOM 4774 N N . ASN A 1 586 ? 77.943 11.564 -57.946 1.00 55.78 586 ASN A N 1
ATOM 4775 C CA . ASN A 1 586 ? 78.472 12.618 -57.061 1.00 55.78 586 ASN A CA 1
ATOM 4776 C C . ASN A 1 586 ? 77.422 13.412 -56.256 1.00 55.78 586 ASN A C 1
ATOM 4778 O O . ASN A 1 586 ? 77.499 14.637 -56.169 1.00 55.78 586 ASN A O 1
ATOM 4782 N N . LEU A 1 587 ? 76.467 12.717 -55.630 1.00 57.75 587 LEU A N 1
ATOM 4783 C CA . LEU A 1 587 ? 75.446 13.336 -54.783 1.00 57.75 587 LEU A CA 1
ATOM 4784 C C . LEU A 1 587 ? 76.028 13.827 -53.441 1.00 57.75 587 LEU A C 1
ATOM 4786 O O . LEU A 1 587 ? 76.539 13.036 -52.651 1.00 57.75 587 LEU A O 1
ATOM 4790 N N . ARG A 1 588 ? 75.921 15.131 -53.154 1.00 57.44 588 ARG A N 1
ATOM 4791 C CA . ARG A 1 588 ? 76.233 15.727 -51.838 1.00 57.44 588 ARG A CA 1
ATOM 4792 C C . ARG A 1 588 ? 74.981 16.337 -51.212 1.00 57.44 588 ARG A C 1
ATOM 4794 O O . ARG A 1 588 ? 74.272 17.092 -51.875 1.00 57.44 588 ARG A O 1
ATOM 4801 N N . VAL A 1 589 ? 74.745 16.047 -49.929 1.00 57.53 589 VAL A N 1
ATOM 4802 C CA . VAL A 1 589 ? 73.539 16.453 -49.183 1.00 57.53 589 VAL A CA 1
ATOM 4803 C C . VAL A 1 589 ? 73.913 17.319 -47.981 1.00 57.53 589 VAL A C 1
ATOM 4805 O O . VAL A 1 589 ? 74.758 16.932 -47.174 1.00 57.53 589 VAL A O 1
ATOM 4808 N N . LYS A 1 590 ? 73.272 18.483 -47.827 1.00 57.44 590 LYS A N 1
ATOM 4809 C CA . LYS A 1 590 ? 73.431 19.355 -46.650 1.00 57.44 590 LYS A CA 1
ATOM 4810 C C . LYS A 1 590 ? 72.075 19.891 -46.189 1.00 57.44 590 LYS A C 1
ATOM 4812 O O . LYS A 1 590 ? 71.372 20.521 -46.973 1.00 57.44 590 LYS A O 1
ATOM 4817 N N . ILE A 1 591 ? 71.727 19.680 -44.919 1.00 57.28 591 ILE A N 1
ATOM 4818 C CA . ILE A 1 591 ? 70.535 20.272 -44.285 1.00 57.28 591 ILE A CA 1
ATOM 4819 C C . ILE A 1 591 ? 70.942 21.518 -43.522 1.00 57.28 591 ILE A C 1
ATOM 4821 O O . ILE A 1 591 ? 71.948 21.507 -42.810 1.00 57.28 591 ILE A O 1
ATOM 4825 N N . TYR A 1 592 ? 70.148 22.574 -43.647 1.00 58.97 592 TYR A N 1
ATOM 4826 C CA . TYR A 1 592 ? 70.290 23.759 -42.817 1.00 58.97 592 TYR A CA 1
ATOM 4827 C C . TYR A 1 592 ? 68.927 24.395 -42.534 1.00 58.97 592 TYR A C 1
ATOM 4829 O O . TYR A 1 592 ? 67.965 24.241 -43.287 1.00 58.97 592 TYR A O 1
ATOM 4837 N N . LEU A 1 593 ? 68.846 25.089 -41.403 1.00 56.44 593 LEU A N 1
ATOM 4838 C CA . LEU A 1 593 ? 67.738 25.983 -41.098 1.00 56.44 593 LEU A CA 1
ATOM 4839 C C . LEU A 1 593 ? 68.078 27.345 -41.691 1.00 56.44 593 LEU A C 1
ATOM 4841 O O . LEU A 1 593 ? 69.186 27.833 -41.472 1.00 56.44 593 LEU A O 1
ATOM 4845 N N . ASP A 1 594 ? 67.152 27.932 -42.442 1.00 56.38 594 ASP A N 1
ATOM 4846 C CA . ASP A 1 594 ? 67.320 29.285 -42.964 1.00 56.38 594 ASP A CA 1
ATOM 4847 C C . ASP A 1 594 ? 66.276 30.194 -42.321 1.00 56.38 594 ASP A C 1
ATOM 4849 O O . ASP A 1 594 ? 65.070 30.017 -42.515 1.00 56.38 594 ASP A O 1
ATOM 4853 N N . SER A 1 595 ? 66.749 31.146 -41.526 1.00 52.53 595 SER A N 1
ATOM 4854 C CA . SER A 1 595 ? 65.953 32.250 -41.002 1.00 52.53 595 SER A CA 1
ATOM 4855 C C . SER A 1 595 ? 66.251 33.495 -41.832 1.00 52.53 595 SER A C 1
ATOM 4857 O O . SER A 1 595 ? 66.797 34.464 -41.315 1.00 52.53 595 SER A O 1
ATOM 4859 N N . ASN A 1 596 ? 65.987 33.454 -43.138 1.00 46.16 596 ASN A N 1
ATOM 4860 C CA . ASN A 1 596 ? 66.325 34.586 -43.995 1.00 46.16 596 ASN A CA 1
ATOM 4861 C C . ASN A 1 596 ? 65.377 35.777 -43.744 1.00 46.16 596 ASN A C 1
ATOM 4863 O O . ASN A 1 596 ? 64.151 35.665 -43.800 1.00 46.16 596 ASN A O 1
ATOM 4867 N N . GLU A 1 597 ? 65.995 36.922 -43.454 1.00 47.62 597 GLU A N 1
ATOM 4868 C CA . GLU A 1 597 ? 65.497 38.060 -42.667 1.00 47.62 597 GLU A CA 1
ATOM 4869 C C . GLU A 1 597 ? 64.554 39.045 -43.391 1.00 47.62 597 GLU A C 1
ATOM 4871 O O . GLU A 1 597 ? 64.258 40.104 -42.848 1.00 47.62 597 GLU A O 1
ATOM 4876 N N . ALA A 1 598 ? 64.042 38.760 -44.593 1.00 44.38 598 ALA A N 1
ATOM 4877 C CA . ALA A 1 598 ? 63.468 39.843 -45.406 1.00 44.38 598 ALA A CA 1
ATOM 4878 C C . ALA A 1 598 ? 61.948 40.086 -45.304 1.00 44.38 598 ALA A C 1
ATOM 4880 O O . ALA A 1 598 ? 61.553 41.215 -45.558 1.00 44.38 598 ALA A O 1
ATOM 4881 N N . ASN A 1 599 ? 61.074 39.118 -44.968 1.00 45.91 599 ASN A N 1
ATOM 4882 C CA . ASN A 1 599 ? 59.614 39.371 -45.079 1.00 45.91 599 ASN A CA 1
ATOM 4883 C C . ASN A 1 599 ? 58.665 38.713 -44.055 1.00 45.91 599 ASN A C 1
ATOM 4885 O O . ASN A 1 599 ? 57.481 39.045 -44.071 1.00 45.91 599 ASN A O 1
ATOM 4889 N N . ASN A 1 600 ? 59.103 37.824 -43.150 1.00 46.56 600 ASN A N 1
ATOM 4890 C CA . ASN A 1 600 ? 58.252 37.413 -42.017 1.00 46.56 600 ASN A CA 1
ATOM 4891 C C . ASN A 1 600 ? 59.054 36.703 -40.900 1.00 46.56 600 ASN A C 1
ATOM 4893 O O . ASN A 1 600 ? 59.351 35.515 -41.036 1.00 46.56 600 ASN A O 1
ATOM 4897 N N . PRO A 1 601 ? 59.369 37.353 -39.763 1.00 46.38 601 PRO A N 1
ATOM 4898 C CA . PRO A 1 601 ? 60.120 36.731 -38.658 1.00 46.38 601 PRO A CA 1
ATOM 4899 C C . PRO A 1 601 ? 59.368 35.587 -37.941 1.00 46.38 601 PRO A C 1
ATOM 4901 O O . PRO A 1 601 ? 59.886 34.999 -36.994 1.00 46.38 601 PRO A O 1
ATOM 4904 N N . ASN A 1 602 ? 58.145 35.256 -38.377 1.00 50.16 602 ASN A N 1
ATOM 4905 C CA . ASN A 1 602 ? 57.309 34.196 -37.810 1.00 50.16 602 ASN A CA 1
ATOM 4906 C C . ASN A 1 602 ? 57.326 32.870 -38.607 1.00 50.16 602 ASN A C 1
ATOM 4908 O O . ASN A 1 602 ? 56.656 31.923 -38.195 1.00 50.16 602 ASN A O 1
ATOM 4912 N N . GLU A 1 603 ? 58.080 32.759 -39.709 1.00 53.00 603 GLU A N 1
ATOM 4913 C CA . GLU A 1 603 ? 58.201 31.517 -40.495 1.00 53.00 603 GLU A CA 1
ATOM 4914 C C . GLU A 1 603 ? 59.652 31.016 -40.555 1.00 53.00 603 GLU A C 1
ATOM 4916 O O . GLU A 1 603 ? 60.396 31.320 -41.484 1.00 53.00 603 GLU A O 1
ATOM 4921 N N . ILE A 1 604 ? 60.058 30.197 -39.582 1.00 55.38 604 ILE A N 1
ATOM 4922 C CA . ILE A 1 604 ? 61.298 29.414 -39.690 1.00 55.38 604 ILE A CA 1
ATOM 4923 C C . ILE A 1 604 ? 61.008 28.202 -40.586 1.00 55.38 604 ILE A C 1
ATOM 4925 O O . ILE A 1 604 ? 60.105 27.421 -40.289 1.00 55.38 604 ILE A O 1
ATOM 4929 N N . LYS A 1 605 ? 61.768 28.033 -41.674 1.00 59.41 605 LYS A N 1
ATOM 4930 C CA . LYS A 1 605 ? 61.637 26.907 -42.616 1.00 59.41 605 LYS A CA 1
ATOM 4931 C C . LYS A 1 605 ? 62.890 26.032 -42.593 1.00 59.41 605 LYS A C 1
ATOM 4933 O O . LYS A 1 605 ? 64.007 26.515 -42.399 1.00 59.41 605 LYS A O 1
ATOM 4938 N N . CYS A 1 606 ? 62.706 24.724 -42.756 1.00 59.03 606 CYS A N 1
ATOM 4939 C CA . CYS A 1 606 ? 63.794 23.749 -42.787 1.00 59.03 606 CYS A CA 1
ATOM 4940 C C . CYS A 1 606 ? 64.125 23.381 -44.234 1.00 59.03 606 CYS A C 1
ATOM 4942 O O . CYS A 1 606 ? 63.238 22.921 -44.953 1.00 59.03 606 CYS A O 1
ATOM 4944 N N . TYR A 1 607 ? 65.385 23.555 -44.655 1.00 62.75 607 TYR A N 1
ATOM 4945 C CA . TYR A 1 607 ? 65.795 23.352 -46.043 1.00 62.75 607 TYR A CA 1
ATOM 4946 C C . TYR A 1 607 ? 66.818 22.213 -46.222 1.00 62.75 607 TYR A C 1
ATOM 4948 O O . TYR A 1 607 ? 67.733 22.021 -45.418 1.00 62.75 607 TYR A O 1
ATOM 4956 N N . LEU A 1 608 ? 66.684 21.472 -47.324 1.00 61.78 608 LEU A N 1
ATOM 4957 C CA . LEU A 1 608 ? 67.591 20.422 -47.799 1.00 61.78 608 LEU A CA 1
ATOM 4958 C C . LEU A 1 608 ? 68.280 20.890 -49.087 1.00 61.78 608 LEU A C 1
ATOM 4960 O O . LEU A 1 608 ? 67.601 21.192 -50.061 1.00 61.78 608 LEU A O 1
ATOM 4964 N N . LYS A 1 609 ? 69.615 20.924 -49.136 1.00 62.22 609 LYS A N 1
ATOM 4965 C CA . LYS A 1 609 ? 70.394 21.265 -50.340 1.00 62.22 609 LYS A CA 1
ATOM 4966 C C . LYS A 1 609 ? 71.083 20.030 -50.923 1.00 62.22 609 LYS A C 1
ATOM 4968 O O . LYS A 1 609 ? 71.780 19.325 -50.192 1.00 62.22 609 LYS A O 1
ATOM 4973 N N . LEU A 1 610 ? 70.913 19.808 -52.229 1.00 60.47 610 LEU A N 1
ATOM 4974 C CA . LEU A 1 610 ? 71.470 18.695 -53.010 1.00 60.47 610 LEU A CA 1
ATOM 4975 C C . LEU A 1 610 ? 72.371 19.208 -54.149 1.00 60.47 610 LEU A C 1
ATOM 4977 O O . LEU A 1 610 ? 72.014 20.176 -54.821 1.00 60.47 610 LEU A O 1
ATOM 4981 N N . GLN A 1 611 ? 73.499 18.537 -54.399 1.00 62.91 611 GLN A N 1
ATOM 4982 C CA . GLN A 1 611 ? 74.400 18.774 -55.544 1.00 62.91 611 GLN A CA 1
ATOM 4983 C C . GLN A 1 611 ? 74.702 17.445 -56.259 1.00 62.91 611 GLN A C 1
ATOM 4985 O O . GLN A 1 611 ? 75.087 16.511 -55.561 1.00 62.91 611 GLN A O 1
ATOM 4990 N N . TYR A 1 612 ? 74.519 17.333 -57.589 1.00 62.06 612 TYR A N 1
ATOM 4991 C CA . TYR A 1 612 ? 74.702 16.067 -58.345 1.00 62.06 612 TYR A CA 1
ATOM 4992 C C . TYR A 1 612 ? 74.930 16.224 -59.875 1.00 62.06 612 TYR A C 1
ATOM 4994 O O . TYR A 1 612 ? 74.699 17.300 -60.430 1.00 62.06 612 TYR A O 1
ATOM 5002 N N . LYS A 1 613 ? 75.365 15.148 -60.569 1.00 59.91 613 LYS A N 1
ATOM 5003 C CA . LYS A 1 613 ? 75.546 15.047 -62.045 1.00 59.91 613 LYS A CA 1
ATOM 5004 C C . LYS A 1 613 ? 74.637 13.983 -62.689 1.00 59.91 613 LYS A C 1
ATOM 5006 O O . LYS A 1 613 ? 74.403 12.958 -62.060 1.00 59.91 613 LYS A O 1
ATOM 5011 N N . ILE A 1 614 ? 74.177 14.193 -63.934 1.00 55.47 614 ILE A N 1
ATOM 5012 C CA . ILE A 1 614 ? 73.342 13.240 -64.717 1.00 55.47 614 ILE A CA 1
ATOM 5013 C C . ILE A 1 614 ? 74.111 12.737 -65.961 1.00 55.47 614 ILE A C 1
ATOM 5015 O O . ILE A 1 614 ? 74.684 13.563 -66.675 1.00 55.47 614 ILE A O 1
ATOM 5019 N N . GLN A 1 615 ? 74.113 11.418 -66.221 1.00 55.81 615 GLN A N 1
ATOM 5020 C CA . GLN A 1 615 ? 74.809 10.742 -67.340 1.00 55.81 615 GLN A CA 1
ATOM 5021 C C . GLN A 1 615 ? 73.921 9.656 -67.994 1.00 55.81 615 GLN A C 1
ATOM 5023 O O . GLN A 1 615 ? 73.307 8.894 -67.259 1.00 55.81 615 GLN A O 1
ATOM 5028 N N . SER A 1 616 ? 73.870 9.551 -69.334 1.00 50.22 616 SER A N 1
ATOM 5029 C CA . SER A 1 616 ? 73.128 8.489 -70.067 1.00 50.22 616 SER A CA 1
ATOM 5030 C C . SER A 1 616 ? 73.862 7.133 -70.049 1.00 50.22 616 SER A C 1
ATOM 5032 O O . SER A 1 616 ? 75.092 7.118 -70.031 1.00 50.22 616 SER A O 1
ATOM 5034 N N . THR A 1 617 ? 73.138 6.006 -70.072 1.00 52.00 617 THR A N 1
ATOM 5035 C CA . THR A 1 617 ? 73.693 4.635 -70.078 1.00 52.00 617 THR A CA 1
ATOM 5036 C C . THR A 1 617 ? 73.548 3.880 -71.409 1.00 52.00 617 THR A C 1
ATOM 5038 O O . THR A 1 617 ? 74.140 2.815 -71.530 1.00 52.00 617 THR A O 1
ATOM 5041 N N . ILE A 1 618 ? 72.844 4.409 -72.426 1.00 50.88 618 ILE A N 1
ATOM 5042 C CA . ILE A 1 618 ? 72.771 3.785 -73.774 1.00 50.88 618 ILE A CA 1
ATOM 5043 C C . ILE A 1 618 ? 73.978 4.164 -74.654 1.00 50.88 618 ILE A C 1
ATOM 5045 O O . ILE A 1 618 ? 74.404 3.381 -75.497 1.00 50.88 618 ILE A O 1
ATOM 5049 N N . ASN A 1 619 ? 74.563 5.350 -74.460 1.00 52.09 619 ASN A N 1
ATOM 5050 C CA . ASN A 1 619 ? 75.779 5.785 -75.154 1.00 52.09 619 ASN A CA 1
ATOM 5051 C C . ASN A 1 619 ? 76.663 6.563 -74.167 1.00 52.09 619 ASN A C 1
ATOM 5053 O O . ASN A 1 619 ? 76.469 7.758 -73.939 1.00 52.09 619 ASN A O 1
ATOM 5057 N N . GLU A 1 620 ? 77.607 5.869 -73.525 1.00 48.84 620 GLU A N 1
ATOM 5058 C CA . GLU A 1 620 ? 78.325 6.379 -72.345 1.00 48.84 620 GLU A CA 1
ATOM 5059 C C . GLU A 1 620 ? 79.251 7.583 -72.618 1.00 48.84 620 GLU A C 1
ATOM 5061 O O . GLU A 1 620 ? 79.699 8.236 -71.670 1.00 48.84 620 GLU A O 1
ATOM 5066 N N . SER A 1 621 ? 79.542 7.904 -73.883 1.00 49.12 621 SER A N 1
ATOM 5067 C CA . SER A 1 621 ? 80.703 8.717 -74.259 1.00 49.12 621 SER A CA 1
ATOM 5068 C C . SER A 1 621 ? 80.461 10.191 -74.618 1.00 49.12 621 SER A C 1
ATOM 5070 O O . SER A 1 621 ? 81.401 10.806 -75.114 1.00 49.12 621 SER A O 1
ATOM 5072 N N . SER A 1 622 ? 79.292 10.818 -74.396 1.00 50.84 622 SER A N 1
ATOM 5073 C CA . SER A 1 622 ? 79.140 12.212 -74.888 1.00 50.84 622 SER A CA 1
ATOM 5074 C C . SER A 1 622 ? 78.337 13.257 -74.106 1.00 50.84 622 SER A C 1
ATOM 5076 O O . SER A 1 622 ? 78.440 14.420 -74.491 1.00 50.84 622 SER A O 1
ATOM 5078 N N . ILE A 1 623 ? 77.606 12.983 -73.010 1.00 53.41 623 ILE A N 1
ATOM 5079 C CA . ILE A 1 623 ? 76.859 14.072 -72.324 1.00 53.41 623 ILE A CA 1
ATOM 5080 C C . ILE A 1 623 ? 76.800 13.906 -70.790 1.00 53.41 623 ILE A C 1
ATOM 5082 O O . ILE A 1 623 ? 76.215 12.952 -70.282 1.00 53.41 623 ILE A O 1
ATOM 5086 N N . THR A 1 624 ? 77.353 14.878 -70.040 1.00 50.31 624 THR A N 1
ATOM 5087 C CA . THR A 1 624 ? 77.183 15.025 -68.572 1.00 50.31 624 THR A CA 1
ATOM 5088 C C . THR A 1 624 ? 76.921 16.486 -68.163 1.00 50.31 624 THR A C 1
ATOM 5090 O O . THR A 1 624 ? 77.478 17.406 -68.760 1.00 50.31 624 THR A O 1
ATOM 5093 N N . LYS A 1 625 ? 76.075 16.730 -67.140 1.00 55.50 625 LYS A N 1
ATOM 5094 C CA . LYS A 1 625 ? 75.768 18.086 -66.611 1.00 55.50 625 LYS A CA 1
ATOM 5095 C C . LYS A 1 625 ? 75.595 18.097 -65.084 1.00 55.50 625 LYS A C 1
ATOM 5097 O O . LYS A 1 625 ? 74.963 17.198 -64.537 1.00 55.50 625 LYS A O 1
ATOM 5102 N N . GLU A 1 626 ? 76.142 19.113 -64.408 1.00 49.81 626 GLU A N 1
ATOM 5103 C CA . GLU A 1 626 ? 76.125 19.284 -62.938 1.00 49.81 626 GLU A CA 1
ATOM 5104 C C . GLU A 1 626 ? 75.014 20.252 -62.476 1.00 49.81 626 GLU A C 1
ATOM 5106 O O . GLU A 1 626 ? 74.723 21.239 -63.157 1.00 49.81 626 GLU A O 1
ATOM 5111 N N . ARG A 1 627 ? 74.363 19.971 -61.335 1.00 60.03 627 ARG A N 1
ATOM 5112 C CA . ARG A 1 627 ? 73.211 20.729 -60.802 1.00 60.03 627 ARG A CA 1
ATOM 5113 C C . ARG A 1 627 ? 73.275 20.910 -59.277 1.00 60.03 627 ARG A C 1
ATOM 5115 O O . ARG A 1 627 ? 73.757 20.036 -58.566 1.00 60.03 627 ARG A O 1
ATOM 5122 N N . ASN A 1 628 ? 72.721 22.032 -58.798 1.00 55.69 628 ASN A N 1
ATOM 5123 C CA . ASN A 1 628 ? 72.516 22.383 -57.383 1.00 55.69 628 ASN A CA 1
ATOM 5124 C C . ASN A 1 628 ? 71.031 22.710 -57.133 1.00 55.69 628 ASN A C 1
ATOM 5126 O O . ASN A 1 628 ? 70.453 23.484 -57.896 1.00 55.69 628 ASN A O 1
ATOM 5130 N N . THR A 1 629 ? 70.413 22.175 -56.075 1.00 61.09 629 THR A N 1
ATOM 5131 C CA . THR A 1 629 ? 68.978 22.384 -55.773 1.00 61.09 629 THR A CA 1
ATOM 5132 C C . THR A 1 629 ? 68.722 22.488 -54.263 1.00 61.09 629 THR A C 1
ATOM 5134 O O . THR A 1 629 ? 69.386 21.806 -53.487 1.00 61.09 629 THR A O 1
ATOM 5137 N N . ILE A 1 630 ? 67.793 23.353 -53.831 1.00 58.47 630 ILE A N 1
ATOM 5138 C CA . ILE A 1 630 ? 67.396 23.560 -52.422 1.00 58.47 630 ILE A CA 1
ATOM 5139 C C . ILE A 1 630 ? 65.891 23.270 -52.284 1.00 58.47 630 ILE A C 1
ATOM 5141 O O . ILE A 1 630 ? 65.112 23.733 -53.113 1.00 58.47 630 ILE A O 1
ATOM 5145 N N . PHE A 1 631 ? 65.484 22.541 -51.241 1.00 63.25 631 PHE A N 1
ATOM 5146 C CA . PHE A 1 631 ? 64.102 22.110 -50.984 1.00 63.25 631 PHE A CA 1
ATOM 5147 C C . PHE A 1 631 ? 63.637 22.527 -49.595 1.00 63.25 631 PHE A C 1
ATOM 5149 O O . PHE A 1 631 ? 64.369 22.310 -48.637 1.00 63.25 631 PHE A O 1
ATOM 5156 N N . ASP A 1 632 ? 62.415 23.042 -49.461 1.00 60.06 632 ASP A N 1
ATOM 5157 C CA . ASP A 1 632 ? 61.753 23.176 -48.157 1.00 60.06 632 ASP A CA 1
ATOM 5158 C C . ASP A 1 632 ? 61.169 21.815 -47.746 1.00 60.06 632 ASP A C 1
ATOM 5160 O O . ASP A 1 632 ? 60.268 21.290 -48.401 1.00 60.06 632 ASP A O 1
ATOM 5164 N N . ILE A 1 633 ? 61.690 21.230 -46.667 1.00 62.62 633 ILE A N 1
ATOM 5165 C CA . ILE A 1 633 ? 61.258 19.926 -46.140 1.00 62.62 633 ILE A CA 1
ATOM 5166 C C . ILE A 1 633 ? 60.345 20.054 -44.914 1.00 62.62 633 ILE A C 1
ATOM 5168 O O . ILE A 1 633 ? 59.995 19.048 -44.289 1.00 62.62 633 ILE A O 1
ATOM 5172 N N . SER A 1 634 ? 59.917 21.270 -44.567 1.00 61.16 634 SER A N 1
ATOM 5173 C CA . SER A 1 634 ? 59.103 21.546 -43.375 1.00 61.16 634 SER A CA 1
ATOM 5174 C C . SER A 1 634 ? 57.814 20.712 -43.332 1.00 61.16 634 SER A C 1
ATOM 5176 O O . SER A 1 634 ? 57.466 20.152 -42.293 1.00 61.16 634 SER A O 1
ATOM 5178 N N . SER A 1 635 ? 57.147 20.539 -44.476 1.00 57.31 635 SER A N 1
ATOM 5179 C CA . SER A 1 635 ? 55.917 19.742 -44.622 1.00 57.31 635 SER A CA 1
ATOM 5180 C C . SER A 1 635 ? 56.118 18.224 -44.506 1.00 57.31 635 SER A C 1
ATOM 5182 O O . SER A 1 635 ? 55.136 17.497 -44.371 1.00 57.31 635 SER A O 1
ATOM 5184 N N . SER A 1 636 ? 57.361 17.730 -44.532 1.00 58.97 636 SER A N 1
ATOM 5185 C CA . SER A 1 636 ? 57.686 16.299 -44.399 1.00 58.97 636 SER A CA 1
ATOM 5186 C C . SER A 1 636 ? 58.048 15.895 -42.965 1.00 58.97 636 SER A C 1
ATOM 5188 O O . SER A 1 636 ? 57.851 14.743 -42.578 1.00 58.97 636 SER A O 1
ATOM 5190 N N . ILE A 1 637 ? 58.540 16.838 -42.156 1.00 63.06 637 ILE A N 1
ATOM 5191 C CA . ILE A 1 637 ? 58.940 16.597 -40.758 1.00 63.06 637 ILE A CA 1
ATOM 5192 C C . ILE A 1 637 ? 57.724 16.654 -39.821 1.00 63.06 637 ILE A C 1
ATOM 5194 O O . ILE A 1 637 ? 57.571 15.805 -38.943 1.00 63.06 637 ILE A O 1
ATOM 5198 N N . VAL A 1 638 ? 56.822 17.617 -40.040 1.00 64.88 638 VAL A N 1
ATOM 5199 C CA . VAL A 1 638 ? 55.642 17.847 -39.186 1.00 64.88 638 VAL A CA 1
ATOM 5200 C C . VAL A 1 638 ? 54.704 16.624 -39.098 1.00 64.88 638 VAL A C 1
ATOM 5202 O O . VAL A 1 638 ? 54.343 16.260 -37.980 1.00 64.88 638 VAL A O 1
ATOM 5205 N N . PRO A 1 639 ? 54.353 15.909 -40.194 1.00 64.19 639 PRO A N 1
ATOM 5206 C CA . PRO A 1 639 ? 53.562 14.673 -40.127 1.00 64.19 639 PRO A CA 1
ATOM 5207 C C . PRO A 1 639 ? 54.152 13.591 -39.231 1.00 64.19 639 PRO A C 1
ATOM 5209 O O . PRO A 1 639 ? 53.429 12.990 -38.444 1.00 64.19 639 PRO A O 1
ATOM 5212 N N . LYS A 1 640 ? 55.465 13.348 -39.335 1.00 66.19 640 LYS A N 1
ATOM 5213 C CA . LYS A 1 640 ? 56.152 12.317 -38.546 1.00 66.19 640 LYS A CA 1
ATOM 5214 C C . LYS A 1 640 ? 56.138 12.666 -37.059 1.00 66.19 640 LYS A C 1
ATOM 5216 O O . LYS A 1 640 ? 56.015 11.781 -36.220 1.00 66.19 640 LYS A O 1
ATOM 5221 N N . PHE A 1 641 ? 56.216 13.956 -36.736 1.00 69.44 641 PHE A N 1
ATOM 5222 C CA . PHE A 1 641 ? 56.113 14.440 -35.365 1.00 69.44 641 PHE A CA 1
ATOM 5223 C C . PHE A 1 641 ? 54.688 14.319 -34.800 1.00 69.44 641 PHE A C 1
ATOM 5225 O O . PHE A 1 641 ? 54.529 13.813 -33.693 1.00 69.44 641 PHE A O 1
ATOM 5232 N N . ILE A 1 642 ? 53.656 14.716 -35.561 1.00 71.38 642 ILE A N 1
ATOM 5233 C CA . ILE A 1 642 ? 52.246 14.547 -35.157 1.00 71.38 642 ILE A CA 1
ATOM 5234 C C . ILE A 1 642 ? 51.919 13.060 -34.964 1.00 71.38 642 ILE A C 1
ATOM 5236 O O . ILE A 1 642 ? 51.268 12.707 -33.984 1.00 71.38 642 ILE A O 1
ATOM 5240 N N . GLN A 1 643 ? 52.426 12.184 -35.837 1.00 72.62 643 GLN A N 1
ATOM 5241 C CA . GLN A 1 643 ? 52.258 10.740 -35.687 1.00 72.62 643 GLN A CA 1
ATOM 5242 C C . GLN A 1 643 ? 52.949 10.220 -34.422 1.00 72.62 643 GLN A C 1
ATOM 5244 O O . GLN A 1 643 ? 52.319 9.528 -33.636 1.00 72.62 643 GLN A O 1
ATOM 5249 N N . LYS A 1 644 ? 54.197 10.627 -34.152 1.00 71.25 644 LYS A N 1
ATOM 5250 C CA . LYS A 1 644 ? 54.913 10.231 -32.928 1.00 71.25 644 LYS A CA 1
ATOM 5251 C C . LYS A 1 644 ? 54.221 10.727 -31.647 1.00 71.25 644 LYS A C 1
ATOM 5253 O O . LYS A 1 644 ? 54.253 10.032 -30.637 1.00 71.25 644 LYS A O 1
ATOM 5258 N N . TYR A 1 645 ? 53.586 11.902 -31.689 1.00 74.75 645 TYR A N 1
ATOM 5259 C CA . TYR A 1 645 ? 52.734 12.403 -30.606 1.00 74.75 645 TYR A CA 1
ATOM 5260 C C . TYR A 1 645 ? 51.474 11.543 -30.432 1.00 74.75 645 TYR A C 1
ATOM 5262 O O . TYR A 1 645 ? 51.160 11.128 -29.323 1.00 74.75 645 TYR A O 1
ATOM 5270 N N . LEU A 1 646 ? 50.761 11.220 -31.515 1.00 75.19 646 LEU A N 1
ATOM 5271 C CA . LEU A 1 646 ? 49.611 10.312 -31.449 1.00 75.19 646 LEU A CA 1
ATOM 5272 C C . LEU A 1 646 ? 50.016 8.940 -30.897 1.00 75.19 646 LEU A C 1
ATOM 5274 O O . LEU A 1 646 ? 49.346 8.398 -30.016 1.00 75.19 646 LEU A O 1
ATOM 5278 N N . ASP A 1 647 ? 51.140 8.396 -31.353 1.00 74.88 647 ASP A N 1
ATOM 5279 C CA . ASP A 1 647 ? 51.656 7.099 -30.922 1.00 74.88 647 ASP A CA 1
ATOM 5280 C C . ASP A 1 647 ? 52.001 7.085 -29.422 1.00 74.88 647 ASP A C 1
ATOM 5282 O O . ASP A 1 647 ? 51.802 6.053 -28.776 1.00 74.88 647 ASP A O 1
ATOM 5286 N N . SER A 1 648 ? 52.388 8.225 -28.835 1.00 74.25 648 SER A N 1
ATOM 5287 C CA . SER A 1 648 ? 52.688 8.353 -27.401 1.00 74.25 648 SER A CA 1
ATOM 5288 C C . SER A 1 648 ? 51.460 8.579 -26.505 1.00 74.25 648 SER A C 1
ATOM 5290 O O . SER A 1 648 ? 51.519 8.283 -25.312 1.00 74.25 648 SER A O 1
ATOM 5292 N N . VAL A 1 649 ? 50.323 9.032 -27.051 1.00 77.81 649 VAL A N 1
ATOM 5293 C CA . VAL A 1 649 ? 49.061 9.207 -26.303 1.00 77.81 649 VAL A CA 1
ATOM 5294 C C . VAL A 1 649 ? 48.540 7.868 -25.764 1.00 77.81 649 VAL A C 1
ATOM 5296 O O . VAL A 1 649 ? 48.329 6.918 -26.525 1.00 77.81 649 VAL A O 1
ATOM 5299 N N . ASN A 1 650 ? 48.254 7.813 -24.462 1.00 79.31 650 ASN A N 1
ATOM 5300 C CA . ASN A 1 650 ? 47.606 6.685 -23.793 1.00 79.31 650 ASN A CA 1
ATOM 5301 C C . ASN A 1 650 ? 46.226 7.103 -23.262 1.00 79.31 650 ASN A C 1
ATOM 5303 O O . ASN A 1 650 ? 46.082 8.185 -22.704 1.00 79.31 650 ASN A O 1
ATOM 5307 N N . ILE A 1 651 ? 45.205 6.259 -23.404 1.00 82.31 651 ILE A N 1
ATOM 5308 C CA . ILE A 1 651 ? 43.844 6.558 -22.940 1.00 82.31 651 ILE A CA 1
ATOM 5309 C C . ILE A 1 651 ? 43.442 5.534 -21.882 1.00 82.31 651 ILE A C 1
ATOM 5311 O O . ILE A 1 651 ? 43.424 4.334 -22.140 1.00 82.31 651 ILE A O 1
ATOM 5315 N N . THR A 1 652 ? 43.108 6.015 -20.685 1.00 82.00 652 THR A N 1
ATOM 5316 C CA . THR A 1 652 ? 42.727 5.184 -19.529 1.00 82.00 652 THR A CA 1
ATOM 5317 C C . THR A 1 652 ? 41.326 5.523 -19.035 1.00 82.00 652 THR A C 1
ATOM 5319 O O . THR A 1 652 ? 40.874 6.650 -19.201 1.00 82.00 652 THR A O 1
ATOM 5322 N N . ILE A 1 653 ? 40.645 4.585 -18.376 1.00 81.25 653 ILE A N 1
ATOM 5323 C CA . ILE A 1 653 ? 39.334 4.821 -17.751 1.00 81.25 653 ILE A CA 1
ATOM 5324 C C . ILE A 1 653 ? 39.497 5.406 -16.341 1.00 81.25 653 ILE A C 1
ATOM 5326 O O . ILE A 1 653 ? 40.334 4.941 -15.568 1.00 81.25 653 ILE A O 1
ATOM 5330 N N . LYS A 1 654 ? 38.648 6.374 -15.972 1.00 81.06 654 LYS A N 1
ATOM 5331 C CA . LYS A 1 654 ? 38.530 6.893 -14.601 1.00 81.06 654 LYS A CA 1
ATOM 5332 C C . LYS A 1 654 ? 38.071 5.795 -13.642 1.00 81.06 654 LYS A C 1
ATOM 5334 O O . LYS A 1 654 ? 37.039 5.166 -13.867 1.00 81.06 654 LYS A O 1
ATOM 5339 N N . GLU A 1 655 ? 38.769 5.632 -12.519 1.00 71.75 655 GLU A N 1
ATOM 5340 C CA . GLU A 1 655 ? 38.475 4.582 -11.529 1.00 71.75 655 GLU A CA 1
ATOM 5341 C C . GLU A 1 655 ? 37.011 4.594 -11.056 1.00 71.75 655 GLU A C 1
ATOM 5343 O O . GLU A 1 655 ? 36.358 3.554 -11.012 1.00 71.75 655 GLU A O 1
ATOM 5348 N N . SER A 1 656 ? 36.453 5.786 -10.815 1.00 70.00 656 SER A N 1
ATOM 5349 C CA . SER A 1 656 ? 35.061 5.987 -10.383 1.00 70.00 656 SER A CA 1
ATOM 5350 C C . SER A 1 656 ? 34.003 5.543 -11.401 1.00 70.00 656 SER A C 1
ATOM 5352 O O . SER A 1 656 ? 32.828 5.436 -11.055 1.00 70.00 656 SER A O 1
ATOM 5354 N N . LYS A 1 657 ? 34.391 5.285 -12.656 1.00 80.00 657 LYS A N 1
ATOM 5355 C CA . LYS A 1 657 ? 33.489 4.911 -13.755 1.00 80.00 657 LYS A CA 1
ATOM 5356 C C . LYS A 1 657 ? 33.590 3.437 -14.156 1.00 80.00 657 LYS A C 1
ATOM 5358 O O . LYS A 1 657 ? 32.725 2.957 -14.884 1.00 80.00 657 LYS A O 1
ATOM 5363 N N . LYS A 1 658 ? 34.557 2.676 -13.623 1.00 74.19 658 LYS A N 1
ATOM 5364 C CA . LYS A 1 658 ? 34.729 1.244 -13.941 1.00 74.19 658 LYS A CA 1
ATOM 5365 C C . LYS A 1 658 ? 33.495 0.391 -13.623 1.00 74.19 658 LYS A C 1
ATOM 5367 O O . LYS A 1 658 ? 33.155 -0.490 -14.403 1.00 74.19 658 LYS A O 1
ATOM 5372 N N . GLY A 1 659 ? 32.785 0.670 -12.525 1.00 66.44 659 GLY A N 1
ATOM 5373 C CA . GLY A 1 659 ? 31.549 -0.048 -12.172 1.00 66.44 659 GLY A CA 1
ATOM 5374 C C . GLY A 1 659 ? 30.413 0.144 -13.187 1.00 66.44 659 GLY A C 1
ATOM 5375 O O . GLY A 1 659 ? 29.626 -0.771 -13.413 1.00 66.44 659 GLY A O 1
ATOM 5376 N N . GLN A 1 660 ? 30.366 1.300 -13.859 1.00 73.69 660 GLN A N 1
ATOM 5377 C CA . GLN A 1 660 ? 29.352 1.614 -14.872 1.00 73.69 660 GLN A CA 1
ATOM 5378 C C . GLN A 1 660 ? 29.611 0.868 -16.190 1.00 73.69 660 GLN A C 1
ATOM 5380 O O . GLN A 1 660 ? 28.663 0.469 -16.865 1.00 73.69 660 GLN A O 1
ATOM 5385 N N . MET A 1 661 ? 30.877 0.593 -16.523 1.00 79.88 661 MET A N 1
ATOM 5386 C CA . MET A 1 661 ? 31.246 -0.150 -17.736 1.00 79.88 661 MET A CA 1
ATOM 5387 C C . MET A 1 661 ? 30.703 -1.584 -17.744 1.00 79.88 661 MET A C 1
ATOM 5389 O O . MET A 1 661 ? 30.248 -2.060 -18.780 1.00 79.88 661 MET A O 1
ATOM 5393 N N . PHE A 1 662 ? 30.672 -2.260 -16.590 1.00 70.62 662 PHE A N 1
ATOM 5394 C CA . PHE A 1 662 ? 30.139 -3.625 -16.477 1.00 70.62 662 PHE A CA 1
ATOM 5395 C C . PHE A 1 662 ? 28.620 -3.718 -16.686 1.00 70.62 662 PHE A C 1
ATOM 5397 O O . PHE A 1 662 ? 28.099 -4.814 -16.906 1.00 70.62 662 PHE A O 1
ATOM 5404 N N . LYS A 1 663 ? 27.904 -2.588 -16.620 1.00 70.50 663 LYS A N 1
ATOM 5405 C CA . LYS A 1 663 ? 26.441 -2.527 -16.750 1.00 70.50 663 LYS A CA 1
ATOM 5406 C C . LYS A 1 663 ? 25.973 -2.268 -18.187 1.00 70.50 663 LYS A C 1
ATOM 5408 O O . LYS A 1 663 ? 24.838 -2.604 -18.516 1.00 70.50 663 LYS A O 1
ATOM 5413 N N . VAL A 1 664 ? 26.826 -1.708 -19.048 1.00 81.12 664 VAL A N 1
ATOM 5414 C CA . VAL A 1 664 ? 26.447 -1.233 -20.390 1.00 81.12 664 VAL A CA 1
ATOM 5415 C C . VAL A 1 664 ? 27.204 -2.017 -21.462 1.00 81.12 664 VAL A C 1
ATOM 5417 O O . VAL A 1 664 ? 28.417 -2.204 -21.365 1.00 81.12 664 VAL A O 1
ATOM 5420 N N . ALA A 1 665 ? 26.483 -2.506 -22.475 1.00 84.88 665 ALA A N 1
ATOM 5421 C CA . ALA A 1 665 ? 27.104 -3.130 -23.641 1.00 84.88 665 ALA A CA 1
ATOM 5422 C C . ALA A 1 665 ? 27.843 -2.065 -24.475 1.00 84.88 665 ALA A C 1
ATOM 5424 O O . ALA A 1 665 ? 27.350 -0.937 -24.554 1.00 84.88 665 ALA A O 1
ATOM 5425 N N . PRO A 1 666 ? 28.985 -2.392 -25.103 1.00 88.12 666 PRO A N 1
ATOM 5426 C CA . PRO A 1 666 ? 29.726 -1.491 -25.987 1.00 88.12 666 PRO A CA 1
ATOM 5427 C C . PRO A 1 666 ? 28.856 -0.665 -26.947 1.00 88.12 666 PRO A C 1
ATOM 5429 O O . PRO A 1 666 ? 29.032 0.548 -27.025 1.00 88.12 666 PRO A O 1
ATOM 5432 N N . SER A 1 667 ? 27.881 -1.288 -27.613 1.00 85.06 667 SER A N 1
ATOM 5433 C CA . SER A 1 667 ? 26.957 -0.642 -28.559 1.00 85.06 667 SER A CA 1
ATOM 5434 C C . SER A 1 667 ? 26.013 0.394 -27.932 1.00 85.06 667 SER A C 1
ATOM 5436 O O . SER A 1 667 ? 25.488 1.264 -28.628 1.00 85.06 667 SER A O 1
ATOM 5438 N N . GLY A 1 668 ? 25.793 0.325 -26.617 1.00 81.69 668 GLY A N 1
ATOM 5439 C CA . GLY A 1 668 ? 24.925 1.233 -25.868 1.00 81.69 668 GLY A CA 1
ATOM 5440 C C . GLY A 1 668 ? 25.625 2.477 -25.315 1.00 81.69 668 GLY A C 1
ATOM 5441 O O . GLY A 1 668 ? 24.950 3.352 -24.772 1.00 81.69 668 GLY A O 1
ATOM 5442 N N . VAL A 1 669 ? 26.955 2.570 -25.419 1.00 86.06 669 VAL A N 1
ATOM 5443 C CA . VAL A 1 669 ? 27.733 3.699 -24.886 1.00 86.06 669 VAL A CA 1
ATOM 5444 C C . VAL A 1 669 ? 27.718 4.859 -25.880 1.00 86.06 669 VAL A C 1
ATOM 5446 O O . VAL A 1 669 ? 28.205 4.742 -27.001 1.00 86.06 669 VAL A O 1
ATOM 5449 N N . LYS A 1 670 ? 27.182 6.011 -25.463 1.00 86.88 670 LYS A N 1
ATOM 5450 C CA . LYS A 1 670 ? 27.191 7.238 -26.278 1.00 86.88 670 LYS A CA 1
ATOM 5451 C C . LYS A 1 670 ? 28.537 7.964 -26.188 1.00 86.88 670 LYS A C 1
ATOM 5453 O O . LYS A 1 670 ? 29.235 7.872 -25.180 1.00 86.88 670 LYS A O 1
ATOM 5458 N N . GLN A 1 671 ? 28.859 8.767 -27.206 1.00 81.81 671 GLN A N 1
ATOM 5459 C CA . GLN A 1 671 ? 30.108 9.539 -27.276 1.00 81.81 671 GLN A CA 1
ATOM 5460 C C . GLN A 1 671 ? 30.334 10.442 -26.053 1.00 81.81 671 GLN A C 1
ATOM 5462 O O . GLN A 1 671 ? 31.433 10.507 -25.510 1.00 81.81 671 GLN A O 1
ATOM 5467 N N . GLU A 1 672 ? 29.280 11.112 -25.591 1.00 80.88 672 GLU A N 1
ATOM 5468 C CA . GLU A 1 672 ? 29.313 11.995 -24.420 1.00 80.88 672 GLU A CA 1
ATOM 5469 C C . GLU A 1 672 ? 29.669 11.225 -23.140 1.00 80.88 672 GLU A C 1
ATOM 5471 O O . GLU A 1 672 ? 30.531 11.652 -22.375 1.00 80.88 672 GLU A O 1
ATOM 5476 N N . GLN A 1 673 ? 29.078 10.040 -22.952 1.00 81.06 673 GLN A N 1
ATOM 5477 C CA . GLN A 1 673 ? 29.354 9.169 -21.805 1.00 81.06 673 GLN A CA 1
ATOM 5478 C C . GLN A 1 673 ? 30.794 8.653 -21.834 1.00 81.06 673 GLN A C 1
ATOM 5480 O O . GLN A 1 673 ? 31.480 8.660 -20.815 1.00 81.06 673 GLN A O 1
ATOM 5485 N N . LEU A 1 674 ? 31.281 8.256 -23.011 1.00 82.06 674 LEU A N 1
ATOM 5486 C CA . LEU A 1 674 ? 32.665 7.833 -23.188 1.00 82.06 674 LEU A CA 1
ATOM 5487 C C . LEU A 1 674 ? 33.647 8.959 -22.821 1.00 82.06 674 LEU A C 1
ATOM 5489 O O . LEU A 1 674 ? 34.611 8.705 -22.100 1.00 82.06 674 LEU A O 1
ATOM 5493 N N . ASN A 1 675 ? 33.376 10.196 -23.251 1.00 79.94 675 ASN A N 1
ATOM 5494 C CA . ASN A 1 675 ? 34.199 11.367 -22.932 1.00 79.94 675 ASN A CA 1
ATOM 5495 C C . ASN A 1 675 ? 34.257 11.644 -21.418 1.00 79.94 675 ASN A C 1
ATOM 5497 O O . ASN A 1 675 ? 35.285 12.086 -20.904 1.00 79.94 675 ASN A O 1
ATOM 5501 N N . GLU A 1 676 ? 33.184 11.351 -20.679 1.00 81.50 676 GLU A N 1
ATOM 5502 C CA . GLU A 1 676 ? 33.191 11.433 -19.217 1.00 81.50 676 GLU A CA 1
ATOM 5503 C C . GLU A 1 676 ? 34.019 10.324 -18.555 1.00 81.50 676 GLU A C 1
ATOM 5505 O O . GLU A 1 676 ? 34.561 10.542 -17.465 1.00 81.50 676 GLU A O 1
ATOM 5510 N N . TRP A 1 677 ? 34.091 9.141 -19.174 1.00 83.50 677 TRP A N 1
ATOM 5511 C CA . TRP A 1 677 ? 34.681 7.932 -18.592 1.00 83.50 677 TRP A CA 1
ATOM 5512 C C . TRP A 1 677 ? 36.188 7.825 -18.799 1.00 83.50 677 TRP A C 1
ATOM 5514 O O . TRP A 1 677 ? 36.858 7.205 -17.974 1.00 83.50 677 TRP A O 1
ATOM 5524 N N . ILE A 1 678 ? 36.733 8.433 -19.851 1.00 84.12 678 ILE A N 1
ATOM 5525 C CA . ILE A 1 678 ? 38.152 8.318 -20.200 1.00 84.12 678 ILE A CA 1
ATOM 5526 C C . ILE A 1 678 ? 38.991 9.518 -19.732 1.00 84.12 678 ILE A C 1
ATOM 5528 O O . ILE A 1 678 ? 38.494 10.615 -19.478 1.00 84.12 678 ILE A O 1
ATOM 5532 N N . VAL A 1 679 ? 40.297 9.293 -19.637 1.00 81.69 679 VAL A N 1
ATOM 5533 C CA . VAL A 1 679 ? 41.349 10.289 -19.429 1.00 81.69 679 VAL A CA 1
ATOM 5534 C C . VAL A 1 679 ? 42.422 10.047 -20.482 1.00 81.69 679 VAL A C 1
ATOM 5536 O O . VAL A 1 679 ? 42.893 8.919 -20.637 1.00 81.69 679 VAL A O 1
ATOM 5539 N N . VAL A 1 680 ? 42.797 11.102 -21.202 1.00 81.38 680 VAL A N 1
ATOM 5540 C CA . VAL A 1 680 ? 43.894 11.081 -22.174 1.00 81.38 680 VAL A CA 1
ATOM 5541 C C . VAL A 1 680 ? 45.177 11.483 -21.448 1.00 81.38 680 VAL A C 1
ATOM 5543 O O . VAL A 1 680 ? 45.322 12.629 -21.030 1.00 81.38 680 VAL A O 1
ATOM 5546 N N . ASN A 1 681 ? 46.094 10.535 -21.287 1.00 76.50 681 ASN A N 1
ATOM 5547 C CA . ASN A 1 681 ? 47.400 10.726 -20.672 1.00 76.50 681 ASN A CA 1
ATOM 5548 C C . ASN A 1 681 ? 48.461 10.879 -21.765 1.00 76.50 681 ASN A C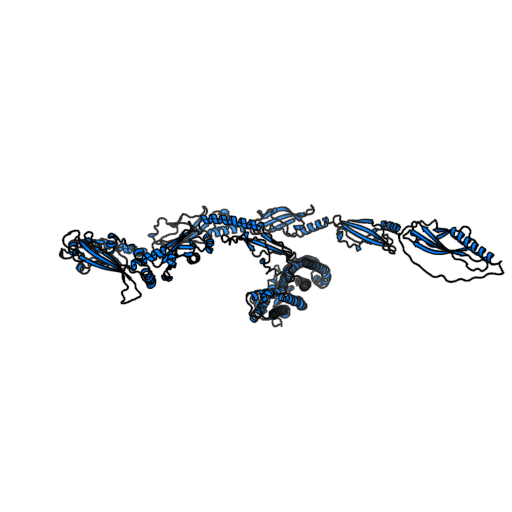 1
ATOM 5550 O O . ASN A 1 681 ? 48.594 10.027 -22.645 1.00 76.50 681 ASN A O 1
ATOM 5554 N N . VAL A 1 682 ? 49.247 11.948 -21.684 1.00 70.00 682 VAL A N 1
ATOM 5555 C CA . VAL A 1 682 ? 50.407 12.182 -22.551 1.00 70.00 682 VAL A CA 1
ATOM 5556 C C . VAL A 1 682 ? 51.671 12.011 -21.696 1.00 70.00 682 VAL A C 1
ATOM 5558 O O . VAL A 1 682 ? 51.704 12.571 -20.596 1.00 70.00 682 VAL A O 1
ATOM 5561 N N . PRO A 1 683 ? 52.688 11.243 -22.139 1.00 65.31 683 PRO A N 1
ATOM 5562 C CA . PRO A 1 683 ? 53.917 11.027 -21.375 1.00 65.31 683 PRO A CA 1
ATOM 5563 C C . PRO A 1 683 ? 54.606 12.335 -20.959 1.00 65.31 683 PRO A C 1
ATOM 5565 O O . PRO A 1 683 ? 54.610 13.310 -21.714 1.00 65.31 683 PRO A O 1
ATOM 5568 N N . GLU A 1 684 ? 55.236 12.352 -19.778 1.00 56.53 684 GLU A N 1
ATOM 5569 C CA . GLU A 1 684 ? 55.912 13.544 -19.232 1.00 56.53 684 GLU A CA 1
ATOM 5570 C C . GLU A 1 684 ? 56.996 14.115 -20.156 1.00 56.53 684 GLU A C 1
ATOM 5572 O O . GLU A 1 684 ? 57.201 15.327 -20.183 1.00 56.53 684 GLU A O 1
ATOM 5577 N N . GLU A 1 685 ? 57.639 13.273 -20.969 1.00 58.19 685 GLU A N 1
ATOM 5578 C CA . GLU A 1 685 ? 58.608 13.704 -21.984 1.00 58.19 685 GLU A CA 1
ATOM 5579 C C . GLU A 1 685 ? 58.020 14.714 -22.983 1.00 58.19 685 GLU A C 1
ATOM 5581 O O . GLU A 1 685 ? 58.746 15.605 -23.407 1.00 58.19 685 GLU A O 1
ATOM 5586 N N . PHE A 1 686 ? 56.717 14.646 -23.288 1.00 59.72 686 PHE A N 1
ATOM 5587 C CA . PHE A 1 686 ? 56.001 15.630 -24.110 1.00 59.72 686 PHE A CA 1
ATOM 5588 C C . PHE A 1 686 ? 55.404 16.775 -23.267 1.00 59.72 686 PHE A C 1
ATOM 5590 O O . PHE A 1 686 ? 55.261 17.884 -23.780 1.00 59.72 686 PHE A O 1
ATOM 5597 N N . ASN A 1 687 ? 55.088 16.552 -21.980 1.00 51.62 687 ASN A N 1
ATOM 5598 C CA . ASN A 1 687 ? 54.606 17.611 -21.070 1.00 51.62 687 ASN A CA 1
ATOM 5599 C C . ASN A 1 687 ? 55.717 18.598 -20.666 1.00 51.62 687 ASN A C 1
ATOM 5601 O O . ASN A 1 687 ? 55.436 19.771 -20.434 1.00 51.62 687 ASN A O 1
ATOM 5605 N N . ASN A 1 688 ? 56.981 18.160 -20.646 1.00 50.47 688 ASN A N 1
ATOM 5606 C CA . ASN A 1 688 ? 58.150 19.016 -20.406 1.00 50.47 688 ASN A CA 1
ATOM 5607 C C . ASN A 1 688 ? 58.469 19.961 -21.586 1.00 50.47 688 ASN A C 1
ATOM 5609 O O . ASN A 1 688 ? 59.336 20.829 -21.475 1.00 50.47 688 ASN A O 1
ATOM 5613 N N . TRP A 1 689 ? 57.773 19.839 -22.722 1.00 58.34 689 TRP A N 1
ATOM 5614 C CA . TRP A 1 689 ? 57.920 20.712 -23.892 1.00 58.34 689 TRP A CA 1
ATOM 5615 C C . TRP A 1 689 ? 56.990 21.929 -23.782 1.00 58.34 689 TRP A C 1
ATOM 5617 O O . TRP A 1 689 ? 56.037 22.077 -24.543 1.00 58.34 689 TRP A O 1
ATOM 5627 N N . TYR A 1 690 ? 57.280 22.809 -22.821 1.00 45.66 690 TYR A N 1
ATOM 5628 C CA . TYR A 1 690 ? 56.418 23.899 -22.323 1.00 45.66 690 TYR A CA 1
ATOM 5629 C C . TYR A 1 690 ? 55.801 24.876 -23.357 1.00 45.66 690 TYR A C 1
ATOM 5631 O O . TYR A 1 690 ? 54.895 25.630 -23.006 1.00 45.66 690 TYR A O 1
ATOM 5639 N N . ASP A 1 691 ? 56.220 24.857 -24.625 1.00 50.09 691 ASP A N 1
ATOM 5640 C CA . ASP A 1 691 ? 55.791 25.821 -25.648 1.00 50.09 691 ASP A CA 1
ATOM 5641 C C . ASP A 1 691 ? 54.938 25.198 -26.787 1.00 50.09 691 ASP A C 1
ATOM 5643 O O . ASP A 1 691 ? 54.230 25.922 -27.496 1.00 50.09 691 ASP A O 1
ATOM 5647 N N . PHE A 1 692 ? 54.926 23.871 -26.985 1.00 53.03 692 PHE A N 1
ATOM 5648 C CA . PHE A 1 692 ? 54.143 23.252 -28.070 1.00 53.03 692 PHE A CA 1
ATOM 5649 C C . PHE A 1 692 ? 52.679 23.024 -27.649 1.00 53.03 692 PHE A C 1
ATOM 5651 O O . PHE A 1 692 ? 52.353 22.052 -26.972 1.00 53.03 692 PHE A O 1
ATOM 5658 N N . LYS A 1 693 ? 51.772 23.919 -28.066 1.00 55.38 693 LYS A N 1
ATOM 5659 C CA . LYS A 1 693 ? 50.320 23.777 -27.860 1.00 55.38 693 LYS A CA 1
ATOM 5660 C C . LYS A 1 693 ? 49.633 23.347 -29.156 1.00 55.38 693 LYS A C 1
ATOM 5662 O O . LYS A 1 693 ? 49.559 24.128 -30.103 1.00 55.38 693 LYS A O 1
ATOM 5667 N N . LEU A 1 694 ? 49.106 22.122 -29.172 1.00 59.69 694 LEU A N 1
ATOM 5668 C CA . LEU A 1 694 ? 48.123 21.691 -30.168 1.00 59.69 694 LEU A CA 1
ATOM 5669 C C . LEU A 1 694 ? 46.805 22.425 -29.913 1.00 59.69 694 LEU A C 1
ATOM 5671 O O . LEU A 1 694 ? 46.328 22.478 -28.777 1.00 59.69 694 LEU A O 1
ATOM 5675 N N . ASP A 1 695 ? 46.222 22.999 -30.961 1.00 57.72 695 ASP A N 1
ATOM 5676 C CA . ASP A 1 695 ? 44.940 23.689 -30.850 1.00 57.72 695 ASP A CA 1
ATOM 5677 C C . ASP A 1 695 ? 43.819 22.656 -30.629 1.00 57.72 695 ASP A C 1
ATOM 5679 O O . ASP A 1 695 ? 43.635 21.732 -31.428 1.00 57.72 695 ASP A O 1
ATOM 5683 N N . LYS A 1 696 ? 43.078 22.797 -29.519 1.00 58.28 696 LYS A N 1
ATOM 5684 C CA . LYS A 1 696 ? 42.039 21.845 -29.093 1.00 58.28 696 LYS A CA 1
ATOM 5685 C C . LYS A 1 696 ? 40.943 21.662 -30.145 1.00 58.28 696 LYS A C 1
ATOM 5687 O O . LYS A 1 696 ? 40.343 20.597 -30.185 1.00 58.28 696 LYS A O 1
ATOM 5692 N N . LYS A 1 697 ? 40.706 22.654 -31.014 1.00 56.47 697 LYS A N 1
ATOM 5693 C CA . LYS A 1 697 ? 39.666 22.586 -32.058 1.00 56.47 697 LYS A CA 1
ATOM 5694 C C . LYS A 1 697 ? 39.930 21.538 -33.146 1.00 56.47 697 LYS A C 1
ATOM 5696 O O . LYS A 1 697 ? 39.019 21.212 -33.896 1.00 56.47 697 LYS A O 1
ATOM 5701 N N . PHE A 1 698 ? 41.160 21.031 -33.250 1.00 56.62 698 PHE A N 1
ATOM 5702 C CA . PHE A 1 698 ? 41.534 19.990 -34.213 1.00 56.62 698 PHE A CA 1
ATOM 5703 C C . PHE A 1 698 ? 41.685 18.606 -33.583 1.00 56.62 698 PHE A C 1
ATOM 5705 O O . PHE A 1 698 ? 42.083 17.678 -34.287 1.00 56.62 698 PHE A O 1
ATOM 5712 N N . GLN A 1 699 ? 41.399 18.476 -32.284 1.00 72.06 699 GLN A N 1
ATOM 5713 C CA . GLN A 1 699 ? 41.372 17.199 -31.582 1.00 72.06 699 GLN A CA 1
ATOM 5714 C C . GLN A 1 699 ? 39.938 16.674 -31.570 1.00 72.06 699 GLN A C 1
ATOM 5716 O O . GLN A 1 699 ? 39.047 17.334 -31.042 1.00 72.06 699 GLN A O 1
ATOM 5721 N N . ASP A 1 700 ? 39.725 15.488 -32.127 1.00 76.00 700 ASP A N 1
ATOM 5722 C CA . ASP A 1 700 ? 38.425 14.821 -32.122 1.00 76.00 700 ASP A CA 1
ATOM 5723 C C . ASP A 1 700 ? 38.567 13.416 -31.536 1.00 76.00 700 ASP A C 1
ATOM 5725 O O . ASP A 1 700 ? 39.514 12.690 -31.846 1.00 76.00 700 ASP A O 1
ATOM 5729 N N . LEU A 1 701 ? 37.642 13.041 -30.659 1.00 81.69 701 LEU A N 1
ATOM 5730 C CA . LEU A 1 701 ? 37.591 11.715 -30.063 1.00 81.69 701 LEU A CA 1
ATOM 5731 C C . LEU A 1 701 ? 36.226 11.121 -30.373 1.00 81.69 701 LEU A C 1
ATOM 5733 O O . LEU A 1 701 ? 35.201 11.653 -29.955 1.00 81.69 701 LEU A O 1
ATOM 5737 N N . SER A 1 702 ? 36.230 10.015 -31.113 1.00 84.44 702 SER A N 1
ATOM 5738 C CA . SER A 1 702 ? 35.017 9.373 -31.617 1.00 84.44 702 SER A CA 1
ATOM 5739 C C . SER A 1 702 ? 35.051 7.861 -31.411 1.00 84.44 702 SER A C 1
ATOM 5741 O O . SER A 1 702 ? 36.110 7.234 -31.454 1.00 84.44 702 SER A O 1
ATOM 5743 N N . ILE A 1 703 ? 33.891 7.249 -31.182 1.00 85.81 703 ILE A N 1
ATOM 5744 C CA . ILE A 1 703 ? 33.725 5.795 -31.209 1.00 85.81 703 ILE A CA 1
ATOM 5745 C C . ILE A 1 703 ? 33.894 5.338 -32.659 1.00 85.81 703 ILE A C 1
ATOM 5747 O O . ILE A 1 703 ? 33.160 5.770 -33.544 1.00 85.81 703 ILE A O 1
ATOM 5751 N N . PHE A 1 704 ? 34.882 4.478 -32.897 1.00 87.94 704 PHE A N 1
ATOM 5752 C CA . PHE A 1 704 ? 35.151 3.908 -34.214 1.00 87.94 704 PHE A CA 1
ATOM 5753 C C . PHE A 1 704 ? 34.378 2.606 -34.417 1.00 87.94 704 PHE A C 1
ATOM 5755 O O . PHE A 1 704 ? 33.736 2.417 -35.445 1.00 87.94 704 PHE A O 1
ATOM 5762 N N . GLU A 1 705 ? 34.441 1.714 -33.430 1.00 88.25 705 GLU A N 1
ATOM 5763 C CA . GLU A 1 705 ? 33.836 0.388 -33.497 1.00 88.25 705 GLU A CA 1
ATOM 5764 C C . GLU A 1 705 ? 33.449 -0.091 -32.096 1.00 88.25 705 GLU A C 1
ATOM 5766 O O . GLU A 1 705 ? 34.076 0.266 -31.096 1.00 88.25 705 GLU A O 1
ATOM 5771 N N . THR A 1 706 ? 32.405 -0.911 -32.022 1.00 88.81 706 THR A N 1
ATOM 5772 C CA . THR A 1 706 ? 31.949 -1.543 -30.782 1.00 88.81 706 THR A CA 1
ATOM 5773 C C . THR A 1 706 ? 31.798 -3.039 -31.020 1.00 88.81 706 THR A C 1
ATOM 5775 O O . THR A 1 706 ? 31.361 -3.454 -32.091 1.00 88.81 706 THR A O 1
ATOM 5778 N N . ASN A 1 707 ? 32.181 -3.856 -30.040 1.00 88.00 707 ASN A N 1
ATOM 5779 C CA . ASN A 1 707 ? 32.038 -5.305 -30.114 1.00 88.00 707 ASN A CA 1
ATOM 5780 C C . ASN A 1 707 ? 31.466 -5.847 -28.801 1.00 88.00 707 ASN A C 1
ATOM 5782 O O . ASN A 1 707 ? 32.182 -6.052 -27.817 1.00 88.00 707 ASN A O 1
ATOM 5786 N N . ASP A 1 708 ? 30.157 -6.092 -28.812 1.00 85.19 708 ASP A N 1
ATOM 5787 C CA . ASP A 1 708 ? 29.401 -6.570 -27.653 1.00 85.19 708 ASP A CA 1
ATOM 5788 C C . ASP A 1 708 ? 29.801 -7.988 -27.221 1.00 85.19 708 ASP A C 1
ATOM 5790 O O . ASP A 1 708 ? 29.699 -8.322 -26.042 1.00 85.19 708 ASP A O 1
ATOM 5794 N N . ASN A 1 709 ? 30.313 -8.819 -28.136 1.00 81.75 709 ASN A N 1
ATOM 5795 C CA . ASN A 1 709 ? 30.711 -10.194 -27.820 1.00 81.75 709 ASN A CA 1
ATOM 5796 C C . ASN A 1 709 ? 31.987 -10.243 -26.976 1.00 81.75 709 ASN A C 1
ATOM 5798 O O . ASN A 1 709 ? 32.120 -11.096 -26.098 1.00 81.75 709 ASN A O 1
ATOM 5802 N N . THR A 1 710 ? 32.923 -9.330 -27.231 1.00 83.50 710 THR A N 1
ATOM 5803 C CA . THR A 1 710 ? 34.185 -9.222 -26.486 1.00 83.50 710 THR A CA 1
ATOM 5804 C C . THR A 1 710 ? 34.109 -8.195 -25.358 1.00 83.50 710 THR A C 1
ATOM 5806 O O . THR A 1 710 ? 34.924 -8.247 -24.437 1.00 83.50 710 THR A O 1
ATOM 5809 N N . GLY A 1 711 ? 33.115 -7.301 -25.364 1.00 86.19 711 GLY A N 1
ATOM 5810 C CA . GLY A 1 711 ? 32.973 -6.242 -24.361 1.00 86.19 711 GLY A CA 1
ATOM 5811 C C . GLY A 1 711 ? 33.991 -5.126 -24.572 1.00 86.19 711 GLY A C 1
ATOM 5812 O O . GLY A 1 711 ? 34.611 -4.659 -23.611 1.00 86.19 711 GLY A O 1
ATOM 5813 N N . THR A 1 712 ? 34.215 -4.750 -25.833 1.00 89.00 712 THR A N 1
ATOM 5814 C CA . THR A 1 712 ? 35.272 -3.812 -26.224 1.00 89.00 712 THR A CA 1
ATOM 5815 C C . THR A 1 712 ? 34.735 -2.657 -27.063 1.00 89.00 712 THR A C 1
ATOM 5817 O O . THR A 1 712 ? 33.915 -2.868 -27.956 1.00 89.00 712 THR A O 1
ATOM 5820 N N . ILE A 1 713 ? 35.236 -1.447 -26.814 1.00 88.25 713 ILE A N 1
ATOM 5821 C CA . ILE A 1 713 ? 35.006 -0.260 -27.650 1.00 88.25 713 ILE A CA 1
ATOM 5822 C C . ILE A 1 713 ? 36.344 0.171 -28.237 1.00 88.25 713 ILE A C 1
ATOM 5824 O O . ILE A 1 713 ? 37.290 0.421 -27.493 1.00 88.25 713 ILE A O 1
ATOM 5828 N N . THR A 1 714 ? 36.424 0.307 -29.556 1.00 88.81 714 THR A N 1
ATOM 5829 C CA . THR A 1 714 ? 37.567 0.918 -30.232 1.00 88.81 714 THR A CA 1
ATOM 5830 C C . THR A 1 714 ? 37.261 2.383 -30.498 1.00 88.81 714 THR A C 1
ATOM 5832 O O . THR A 1 714 ? 36.286 2.726 -31.163 1.00 88.81 714 THR A O 1
ATOM 5835 N N . ILE A 1 715 ? 38.105 3.259 -29.968 1.00 88.94 715 ILE A N 1
ATOM 5836 C CA . ILE A 1 715 ? 37.992 4.712 -30.083 1.00 88.94 715 ILE A CA 1
ATOM 5837 C C . ILE A 1 715 ? 39.024 5.231 -31.082 1.00 88.94 715 ILE A C 1
ATOM 5839 O O . ILE A 1 715 ? 40.146 4.731 -31.125 1.00 88.94 715 ILE A O 1
ATOM 5843 N N . SER A 1 716 ? 38.654 6.221 -31.888 1.00 86.94 716 SER A N 1
ATOM 5844 C CA . SER A 1 716 ? 39.548 6.954 -32.783 1.00 86.94 716 SER A CA 1
ATOM 5845 C C . SER A 1 716 ? 39.845 8.321 -32.173 1.00 86.94 716 SER A C 1
ATOM 5847 O O . SER A 1 716 ? 38.935 9.126 -31.973 1.00 86.94 716 SER A O 1
ATOM 5849 N N . TYR A 1 717 ? 41.116 8.570 -31.864 1.00 84.50 717 TYR A N 1
ATOM 5850 C CA . TYR A 1 717 ? 41.617 9.883 -31.468 1.00 84.50 717 TYR A CA 1
ATOM 5851 C C . TYR A 1 717 ? 42.302 10.528 -32.672 1.00 84.50 717 TYR A C 1
ATOM 5853 O O . TYR A 1 717 ? 43.291 9.995 -33.184 1.00 84.50 717 TYR A O 1
ATOM 5861 N N . LYS A 1 718 ? 41.744 11.640 -33.155 1.00 80.06 718 LYS A N 1
ATOM 5862 C CA . LYS A 1 718 ? 42.151 12.316 -34.389 1.00 80.06 718 LYS A CA 1
ATOM 5863 C C . LYS A 1 718 ? 42.760 13.680 -34.107 1.00 80.06 718 LYS A C 1
ATOM 5865 O O . LYS A 1 718 ? 42.246 14.436 -33.287 1.00 80.06 718 LYS A O 1
ATOM 5870 N N . ILE A 1 719 ? 43.816 14.007 -34.848 1.00 76.12 719 ILE A N 1
ATOM 5871 C CA . ILE A 1 719 ? 44.404 15.346 -34.930 1.00 76.12 719 ILE A CA 1
ATOM 5872 C C . ILE A 1 719 ? 44.475 15.734 -36.409 1.00 76.12 719 ILE A C 1
ATOM 5874 O O . ILE A 1 719 ? 45.343 15.271 -37.156 1.00 76.12 719 ILE A O 1
ATOM 5878 N N . GLY A 1 720 ? 43.533 16.563 -36.862 1.00 73.88 720 GLY A N 1
ATOM 5879 C CA . GLY A 1 720 ? 43.376 16.884 -38.284 1.00 73.88 720 GLY A CA 1
ATOM 5880 C C . GLY A 1 720 ? 43.115 15.628 -39.130 1.00 73.88 720 GLY A C 1
ATOM 5881 O O . GLY A 1 720 ? 42.073 14.996 -38.999 1.00 73.88 720 GLY A O 1
ATOM 5882 N N . ARG A 1 721 ? 44.063 15.262 -40.006 1.00 70.44 721 ARG A N 1
ATOM 5883 C CA . ARG A 1 721 ? 43.971 14.065 -40.872 1.00 70.44 721 ARG A CA 1
ATOM 5884 C C . ARG A 1 721 ? 44.603 12.795 -40.288 1.00 70.44 721 ARG A C 1
ATOM 5886 O O . ARG A 1 721 ? 44.572 11.766 -40.952 1.00 70.44 721 ARG A O 1
ATOM 5893 N N . PHE A 1 722 ? 45.255 12.892 -39.132 1.00 76.19 722 PHE A N 1
ATOM 5894 C CA . PHE A 1 722 ? 45.966 11.776 -38.509 1.00 76.19 722 PHE A CA 1
ATOM 5895 C C . PHE A 1 722 ? 45.084 11.156 -37.432 1.00 76.19 722 PHE A C 1
ATOM 5897 O O . PHE A 1 722 ? 44.469 11.894 -36.661 1.00 76.19 722 PHE A O 1
ATOM 5904 N N . ASP A 1 723 ? 45.020 9.830 -37.369 1.00 81.31 723 ASP A N 1
ATOM 5905 C CA . ASP A 1 723 ? 44.199 9.107 -36.406 1.00 81.31 723 ASP A CA 1
ATOM 5906 C C . ASP A 1 723 ? 44.970 7.982 -35.708 1.00 81.31 723 ASP A C 1
ATOM 5908 O O . ASP A 1 723 ? 45.882 7.370 -36.260 1.00 81.31 723 ASP A O 1
ATOM 5912 N N . LYS A 1 724 ? 44.587 7.708 -34.460 1.00 83.75 724 LYS A N 1
ATOM 5913 C CA . LYS A 1 724 ? 45.008 6.521 -33.713 1.00 83.75 724 LYS A CA 1
ATOM 5914 C C . LYS A 1 724 ? 43.786 5.805 -33.175 1.00 83.75 724 LYS A C 1
ATOM 5916 O O . LYS A 1 724 ? 42.907 6.433 -32.583 1.00 83.75 724 LYS A O 1
ATOM 5921 N N . LYS A 1 725 ? 43.751 4.485 -33.353 1.00 86.88 725 LYS A N 1
ATOM 5922 C CA . LYS A 1 725 ? 42.702 3.623 -32.808 1.00 86.88 725 LYS A CA 1
ATOM 5923 C C . LYS A 1 725 ? 43.187 2.936 -31.541 1.00 86.88 725 LYS A C 1
ATOM 5925 O O . LYS A 1 725 ? 44.263 2.345 -31.536 1.00 86.88 725 LYS A O 1
ATOM 5930 N N . ILE A 1 726 ? 42.399 3.019 -30.476 1.00 85.75 726 ILE A N 1
ATOM 5931 C CA . ILE A 1 726 ? 42.702 2.404 -29.180 1.00 85.75 726 ILE A CA 1
ATOM 5932 C C . ILE A 1 726 ? 41.492 1.583 -28.753 1.00 85.75 726 ILE A C 1
ATOM 5934 O O . ILE A 1 726 ? 40.371 2.082 -28.776 1.00 85.75 726 ILE A O 1
ATOM 5938 N N . THR A 1 727 ? 41.708 0.330 -28.361 1.00 87.31 727 THR A N 1
ATOM 5939 C CA . THR A 1 727 ? 40.635 -0.552 -27.890 1.00 87.31 727 THR A CA 1
ATOM 5940 C C . THR A 1 727 ? 40.584 -0.552 -26.368 1.00 87.31 727 THR A C 1
ATOM 5942 O O . THR A 1 727 ? 41.570 -0.861 -25.702 1.00 87.31 727 THR A O 1
ATOM 5945 N N . ILE A 1 728 ? 39.422 -0.208 -25.822 1.00 85.88 728 ILE A N 1
ATOM 5946 C CA . ILE A 1 728 ? 39.116 -0.213 -24.395 1.00 85.88 728 ILE A CA 1
ATOM 5947 C C . ILE A 1 728 ? 38.307 -1.473 -24.085 1.00 85.88 728 ILE A C 1
ATOM 5949 O O . ILE A 1 728 ? 37.272 -1.722 -24.704 1.00 85.88 728 ILE A O 1
ATOM 5953 N N . ASN A 1 729 ? 38.765 -2.240 -23.096 1.00 83.25 729 ASN A N 1
ATOM 5954 C CA . ASN A 1 729 ? 38.146 -3.492 -22.655 1.00 83.25 729 ASN A CA 1
ATOM 5955 C C . ASN A 1 729 ? 37.410 -3.311 -21.318 1.00 83.25 729 ASN A C 1
ATOM 5957 O O . ASN A 1 729 ? 37.677 -2.363 -20.579 1.00 83.25 729 ASN A O 1
ATOM 5961 N N . GLY A 1 730 ? 36.542 -4.266 -20.971 1.00 76.75 730 GLY A N 1
ATOM 5962 C CA . GLY A 1 730 ? 35.886 -4.334 -19.655 1.00 76.75 730 GLY A CA 1
ATOM 5963 C C . GLY A 1 730 ? 34.421 -3.893 -19.640 1.00 76.75 730 GLY A C 1
ATOM 5964 O O . GLY A 1 730 ? 33.855 -3.721 -18.563 1.00 76.75 730 GLY A O 1
ATOM 5965 N N . PHE A 1 731 ? 33.806 -3.718 -20.813 1.00 86.25 731 PHE A N 1
ATOM 5966 C CA . PHE A 1 731 ? 32.368 -3.483 -20.937 1.00 86.25 731 PHE A CA 1
ATOM 5967 C C . PHE A 1 731 ? 31.581 -4.797 -20.878 1.00 86.25 731 PHE A C 1
ATOM 5969 O O . PHE A 1 731 ? 32.147 -5.885 -21.024 1.00 86.25 731 PHE A O 1
ATOM 5976 N N . LYS A 1 732 ? 30.262 -4.702 -20.683 1.00 82.50 732 LYS A N 1
ATOM 5977 C CA . LYS A 1 732 ? 29.379 -5.871 -20.598 1.00 82.50 732 LYS A CA 1
ATOM 5978 C C . LYS A 1 732 ? 29.455 -6.729 -21.874 1.00 82.50 732 LYS A C 1
ATOM 5980 O O . LYS A 1 732 ? 29.219 -6.223 -22.966 1.00 82.50 732 LYS A O 1
ATOM 5985 N N . ASN A 1 733 ? 29.721 -8.027 -21.719 1.00 85.00 733 ASN A N 1
ATOM 5986 C CA . ASN A 1 733 ? 29.664 -9.047 -22.771 1.00 85.00 733 ASN A CA 1
ATOM 5987 C C . ASN A 1 733 ? 28.928 -10.315 -22.282 1.00 85.00 733 ASN A C 1
ATOM 5989 O O . ASN A 1 733 ? 28.678 -10.437 -21.079 1.00 85.00 733 ASN A O 1
ATOM 5993 N N . PRO A 1 734 ? 28.579 -11.283 -23.154 1.00 77.94 734 PRO A N 1
ATOM 5994 C CA . PRO A 1 734 ? 27.804 -12.463 -22.753 1.00 77.94 734 PRO A CA 1
ATOM 5995 C C . PRO A 1 734 ? 28.441 -13.281 -21.618 1.00 77.94 734 PRO A C 1
ATOM 5997 O O . PRO A 1 734 ? 27.740 -13.768 -20.728 1.00 77.94 734 PRO A O 1
ATOM 6000 N N . LYS A 1 735 ? 29.776 -13.401 -21.606 1.00 78.81 735 LYS A N 1
ATOM 6001 C CA . LYS A 1 735 ? 30.518 -14.130 -20.568 1.00 78.81 735 LYS A CA 1
ATOM 6002 C C . LYS A 1 735 ? 30.504 -13.374 -19.236 1.00 78.81 735 LYS A C 1
ATOM 6004 O O . LYS A 1 735 ? 30.169 -13.952 -18.204 1.00 78.81 735 LYS A O 1
ATOM 6009 N N . SER A 1 736 ? 30.812 -12.078 -19.256 1.00 74.25 736 SER A N 1
ATOM 6010 C CA . SER A 1 736 ? 30.809 -11.229 -18.064 1.00 74.25 736 SER A CA 1
ATOM 6011 C C . SER A 1 736 ? 29.397 -11.035 -17.513 1.00 74.25 736 SER A C 1
ATOM 6013 O O . SER A 1 736 ? 29.233 -10.898 -16.308 1.00 74.25 736 SER A O 1
ATOM 6015 N N . GLU A 1 737 ? 28.367 -11.050 -18.364 1.00 77.69 737 GLU A N 1
ATOM 6016 C CA . GLU A 1 737 ? 26.964 -11.009 -17.953 1.00 77.69 737 GLU A CA 1
ATOM 6017 C C . GLU A 1 737 ? 26.548 -12.287 -17.220 1.00 77.69 737 GLU A C 1
ATOM 6019 O O . GLU A 1 737 ? 25.872 -12.203 -16.196 1.00 77.69 737 GLU A O 1
ATOM 6024 N N . ALA A 1 738 ? 26.966 -13.463 -17.697 1.00 75.06 738 ALA A N 1
ATOM 6025 C CA . ALA A 1 738 ? 26.713 -14.721 -16.997 1.00 75.06 738 ALA A CA 1
ATOM 6026 C C . ALA A 1 738 ? 27.396 -14.745 -15.616 1.00 75.06 738 ALA A C 1
ATOM 6028 O O . ALA A 1 738 ? 26.762 -15.072 -14.610 1.00 75.06 738 ALA A O 1
ATOM 6029 N N . GLU A 1 739 ? 28.660 -14.320 -15.540 1.00 76.38 739 GLU A N 1
ATOM 6030 C CA . GLU A 1 739 ? 29.388 -14.187 -14.271 1.00 76.38 739 GLU A CA 1
ATOM 6031 C C . GLU A 1 739 ? 28.761 -13.133 -13.345 1.00 76.38 739 GLU A C 1
ATOM 6033 O O . GLU A 1 739 ? 28.666 -13.345 -12.134 1.00 76.38 739 GLU A O 1
ATOM 6038 N N . TYR A 1 740 ? 28.295 -12.010 -13.896 1.00 77.06 740 TYR A N 1
ATOM 6039 C CA . TYR A 1 740 ? 27.613 -10.957 -13.148 1.00 77.06 740 TYR A CA 1
ATOM 6040 C C . TYR A 1 740 ? 26.271 -11.435 -12.589 1.00 77.06 740 TYR A C 1
ATOM 6042 O O . TYR A 1 740 ? 26.003 -11.211 -11.414 1.00 77.06 740 TYR A O 1
ATOM 6050 N N . LYS A 1 741 ? 25.471 -12.181 -13.363 1.00 77.50 741 LYS A N 1
ATOM 6051 C CA . LYS A 1 741 ? 24.221 -12.799 -12.884 1.00 77.50 741 LYS A CA 1
ATOM 6052 C C . LYS A 1 741 ? 24.472 -13.753 -11.716 1.00 77.50 741 LYS A C 1
ATOM 6054 O O . LYS A 1 741 ? 23.751 -13.700 -10.724 1.00 77.50 741 LYS A O 1
ATOM 6059 N N . LEU A 1 742 ? 25.529 -14.567 -11.777 1.00 81.06 742 LEU A N 1
ATOM 6060 C CA . LEU A 1 742 ? 25.924 -15.431 -10.657 1.00 81.06 742 LEU A CA 1
ATOM 6061 C C . LEU A 1 742 ? 26.356 -14.626 -9.423 1.00 81.06 742 LEU A C 1
ATOM 6063 O O . LEU A 1 742 ? 26.030 -14.997 -8.295 1.00 81.06 742 LEU A O 1
ATOM 6067 N N . LYS A 1 743 ? 27.079 -13.520 -9.620 1.00 80.62 743 LYS A N 1
ATOM 6068 C CA . LYS A 1 743 ? 27.479 -12.619 -8.532 1.00 80.62 743 LYS A CA 1
ATOM 6069 C C . LYS A 1 743 ? 26.286 -11.873 -7.922 1.00 80.62 743 LYS A C 1
ATOM 6071 O O . LYS A 1 743 ? 26.248 -11.757 -6.704 1.00 80.62 743 LYS A O 1
ATOM 6076 N N . ILE A 1 744 ? 25.296 -11.467 -8.723 1.00 81.88 744 ILE A N 1
ATOM 6077 C CA . ILE A 1 744 ? 24.026 -10.904 -8.238 1.00 81.88 744 ILE A CA 1
ATOM 6078 C C . ILE A 1 744 ? 23.316 -11.911 -7.336 1.00 81.88 744 ILE A C 1
ATOM 6080 O O . ILE A 1 744 ? 22.918 -11.554 -6.237 1.00 81.88 744 ILE A O 1
ATOM 6084 N N . VAL A 1 745 ? 23.195 -13.177 -7.753 1.00 83.50 745 VAL A N 1
ATOM 6085 C CA . VAL A 1 745 ? 22.544 -14.208 -6.926 1.00 83.50 745 VAL A CA 1
ATOM 6086 C C . VAL A 1 745 ? 23.256 -14.365 -5.580 1.00 83.50 745 VAL A C 1
ATOM 6088 O O . VAL A 1 745 ? 22.596 -14.418 -4.545 1.00 83.50 745 VAL A O 1
ATOM 6091 N N . LYS A 1 746 ? 24.595 -14.384 -5.570 1.00 85.69 746 LYS A N 1
ATOM 6092 C CA . LYS A 1 746 ? 25.381 -14.438 -4.325 1.00 85.69 746 LYS A CA 1
ATOM 6093 C C . LYS A 1 746 ? 25.187 -13.197 -3.456 1.00 85.69 746 LYS A C 1
ATOM 6095 O O . LYS A 1 746 ? 25.112 -13.320 -2.237 1.00 85.69 746 LYS A O 1
ATOM 6100 N N . GLU A 1 747 ? 25.097 -12.023 -4.070 1.00 88.50 747 GLU A N 1
ATOM 6101 C CA . GLU A 1 747 ? 24.875 -10.773 -3.351 1.00 88.50 747 GLU A CA 1
ATOM 6102 C C . GLU A 1 747 ? 23.473 -10.710 -2.740 1.00 88.50 747 GLU A C 1
ATOM 6104 O O . GLU A 1 747 ? 23.335 -10.400 -1.561 1.00 88.50 747 GLU A O 1
ATOM 6109 N N . ILE A 1 748 ? 22.444 -11.112 -3.487 1.00 86.62 748 ILE A N 1
ATOM 6110 C CA . ILE A 1 748 ? 21.076 -11.258 -2.978 1.00 86.62 748 ILE A CA 1
ATOM 6111 C C . ILE A 1 748 ? 21.054 -12.240 -1.801 1.00 86.62 748 ILE A C 1
ATOM 6113 O O . ILE A 1 748 ? 20.513 -11.916 -0.751 1.00 86.62 748 ILE A O 1
ATOM 6117 N N . GLN A 1 749 ? 21.703 -13.404 -1.923 1.00 86.94 749 GLN A N 1
ATOM 6118 C CA . GLN A 1 749 ? 21.793 -14.386 -0.834 1.00 86.94 749 GLN A CA 1
ATOM 6119 C C . GLN A 1 749 ? 22.497 -13.826 0.410 1.00 86.94 749 GLN A C 1
ATOM 6121 O O . GLN A 1 749 ? 22.077 -14.101 1.536 1.00 86.94 749 GLN A O 1
ATOM 6126 N N . ARG A 1 750 ? 23.556 -13.030 0.223 1.00 91.25 750 ARG A N 1
ATOM 6127 C CA . ARG A 1 750 ? 24.258 -12.337 1.310 1.00 91.25 750 ARG A CA 1
ATOM 6128 C C . ARG A 1 750 ? 23.334 -11.334 2.001 1.00 91.25 750 ARG A C 1
ATOM 6130 O O . ARG A 1 750 ? 23.224 -11.373 3.226 1.00 91.25 750 ARG A O 1
ATOM 6137 N N . LEU A 1 751 ? 22.654 -10.479 1.235 1.00 89.81 751 LEU A N 1
ATOM 6138 C CA . LEU A 1 751 ? 21.693 -9.497 1.747 1.00 89.81 751 LEU A CA 1
ATOM 6139 C C . LEU A 1 751 ? 20.527 -10.184 2.471 1.00 89.81 751 LEU A C 1
ATOM 6141 O O . LEU A 1 751 ? 20.185 -9.780 3.577 1.00 89.81 751 LEU A O 1
ATOM 6145 N N . ASP A 1 752 ? 19.984 -11.270 1.920 1.00 87.38 752 ASP A N 1
ATOM 6146 C CA . ASP A 1 752 ? 18.934 -12.079 2.548 1.00 87.38 752 ASP A CA 1
ATOM 6147 C C . ASP A 1 752 ? 19.405 -12.698 3.870 1.00 87.38 752 ASP A C 1
ATOM 6149 O O . ASP A 1 752 ? 18.659 -12.730 4.849 1.00 87.38 752 ASP A O 1
ATOM 6153 N N . SER A 1 753 ? 20.650 -13.181 3.931 1.00 85.81 753 SER A N 1
ATOM 6154 C CA . SER A 1 753 ? 21.225 -13.728 5.162 1.00 85.81 753 SER A CA 1
ATOM 6155 C C . SER A 1 753 ? 21.396 -12.658 6.240 1.00 85.81 753 SER A C 1
ATOM 6157 O O . SER A 1 753 ? 21.120 -12.927 7.409 1.00 85.81 753 SER A O 1
ATOM 6159 N N . ILE A 1 754 ? 21.842 -11.455 5.869 1.00 84.94 754 ILE A N 1
ATOM 6160 C CA . ILE A 1 754 ? 21.970 -10.331 6.806 1.00 84.94 754 ILE A CA 1
ATOM 6161 C C . ILE A 1 754 ? 20.580 -9.889 7.263 1.00 84.94 754 ILE A C 1
ATOM 6163 O O . ILE A 1 754 ? 20.357 -9.732 8.458 1.00 84.94 754 ILE A O 1
ATOM 6167 N N . LEU A 1 755 ? 19.619 -9.775 6.344 1.00 87.12 755 LEU A N 1
ATOM 6168 C CA . LEU A 1 755 ? 18.256 -9.355 6.649 1.00 87.12 755 LEU A CA 1
ATOM 6169 C C . LEU A 1 755 ? 17.528 -10.354 7.560 1.00 87.12 755 LEU A C 1
ATOM 6171 O O . LEU A 1 755 ? 16.846 -9.943 8.497 1.00 87.12 755 LEU A O 1
ATOM 6175 N N . LYS A 1 756 ? 17.716 -11.668 7.369 1.00 84.38 756 LYS A N 1
ATOM 6176 C CA . LYS A 1 756 ? 17.186 -12.693 8.293 1.00 84.38 756 LYS A CA 1
ATOM 6177 C C . LYS A 1 756 ? 17.647 -12.451 9.728 1.00 84.38 756 LYS A C 1
ATOM 6179 O O . LYS A 1 756 ? 16.824 -12.519 10.641 1.00 84.38 756 LYS A O 1
ATOM 6184 N N . ASN A 1 757 ? 18.908 -12.068 9.895 1.00 79.75 757 ASN A N 1
ATOM 6185 C CA . ASN A 1 757 ? 19.532 -11.805 11.190 1.00 79.75 757 ASN A CA 1
ATOM 6186 C C . ASN A 1 757 ? 19.457 -10.332 11.624 1.00 79.75 757 ASN A C 1
ATOM 6188 O O . ASN A 1 757 ? 20.016 -9.983 12.658 1.00 79.75 757 ASN A O 1
ATOM 6192 N N . PHE A 1 758 ? 18.783 -9.470 10.857 1.00 81.31 758 PHE A N 1
ATOM 6193 C CA . PHE A 1 758 ? 18.629 -8.059 11.194 1.00 81.31 758 PHE A CA 1
ATOM 6194 C C . PHE A 1 758 ? 17.820 -7.925 12.479 1.00 81.31 758 PHE A C 1
ATOM 6196 O O . PHE A 1 758 ? 16.682 -8.397 12.532 1.00 81.31 758 PHE A O 1
ATOM 6203 N N . ASP A 1 759 ? 18.380 -7.272 13.485 1.00 71.88 759 ASP A N 1
ATOM 6204 C CA . ASP A 1 759 ? 17.682 -6.980 14.729 1.00 71.88 759 ASP A CA 1
ATOM 6205 C C . ASP A 1 759 ? 17.839 -5.498 15.059 1.00 71.88 759 ASP A C 1
ATOM 6207 O O . ASP A 1 759 ? 18.858 -4.873 14.739 1.00 71.88 759 ASP A O 1
ATOM 6211 N N . LEU A 1 760 ? 16.806 -4.920 15.664 1.00 71.19 760 LEU A N 1
ATOM 6212 C CA . LEU A 1 760 ? 16.898 -3.551 16.156 1.00 71.19 760 LEU A CA 1
ATOM 6213 C C . LEU A 1 760 ? 17.780 -3.537 17.403 1.00 71.19 760 LEU A C 1
ATOM 6215 O O . LEU A 1 760 ? 17.715 -4.452 18.227 1.00 71.19 760 LEU A O 1
ATOM 6219 N N . GLU A 1 761 ? 18.585 -2.487 17.580 1.00 65.19 761 GLU A N 1
ATOM 6220 C CA . GLU A 1 761 ? 19.196 -2.282 18.892 1.00 65.19 761 GLU A CA 1
ATOM 6221 C C . GLU A 1 761 ? 18.072 -2.115 19.91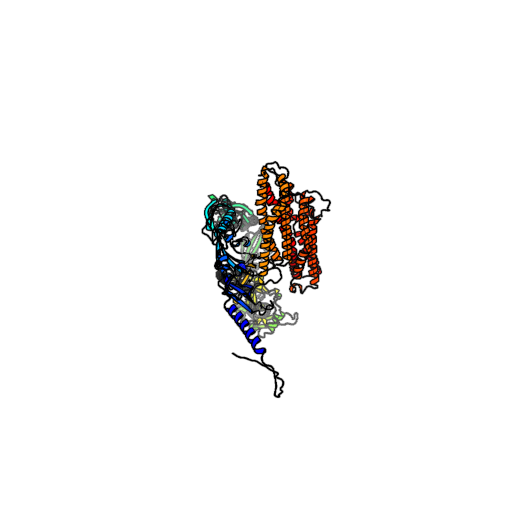4 1.00 65.19 761 GLU A C 1
ATOM 6223 O O . GLU A 1 761 ? 17.070 -1.456 19.624 1.00 65.19 761 GLU A O 1
ATOM 6228 N N . LYS A 1 762 ? 18.214 -2.725 21.100 1.00 52.19 762 LYS A N 1
ATOM 6229 C CA . LYS A 1 762 ? 17.292 -2.494 22.218 1.00 52.19 762 LYS A CA 1
ATOM 6230 C C . LYS A 1 762 ? 17.219 -0.988 22.465 1.00 52.19 762 LYS A C 1
ATOM 6232 O O . LYS A 1 762 ? 18.118 -0.418 23.076 1.00 52.19 762 LYS A O 1
ATOM 6237 N N . GLN A 1 763 ? 16.160 -0.355 21.979 1.00 54.09 763 GLN A N 1
ATOM 6238 C CA . GLN A 1 763 ? 15.863 1.020 22.325 1.00 54.09 763 GLN A CA 1
ATOM 6239 C C . GLN A 1 763 ? 15.245 0.994 23.720 1.00 54.09 763 GLN A C 1
ATOM 6241 O O . GLN A 1 763 ? 14.197 0.382 23.927 1.00 54.09 763 GLN A O 1
ATOM 6246 N N . GLU A 1 764 ? 15.932 1.602 24.687 1.00 47.91 764 GLU A N 1
ATOM 6247 C CA . GLU A 1 764 ? 15.285 2.032 25.926 1.00 47.91 764 GLU A CA 1
ATOM 6248 C C . GLU A 1 764 ? 14.104 2.933 25.553 1.00 47.91 764 GLU A C 1
ATOM 6250 O O . GLU A 1 764 ? 14.208 3.696 24.589 1.00 47.91 764 GLU A O 1
ATOM 6255 N N . ASP A 1 765 ? 12.983 2.761 26.263 1.00 49.56 765 ASP A N 1
ATOM 6256 C CA . ASP A 1 765 ? 11.661 3.313 25.956 1.00 49.56 765 ASP A CA 1
ATOM 6257 C C . ASP A 1 765 ? 11.741 4.653 25.217 1.00 49.56 765 ASP A C 1
ATOM 6259 O O . ASP A 1 765 ? 12.168 5.667 25.777 1.00 49.56 765 ASP A O 1
ATOM 6263 N N . TYR A 1 766 ? 11.328 4.650 23.946 1.00 51.16 766 TYR A N 1
ATOM 6264 C CA . TYR A 1 766 ? 11.212 5.854 23.129 1.00 51.16 766 TYR A CA 1
ATOM 6265 C C . TYR A 1 766 ? 10.027 6.668 23.669 1.00 51.16 766 TYR A C 1
ATOM 6267 O O . TYR A 1 766 ? 8.931 6.680 23.115 1.00 51.16 766 TYR A O 1
ATOM 6275 N N . LEU A 1 767 ? 10.227 7.286 24.832 1.00 48.00 767 LEU A N 1
ATOM 6276 C CA . LEU A 1 767 ? 9.264 8.141 25.499 1.00 48.00 767 LEU A CA 1
ATOM 6277 C C . LEU A 1 767 ? 9.138 9.409 24.662 1.00 48.00 767 LEU A C 1
ATOM 6279 O O . LEU A 1 767 ? 9.918 10.350 24.817 1.00 48.00 767 LEU A O 1
ATOM 6283 N N . LEU A 1 768 ? 8.137 9.433 23.784 1.00 48.09 768 LEU A N 1
ATOM 6284 C CA . LEU A 1 768 ? 7.599 10.653 23.191 1.00 48.09 768 LEU A CA 1
ATOM 6285 C C . LEU A 1 768 ? 7.016 11.510 24.319 1.00 48.09 768 LEU A C 1
ATOM 6287 O O . LEU A 1 768 ? 5.814 11.545 24.557 1.00 48.09 768 LEU A O 1
ATOM 6291 N N . LYS A 1 769 ? 7.881 12.169 25.092 1.00 43.81 769 LYS A N 1
ATOM 6292 C CA . LYS A 1 769 ? 7.442 13.111 26.115 1.00 43.81 769 LYS A CA 1
ATOM 6293 C C . LYS A 1 769 ? 6.815 14.313 25.406 1.00 43.81 769 LYS A C 1
ATOM 6295 O O . LYS A 1 769 ? 7.520 15.128 24.823 1.00 43.81 769 LYS A O 1
ATOM 6300 N N . ASN A 1 770 ? 5.497 14.438 25.534 1.00 41.44 770 ASN A N 1
ATOM 6301 C CA . ASN A 1 770 ? 4.714 15.664 25.336 1.00 41.44 770 ASN A CA 1
ATOM 6302 C C . ASN A 1 770 ? 4.561 16.214 23.904 1.00 41.44 770 ASN A C 1
ATOM 6304 O O . ASN A 1 770 ? 4.049 17.324 23.745 1.00 41.44 770 ASN A O 1
ATOM 6308 N N . THR A 1 771 ? 4.923 15.475 22.858 1.00 45.03 771 THR A N 1
ATOM 6309 C CA . THR A 1 771 ? 4.664 15.882 21.468 1.00 45.03 771 THR A CA 1
ATOM 6310 C C . THR A 1 771 ? 3.923 14.757 20.752 1.00 45.03 771 THR A C 1
ATOM 6312 O O . THR A 1 771 ? 4.407 13.633 20.684 1.00 45.03 771 THR A O 1
ATOM 6315 N N . GLY A 1 772 ? 2.696 15.027 20.289 1.00 48.53 772 GLY A N 1
ATOM 6316 C CA . GLY A 1 772 ? 1.849 14.030 19.626 1.00 48.53 772 GLY A CA 1
ATOM 6317 C C . GLY A 1 772 ? 2.597 13.234 18.548 1.00 48.53 772 GLY A C 1
ATOM 6318 O O . GLY A 1 772 ? 3.467 13.763 17.852 1.00 48.53 772 GLY A O 1
ATOM 6319 N N . PHE A 1 773 ? 2.265 11.949 18.425 1.00 51.50 773 PHE A N 1
ATOM 6320 C CA . PHE A 1 773 ? 2.900 11.036 17.480 1.00 51.50 773 PHE A CA 1
ATOM 6321 C C . PHE A 1 773 ? 2.423 11.312 16.051 1.00 51.50 773 PHE A C 1
ATOM 6323 O O . PHE A 1 773 ? 1.453 10.719 15.587 1.00 51.50 773 PHE A O 1
ATOM 6330 N N . ASP A 1 774 ? 3.109 12.206 15.336 1.00 51.50 774 ASP A N 1
ATOM 6331 C CA . ASP A 1 774 ? 2.794 12.523 13.941 1.00 51.50 774 ASP A CA 1
ATOM 6332 C C . ASP A 1 774 ? 3.030 11.301 13.032 1.00 51.50 774 ASP A C 1
ATOM 6334 O O . ASP A 1 774 ? 4.097 11.130 12.444 1.00 51.50 774 ASP A O 1
ATOM 6338 N N . ILE A 1 775 ? 2.008 10.446 12.929 1.00 48.81 775 ILE A N 1
ATOM 6339 C CA . ILE A 1 775 ? 1.971 9.206 12.139 1.00 48.81 775 ILE A CA 1
ATOM 6340 C C . ILE A 1 775 ? 2.449 9.427 10.702 1.00 48.81 775 ILE A C 1
ATOM 6342 O O . ILE A 1 775 ? 3.094 8.554 10.126 1.00 48.81 775 ILE A O 1
ATOM 6346 N N . ASN A 1 776 ? 2.152 10.595 10.131 1.00 43.59 776 ASN A N 1
ATOM 6347 C CA . ASN A 1 776 ? 2.486 10.907 8.746 1.00 43.59 776 ASN A CA 1
ATOM 6348 C C . ASN A 1 776 ? 3.925 11.422 8.585 1.00 43.59 776 ASN A C 1
ATOM 6350 O O . ASN A 1 776 ? 4.444 11.407 7.474 1.00 43.59 776 ASN A O 1
ATOM 6354 N N . ASN A 1 777 ? 4.567 11.867 9.671 1.00 45.53 777 ASN A N 1
ATOM 6355 C CA . ASN A 1 777 ? 5.938 12.384 9.677 1.00 45.53 777 ASN A CA 1
ATOM 6356 C C . ASN A 1 777 ? 6.902 11.562 10.551 1.00 45.53 777 ASN A C 1
ATOM 6358 O O . ASN A 1 777 ? 8.030 12.008 10.776 1.00 45.53 777 ASN A O 1
ATOM 6362 N N . PHE A 1 778 ? 6.507 10.378 11.036 1.00 49.59 778 PHE A N 1
ATOM 6363 C CA . PHE A 1 778 ? 7.423 9.464 11.718 1.00 49.59 778 PHE A CA 1
ATOM 6364 C C . PHE A 1 778 ? 8.529 9.042 10.745 1.00 49.59 778 PHE A C 1
ATOM 6366 O O . PHE A 1 778 ? 8.326 8.217 9.853 1.00 49.59 778 PHE A O 1
ATOM 6373 N N . LYS A 1 779 ? 9.711 9.647 10.895 1.00 53.25 779 LYS A N 1
ATOM 6374 C CA . LYS A 1 779 ? 10.879 9.317 10.082 1.00 53.25 779 LYS A CA 1
ATOM 6375 C C . LYS A 1 779 ? 11.571 8.100 10.664 1.00 53.25 779 LYS A C 1
ATOM 6377 O O . LYS A 1 779 ? 12.061 8.125 11.791 1.00 53.25 779 LYS A O 1
ATOM 6382 N N . ILE A 1 780 ? 11.640 7.052 9.853 1.00 53.84 780 ILE A N 1
ATOM 6383 C CA . ILE A 1 780 ? 12.250 5.772 10.218 1.00 53.84 780 ILE A CA 1
ATOM 6384 C C . ILE A 1 780 ? 13.764 5.928 10.478 1.00 53.84 780 ILE A C 1
ATOM 6386 O O . ILE A 1 780 ? 14.347 5.155 11.232 1.00 53.84 780 ILE A O 1
ATOM 6390 N N . ASP A 1 781 ? 14.377 7.003 9.968 1.00 53.69 781 ASP A N 1
ATOM 6391 C CA . ASP A 1 781 ? 15.773 7.400 10.218 1.00 53.69 781 ASP A CA 1
ATOM 6392 C C . ASP A 1 781 ? 16.111 7.608 11.710 1.00 53.69 781 ASP A C 1
ATOM 6394 O O . ASP A 1 781 ? 17.279 7.589 12.091 1.00 53.69 781 ASP A O 1
ATOM 6398 N N . ASN A 1 782 ? 15.099 7.770 12.570 1.00 52.69 782 ASN A N 1
ATOM 6399 C CA . ASN A 1 782 ? 15.264 7.910 14.018 1.00 52.69 782 ASN A CA 1
ATOM 6400 C C . ASN A 1 782 ? 15.450 6.567 14.755 1.00 52.69 782 ASN A C 1
ATOM 6402 O O . ASN A 1 782 ? 15.689 6.546 15.969 1.00 52.69 782 ASN A O 1
ATOM 6406 N N . ILE A 1 783 ? 15.329 5.441 14.046 1.00 59.03 783 ILE A N 1
ATOM 6407 C CA . ILE A 1 783 ? 15.484 4.098 14.602 1.00 59.03 783 ILE A CA 1
ATOM 6408 C C . ILE A 1 783 ? 16.942 3.669 14.470 1.00 59.03 783 ILE A C 1
ATOM 6410 O O . ILE A 1 783 ? 17.477 3.546 13.370 1.00 59.03 783 ILE A O 1
ATOM 6414 N N . LYS A 1 784 ? 17.583 3.398 15.609 1.00 61.41 784 LYS A N 1
ATOM 6415 C CA . LYS A 1 784 ? 18.943 2.851 15.640 1.00 61.41 784 LYS A CA 1
ATOM 6416 C C . LYS A 1 784 ? 18.900 1.350 15.364 1.00 61.41 784 LYS A C 1
ATOM 6418 O O . LYS A 1 784 ? 18.149 0.613 16.001 1.00 61.41 784 LYS A O 1
ATOM 6423 N N . TYR A 1 785 ? 19.712 0.905 14.417 1.00 67.44 785 TYR A N 1
ATOM 6424 C CA . TYR A 1 785 ? 19.866 -0.498 14.048 1.00 67.44 785 TYR A CA 1
ATOM 6425 C C . TYR A 1 785 ? 21.348 -0.845 13.947 1.00 67.44 785 TYR A C 1
ATOM 6427 O O . TYR A 1 785 ? 22.168 -0.015 13.554 1.00 67.44 785 TYR A O 1
ATOM 6435 N N . ASN A 1 786 ? 21.695 -2.084 14.291 1.00 61.09 786 ASN A N 1
ATOM 6436 C CA . ASN A 1 786 ? 23.082 -2.529 14.309 1.00 61.09 786 ASN A CA 1
ATOM 6437 C C . ASN A 1 786 ? 23.441 -3.186 12.969 1.00 61.09 786 ASN A C 1
ATOM 6439 O O . ASN A 1 786 ? 23.360 -4.402 12.806 1.00 61.09 786 ASN A O 1
ATOM 6443 N N . LEU A 1 787 ? 23.804 -2.365 11.983 1.00 66.06 787 LEU A N 1
ATOM 6444 C CA . LEU A 1 787 ? 24.519 -2.829 10.796 1.00 66.06 787 LEU A CA 1
ATOM 6445 C C . LEU A 1 787 ? 25.987 -2.456 10.983 1.00 66.06 787 LEU A C 1
ATOM 6447 O O . LEU A 1 787 ? 26.340 -1.279 11.027 1.00 66.06 787 LEU A O 1
ATOM 6451 N N . THR A 1 788 ? 26.859 -3.452 11.129 1.00 61.41 788 THR A N 1
ATOM 6452 C CA . THR A 1 788 ? 28.295 -3.170 11.247 1.00 61.41 788 THR A CA 1
ATOM 6453 C C . THR A 1 788 ? 28.800 -2.591 9.924 1.00 61.41 788 THR A C 1
ATOM 6455 O O . THR A 1 788 ? 28.460 -3.102 8.859 1.00 61.41 788 THR A O 1
ATOM 6458 N N . ASN A 1 789 ? 29.654 -1.558 9.963 1.00 53.84 789 ASN A N 1
ATOM 6459 C CA . ASN A 1 789 ? 30.204 -0.905 8.756 1.00 53.84 789 ASN A CA 1
ATOM 6460 C C . ASN A 1 789 ? 30.843 -1.891 7.750 1.00 53.84 789 ASN A C 1
ATOM 6462 O O . ASN A 1 789 ? 30.914 -1.610 6.555 1.00 53.84 789 ASN A O 1
ATOM 6466 N N . ASN A 1 790 ? 31.256 -3.074 8.211 1.00 57.22 790 ASN A N 1
ATOM 6467 C CA . ASN A 1 790 ? 31.833 -4.138 7.388 1.00 57.22 790 ASN A CA 1
ATOM 6468 C C . ASN A 1 790 ? 30.806 -4.909 6.534 1.00 57.22 790 ASN A C 1
ATOM 6470 O O . ASN A 1 790 ? 31.201 -5.725 5.705 1.00 57.22 790 ASN A O 1
ATOM 6474 N N . GLN A 1 791 ? 29.501 -4.683 6.707 1.00 69.38 791 GLN A N 1
ATOM 6475 C CA . GLN A 1 791 ? 28.449 -5.448 6.029 1.00 69.38 791 GLN A CA 1
ATOM 6476 C C . GLN A 1 791 ? 28.037 -4.888 4.660 1.00 69.38 791 GLN A C 1
ATOM 6478 O O . GLN A 1 791 ? 27.155 -5.475 4.037 1.00 69.38 791 GLN A O 1
ATOM 6483 N N . GLN A 1 792 ? 28.652 -3.803 4.168 1.00 80.44 792 GLN A N 1
ATOM 6484 C CA . GLN A 1 792 ? 28.421 -3.228 2.826 1.00 80.44 792 GLN A CA 1
ATOM 6485 C C . GLN A 1 792 ? 26.939 -3.243 2.380 1.00 80.44 792 GLN A C 1
ATOM 6487 O O . GLN A 1 792 ? 26.595 -3.718 1.294 1.00 80.44 792 GLN A O 1
ATOM 6492 N N . CYS A 1 793 ? 26.032 -2.797 3.246 1.00 86.00 793 CYS A N 1
ATOM 6493 C CA . CYS A 1 793 ? 24.606 -2.697 2.949 1.00 86.00 793 CYS A CA 1
ATOM 6494 C C . CYS A 1 793 ? 23.985 -1.517 3.701 1.00 86.00 793 CYS A C 1
ATOM 6496 O O . CYS A 1 793 ? 24.566 -1.000 4.656 1.00 86.00 793 CYS A O 1
ATOM 6498 N N . LYS A 1 794 ? 22.815 -1.077 3.244 1.00 85.00 794 LYS A N 1
ATOM 6499 C CA . LYS A 1 794 ? 21.984 -0.052 3.877 1.00 85.00 794 LYS A CA 1
ATOM 6500 C C . LYS A 1 794 ? 20.527 -0.502 3.891 1.00 85.00 794 LYS A C 1
ATOM 6502 O O . LYS A 1 794 ? 20.117 -1.297 3.047 1.00 85.00 794 LYS A O 1
ATOM 6507 N N . VAL A 1 795 ? 19.755 0.004 4.844 1.00 80.12 795 VAL A N 1
ATOM 6508 C CA . VAL A 1 795 ? 18.319 -0.283 4.934 1.00 80.12 795 VAL A CA 1
ATOM 6509 C C . VAL A 1 795 ? 17.577 0.479 3.836 1.00 80.12 795 VAL A C 1
ATOM 6511 O O . VAL A 1 795 ? 17.799 1.671 3.636 1.00 80.12 795 VAL A O 1
ATOM 6514 N N . GLU A 1 796 ? 16.705 -0.223 3.125 1.00 81.50 796 GLU A N 1
ATOM 6515 C CA . GLU A 1 796 ? 15.745 0.320 2.169 1.00 81.50 796 GLU A CA 1
ATOM 6516 C C . GLU A 1 796 ? 14.332 0.018 2.684 1.00 81.50 796 GLU A C 1
ATOM 6518 O O . GLU A 1 796 ? 14.018 -1.119 3.042 1.00 81.50 796 GLU A O 1
ATOM 6523 N N . TYR A 1 797 ? 13.469 1.028 2.761 1.00 72.12 797 TYR A N 1
ATOM 6524 C CA . TYR A 1 797 ? 12.104 0.871 3.266 1.00 72.12 797 TYR A CA 1
ATOM 6525 C C . TYR A 1 797 ? 11.148 0.512 2.126 1.00 72.12 797 TYR A C 1
ATOM 6527 O O . TYR A 1 797 ? 11.182 1.133 1.067 1.00 72.12 797 TYR A O 1
ATOM 6535 N N . VAL A 1 798 ? 10.285 -0.485 2.341 1.00 71.25 798 VAL A N 1
ATOM 6536 C CA . VAL A 1 798 ? 9.286 -0.901 1.346 1.00 71.25 798 VAL A CA 1
ATOM 6537 C C . VAL A 1 798 ? 8.066 0.012 1.470 1.00 71.25 798 VAL A C 1
ATOM 6539 O O . VAL A 1 798 ? 7.401 0.024 2.509 1.00 71.25 798 VAL A O 1
ATOM 6542 N N . ASP A 1 799 ? 7.802 0.781 0.416 1.00 53.16 799 ASP A N 1
ATOM 6543 C CA . ASP A 1 799 ? 6.843 1.891 0.361 1.00 53.16 799 ASP A CA 1
ATOM 6544 C C . ASP A 1 799 ? 5.502 1.618 1.093 1.00 53.16 799 ASP A C 1
ATOM 6546 O O . ASP A 1 799 ? 4.832 0.607 0.871 1.00 53.16 799 ASP A O 1
ATOM 6550 N N . ASN A 1 800 ? 5.117 2.543 1.982 1.00 49.94 800 ASN A N 1
ATOM 6551 C CA . ASN A 1 800 ? 3.809 2.697 2.647 1.00 49.94 800 ASN A CA 1
ATOM 6552 C C . ASN A 1 800 ? 3.178 1.518 3.423 1.00 49.94 800 ASN A C 1
ATOM 6554 O O . ASN A 1 800 ? 2.020 1.620 3.830 1.00 49.94 800 ASN A O 1
ATOM 6558 N N . THR A 1 801 ? 3.893 0.437 3.746 1.00 52.72 801 THR A N 1
ATOM 6559 C CA . THR A 1 801 ? 3.349 -0.626 4.632 1.00 52.72 801 THR A CA 1
ATOM 6560 C C . THR A 1 801 ? 3.550 -0.341 6.123 1.00 52.72 801 THR A C 1
ATOM 6562 O O . THR A 1 801 ? 3.814 -1.243 6.918 1.00 52.72 801 THR A O 1
ATOM 6565 N N . LEU A 1 802 ? 3.413 0.927 6.515 1.00 61.19 802 LEU A N 1
ATOM 6566 C CA . LEU A 1 802 ? 3.440 1.338 7.912 1.00 61.19 802 LEU A CA 1
ATOM 6567 C C . LEU A 1 802 ? 2.128 0.898 8.578 1.00 61.19 802 LEU A C 1
ATOM 6569 O O . LEU A 1 802 ? 1.080 1.516 8.396 1.00 61.19 802 LEU A O 1
ATOM 6573 N N . GLN A 1 803 ? 2.171 -0.201 9.326 1.00 64.00 803 GLN A N 1
ATOM 6574 C CA . GLN A 1 803 ? 1.051 -0.633 10.156 1.00 64.00 803 GLN A CA 1
ATOM 6575 C C . GLN A 1 803 ? 1.245 -0.083 11.559 1.00 64.00 803 GLN A C 1
ATOM 6577 O O . GLN A 1 803 ? 2.181 -0.460 12.264 1.00 64.00 803 GLN A O 1
ATOM 6582 N N . ILE A 1 804 ? 0.350 0.814 11.955 1.00 60.59 804 ILE A N 1
ATOM 6583 C CA . ILE A 1 804 ? 0.403 1.473 13.254 1.00 60.59 804 ILE A CA 1
ATOM 6584 C C . ILE A 1 804 ? -0.743 0.954 14.098 1.00 60.59 804 ILE A C 1
ATOM 6586 O O . ILE A 1 804 ? -1.911 1.206 13.817 1.00 60.59 804 ILE A O 1
ATOM 6590 N N . ASP A 1 805 ? -0.388 0.254 15.161 1.00 66.56 805 ASP A N 1
ATOM 6591 C CA . ASP A 1 805 ? -1.284 -0.027 16.263 1.00 66.56 805 ASP A CA 1
ATOM 6592 C C . ASP A 1 805 ? -1.037 1.030 17.341 1.00 66.56 805 ASP A C 1
ATOM 6594 O O . ASP A 1 805 ? -0.261 0.846 18.284 1.00 66.56 805 ASP A O 1
ATOM 6598 N N . ALA A 1 806 ? -1.684 2.181 17.155 1.00 56.47 806 ALA A N 1
ATOM 6599 C CA . ALA A 1 806 ? -1.575 3.320 18.061 1.00 56.47 806 ALA A CA 1
ATOM 6600 C C . ALA A 1 806 ? -2.095 2.997 19.473 1.00 56.47 806 ALA A C 1
ATOM 6602 O O . ALA A 1 806 ? -1.689 3.643 20.431 1.00 56.47 806 ALA A O 1
ATOM 6603 N N . VAL A 1 807 ? -2.963 1.986 19.616 1.00 56.56 807 VAL A N 1
ATOM 6604 C CA . VAL A 1 807 ? -3.523 1.560 20.908 1.00 56.56 807 VAL A CA 1
ATOM 6605 C C . VAL A 1 807 ? -2.486 0.794 21.721 1.00 56.56 807 VAL A C 1
ATOM 6607 O O . VAL A 1 807 ? -2.387 0.985 22.930 1.00 56.56 807 VAL A O 1
ATOM 6610 N N . ASN A 1 808 ? -1.695 -0.054 21.062 1.00 62.69 808 ASN A N 1
ATOM 6611 C CA . ASN A 1 808 ? -0.641 -0.830 21.714 1.00 62.69 808 ASN A CA 1
ATOM 6612 C C . ASN A 1 808 ? 0.742 -0.158 21.644 1.00 62.69 808 ASN A C 1
ATOM 6614 O O . ASN A 1 808 ? 1.706 -0.674 22.216 1.00 62.69 808 ASN A O 1
ATOM 6618 N N . GLY A 1 809 ? 0.850 0.988 20.963 1.00 62.38 809 GLY A N 1
ATOM 6619 C CA . GLY A 1 809 ? 2.110 1.693 20.727 1.00 62.38 809 GLY A CA 1
ATOM 6620 C C . GLY A 1 809 ? 3.082 0.858 19.908 1.00 62.38 809 GLY A C 1
ATOM 6621 O O . GLY A 1 809 ? 4.266 0.787 20.246 1.00 62.38 809 GLY A O 1
ATOM 6622 N N . ILE A 1 810 ? 2.560 0.165 18.896 1.00 70.56 810 ILE A N 1
ATOM 6623 C CA . ILE A 1 810 ? 3.334 -0.707 18.023 1.00 70.56 810 ILE A CA 1
ATOM 6624 C C . ILE A 1 810 ? 3.331 -0.114 16.621 1.00 70.56 810 ILE A C 1
ATOM 6626 O O . ILE A 1 810 ? 2.276 0.130 16.041 1.00 70.56 810 ILE A O 1
ATOM 6630 N N . VAL A 1 811 ? 4.515 0.070 16.054 1.00 70.50 811 VAL A N 1
ATOM 6631 C CA . VAL A 1 811 ? 4.683 0.404 14.642 1.00 70.50 811 VAL A CA 1
ATOM 6632 C C . VAL A 1 811 ? 5.400 -0.751 13.977 1.00 70.50 811 VAL A C 1
ATOM 6634 O O . VAL A 1 811 ? 6.487 -1.150 14.389 1.00 70.50 811 VAL A O 1
ATOM 6637 N N . THR A 1 812 ? 4.774 -1.295 12.945 1.00 72.19 812 THR A N 1
ATOM 6638 C CA . THR A 1 812 ? 5.371 -2.306 12.083 1.00 72.19 812 THR A CA 1
ATOM 6639 C C . THR A 1 812 ? 5.664 -1.671 10.738 1.00 72.19 812 THR A C 1
ATOM 6641 O O . THR A 1 812 ? 4.777 -1.094 10.114 1.00 72.19 812 THR A O 1
ATOM 6644 N N . PHE A 1 813 ? 6.904 -1.785 10.286 1.00 75.31 813 PHE A N 1
ATOM 6645 C CA . PHE A 1 813 ? 7.304 -1.397 8.939 1.00 75.31 813 PHE A CA 1
ATOM 6646 C C . PHE A 1 813 ? 8.092 -2.527 8.301 1.00 75.31 813 PHE A C 1
ATOM 6648 O O . PHE A 1 813 ? 8.568 -3.450 8.966 1.00 75.31 813 PHE A O 1
ATOM 6655 N N . LYS A 1 814 ? 8.202 -2.465 6.983 1.00 82.25 814 LYS A N 1
ATOM 6656 C CA . LYS A 1 814 ? 8.797 -3.520 6.185 1.00 82.25 814 LYS A CA 1
ATOM 6657 C C . LYS A 1 814 ? 10.064 -3.004 5.530 1.00 82.25 814 LYS A C 1
ATOM 6659 O O . LYS A 1 814 ? 10.054 -1.942 4.910 1.00 82.25 814 LYS A O 1
ATOM 6664 N N . ILE A 1 815 ? 11.152 -3.745 5.694 1.00 85.06 815 ILE A N 1
ATOM 6665 C CA . ILE A 1 815 ? 12.462 -3.355 5.176 1.00 85.06 815 ILE A CA 1
ATOM 6666 C C . ILE A 1 815 ? 13.017 -4.383 4.194 1.00 85.06 815 ILE A C 1
ATOM 6668 O O . ILE A 1 815 ? 12.723 -5.582 4.280 1.00 85.06 815 ILE A O 1
ATOM 6672 N N . LYS A 1 816 ? 13.878 -3.880 3.313 1.00 90.38 816 LYS A N 1
ATOM 6673 C CA . LYS A 1 816 ? 14.871 -4.601 2.520 1.00 90.38 816 LYS A CA 1
ATOM 6674 C C . LYS A 1 816 ? 16.261 -4.086 2.870 1.00 90.38 816 LYS A C 1
ATOM 6676 O O . LYS A 1 816 ? 16.417 -3.015 3.456 1.00 90.38 816 LYS A O 1
ATOM 6681 N N . LEU A 1 817 ? 17.281 -4.853 2.514 1.00 88.81 817 LEU A N 1
ATOM 6682 C CA . LEU A 1 817 ? 18.653 -4.354 2.519 1.00 88.81 817 LEU A CA 1
ATOM 6683 C C . LEU A 1 817 ? 19.085 -4.117 1.083 1.00 88.81 817 LEU A C 1
ATOM 6685 O O . LEU A 1 817 ? 18.968 -5.023 0.265 1.00 88.81 817 LEU A O 1
ATOM 6689 N N . MET A 1 818 ? 19.614 -2.932 0.800 1.00 88.38 818 MET A N 1
ATOM 6690 C CA . MET A 1 818 ? 20.257 -2.611 -0.467 1.00 88.38 818 MET A CA 1
ATOM 6691 C C . MET A 1 818 ? 21.772 -2.651 -0.293 1.00 88.38 818 MET A C 1
ATOM 6693 O O . MET A 1 818 ? 22.307 -2.205 0.726 1.00 88.38 818 MET A O 1
ATOM 6697 N N . SER A 1 819 ? 22.483 -3.197 -1.272 1.00 87.19 819 SER A N 1
ATOM 6698 C CA . SER A 1 819 ? 23.943 -3.236 -1.235 1.00 87.19 819 SER A CA 1
ATOM 6699 C C . SER A 1 819 ? 24.545 -1.826 -1.321 1.00 87.19 819 SER A C 1
ATOM 6701 O O . SER A 1 819 ? 24.049 -0.955 -2.033 1.00 87.19 819 SER A O 1
ATOM 6703 N N . THR A 1 820 ? 25.645 -1.595 -0.599 1.00 80.94 820 THR A N 1
ATOM 6704 C CA . THR A 1 820 ? 26.484 -0.392 -0.766 1.00 80.94 820 THR A CA 1
ATOM 6705 C C . THR A 1 820 ? 27.756 -0.669 -1.566 1.00 80.94 820 THR A C 1
ATOM 6707 O O . THR A 1 820 ? 28.561 0.237 -1.777 1.00 80.94 820 THR A O 1
ATOM 6710 N N . ASN A 1 821 ? 27.946 -1.902 -2.047 1.00 79.94 821 ASN A N 1
ATOM 6711 C CA . ASN A 1 821 ? 29.001 -2.223 -2.997 1.00 79.94 821 ASN A CA 1
ATOM 6712 C C . ASN A 1 821 ? 28.690 -1.545 -4.350 1.00 79.94 821 ASN A C 1
ATOM 6714 O O . ASN A 1 821 ? 27.637 -1.840 -4.917 1.00 79.94 821 ASN A O 1
ATOM 6718 N N . PRO A 1 822 ? 29.588 -0.707 -4.911 1.00 69.50 822 PRO A N 1
ATOM 6719 C CA . PRO A 1 822 ? 29.358 0.000 -6.178 1.00 69.50 822 PRO A CA 1
ATOM 6720 C C . PRO A 1 822 ? 29.039 -0.899 -7.384 1.00 69.50 822 PRO A C 1
ATOM 6722 O O . PRO A 1 822 ? 28.520 -0.422 -8.388 1.00 69.50 822 PRO A O 1
ATOM 6725 N N . LEU A 1 823 ? 29.367 -2.196 -7.318 1.00 74.31 823 LEU A N 1
ATOM 6726 C CA . LEU A 1 823 ? 29.038 -3.175 -8.359 1.00 74.31 823 LEU A CA 1
ATOM 6727 C C . LEU A 1 823 ? 27.557 -3.626 -8.319 1.00 74.31 823 LEU A C 1
ATOM 6729 O O . LEU A 1 823 ? 27.035 -4.120 -9.323 1.00 74.31 823 LEU A O 1
ATOM 6733 N N . PHE A 1 824 ? 26.891 -3.466 -7.169 1.00 80.81 824 PHE A N 1
ATOM 6734 C CA . PHE A 1 824 ? 25.541 -3.963 -6.865 1.00 80.81 824 PHE A CA 1
ATOM 6735 C C . PHE A 1 824 ? 24.669 -2.907 -6.161 1.00 80.81 824 PHE A C 1
ATOM 6737 O O . PHE A 1 824 ? 23.776 -3.254 -5.401 1.00 80.81 824 PHE A O 1
ATOM 6744 N N . ASP A 1 825 ? 24.942 -1.624 -6.366 1.00 72.94 825 ASP A N 1
ATOM 6745 C CA . ASP A 1 825 ? 24.272 -0.480 -5.724 1.00 72.94 825 ASP A CA 1
ATOM 6746 C C . ASP A 1 825 ? 22.751 -0.390 -5.969 1.00 72.94 825 ASP A C 1
ATOM 6748 O O . ASP A 1 825 ? 22.058 0.310 -5.235 1.00 72.94 825 ASP A O 1
ATOM 6752 N N . GLU A 1 826 ? 22.238 -1.120 -6.962 1.00 78.50 826 GLU A N 1
ATOM 6753 C CA . GLU A 1 826 ? 20.810 -1.267 -7.293 1.00 78.50 826 GLU A CA 1
ATOM 6754 C C . GLU A 1 826 ? 20.204 -2.606 -6.820 1.00 78.50 826 GLU A C 1
ATOM 6756 O O . GLU A 1 826 ? 19.026 -2.876 -7.047 1.00 78.50 826 GLU A O 1
ATOM 6761 N N . ILE A 1 827 ? 21.001 -3.489 -6.209 1.00 86.00 827 ILE A N 1
ATOM 6762 C CA . ILE A 1 827 ? 20.558 -4.823 -5.794 1.00 86.00 827 ILE A CA 1
ATOM 6763 C C . ILE A 1 827 ? 20.076 -4.780 -4.346 1.00 86.00 827 ILE A C 1
ATOM 6765 O O . ILE A 1 827 ? 20.828 -4.422 -3.433 1.00 86.00 827 ILE A O 1
ATOM 6769 N N . SER A 1 828 ? 18.833 -5.211 -4.144 1.00 89.75 828 SER A N 1
ATOM 6770 C CA . SER A 1 828 ? 18.211 -5.381 -2.836 1.00 89.75 828 SER A CA 1
ATOM 6771 C C . SER A 1 828 ? 17.979 -6.854 -2.490 1.00 89.75 828 SER A C 1
ATOM 6773 O O . SER A 1 828 ? 18.032 -7.742 -3.346 1.00 89.75 828 SER A O 1
ATOM 6775 N N . SER A 1 829 ? 17.758 -7.125 -1.205 1.00 90.44 829 SER A N 1
ATOM 6776 C CA . SER A 1 829 ? 17.356 -8.441 -0.710 1.00 90.44 829 SER A CA 1
ATOM 6777 C C . SER A 1 829 ? 16.088 -8.929 -1.420 1.00 90.44 829 SER A C 1
ATOM 6779 O O . SER A 1 829 ? 15.152 -8.162 -1.663 1.00 90.44 829 SER A O 1
ATOM 6781 N N . SER A 1 830 ? 16.035 -10.227 -1.725 1.00 87.12 830 SER A N 1
ATOM 6782 C CA . SER A 1 830 ? 14.852 -10.847 -2.332 1.00 87.12 830 SER A CA 1
ATOM 6783 C C . SER A 1 830 ? 13.719 -11.024 -1.324 1.00 87.12 830 SER A C 1
ATOM 6785 O O . SER A 1 830 ? 12.547 -11.067 -1.700 1.00 87.12 830 SER A O 1
ATOM 6787 N N . ILE A 1 831 ? 14.068 -11.097 -0.039 1.00 86.19 831 ILE A N 1
ATOM 6788 C CA . ILE A 1 831 ? 13.113 -11.175 1.060 1.00 86.19 831 ILE A CA 1
ATOM 6789 C C . ILE A 1 831 ? 12.857 -9.798 1.672 1.00 86.19 831 ILE A C 1
ATOM 6791 O O . ILE A 1 831 ? 13.690 -8.891 1.628 1.00 86.19 831 ILE A O 1
ATOM 6795 N N . GLU A 1 832 ? 11.692 -9.679 2.296 1.00 88.50 832 GLU A N 1
ATOM 6796 C CA . GLU A 1 832 ? 11.271 -8.528 3.086 1.00 88.50 832 GLU A CA 1
ATOM 6797 C C . GLU A 1 832 ? 11.132 -8.957 4.542 1.00 88.50 832 GLU A C 1
ATOM 6799 O O . GLU A 1 832 ? 10.627 -10.049 4.821 1.00 88.50 832 GLU A O 1
ATOM 6804 N N . LYS A 1 833 ? 11.541 -8.101 5.480 1.00 83.81 833 LYS A N 1
ATOM 6805 C CA . LYS A 1 833 ? 11.367 -8.366 6.911 1.00 83.81 833 LYS A CA 1
ATOM 6806 C C . LYS A 1 833 ? 10.457 -7.325 7.536 1.00 83.81 833 LYS A C 1
ATOM 6808 O O . LYS A 1 833 ? 10.679 -6.127 7.380 1.00 83.81 833 LYS A O 1
ATOM 6813 N N . ASN A 1 834 ? 9.455 -7.800 8.270 1.00 82.62 834 ASN A N 1
ATOM 6814 C CA . ASN A 1 834 ? 8.671 -6.948 9.150 1.00 82.62 834 ASN A CA 1
ATOM 6815 C C . ASN A 1 834 ? 9.501 -6.650 10.397 1.00 82.62 834 ASN A C 1
ATOM 6817 O O . ASN A 1 834 ? 9.926 -7.565 11.106 1.00 82.62 834 ASN A O 1
ATOM 6821 N N . VAL A 1 835 ? 9.707 -5.371 10.655 1.00 78.81 835 VAL A N 1
ATOM 6822 C CA . VAL A 1 835 ? 10.367 -4.857 11.844 1.00 78.81 835 VAL A CA 1
ATOM 6823 C C . VAL A 1 835 ? 9.299 -4.217 12.713 1.00 78.81 835 VAL A C 1
ATOM 6825 O O . VAL A 1 835 ? 8.505 -3.407 12.238 1.00 78.81 835 VAL A O 1
ATOM 6828 N N . ILE A 1 836 ? 9.255 -4.629 13.977 1.00 76.94 836 ILE A N 1
ATOM 6829 C CA . ILE A 1 836 ? 8.231 -4.217 14.933 1.00 76.94 836 ILE A CA 1
ATOM 6830 C C . ILE A 1 836 ? 8.905 -3.373 16.008 1.00 76.94 836 ILE A C 1
ATOM 6832 O O . ILE A 1 836 ? 9.689 -3.889 16.802 1.00 76.94 836 ILE A O 1
ATOM 6836 N N . VAL A 1 837 ? 8.556 -2.094 16.063 1.00 72.31 837 VAL A N 1
ATOM 6837 C CA . VAL A 1 837 ? 8.899 -1.206 17.174 1.00 72.31 837 VAL A CA 1
ATOM 6838 C C . VAL A 1 837 ? 7.737 -1.225 18.149 1.00 72.31 837 VAL A C 1
ATOM 6840 O O . VAL A 1 837 ? 6.596 -0.984 17.763 1.00 72.31 837 VAL A O 1
ATOM 6843 N N . LYS A 1 838 ? 8.018 -1.553 19.408 1.00 69.12 838 LYS A N 1
ATOM 6844 C CA . LYS A 1 838 ? 7.031 -1.591 20.493 1.00 69.12 838 LYS A CA 1
ATOM 6845 C C . LYS A 1 838 ? 7.312 -0.460 21.479 1.00 69.12 838 LYS A C 1
ATOM 6847 O O . LYS A 1 838 ? 8.406 0.092 21.481 1.00 69.12 838 LYS A O 1
ATOM 6852 N N . ASN A 1 839 ? 6.345 -0.185 22.353 1.00 64.50 839 ASN A N 1
ATOM 6853 C CA . ASN A 1 839 ? 6.457 0.791 23.442 1.00 64.50 839 ASN A CA 1
ATOM 6854 C C . ASN A 1 839 ? 6.633 2.247 22.988 1.00 64.50 839 ASN A C 1
ATOM 6856 O O . ASN A 1 839 ? 7.260 3.037 23.681 1.00 64.50 839 ASN A O 1
ATOM 6860 N N . LEU A 1 840 ? 6.017 2.624 21.865 1.00 62.62 840 LEU A N 1
ATOM 6861 C CA . LEU A 1 840 ? 5.975 4.026 21.422 1.00 62.62 840 LEU A CA 1
ATOM 6862 C C . LEU A 1 840 ? 5.048 4.907 22.273 1.00 62.62 840 LEU A C 1
ATOM 6864 O O . LEU A 1 840 ? 5.076 6.124 22.145 1.00 62.62 840 LEU A O 1
ATOM 6868 N N . ILE A 1 841 ? 4.228 4.293 23.127 1.00 58.28 841 ILE A N 1
ATOM 6869 C CA . ILE A 1 841 ? 3.384 4.974 24.113 1.00 58.28 841 ILE A CA 1
ATOM 6870 C C . ILE A 1 841 ? 3.695 4.434 25.509 1.00 58.28 841 ILE A C 1
ATOM 6872 O O . ILE A 1 841 ? 3.922 3.224 25.693 1.00 58.28 841 ILE A O 1
ATOM 6876 N N . SER A 1 842 ? 3.660 5.332 26.488 1.00 58.56 842 SER A N 1
ATOM 6877 C CA . SER A 1 842 ? 3.864 5.022 27.899 1.00 58.56 842 SER A CA 1
ATOM 6878 C C . SER A 1 842 ? 2.745 4.136 28.460 1.00 58.56 842 SER A C 1
ATOM 6880 O O . SER A 1 842 ? 1.628 4.067 27.937 1.00 58.56 842 SER A O 1
ATOM 6882 N N . SER A 1 843 ? 3.028 3.447 29.565 1.00 58.75 843 SER A N 1
ATOM 6883 C CA . SER A 1 843 ? 2.027 2.685 30.322 1.00 58.75 843 SER A CA 1
ATOM 6884 C C . SER A 1 843 ? 0.872 3.567 30.813 1.00 58.75 843 SER A C 1
ATOM 6886 O O . SER A 1 843 ? -0.282 3.162 30.695 1.00 58.75 843 SER A O 1
ATOM 6888 N N . SER A 1 844 ? 1.157 4.794 31.260 1.00 60.50 844 SER A N 1
ATOM 6889 C CA . SER A 1 844 ? 0.143 5.782 31.658 1.00 60.50 844 SER A CA 1
ATOM 6890 C C . SER A 1 844 ? -0.784 6.189 30.510 1.00 60.50 844 SER A C 1
ATOM 6892 O O . SER A 1 844 ? -1.986 6.351 30.710 1.00 60.50 844 SER A O 1
ATOM 6894 N N . GLU A 1 845 ? -0.256 6.313 29.289 1.00 60.62 845 GLU A N 1
ATOM 6895 C CA . GLU A 1 845 ? -1.063 6.606 28.100 1.00 60.62 845 GLU A CA 1
ATOM 6896 C C . GLU A 1 845 ? -1.961 5.421 27.727 1.00 60.62 845 GLU A C 1
ATOM 6898 O O . GLU A 1 845 ? -3.138 5.625 27.433 1.00 60.62 845 GLU A O 1
ATOM 6903 N N . ARG A 1 846 ? -1.468 4.174 27.822 1.00 63.44 846 ARG A N 1
ATOM 6904 C CA . ARG A 1 846 ? -2.305 2.972 27.617 1.00 63.44 846 ARG A CA 1
ATOM 6905 C C . ARG A 1 846 ? -3.432 2.868 28.630 1.00 63.44 846 ARG A C 1
ATOM 6907 O O . ARG A 1 846 ? -4.555 2.540 28.252 1.00 63.44 846 ARG A O 1
ATOM 6914 N N . GLU A 1 847 ? -3.155 3.145 29.902 1.00 64.38 847 GLU A N 1
ATOM 6915 C CA . GLU A 1 847 ? -4.186 3.177 30.941 1.00 64.38 847 GLU A CA 1
ATOM 6916 C C . GLU A 1 847 ? -5.260 4.218 30.625 1.00 64.38 847 GLU A C 1
ATOM 6918 O O . GLU A 1 847 ? -6.449 3.922 30.754 1.00 64.38 847 GLU A O 1
ATOM 6923 N N . LEU A 1 848 ? -4.872 5.399 30.132 1.00 62.00 848 LEU A N 1
ATOM 6924 C CA . LEU A 1 848 ? -5.827 6.423 29.715 1.00 62.00 848 LEU A CA 1
ATOM 6925 C C . LEU A 1 848 ? -6.657 5.996 28.497 1.00 62.00 848 LEU A C 1
ATOM 6927 O O . LEU A 1 848 ? -7.878 6.133 28.540 1.00 62.00 848 LEU A O 1
ATOM 6931 N N . ILE A 1 849 ? -6.043 5.434 27.446 1.00 62.84 849 ILE A N 1
ATOM 6932 C CA . ILE A 1 849 ? -6.769 4.906 26.271 1.00 62.84 849 ILE A CA 1
ATOM 6933 C C . ILE A 1 849 ? -7.788 3.854 26.709 1.00 62.84 849 ILE A C 1
ATOM 6935 O O . ILE A 1 849 ? -8.953 3.902 26.308 1.00 62.84 849 ILE A O 1
ATOM 6939 N N . ASN A 1 850 ? -7.363 2.918 27.557 1.00 67.06 850 ASN A N 1
ATOM 6940 C CA . ASN A 1 850 ? -8.230 1.866 28.069 1.00 67.06 850 ASN A CA 1
ATOM 6941 C C . ASN A 1 850 ? -9.357 2.441 28.928 1.00 67.06 850 ASN A C 1
ATOM 6943 O O . ASN A 1 850 ? -10.500 2.003 28.801 1.00 67.06 850 ASN A O 1
ATOM 6947 N N . LYS A 1 851 ? -9.076 3.464 29.741 1.00 66.50 851 LYS A N 1
ATOM 6948 C CA . LYS A 1 851 ? -10.089 4.178 30.525 1.00 66.50 851 LYS A CA 1
ATOM 6949 C C . LYS A 1 851 ? -11.121 4.857 29.627 1.00 66.50 851 LYS A C 1
ATOM 6951 O O . LYS A 1 851 ? -12.307 4.755 29.919 1.00 66.50 851 LYS A O 1
ATOM 6956 N N . ILE A 1 852 ? -10.703 5.480 28.525 1.00 61.06 852 ILE A N 1
ATOM 6957 C CA . ILE A 1 852 ? -11.606 6.132 27.564 1.00 61.06 852 ILE A CA 1
ATOM 6958 C C . ILE A 1 852 ? -12.466 5.094 26.853 1.00 61.06 852 ILE A C 1
ATOM 6960 O O . ILE A 1 852 ? -13.682 5.243 26.838 1.00 61.06 852 ILE A O 1
ATOM 6964 N N . LYS A 1 853 ? -11.877 4.006 26.336 1.00 65.06 853 LYS A N 1
ATOM 6965 C CA . LYS A 1 853 ? -12.637 2.914 25.702 1.00 65.06 853 LYS A CA 1
ATOM 6966 C C . LYS A 1 853 ? -13.662 2.308 26.657 1.00 65.06 853 LYS A C 1
ATOM 6968 O O . LYS A 1 853 ? -14.817 2.128 26.288 1.00 65.06 853 LYS A O 1
ATOM 6973 N N . THR A 1 854 ? -13.251 2.046 27.895 1.00 65.94 854 THR A N 1
ATOM 6974 C CA . THR A 1 854 ? -14.120 1.461 28.923 1.00 65.94 854 THR A CA 1
ATOM 6975 C C . THR A 1 854 ? -15.236 2.426 29.316 1.00 65.94 854 THR A C 1
ATOM 6977 O O . THR A 1 854 ? -16.393 2.018 29.352 1.00 65.94 854 THR A O 1
ATOM 6980 N N . LYS A 1 855 ? -14.916 3.710 29.539 1.00 65.75 855 LYS A N 1
ATOM 6981 C CA . LYS A 1 855 ? -15.896 4.767 29.831 1.00 65.75 855 LYS A CA 1
ATOM 6982 C C . LYS A 1 855 ? -16.895 4.929 28.690 1.00 65.75 855 LYS A C 1
ATOM 6984 O O . LYS A 1 855 ? -18.083 4.911 28.945 1.00 65.75 855 LYS A O 1
ATOM 6989 N N . THR A 1 856 ? -16.421 4.976 27.451 1.00 61.56 856 THR A N 1
ATOM 6990 C CA . THR A 1 856 ? -17.259 5.112 26.253 1.00 61.56 856 THR A CA 1
ATOM 6991 C C . THR A 1 856 ? -18.225 3.938 26.107 1.00 61.56 856 THR A C 1
ATOM 6993 O O . THR A 1 856 ? -19.407 4.138 25.860 1.00 61.56 856 THR A O 1
ATOM 6996 N N . ILE A 1 857 ? -17.752 2.698 26.293 1.00 63.78 857 ILE A N 1
ATOM 6997 C CA . ILE A 1 857 ? -18.614 1.505 26.270 1.00 63.78 857 ILE A CA 1
ATOM 6998 C C . ILE A 1 857 ? -19.670 1.593 27.380 1.00 63.78 857 ILE A C 1
ATOM 7000 O O . ILE A 1 857 ? -20.849 1.366 27.116 1.00 63.78 857 ILE A O 1
ATOM 7004 N N . LEU A 1 858 ? -19.265 1.968 28.597 1.00 65.12 858 LEU A N 1
ATOM 7005 C CA . LEU A 1 858 ? -20.168 2.169 29.734 1.00 65.12 858 LEU A CA 1
ATOM 7006 C C . LEU A 1 858 ? -21.189 3.281 29.482 1.00 65.12 858 LEU A C 1
ATOM 7008 O O . LEU A 1 858 ? -22.364 3.084 29.767 1.00 65.12 858 LEU A O 1
ATOM 7012 N N . ASP A 1 859 ? -20.780 4.419 28.933 1.00 62.31 859 ASP A N 1
ATOM 7013 C CA . ASP A 1 859 ? -21.643 5.565 28.649 1.00 62.31 859 ASP A CA 1
ATOM 7014 C C . ASP A 1 859 ? -22.608 5.251 27.494 1.00 62.31 859 ASP A C 1
ATOM 7016 O O . ASP A 1 859 ? -23.794 5.566 27.589 1.00 62.31 859 ASP A O 1
ATOM 7020 N N . LEU A 1 860 ? -22.174 4.502 26.473 1.00 60.75 860 LEU A N 1
ATOM 7021 C CA . LEU A 1 860 ? -23.042 3.911 25.446 1.00 60.75 860 LEU A CA 1
ATOM 7022 C C . LEU A 1 860 ? -24.069 2.944 26.041 1.00 60.75 860 LEU A C 1
ATOM 7024 O O . LEU A 1 860 ? -25.257 2.993 25.710 1.00 60.75 860 LEU A O 1
ATOM 7028 N N . GLU A 1 861 ? -23.635 2.033 26.906 1.00 63.22 861 GLU A N 1
ATOM 7029 C CA . GLU A 1 861 ? -24.528 1.085 27.564 1.00 63.22 861 GLU A CA 1
ATOM 7030 C C . GLU A 1 861 ? -25.522 1.798 28.482 1.00 63.22 861 GLU A C 1
ATOM 7032 O O . GLU A 1 861 ? -26.713 1.493 28.452 1.00 63.22 861 GLU A O 1
ATOM 7037 N N . ASN A 1 862 ? -25.063 2.779 29.254 1.00 63.34 862 ASN A N 1
ATOM 7038 C CA . ASN A 1 862 ? -25.881 3.570 30.165 1.00 63.34 862 ASN A CA 1
ATOM 7039 C C . ASN A 1 862 ? -26.862 4.462 29.408 1.00 63.34 862 ASN A C 1
ATOM 7041 O O . ASN A 1 862 ? -28.029 4.534 29.782 1.00 63.34 862 ASN A O 1
ATOM 7045 N N . TYR A 1 863 ? -26.443 5.083 28.308 1.00 56.47 863 TYR A N 1
ATOM 7046 C CA . TYR A 1 863 ? -27.328 5.838 27.430 1.00 56.47 863 TYR A CA 1
ATOM 7047 C C . TYR A 1 863 ? -28.381 4.929 26.795 1.00 56.47 863 TYR A C 1
ATOM 7049 O O . TYR A 1 863 ? -29.580 5.206 26.849 1.00 56.47 863 TYR A O 1
ATOM 7057 N N . THR A 1 864 ? -27.968 3.783 26.255 1.00 56.50 864 THR A N 1
ATOM 7058 C CA . THR A 1 864 ? -28.905 2.841 25.637 1.00 56.50 864 THR A CA 1
ATOM 7059 C C . THR A 1 864 ? -29.815 2.136 26.654 1.00 56.50 864 THR A C 1
ATOM 7061 O O . THR A 1 864 ? -30.884 1.669 26.269 1.00 56.50 864 THR A O 1
ATOM 7064 N N . LYS A 1 865 ? -29.450 2.080 27.943 1.00 60.34 865 LYS A N 1
ATOM 7065 C CA . LYS A 1 865 ? -30.310 1.608 29.048 1.00 60.34 865 LYS A CA 1
ATOM 7066 C C . LYS A 1 865 ? -31.190 2.724 29.645 1.00 60.34 865 LYS A C 1
ATOM 7068 O O . LYS A 1 865 ? -32.314 2.451 30.057 1.00 60.34 865 LYS A O 1
ATOM 7073 N N . GLY A 1 866 ? -30.711 3.969 29.692 1.00 55.62 866 GLY A N 1
ATOM 7074 C CA . GLY A 1 866 ? -31.339 5.096 30.396 1.00 55.62 866 GLY A CA 1
ATOM 7075 C C . GLY A 1 866 ? -32.135 6.062 29.509 1.00 55.62 866 GLY A C 1
ATOM 7076 O O . GLY A 1 866 ? -33.279 6.389 29.828 1.00 55.62 866 GLY A O 1
ATOM 7077 N N . GLU A 1 867 ? -31.579 6.497 28.376 1.00 50.97 867 GLU A N 1
ATOM 7078 C CA . GLU A 1 867 ? -32.245 7.402 27.421 1.00 50.97 867 GLU A CA 1
ATOM 7079 C C . GLU A 1 867 ? -33.214 6.656 26.499 1.00 50.97 867 GLU A C 1
ATOM 7081 O O . GLU A 1 867 ? -34.270 7.199 26.180 1.00 50.97 867 GLU A O 1
ATOM 7086 N N . SER A 1 868 ? -32.956 5.379 26.179 1.00 46.22 868 SER A N 1
ATOM 7087 C CA . SER A 1 868 ? -33.934 4.513 25.493 1.00 46.22 868 SER A CA 1
ATOM 7088 C C . SER A 1 868 ? -35.282 4.471 26.214 1.00 46.22 868 SER A C 1
ATOM 7090 O O . SER A 1 868 ? -36.299 4.326 25.557 1.00 46.22 868 SER A O 1
ATOM 7092 N N . ASN A 1 869 ? -35.324 4.623 27.540 1.00 46.72 869 ASN A N 1
ATOM 7093 C CA . ASN A 1 869 ? -36.578 4.617 28.301 1.00 46.72 869 ASN A CA 1
ATOM 7094 C C . ASN A 1 869 ? -37.222 6.016 28.421 1.00 46.72 869 ASN A C 1
ATOM 7096 O O . ASN A 1 869 ? -38.444 6.130 28.535 1.00 46.72 869 ASN A O 1
ATOM 7100 N N . LYS A 1 870 ? -36.429 7.095 28.358 1.00 51.22 870 LYS A N 1
ATOM 7101 C CA . LYS A 1 870 ? -36.922 8.485 28.447 1.00 51.22 870 LYS A CA 1
ATOM 7102 C C . LYS A 1 870 ? -37.325 9.086 27.098 1.00 51.22 870 LYS A C 1
ATOM 7104 O O . LYS A 1 870 ? -38.317 9.805 27.037 1.00 51.22 870 LYS A O 1
ATOM 7109 N N . LEU A 1 871 ? -36.603 8.784 26.021 1.00 45.84 871 LEU A N 1
ATOM 7110 C CA . LEU A 1 871 ? -36.905 9.271 24.670 1.00 45.84 871 LEU A CA 1
ATOM 7111 C C . LEU A 1 871 ? -37.922 8.397 23.927 1.00 45.84 871 LEU A C 1
ATOM 7113 O O . LEU A 1 871 ? -38.670 8.918 23.097 1.00 45.84 871 LEU A O 1
ATOM 7117 N N . ALA A 1 872 ? -38.014 7.099 24.247 1.00 44.44 872 ALA A N 1
ATOM 7118 C CA . ALA A 1 872 ? -38.990 6.204 23.622 1.00 44.44 872 ALA A CA 1
ATOM 7119 C C . ALA A 1 872 ? -40.438 6.416 24.096 1.00 44.44 872 ALA A C 1
ATOM 7121 O O . ALA A 1 872 ? -41.360 5.931 23.453 1.00 44.44 872 ALA A O 1
ATOM 7122 N N . SER A 1 873 ? -40.691 7.131 25.191 1.00 52.06 873 SER A N 1
ATOM 7123 C CA . SER A 1 873 ? -42.028 7.103 25.802 1.00 52.06 873 SER A CA 1
ATOM 7124 C C . SER A 1 873 ? -42.959 8.245 25.394 1.00 52.06 873 SER A C 1
ATOM 7126 O O . SER A 1 873 ? -44.164 8.106 25.581 1.00 52.06 873 SER A O 1
ATOM 7128 N N . LYS A 1 874 ? -42.467 9.355 24.819 1.00 52.59 874 LYS A N 1
ATOM 7129 C CA . LYS A 1 874 ? -43.347 10.474 24.418 1.00 52.59 874 LYS A CA 1
ATOM 7130 C C . LYS A 1 874 ? -43.436 10.677 22.906 1.00 52.59 874 LYS A C 1
ATOM 7132 O O . LYS A 1 874 ? -44.474 10.382 22.329 1.00 52.59 874 LYS A O 1
ATOM 7137 N N . ASN A 1 875 ? -42.347 11.064 22.239 1.00 51.97 875 ASN A N 1
ATOM 7138 C CA . ASN A 1 875 ? -42.369 11.295 20.785 1.00 51.97 875 ASN A CA 1
ATOM 7139 C C . ASN A 1 875 ? -42.469 9.988 19.980 1.00 51.97 875 ASN A C 1
ATOM 7141 O O . ASN A 1 875 ? -43.110 9.945 18.932 1.00 51.97 875 ASN A O 1
ATOM 7145 N N . PHE A 1 876 ? -41.844 8.910 20.460 1.00 59.81 876 PHE A N 1
ATOM 7146 C CA . PHE A 1 876 ? -41.881 7.611 19.788 1.00 59.81 876 PHE A CA 1
ATOM 7147 C C . PHE A 1 876 ? -43.230 6.899 19.971 1.00 59.81 876 PHE A C 1
ATOM 7149 O O . PHE A 1 876 ? -43.777 6.413 18.989 1.00 59.81 876 PHE A O 1
ATOM 7156 N N . GLU A 1 877 ? -43.823 6.936 21.168 1.00 62.62 877 GLU A N 1
ATOM 7157 C CA . GLU A 1 877 ? -45.209 6.496 21.410 1.00 62.62 877 GLU A CA 1
ATOM 7158 C C . GLU A 1 877 ? -46.230 7.309 20.592 1.00 62.62 877 GLU A C 1
ATOM 7160 O O . GLU A 1 877 ? -47.137 6.743 19.987 1.00 62.62 877 GLU A O 1
ATOM 7165 N N . GLU A 1 878 ? -46.072 8.634 20.490 1.00 60.38 878 GLU A N 1
ATOM 7166 C CA . GLU A 1 878 ? -46.905 9.464 19.604 1.00 60.38 878 GLU A CA 1
ATOM 7167 C C . GLU A 1 878 ? -46.742 9.088 18.124 1.00 60.38 878 GLU A C 1
ATOM 7169 O O . GLU A 1 878 ? -47.727 9.024 17.392 1.00 60.38 878 GLU A O 1
ATOM 7174 N N . THR A 1 879 ? -45.525 8.757 17.692 1.00 58.44 879 THR A N 1
ATOM 7175 C CA . THR A 1 879 ? -45.258 8.280 16.327 1.00 58.44 879 THR A CA 1
ATOM 7176 C C . THR A 1 879 ? -45.838 6.878 16.094 1.00 58.44 879 THR A C 1
ATOM 7178 O O . THR A 1 879 ? -46.416 6.625 15.040 1.00 58.44 879 THR A O 1
ATOM 7181 N N . LEU A 1 880 ? -45.749 5.970 17.075 1.00 62.06 880 LEU A N 1
ATOM 7182 C CA . LEU A 1 880 ? -46.337 4.626 17.028 1.00 62.06 880 LEU A CA 1
ATOM 7183 C C . LEU A 1 880 ? -47.865 4.675 16.917 1.00 62.06 880 LEU A C 1
ATOM 7185 O O . LEU A 1 880 ? -48.446 3.859 16.203 1.00 62.06 880 LEU A O 1
ATOM 7189 N N . LYS A 1 881 ? -48.523 5.653 17.556 1.00 66.25 881 LYS A N 1
ATOM 7190 C CA . LYS A 1 881 ? -49.978 5.866 17.430 1.00 66.25 881 LYS A CA 1
ATOM 7191 C C . LYS A 1 881 ? -50.412 6.156 15.992 1.00 66.25 881 LYS A C 1
ATOM 7193 O O . LYS A 1 881 ? -51.509 5.755 15.611 1.00 66.25 881 LYS A O 1
ATOM 7198 N N . LEU A 1 882 ? -49.552 6.799 15.198 1.00 59.12 882 LEU A N 1
ATOM 7199 C CA . LEU A 1 882 ? -49.789 7.102 13.780 1.00 59.12 882 LEU A CA 1
ATOM 7200 C C . LEU A 1 882 ? -49.574 5.888 12.857 1.00 59.12 882 LEU A C 1
ATOM 7202 O O . LEU A 1 882 ? -49.891 5.956 11.670 1.00 59.12 882 LEU A O 1
ATOM 7206 N N . ILE A 1 883 ? -49.041 4.781 13.379 1.00 60.69 883 ILE A N 1
ATOM 7207 C CA . ILE A 1 883 ? -48.811 3.536 12.642 1.00 60.69 883 ILE A CA 1
ATOM 7208 C C . ILE A 1 883 ? -49.997 2.587 12.888 1.00 60.69 883 ILE A C 1
ATOM 7210 O O . ILE A 1 883 ? -50.448 2.480 14.036 1.00 60.69 883 ILE A O 1
ATOM 7214 N N . PRO A 1 884 ? -50.505 1.891 11.845 1.00 63.38 884 PRO A N 1
ATOM 7215 C CA . PRO A 1 884 ? -51.541 0.871 11.988 1.00 63.38 884 PRO A CA 1
ATOM 7216 C C . PRO A 1 884 ? -51.197 -0.137 13.082 1.00 63.38 884 PRO A C 1
ATOM 7218 O O . PRO A 1 884 ? -50.055 -0.587 13.182 1.00 63.38 884 PRO A O 1
ATOM 7221 N N . GLU A 1 885 ? -52.182 -0.452 13.918 1.00 71.44 885 GLU A N 1
ATOM 7222 C CA . GLU A 1 885 ? -52.000 -1.217 15.154 1.00 71.44 885 GLU A CA 1
ATOM 7223 C C . GLU A 1 885 ? -51.376 -2.600 14.910 1.00 71.44 885 GLU A C 1
ATOM 7225 O O . GLU A 1 885 ? -50.479 -3.009 15.641 1.00 71.44 885 GLU A O 1
ATOM 7230 N N . ASP A 1 886 ? -51.732 -3.237 13.794 1.00 65.56 886 ASP A N 1
ATOM 7231 C CA . ASP A 1 886 ? -51.195 -4.512 13.304 1.00 65.56 886 ASP A CA 1
ATOM 7232 C C . ASP A 1 886 ? -49.710 -4.460 12.898 1.00 65.56 886 ASP A C 1
ATOM 7234 O O . ASP A 1 886 ? -49.041 -5.492 12.821 1.00 65.56 886 ASP A O 1
ATOM 7238 N N . LYS A 1 887 ? -49.164 -3.263 12.653 1.00 62.44 887 LYS A N 1
ATOM 7239 C CA . LYS A 1 887 ? -47.765 -3.050 12.249 1.00 62.44 887 LYS A CA 1
ATOM 7240 C C . LYS A 1 887 ? -46.883 -2.480 13.357 1.00 62.44 887 LYS A C 1
ATOM 7242 O O . LYS A 1 887 ? -45.658 -2.485 13.202 1.00 62.44 887 LYS A O 1
ATOM 7247 N N . ARG A 1 888 ? -47.465 -2.020 14.471 1.00 71.94 888 ARG A N 1
ATOM 7248 C CA . ARG A 1 888 ? -46.734 -1.374 15.577 1.00 71.94 888 ARG A CA 1
ATOM 7249 C C . ARG A 1 888 ? -45.659 -2.278 16.175 1.00 71.94 888 ARG A C 1
ATOM 7251 O O . ARG A 1 888 ? -44.534 -1.820 16.343 1.00 71.94 888 ARG A O 1
ATOM 7258 N N . ASP A 1 889 ? -45.946 -3.558 16.404 1.00 67.94 889 ASP A N 1
ATOM 7259 C CA . ASP A 1 889 ? -44.985 -4.488 17.019 1.00 67.94 889 ASP A CA 1
ATOM 7260 C C . ASP A 1 889 ? -43.808 -4.834 16.099 1.00 67.94 889 ASP A C 1
ATOM 7262 O O . ASP A 1 889 ? -42.651 -4.843 16.528 1.00 67.94 889 ASP A O 1
ATOM 7266 N N . LYS A 1 890 ? -44.072 -5.058 14.802 1.00 66.12 890 LYS A N 1
ATOM 7267 C CA . LYS A 1 890 ? -43.019 -5.277 13.792 1.00 66.12 890 LYS A CA 1
ATOM 7268 C C . LYS A 1 890 ? -42.114 -4.047 13.699 1.00 66.12 890 LYS A C 1
ATOM 7270 O O . LYS A 1 890 ? -40.892 -4.172 13.630 1.00 66.12 890 LYS A O 1
ATOM 7275 N N . PHE A 1 891 ? -42.716 -2.863 13.745 1.00 65.94 891 PHE A N 1
ATOM 7276 C CA . PHE A 1 891 ? -42.018 -1.589 13.691 1.00 65.94 891 PHE A CA 1
ATOM 7277 C C . PHE A 1 891 ? -41.175 -1.320 14.943 1.00 65.94 891 PHE A C 1
ATOM 7279 O O . PHE A 1 891 ? -39.990 -1.001 14.835 1.00 65.94 891 PHE A O 1
ATOM 7286 N N . LYS A 1 892 ? -41.756 -1.540 16.126 1.00 69.19 892 LYS A N 1
ATOM 7287 C CA . LYS A 1 892 ? -41.072 -1.455 17.417 1.00 69.19 892 LYS A CA 1
ATOM 7288 C C . LYS A 1 892 ? -39.864 -2.389 17.451 1.00 69.19 892 LYS A C 1
ATOM 7290 O O . LYS A 1 892 ? -38.773 -1.952 17.790 1.00 69.19 892 LYS A O 1
ATOM 7295 N N . LYS A 1 893 ? -40.004 -3.620 16.948 1.00 69.69 893 LYS A N 1
ATOM 7296 C CA . LYS A 1 893 ? -38.903 -4.588 16.827 1.00 69.69 893 LYS A CA 1
ATOM 7297 C C . LYS A 1 893 ? -37.783 -4.127 15.882 1.00 69.69 893 LYS A C 1
ATOM 7299 O O . LYS A 1 893 ? -36.613 -4.267 16.227 1.00 69.69 893 LYS A O 1
ATOM 7304 N N . ILE A 1 894 ? -38.103 -3.573 14.709 1.00 65.62 894 ILE A N 1
ATOM 7305 C CA . ILE A 1 894 ? -37.092 -3.067 13.755 1.00 65.62 894 ILE A CA 1
ATOM 7306 C C . ILE A 1 894 ? -36.303 -1.895 14.362 1.00 65.62 894 ILE A C 1
ATOM 7308 O O . ILE A 1 894 ? -35.080 -1.837 14.232 1.00 65.62 894 ILE A O 1
ATOM 7312 N N . ILE A 1 895 ? -36.986 -0.992 15.066 1.00 64.75 895 ILE A N 1
ATOM 7313 C CA . ILE A 1 895 ? -36.366 0.174 15.703 1.00 64.75 895 ILE A CA 1
ATOM 7314 C C . ILE A 1 895 ? -35.550 -0.212 16.941 1.00 64.75 895 ILE A C 1
ATOM 7316 O O . ILE A 1 895 ? -34.388 0.177 17.052 1.00 64.75 895 ILE A O 1
ATOM 7320 N N . GLU A 1 896 ? -36.133 -0.979 17.865 1.00 65.50 896 GLU A N 1
ATOM 7321 C CA . GLU A 1 896 ? -35.510 -1.296 19.155 1.00 65.50 896 GLU A CA 1
ATOM 7322 C C . GLU A 1 896 ? -34.331 -2.268 19.028 1.00 65.50 896 GLU A C 1
ATOM 7324 O O . GLU A 1 896 ? -33.382 -2.166 19.807 1.00 65.50 896 GLU A O 1
ATOM 7329 N N . LEU A 1 897 ? -34.360 -3.192 18.058 1.00 64.25 897 LEU A N 1
ATOM 7330 C CA . LEU A 1 897 ? -33.324 -4.219 17.897 1.00 64.25 897 LEU A CA 1
ATOM 7331 C C . LEU A 1 897 ? -32.400 -3.962 16.706 1.00 64.25 897 LEU A C 1
ATOM 7333 O O . LEU A 1 897 ? -31.183 -3.935 16.884 1.00 64.25 897 LEU A O 1
ATOM 7337 N N . GLU A 1 898 ? -32.930 -3.791 15.493 1.00 66.69 898 GLU A N 1
ATOM 7338 C CA . GLU A 1 898 ? -32.097 -3.792 14.277 1.00 66.69 898 GLU A CA 1
ATOM 7339 C C . GLU A 1 898 ? -31.392 -2.444 14.057 1.00 66.69 898 GLU A C 1
ATOM 7341 O O . GLU A 1 898 ? -30.178 -2.410 13.837 1.00 66.69 898 GLU A O 1
ATOM 7346 N N . LEU A 1 899 ? -32.122 -1.330 14.177 1.00 64.44 899 LEU A N 1
ATOM 7347 C CA . LEU A 1 899 ? -31.557 0.015 14.031 1.00 64.44 899 LEU A CA 1
ATOM 7348 C C . LEU A 1 899 ? -30.598 0.352 15.183 1.00 64.44 899 LEU A C 1
ATOM 7350 O O . LEU A 1 899 ? -29.493 0.837 14.943 1.00 64.44 899 LEU A O 1
ATOM 7354 N N . ARG A 1 900 ? -30.974 0.013 16.424 1.00 65.81 900 ARG A N 1
ATOM 7355 C CA . ARG A 1 900 ? -30.119 0.176 17.612 1.00 65.81 900 ARG A CA 1
ATOM 7356 C C . ARG A 1 900 ? -28.787 -0.565 17.480 1.00 65.81 900 ARG A C 1
ATOM 7358 O O . ARG A 1 900 ? -27.740 0.019 17.746 1.00 65.81 900 ARG A O 1
ATOM 7365 N N . THR A 1 901 ? -28.816 -1.833 17.068 1.00 67.69 901 THR A N 1
ATOM 7366 C CA . THR A 1 901 ? -27.598 -2.651 16.938 1.00 67.69 901 THR A CA 1
ATOM 7367 C C . THR A 1 901 ? -26.642 -2.069 15.902 1.00 67.69 901 THR A C 1
ATOM 7369 O O . THR A 1 901 ? -25.439 -1.980 16.153 1.00 67.69 901 THR A O 1
ATOM 7372 N N . GLU A 1 902 ? -27.166 -1.622 14.758 1.00 65.00 902 GLU A N 1
ATOM 7373 C CA . GLU A 1 902 ? -26.314 -1.074 13.704 1.00 65.00 902 GLU A CA 1
ATOM 7374 C C . GLU A 1 902 ? -25.764 0.311 14.064 1.00 65.00 902 GLU A C 1
ATOM 7376 O O . GLU A 1 902 ? -24.612 0.610 13.755 1.00 65.00 902 GLU A O 1
ATOM 7381 N N . LEU A 1 903 ? -26.523 1.116 14.814 1.00 62.53 903 LEU A N 1
ATOM 7382 C CA . LEU A 1 903 ? -26.036 2.388 15.351 1.00 62.53 903 LEU A CA 1
ATOM 7383 C C . LEU A 1 903 ? -24.925 2.187 16.397 1.00 62.53 903 LEU A C 1
ATOM 7385 O O . LEU A 1 903 ? -23.908 2.870 16.310 1.00 62.53 903 LEU A O 1
ATOM 7389 N N . ILE A 1 904 ? -25.039 1.209 17.308 1.00 66.81 904 ILE A N 1
ATOM 7390 C CA . ILE A 1 904 ? -23.965 0.859 18.266 1.00 66.81 904 ILE A CA 1
ATOM 7391 C C . ILE A 1 904 ? -22.696 0.405 17.535 1.00 66.81 904 ILE A C 1
ATOM 7393 O O . ILE A 1 904 ? -21.584 0.798 17.884 1.00 66.81 904 ILE A O 1
ATOM 7397 N N . LYS A 1 905 ? -22.840 -0.415 16.491 1.00 69.00 905 LYS A N 1
ATOM 7398 C CA . LYS A 1 905 ? -21.703 -0.873 15.686 1.00 69.00 905 LYS A CA 1
ATOM 7399 C C . LYS A 1 905 ? -20.976 0.293 15.017 1.00 69.00 905 LYS A C 1
ATOM 7401 O O . LYS A 1 905 ? -19.748 0.331 15.036 1.00 69.00 905 LYS A O 1
ATOM 7406 N N . ILE A 1 906 ? -21.723 1.250 14.472 1.00 62.66 906 ILE A N 1
ATOM 7407 C CA . ILE A 1 906 ? -21.159 2.455 13.852 1.00 62.66 906 ILE A CA 1
ATOM 7408 C C . ILE A 1 906 ? -20.512 3.356 14.899 1.00 62.66 906 ILE A C 1
ATOM 7410 O O . ILE A 1 906 ? -19.458 3.915 14.631 1.00 62.66 906 ILE A O 1
ATOM 7414 N N . MET A 1 907 ? -21.073 3.445 16.106 1.00 63.88 907 MET A N 1
ATOM 7415 C CA . MET A 1 907 ? -20.457 4.163 17.226 1.00 63.88 907 MET A CA 1
ATOM 7416 C C . MET A 1 907 ? -19.119 3.563 17.634 1.00 63.88 907 MET A C 1
ATOM 7418 O O . MET A 1 907 ? -18.159 4.298 17.818 1.00 63.88 907 MET A O 1
ATOM 7422 N N . ASN A 1 908 ? -19.019 2.239 17.716 1.00 64.56 908 ASN A N 1
ATOM 7423 C CA . ASN A 1 908 ? -17.752 1.583 18.030 1.00 64.56 908 ASN A CA 1
ATOM 7424 C C . ASN A 1 908 ? -16.709 1.808 16.926 1.00 64.56 908 ASN A C 1
ATOM 7426 O O . ASN A 1 908 ? -15.564 2.127 17.228 1.00 64.56 908 ASN A O 1
ATOM 7430 N N . GLN A 1 909 ? -17.119 1.725 15.655 1.00 66.06 909 GLN A N 1
ATOM 7431 C CA . GLN A 1 909 ? -16.247 2.042 14.519 1.00 66.06 909 GLN A CA 1
ATOM 7432 C C . GLN A 1 909 ? -15.805 3.508 14.528 1.00 66.06 909 GLN A C 1
ATOM 7434 O O . GLN A 1 909 ? -14.635 3.797 14.309 1.00 66.06 909 GLN A O 1
ATOM 7439 N N . TRP A 1 910 ? -16.731 4.424 14.809 1.00 64.56 910 TRP A N 1
ATOM 7440 C CA . TRP A 1 910 ? -16.473 5.853 14.933 1.00 64.56 910 TRP A CA 1
ATOM 7441 C C . TRP A 1 910 ? -15.493 6.154 16.062 1.00 64.56 910 TRP A C 1
ATOM 7443 O O . TRP A 1 910 ? -14.532 6.886 15.845 1.00 64.56 910 TRP A O 1
ATOM 7453 N N . ASN A 1 911 ? -15.712 5.555 17.233 1.00 62.91 911 ASN A N 1
ATOM 7454 C CA . ASN A 1 911 ? -14.836 5.698 18.382 1.00 62.91 911 ASN A CA 1
ATOM 7455 C C . ASN A 1 911 ? -13.435 5.230 18.038 1.00 62.91 911 ASN A C 1
ATOM 7457 O O . ASN A 1 911 ? -12.516 6.008 18.227 1.00 62.91 911 ASN A O 1
ATOM 7461 N N . ASP A 1 912 ? -13.259 4.034 17.471 1.00 64.25 912 ASP A N 1
ATOM 7462 C CA . ASP A 1 912 ? -11.931 3.543 17.095 1.00 64.25 912 ASP A CA 1
ATOM 7463 C C . ASP A 1 912 ? -11.243 4.450 16.058 1.00 64.25 912 ASP A C 1
ATOM 7465 O O . ASP A 1 912 ? -10.065 4.767 16.220 1.00 64.25 912 ASP A O 1
ATOM 7469 N N . ASP A 1 913 ? -11.970 4.940 15.050 1.00 62.81 913 ASP A N 1
ATOM 7470 C CA . ASP A 1 913 ? -11.428 5.825 14.012 1.00 62.81 913 ASP A CA 1
ATOM 7471 C C . ASP A 1 913 ? -11.046 7.213 14.550 1.00 62.81 913 ASP A C 1
ATOM 7473 O O . ASP A 1 913 ? -9.987 7.747 14.206 1.00 62.81 913 ASP A O 1
ATOM 7477 N N . VAL A 1 914 ? -11.906 7.816 15.379 1.00 60.50 914 VAL A N 1
ATOM 7478 C CA . VAL A 1 914 ? -11.661 9.119 16.009 1.00 60.50 914 VAL A CA 1
ATOM 7479 C C . VAL A 1 914 ? -10.531 8.988 17.013 1.00 60.50 914 VAL A C 1
ATOM 7481 O O . VAL A 1 914 ? -9.563 9.719 16.886 1.00 60.50 914 VAL A O 1
ATOM 7484 N N . ILE A 1 915 ? -10.582 8.026 17.935 1.00 62.12 915 ILE A N 1
ATOM 7485 C CA . ILE A 1 915 ? -9.523 7.735 18.915 1.00 62.12 915 ILE A CA 1
ATOM 7486 C C . ILE A 1 915 ? -8.175 7.574 18.213 1.00 62.12 915 ILE A C 1
ATOM 7488 O O . ILE A 1 915 ? -7.225 8.274 18.553 1.00 62.12 915 ILE A O 1
ATOM 7492 N N . GLN A 1 916 ? -8.085 6.716 17.193 1.00 60.59 916 GLN A N 1
ATOM 7493 C CA . GLN A 1 916 ? -6.824 6.493 16.485 1.00 60.59 916 GLN A CA 1
ATOM 7494 C C . GLN A 1 916 ? -6.298 7.769 15.822 1.00 60.59 916 GLN A C 1
ATOM 7496 O O . GLN A 1 916 ? -5.115 8.077 15.945 1.00 60.59 916 GLN A O 1
ATOM 7501 N N . LYS A 1 917 ? -7.159 8.535 15.143 1.00 59.22 917 LYS A N 1
ATOM 7502 C CA . LYS A 1 917 ? -6.743 9.723 14.377 1.00 59.22 917 LYS A CA 1
ATOM 7503 C C . LYS A 1 917 ? -6.490 10.944 15.265 1.00 59.22 917 LYS A C 1
ATOM 7505 O O . LYS A 1 917 ? -5.587 11.723 14.973 1.00 59.22 917 LYS A O 1
ATOM 7510 N N . PHE A 1 918 ? -7.259 11.116 16.338 1.00 59.62 918 PHE A N 1
ATOM 7511 C CA . PHE A 1 918 ? -7.116 12.217 17.291 1.00 59.62 918 PHE A CA 1
ATOM 7512 C C . PHE A 1 918 ? -5.912 12.001 18.209 1.00 59.62 918 PHE A C 1
ATOM 7514 O O . PHE A 1 918 ? -5.136 12.935 18.391 1.00 59.62 918 PHE A O 1
ATOM 7521 N N . TYR A 1 919 ? -5.687 10.780 18.714 1.00 60.06 919 TYR A N 1
ATOM 7522 C CA . TYR A 1 919 ? -4.499 10.481 19.527 1.00 60.06 919 TYR A CA 1
ATOM 7523 C C . TYR A 1 919 ? -3.214 10.546 18.721 1.00 60.06 919 TYR A C 1
ATOM 7525 O O . TYR A 1 919 ? -2.239 11.127 19.192 1.00 60.06 919 TYR A O 1
ATOM 7533 N N . ALA A 1 920 ? -3.224 10.024 17.491 1.00 52.59 920 ALA A N 1
ATOM 7534 C CA . ALA A 1 920 ? -2.115 10.218 16.569 1.00 52.59 920 ALA A CA 1
ATOM 7535 C C . ALA A 1 920 ? -1.801 11.707 16.392 1.00 52.59 920 ALA A C 1
ATOM 7537 O O . ALA A 1 920 ? -0.654 12.129 16.462 1.00 52.59 920 ALA A O 1
ATOM 7538 N N . ALA A 1 921 ? -2.826 12.538 16.206 1.00 52.56 921 ALA A N 1
ATOM 7539 C CA . ALA A 1 921 ? -2.584 13.927 15.865 1.00 52.56 921 ALA A CA 1
ATOM 7540 C C . ALA A 1 921 ? -2.273 14.845 17.073 1.00 52.56 921 ALA A C 1
ATOM 7542 O O . ALA A 1 921 ? -1.558 15.829 16.911 1.00 52.56 921 ALA A O 1
ATOM 7543 N N . TYR A 1 922 ? -2.763 14.550 18.280 1.00 55.97 922 TYR A N 1
ATOM 7544 C CA . TYR A 1 922 ? -2.715 15.496 19.411 1.00 55.97 922 TYR A CA 1
ATOM 7545 C C . TYR A 1 922 ? -2.050 14.946 20.676 1.00 55.97 922 TYR A C 1
ATOM 7547 O O . TYR A 1 922 ? -1.819 15.704 21.618 1.00 55.97 922 TYR A O 1
ATOM 7555 N N . GLY A 1 923 ? -1.716 13.652 20.703 1.00 57.94 923 GLY A N 1
ATOM 7556 C CA . GLY A 1 923 ? -1.326 12.967 21.932 1.00 57.94 923 GLY A CA 1
ATOM 7557 C C . GLY A 1 923 ? -2.498 12.826 22.907 1.00 57.94 923 GLY A C 1
ATOM 7558 O O . GLY A 1 923 ? -3.653 13.081 22.559 1.00 57.94 923 GLY A O 1
ATOM 7559 N N . ILE A 1 924 ? -2.199 12.397 24.134 1.00 60.00 924 ILE A N 1
ATOM 7560 C CA . ILE A 1 924 ? -3.194 12.231 25.195 1.00 60.00 924 ILE A CA 1
ATOM 7561 C C . ILE A 1 924 ? -2.991 13.325 26.243 1.00 60.00 924 ILE A C 1
ATOM 7563 O O . ILE A 1 924 ? -2.120 13.246 27.104 1.00 60.00 924 ILE A O 1
ATOM 7567 N N . THR A 1 925 ? -3.816 14.360 26.155 1.00 62.62 925 THR A N 1
ATOM 7568 C CA . THR A 1 925 ? -3.851 15.517 27.058 1.00 62.62 925 THR A CA 1
ATOM 7569 C C . THR A 1 925 ? -5.245 15.673 27.659 1.00 62.62 925 THR A C 1
ATOM 7571 O O . THR A 1 925 ? -6.232 15.159 27.138 1.00 62.62 925 THR A O 1
ATOM 7574 N N . GLU A 1 926 ? -5.374 16.420 28.752 1.00 64.94 926 GLU A N 1
ATOM 7575 C CA . GLU A 1 926 ? -6.696 16.659 29.342 1.00 64.94 926 GLU A CA 1
ATOM 7576 C C . GLU A 1 926 ? -7.637 17.436 28.398 1.00 64.94 926 GLU A C 1
ATOM 7578 O O . GLU A 1 926 ? -8.847 17.214 28.395 1.00 64.94 926 GLU A O 1
ATOM 7583 N N . ASP A 1 927 ? -7.082 18.292 27.535 1.00 65.12 927 ASP A N 1
ATOM 7584 C CA . ASP A 1 927 ? -7.846 19.022 26.519 1.00 65.12 927 ASP A CA 1
ATOM 7585 C C . ASP A 1 927 ? -8.358 18.102 25.403 1.00 65.12 927 ASP A C 1
ATOM 7587 O O . ASP A 1 927 ? -9.508 18.228 24.980 1.00 65.12 927 ASP A O 1
ATOM 7591 N N . THR A 1 928 ? -7.552 17.132 24.958 1.00 66.00 928 THR A N 1
ATOM 7592 C CA . THR A 1 928 ? -7.990 16.137 23.962 1.00 66.00 928 THR A CA 1
ATOM 7593 C C . THR A 1 928 ? -9.050 15.193 24.516 1.00 66.00 928 THR A C 1
ATOM 7595 O O . THR A 1 928 ? -9.984 14.858 23.789 1.00 66.00 928 THR A O 1
ATOM 7598 N N . LEU A 1 929 ? -8.977 14.836 25.804 1.00 67.75 929 LEU A N 1
ATOM 7599 C CA . LEU A 1 929 ? -10.047 14.105 26.494 1.00 67.75 929 LEU A CA 1
ATOM 7600 C C . LEU A 1 929 ? -11.355 14.890 26.501 1.00 67.75 929 LEU A C 1
ATOM 7602 O O . LEU A 1 929 ? -12.395 14.346 26.147 1.00 67.75 929 LEU A O 1
ATOM 7606 N N . LYS A 1 930 ? -11.309 16.178 26.859 1.00 70.06 930 LYS A N 1
ATOM 7607 C CA . LYS A 1 930 ? -12.504 17.032 26.879 1.00 70.06 930 LYS A CA 1
ATOM 7608 C C . LYS A 1 930 ? -13.098 17.182 25.484 1.00 70.06 930 LYS A C 1
ATOM 7610 O O . LYS A 1 930 ? -14.308 17.067 25.327 1.00 70.06 930 LYS A O 1
ATOM 7615 N N . ILE A 1 931 ? -12.266 17.374 24.456 1.00 68.56 931 ILE A N 1
ATOM 7616 C CA . ILE A 1 931 ? -12.738 17.401 23.065 1.00 68.56 931 ILE A CA 1
ATOM 7617 C C . ILE A 1 931 ? -13.425 16.081 22.697 1.00 68.56 931 ILE A C 1
ATOM 7619 O O . ILE A 1 931 ? -14.515 16.116 22.131 1.00 68.56 931 ILE A O 1
ATOM 7623 N N . TYR A 1 932 ? -12.841 14.937 23.056 1.00 71.06 932 TYR A N 1
ATOM 7624 C CA . TYR A 1 932 ? -13.458 13.631 22.835 1.00 71.06 932 TYR A CA 1
ATOM 7625 C C . TYR A 1 932 ? -14.814 13.493 23.549 1.00 71.06 932 TYR A C 1
ATOM 7627 O O . TYR A 1 932 ? -15.798 13.130 22.910 1.00 71.06 932 TYR A O 1
ATOM 7635 N N . GLU A 1 933 ? -14.910 13.872 24.825 1.00 71.38 933 GLU A N 1
ATOM 7636 C CA . GLU A 1 933 ? -16.173 13.858 25.577 1.00 71.38 933 GLU A CA 1
ATOM 7637 C C . GLU A 1 933 ? -17.235 14.772 24.938 1.00 71.38 933 GLU A C 1
ATOM 7639 O O . GLU A 1 933 ? -18.422 14.437 24.903 1.00 71.38 933 GLU A O 1
ATOM 7644 N N . TYR A 1 934 ? -16.844 15.924 24.383 1.00 71.69 934 TYR A N 1
ATOM 7645 C CA . TYR A 1 934 ? -17.771 16.780 23.638 1.00 71.69 934 TYR A CA 1
ATOM 7646 C C . TYR A 1 934 ? -18.239 16.128 22.338 1.00 71.69 934 TYR A C 1
ATOM 7648 O O . TYR A 1 934 ? -19.429 16.190 22.027 1.00 71.69 934 TYR A O 1
ATOM 7656 N N . LEU A 1 935 ? -17.335 15.492 21.591 1.00 67.31 935 LEU A N 1
ATOM 7657 C CA . LEU A 1 935 ? -17.672 14.764 20.368 1.00 67.31 935 LEU A CA 1
ATOM 7658 C C . LEU A 1 935 ? -18.649 13.622 20.648 1.00 67.31 935 LEU A C 1
ATOM 7660 O O . LEU A 1 935 ? -19.637 13.476 19.927 1.00 67.31 935 LEU A O 1
ATOM 7664 N N . GLU A 1 936 ? -18.398 12.856 21.708 1.00 69.25 936 GLU A N 1
ATOM 7665 C CA . GLU A 1 936 ? -19.267 11.779 22.171 1.00 69.25 936 GLU A CA 1
ATOM 7666 C C . GLU A 1 936 ? -20.663 12.322 22.497 1.00 69.25 936 GLU A C 1
ATOM 7668 O O . GLU A 1 936 ? -21.644 11.892 21.894 1.00 69.25 936 GLU A O 1
ATOM 7673 N N . ASN A 1 937 ? -20.766 13.358 23.338 1.00 69.06 937 ASN A N 1
ATOM 7674 C CA . ASN A 1 937 ? -22.043 13.990 23.695 1.00 69.06 937 ASN A CA 1
ATOM 7675 C C . ASN A 1 937 ? -22.820 14.522 22.481 1.00 69.06 937 ASN A C 1
ATOM 7677 O O . ASN A 1 937 ? -24.043 14.368 22.381 1.00 69.06 937 ASN A O 1
ATOM 7681 N N . ILE A 1 938 ? -22.118 15.149 21.537 1.00 66.94 938 ILE A N 1
ATOM 7682 C CA . ILE A 1 938 ? -22.704 15.621 20.285 1.00 66.94 938 ILE A CA 1
ATOM 7683 C C . ILE A 1 938 ? -23.262 14.438 19.482 1.00 66.94 938 ILE A C 1
ATOM 7685 O O . ILE A 1 938 ? -24.393 14.509 18.992 1.00 66.94 938 ILE A O 1
ATOM 7689 N N . TYR A 1 939 ? -22.508 13.344 19.380 1.00 66.06 939 TYR A N 1
ATOM 7690 C CA . TYR A 1 939 ? -22.922 12.137 18.672 1.00 66.06 939 TYR A CA 1
ATOM 7691 C C . TYR A 1 939 ? -24.141 11.467 19.326 1.00 66.06 939 TYR A C 1
ATOM 7693 O O . TYR A 1 939 ? -25.103 11.135 18.627 1.00 66.06 939 TYR A O 1
ATOM 7701 N N . MET A 1 940 ? -24.167 11.367 20.659 1.00 66.19 940 MET A N 1
ATOM 7702 C CA . MET A 1 940 ? -25.337 10.889 21.408 1.00 66.19 940 MET A CA 1
ATOM 7703 C C . MET A 1 940 ? -26.574 11.747 21.118 1.00 66.19 940 MET A C 1
ATOM 7705 O O . MET A 1 940 ? -27.667 11.227 20.925 1.00 66.19 940 MET A O 1
ATOM 7709 N N . SER A 1 941 ? -26.415 13.069 21.005 1.00 63.81 941 SER A N 1
ATOM 7710 C CA . SER A 1 941 ? -27.537 13.963 20.698 1.00 63.81 941 SER A CA 1
ATOM 7711 C C . SER A 1 941 ? -28.079 13.810 19.267 1.00 63.81 941 SER A C 1
ATOM 7713 O O . SER A 1 941 ? -29.271 14.014 19.037 1.00 63.81 941 SER A O 1
ATOM 7715 N N . LEU A 1 942 ? -27.227 13.427 18.310 1.00 64.12 942 LEU A N 1
ATOM 7716 C CA . LEU A 1 942 ? -27.611 13.178 16.918 1.00 64.12 942 LEU A CA 1
ATOM 7717 C C . LEU A 1 942 ? -28.409 11.887 16.766 1.00 64.12 942 LEU A C 1
ATOM 7719 O O . LEU A 1 942 ? -29.316 11.844 15.939 1.00 64.12 942 LEU A O 1
ATOM 7723 N N . TYR A 1 943 ? -28.111 10.862 17.570 1.00 66.06 943 TYR A N 1
ATOM 7724 C CA . TYR A 1 943 ? -28.878 9.616 17.604 1.00 66.06 943 TYR A CA 1
ATOM 7725 C C . TYR A 1 943 ? -30.377 9.895 17.776 1.00 66.06 943 TYR A C 1
ATOM 7727 O O . TYR A 1 943 ? -31.193 9.441 16.975 1.00 66.06 943 TYR A O 1
ATOM 7735 N N . THR A 1 944 ? -30.735 10.728 18.752 1.00 65.81 944 THR A N 1
ATOM 7736 C CA . THR A 1 944 ? -32.121 11.131 19.019 1.00 65.81 944 THR A CA 1
ATOM 7737 C C . THR A 1 944 ? -32.793 11.782 17.811 1.00 65.81 944 THR A C 1
ATOM 7739 O O . THR A 1 944 ? -33.928 11.452 17.466 1.00 65.81 944 THR A O 1
ATOM 7742 N N . GLU A 1 945 ? -32.086 12.683 17.135 1.00 67.56 945 GLU A N 1
ATOM 7743 C CA . GLU A 1 945 ? -32.611 13.413 15.978 1.00 67.56 945 GLU A CA 1
ATOM 7744 C C . GLU A 1 945 ? -32.763 12.505 14.747 1.00 67.56 945 GLU A C 1
ATOM 7746 O O . GLU A 1 945 ? -33.747 12.600 14.014 1.00 67.56 945 GLU A O 1
ATOM 7751 N N . VAL A 1 946 ? -31.837 11.562 14.547 1.00 67.50 946 VAL A N 1
ATOM 7752 C CA . VAL A 1 946 ? -31.908 10.541 13.488 1.00 67.50 946 VAL A CA 1
ATOM 7753 C C . VAL A 1 946 ? -33.116 9.620 13.698 1.00 67.50 946 VAL A C 1
ATOM 7755 O O . VAL A 1 946 ? -33.846 9.336 12.746 1.00 67.50 946 VAL A O 1
ATOM 7758 N N . MET A 1 947 ? -33.381 9.204 14.939 1.00 66.81 947 MET A N 1
ATOM 7759 C CA . MET A 1 947 ? -34.552 8.389 15.294 1.00 66.81 947 MET A CA 1
ATOM 7760 C C . MET A 1 947 ? -35.868 9.147 15.076 1.00 66.81 947 MET A C 1
ATOM 7762 O O . MET A 1 947 ? -36.842 8.584 14.575 1.00 66.81 947 MET A O 1
ATOM 7766 N N . HIS A 1 948 ? -35.893 10.443 15.384 1.00 67.62 948 HIS A N 1
ATOM 7767 C CA . HIS A 1 948 ? -37.038 11.302 15.094 1.00 67.62 948 HIS A CA 1
ATOM 7768 C C . HIS A 1 948 ? -37.283 11.443 13.579 1.00 67.62 948 HIS A C 1
ATOM 7770 O O . HIS A 1 948 ? -38.416 11.287 13.118 1.00 67.62 948 HIS A O 1
ATOM 7776 N N . MET A 1 949 ? -36.230 11.643 12.778 1.00 68.75 949 MET A N 1
ATOM 7777 C CA . MET A 1 949 ? -36.328 11.684 11.311 1.00 68.75 949 MET A CA 1
ATOM 7778 C C . MET A 1 949 ? -36.816 10.355 10.706 1.00 68.75 949 MET A C 1
ATOM 7780 O O . MET A 1 949 ? -37.580 10.374 9.737 1.00 68.75 949 MET A O 1
ATOM 7784 N N . PHE A 1 950 ? -36.443 9.211 11.297 1.00 65.81 950 PHE A N 1
ATOM 7785 C CA . PHE A 1 950 ? -36.992 7.893 10.947 1.00 65.81 950 PHE A CA 1
ATOM 7786 C C . PHE A 1 950 ? -38.510 7.851 11.156 1.00 65.81 950 PHE A C 1
ATOM 7788 O O . PHE A 1 950 ? -39.258 7.530 10.233 1.00 65.81 950 PHE A O 1
ATOM 7795 N N . GLY A 1 951 ? -38.977 8.251 12.343 1.00 64.00 951 GLY A N 1
ATOM 7796 C CA . GLY A 1 951 ? -40.402 8.284 12.679 1.00 64.00 951 GLY A CA 1
ATOM 7797 C C . GLY A 1 951 ? -41.242 9.129 11.713 1.00 64.00 951 GLY A C 1
ATOM 7798 O O . GLY A 1 951 ? -42.310 8.703 11.265 1.00 64.00 951 GLY A O 1
ATOM 7799 N N . LEU A 1 952 ? -40.723 10.291 11.308 1.00 65.94 952 LEU A N 1
ATOM 7800 C CA . LEU A 1 952 ? -41.367 11.162 10.317 1.00 65.94 952 LEU A CA 1
ATOM 7801 C C . LEU A 1 952 ? -41.429 10.533 8.914 1.00 65.94 952 LEU A C 1
ATOM 7803 O O . LEU A 1 952 ? -42.395 10.744 8.182 1.00 65.94 952 LEU A O 1
ATOM 7807 N N . GLY A 1 953 ? -40.417 9.748 8.532 1.00 64.75 953 GLY A N 1
ATOM 7808 C CA . GLY A 1 953 ? -40.378 9.049 7.246 1.00 64.75 953 GLY A CA 1
ATOM 7809 C C . GLY A 1 953 ? -41.465 7.984 7.102 1.00 64.75 953 GLY A C 1
ATOM 7810 O O . GLY A 1 953 ? -42.065 7.857 6.032 1.00 64.75 953 GLY A O 1
ATOM 7811 N N . ILE A 1 954 ? -41.745 7.248 8.181 1.00 58.66 954 ILE A N 1
ATOM 7812 C CA . ILE A 1 954 ? -42.750 6.177 8.184 1.00 58.66 954 ILE A CA 1
ATOM 7813 C C . ILE A 1 954 ? -44.179 6.694 8.303 1.00 58.66 954 ILE A C 1
ATOM 7815 O O . ILE A 1 954 ? -45.066 6.105 7.699 1.00 58.66 954 ILE A O 1
ATOM 7819 N N . THR A 1 955 ? -44.420 7.788 9.018 1.00 55.97 955 THR A N 1
ATOM 7820 C CA . THR A 1 955 ? -45.780 8.310 9.258 1.00 55.97 955 THR A CA 1
ATOM 7821 C C . THR A 1 955 ? -46.347 9.157 8.108 1.00 55.97 955 THR A C 1
ATOM 7823 O O . THR A 1 955 ? -47.486 9.615 8.175 1.00 55.97 955 THR A O 1
ATOM 7826 N N . GLY A 1 956 ? -45.589 9.359 7.023 1.00 57.75 956 GLY A N 1
ATOM 7827 C CA . GLY A 1 956 ? -46.068 10.049 5.819 1.00 57.75 956 GLY A CA 1
ATOM 7828 C C . GLY A 1 956 ? -47.120 9.250 5.012 1.00 57.75 956 GLY A C 1
ATOM 7829 O O . GLY A 1 956 ? -47.138 8.023 5.071 1.00 57.75 956 GLY A O 1
ATOM 7830 N N . PRO A 1 957 ? -47.975 9.907 4.197 1.00 53.50 957 PRO A N 1
ATOM 7831 C CA . PRO A 1 957 ? -49.108 9.273 3.486 1.00 53.50 957 PRO A CA 1
ATOM 7832 C C . PRO A 1 957 ? -48.679 8.121 2.559 1.00 53.50 957 PRO A C 1
ATOM 7834 O O . PRO A 1 957 ? -47.663 8.252 1.909 1.00 53.50 957 PRO A O 1
ATOM 7837 N N . LYS A 1 958 ? -49.395 6.999 2.408 1.00 49.69 958 LYS A N 1
ATOM 7838 C CA . LYS A 1 958 ? -48.955 5.863 1.543 1.00 49.69 958 LYS A CA 1
ATOM 7839 C C . LYS A 1 958 ? -48.496 6.298 0.130 1.00 49.69 958 LYS A C 1
ATOM 7841 O O . LYS A 1 958 ? -49.202 7.049 -0.534 1.00 49.69 958 LYS A O 1
ATOM 7846 N N . ILE A 1 959 ? -47.345 5.800 -0.342 1.00 51.84 959 ILE A N 1
ATOM 7847 C CA . ILE A 1 959 ? -46.974 5.862 -1.771 1.00 51.84 959 ILE A CA 1
ATOM 7848 C C . ILE A 1 959 ? -47.543 4.602 -2.419 1.00 51.84 959 ILE A C 1
ATOM 7850 O O . ILE A 1 959 ? -47.145 3.496 -2.065 1.00 51.84 959 ILE A O 1
ATOM 7854 N N . THR A 1 960 ? -48.511 4.748 -3.315 1.00 39.97 960 THR A N 1
ATOM 7855 C CA . THR A 1 960 ? -49.104 3.623 -4.050 1.00 39.97 960 THR A CA 1
ATOM 7856 C C . THR A 1 960 ? -48.467 3.513 -5.435 1.00 39.97 960 THR A C 1
ATOM 7858 O O . THR A 1 960 ? -48.634 4.417 -6.249 1.00 39.97 960 THR A O 1
ATOM 7861 N N . GLY A 1 961 ? -47.752 2.415 -5.700 1.00 44.69 961 GLY A N 1
ATOM 7862 C CA . GLY A 1 961 ? -47.161 2.086 -7.004 1.00 44.69 961 GLY A CA 1
ATOM 7863 C C . GLY A 1 961 ? -46.094 0.987 -6.899 1.00 44.69 961 GLY A C 1
ATOM 7864 O O . GLY A 1 961 ? -45.366 0.940 -5.913 1.00 44.69 961 GLY A O 1
ATOM 7865 N N . LEU A 1 962 ? -45.996 0.109 -7.909 1.00 38.47 962 LEU A N 1
ATOM 7866 C CA . LEU A 1 962 ? -45.037 -1.018 -7.972 1.00 38.47 962 LEU A CA 1
ATOM 7867 C C . LEU A 1 962 ? -43.560 -0.570 -8.042 1.00 38.47 962 LEU A C 1
ATOM 7869 O O . LEU A 1 962 ? -42.651 -1.368 -7.841 1.00 38.47 962 LEU A O 1
ATOM 7873 N N . LEU A 1 963 ? -43.342 0.719 -8.301 1.00 40.50 963 LEU A N 1
ATOM 7874 C CA . LEU A 1 963 ? -42.073 1.427 -8.202 1.00 40.50 963 LEU A CA 1
ATOM 7875 C C . LEU A 1 963 ? -42.348 2.725 -7.438 1.00 40.50 963 LEU A C 1
ATOM 7877 O O . LEU A 1 963 ? -42.490 3.790 -8.036 1.00 40.50 963 LEU A O 1
ATOM 7881 N N . ALA A 1 964 ? -42.509 2.639 -6.116 1.00 45.72 964 ALA A N 1
ATOM 7882 C CA . ALA A 1 964 ? -42.410 3.820 -5.267 1.00 45.72 964 ALA A CA 1
ATOM 7883 C C . ALA A 1 964 ? -41.005 4.397 -5.480 1.00 45.72 964 ALA A C 1
ATOM 7885 O O . ALA A 1 964 ? -40.017 3.839 -5.004 1.00 45.72 964 ALA A O 1
ATOM 7886 N N . ASP A 1 965 ? -40.913 5.446 -6.294 1.00 51.66 965 ASP A N 1
ATOM 7887 C CA . ASP A 1 965 ? -39.648 5.999 -6.751 1.00 51.66 965 ASP A CA 1
ATOM 7888 C C . ASP A 1 965 ? -38.840 6.381 -5.501 1.00 51.66 965 ASP A C 1
ATOM 7890 O O . ASP A 1 965 ? -39.273 7.196 -4.687 1.00 51.66 965 ASP A O 1
ATOM 7894 N N . TRP A 1 966 ? -37.674 5.766 -5.301 1.00 53.91 966 TRP A N 1
ATOM 7895 C CA . TRP A 1 966 ? -36.720 6.011 -4.205 1.00 53.91 966 TRP A CA 1
ATOM 7896 C C . TRP A 1 966 ? -36.483 7.505 -3.894 1.00 53.91 966 TRP A C 1
ATOM 7898 O O . TRP A 1 966 ? -36.073 7.861 -2.791 1.00 53.91 966 TRP A O 1
ATOM 7908 N N . LYS A 1 967 ? -36.788 8.384 -4.855 1.00 53.75 967 LYS A N 1
ATOM 7909 C CA . LYS A 1 967 ? -36.797 9.850 -4.774 1.00 53.75 967 LYS A CA 1
ATOM 7910 C C . LYS A 1 967 ? -37.863 10.436 -3.833 1.00 53.75 967 LYS A C 1
ATOM 7912 O O . LYS A 1 967 ? -37.695 11.565 -3.372 1.00 53.75 967 LYS A O 1
ATOM 7917 N N . ASP A 1 968 ? -38.936 9.711 -3.520 1.00 56.62 968 ASP A N 1
ATOM 7918 C CA . ASP A 1 968 ? -40.065 10.204 -2.716 1.00 56.62 968 ASP A CA 1
ATOM 7919 C C . ASP A 1 968 ? -39.947 9.903 -1.212 1.00 56.62 968 ASP A C 1
ATOM 7921 O O . ASP A 1 968 ? -40.542 10.608 -0.392 1.00 56.62 968 ASP A O 1
ATOM 7925 N N . TYR A 1 969 ? -39.120 8.934 -0.812 1.00 57.50 969 TYR A N 1
ATOM 7926 C CA . TYR A 1 969 ? -38.827 8.654 0.601 1.00 57.50 969 TYR A CA 1
ATOM 7927 C C . TYR A 1 969 ? -38.010 9.772 1.286 1.00 57.50 969 TYR A C 1
ATOM 7929 O O . TYR A 1 969 ? -38.441 10.270 2.334 1.00 57.50 969 TYR A O 1
ATOM 7937 N N . PRO A 1 970 ? -36.913 10.286 0.686 1.00 58.25 970 PRO A N 1
ATOM 7938 C CA . PRO A 1 970 ? -36.204 11.464 1.188 1.00 58.25 970 PRO A CA 1
ATOM 7939 C C . PRO A 1 970 ? -37.109 12.692 1.354 1.00 58.25 970 PRO A C 1
ATOM 7941 O O . PRO A 1 970 ? -36.890 13.491 2.265 1.00 58.25 970 PRO A O 1
ATOM 7944 N N . LYS A 1 971 ? -38.166 12.826 0.527 1.00 58.84 971 LYS A N 1
ATOM 7945 C CA . LYS A 1 971 ? -39.158 13.917 0.612 1.00 58.84 971 LYS A CA 1
ATOM 7946 C C . LYS A 1 971 ? -39.927 13.982 1.926 1.00 58.84 971 LYS A C 1
ATOM 7948 O O . LYS A 1 971 ? -40.397 15.058 2.278 1.00 58.84 971 LYS A O 1
ATOM 7953 N N . ARG A 1 972 ? -40.021 12.883 2.668 1.00 62.88 972 ARG A N 1
ATOM 7954 C CA . ARG A 1 972 ? -40.763 12.823 3.938 1.00 62.88 972 ARG A CA 1
ATOM 7955 C C . ARG A 1 972 ? -39.861 12.991 5.148 1.00 62.88 972 ARG A C 1
ATOM 7957 O O . ARG A 1 972 ? -40.261 13.605 6.131 1.00 62.88 972 ARG A O 1
ATOM 7964 N N . MET A 1 973 ? -38.642 12.472 5.043 1.00 63.56 973 MET A N 1
ATOM 7965 C CA . MET A 1 973 ? -37.669 12.441 6.131 1.00 63.56 973 MET A CA 1
ATOM 7966 C C . MET A 1 973 ? -36.905 13.759 6.295 1.00 63.56 973 MET A C 1
ATOM 7968 O O . MET A 1 973 ? -36.576 14.152 7.409 1.00 63.56 973 MET A O 1
ATOM 7972 N N . LEU A 1 974 ? -36.613 14.452 5.190 1.00 67.88 974 LEU A N 1
ATOM 7973 C CA . LEU A 1 974 ? -35.757 15.639 5.185 1.00 67.88 974 LEU A CA 1
ATOM 7974 C C . LEU A 1 974 ? -36.609 16.909 5.185 1.00 67.88 974 LEU A C 1
ATOM 7976 O O . LEU A 1 974 ? -36.870 17.516 4.139 1.00 67.88 974 LEU A O 1
ATOM 7980 N N . LYS A 1 975 ? -37.059 17.316 6.372 1.00 72.44 975 LYS A N 1
ATOM 7981 C CA . LYS A 1 975 ? -37.651 18.642 6.580 1.00 72.44 975 LYS A CA 1
ATOM 7982 C C . LYS A 1 975 ? -36.542 19.652 6.858 1.00 72.44 975 LYS A C 1
ATOM 7984 O O . LYS A 1 975 ? -35.690 19.420 7.714 1.00 72.44 975 LYS A O 1
ATOM 7989 N N . ALA A 1 976 ? -36.572 20.779 6.147 1.00 74.94 976 ALA A N 1
ATOM 7990 C CA . ALA A 1 976 ? -35.554 21.819 6.269 1.00 74.94 976 ALA A CA 1
ATOM 7991 C C . ALA A 1 976 ? -35.409 22.353 7.697 1.00 74.94 976 ALA A C 1
ATOM 7993 O O . ALA A 1 976 ? -34.295 22.567 8.161 1.00 74.94 976 ALA A O 1
ATOM 7994 N N . GLU A 1 977 ? -36.522 22.513 8.407 1.00 75.00 977 GLU A N 1
ATOM 7995 C CA . GLU A 1 977 ? -36.537 23.011 9.780 1.00 75.00 977 GLU A CA 1
ATOM 7996 C C . GLU A 1 977 ? -35.936 22.016 10.781 1.00 75.00 977 GLU A C 1
ATOM 7998 O O . GLU A 1 977 ? -35.111 22.402 11.607 1.00 75.00 977 GLU A O 1
ATOM 8003 N N . THR A 1 978 ? -36.273 20.727 10.659 1.00 73.00 978 THR A N 1
ATOM 8004 C CA . THR A 1 978 ? -35.698 19.664 11.495 1.00 73.00 978 THR A CA 1
ATOM 8005 C C . THR A 1 978 ? -34.185 19.606 11.316 1.00 73.00 978 THR A C 1
ATOM 8007 O O . THR A 1 978 ? -33.455 19.692 12.296 1.00 73.00 978 THR A O 1
ATOM 8010 N N . LEU A 1 979 ? -33.704 19.581 10.068 1.00 74.88 979 LEU A N 1
ATOM 8011 C CA . LEU A 1 979 ? -32.268 19.548 9.783 1.00 74.88 979 LEU A CA 1
ATOM 8012 C C . LEU A 1 979 ? -31.562 20.813 10.263 1.00 74.88 979 LEU A C 1
ATOM 8014 O O . LEU A 1 979 ? -30.553 20.716 10.956 1.00 74.88 979 LEU A O 1
ATOM 8018 N N . LYS A 1 980 ? -32.127 21.993 9.990 1.00 79.94 980 LYS A N 1
ATOM 8019 C CA . LYS A 1 980 ? -31.593 23.263 10.492 1.00 79.94 980 LYS A CA 1
ATOM 8020 C C . LYS A 1 980 ? -31.415 23.241 12.006 1.00 79.94 980 LYS A C 1
ATOM 8022 O O . LYS A 1 980 ? -30.359 23.632 12.492 1.00 79.94 980 LYS A O 1
ATOM 8027 N N . ASN A 1 981 ? -32.412 22.772 12.751 1.00 77.75 981 ASN A N 1
ATOM 8028 C CA . ASN A 1 981 ? -32.342 22.715 14.208 1.00 77.75 981 ASN A CA 1
ATOM 8029 C C . ASN A 1 981 ? -31.291 21.707 14.693 1.00 77.75 981 ASN A C 1
ATOM 8031 O O . ASN A 1 981 ? -30.485 22.052 15.560 1.00 77.75 981 ASN A O 1
ATOM 8035 N N . THR A 1 982 ? -31.239 20.512 14.096 1.00 74.75 982 THR A N 1
ATOM 8036 C CA . THR A 1 982 ? -30.238 19.483 14.412 1.00 74.75 982 THR A CA 1
ATOM 8037 C C . THR A 1 982 ? -28.811 19.989 14.176 1.00 74.75 982 THR A C 1
ATOM 8039 O O . THR A 1 982 ? -27.975 19.937 15.079 1.00 74.75 982 THR A O 1
ATOM 8042 N N . PHE A 1 983 ? -28.529 20.548 12.996 1.00 78.31 983 PHE A N 1
ATOM 8043 C CA . PHE A 1 983 ? -27.196 21.053 12.661 1.00 78.31 983 PHE A CA 1
ATOM 8044 C C . PHE A 1 983 ? -26.827 22.311 13.445 1.00 78.31 983 PHE A C 1
ATOM 8046 O O . PHE A 1 983 ? -25.686 22.446 13.885 1.00 78.31 983 PHE A O 1
ATOM 8053 N N . ASN A 1 984 ? -27.783 23.204 13.710 1.00 81.88 984 ASN A N 1
ATOM 8054 C CA . ASN A 1 984 ? -27.524 24.356 14.567 1.00 81.88 984 ASN A CA 1
ATOM 8055 C C . ASN A 1 984 ? -27.145 23.932 15.982 1.00 81.88 984 ASN A C 1
ATOM 8057 O O . ASN A 1 984 ? -26.236 24.515 16.562 1.00 81.88 984 ASN A O 1
ATOM 8061 N N . LYS A 1 985 ? -27.807 22.914 16.539 1.00 77.69 985 LYS A N 1
ATOM 8062 C CA . LYS A 1 985 ? -27.449 22.359 17.848 1.00 77.69 985 LYS A CA 1
ATOM 8063 C C . LYS A 1 985 ? -26.027 21.792 17.833 1.00 77.69 985 LYS A C 1
ATOM 8065 O O . LYS A 1 985 ? -25.248 22.109 18.725 1.00 77.69 985 LYS A O 1
ATOM 8070 N N . TYR A 1 986 ? -25.669 21.038 16.793 1.00 78.12 986 TYR A N 1
ATOM 8071 C CA . TYR A 1 986 ? -24.327 20.482 16.594 1.00 78.12 986 TYR A CA 1
ATOM 8072 C C . TYR A 1 986 ? -23.237 21.567 16.563 1.00 78.12 986 TYR A C 1
ATOM 8074 O O . TYR A 1 986 ? -22.341 21.584 17.410 1.00 78.12 986 TYR A O 1
ATOM 8082 N N . PHE A 1 987 ? -23.334 22.518 15.630 1.00 84.38 987 PHE A N 1
ATOM 8083 C CA . PHE A 1 987 ? -22.302 23.541 15.447 1.00 84.38 987 PHE A CA 1
ATOM 8084 C C . PHE A 1 987 ? -22.278 24.569 16.584 1.00 84.38 987 PHE A C 1
ATOM 8086 O O . PHE A 1 987 ? -21.206 25.082 16.894 1.00 84.38 987 PHE A O 1
ATOM 8093 N N . LYS A 1 988 ? -23.402 24.814 17.276 1.00 84.19 988 LYS A N 1
ATOM 8094 C CA . LYS A 1 988 ? -23.409 25.603 18.520 1.00 84.19 988 LYS A CA 1
ATOM 8095 C C . LYS A 1 988 ? -22.650 24.906 19.641 1.00 84.19 988 LYS A C 1
ATOM 8097 O O . LYS A 1 988 ? -21.946 25.578 20.381 1.00 84.19 988 LYS A O 1
ATOM 8102 N N . THR A 1 989 ? -22.736 23.583 19.765 1.00 79.75 989 THR A N 1
ATOM 8103 C CA . THR A 1 989 ? -21.936 22.860 20.765 1.00 79.75 989 THR A CA 1
ATOM 8104 C C . THR A 1 989 ? -20.443 22.972 20.463 1.00 79.75 989 THR A C 1
ATOM 8106 O O . THR A 1 989 ? -19.659 23.203 21.380 1.00 79.75 989 THR A O 1
ATOM 8109 N N . ILE A 1 990 ? -20.039 22.895 19.190 1.00 81.75 990 ILE A N 1
ATOM 8110 C CA . ILE A 1 990 ? -18.640 23.133 18.797 1.00 81.75 990 ILE A CA 1
ATOM 8111 C C . ILE A 1 990 ? -18.232 24.582 19.109 1.00 81.75 990 ILE A C 1
ATOM 8113 O O . ILE A 1 990 ? -17.177 24.810 19.699 1.00 81.75 990 ILE A O 1
ATOM 8117 N N . GLN A 1 991 ? -19.087 25.555 18.783 1.00 87.19 991 GLN A N 1
ATOM 8118 C CA . GLN A 1 991 ? -18.860 26.974 19.064 1.00 87.19 991 GLN A CA 1
ATOM 8119 C C . GLN A 1 991 ? -18.700 27.256 20.566 1.00 87.19 991 GLN A C 1
ATOM 8121 O O . GLN A 1 991 ? -17.759 27.937 20.967 1.00 87.19 991 GLN A O 1
ATOM 8126 N N . ASN A 1 992 ? -19.576 26.695 21.403 1.00 84.69 992 ASN A N 1
ATOM 8127 C CA . ASN A 1 992 ? -19.549 26.859 22.859 1.00 84.69 992 ASN A CA 1
ATOM 8128 C C . ASN A 1 992 ? -18.270 26.289 23.487 1.00 84.69 992 ASN A C 1
ATOM 8130 O O . ASN A 1 992 ? -17.849 26.743 24.547 1.00 84.69 992 ASN A O 1
ATOM 8134 N N . ASN A 1 993 ? -17.632 25.326 22.817 1.00 80.06 993 ASN A N 1
ATOM 8135 C CA . ASN A 1 993 ? -16.400 24.681 23.263 1.00 80.06 993 ASN A CA 1
ATOM 8136 C C . ASN A 1 993 ? -15.154 25.158 22.503 1.00 80.06 993 ASN A C 1
ATOM 8138 O O . ASN A 1 993 ? -14.091 24.546 22.623 1.00 80.06 993 ASN A O 1
ATOM 8142 N N . LYS A 1 994 ? -15.252 26.270 21.758 1.00 85.50 994 LYS A N 1
ATOM 8143 C CA . LYS A 1 994 ? -14.162 26.847 20.952 1.00 85.50 994 LYS A CA 1
ATOM 8144 C C . LYS A 1 994 ? -12.837 26.930 21.707 1.00 85.50 994 LYS A C 1
ATOM 8146 O O . LYS A 1 994 ? -11.798 26.607 21.141 1.00 85.50 994 LYS A O 1
ATOM 8151 N N . ASN A 1 995 ? -12.865 27.333 22.977 1.00 83.50 995 ASN A N 1
ATOM 8152 C CA . ASN A 1 995 ? -11.649 27.539 23.764 1.00 83.50 995 ASN A CA 1
ATOM 8153 C C . ASN A 1 995 ? -10.799 26.266 23.888 1.00 83.50 995 ASN A C 1
ATOM 8155 O O . ASN A 1 995 ? -9.582 26.361 23.803 1.00 83.50 995 ASN A O 1
ATOM 8159 N N . TYR A 1 996 ? -11.402 25.079 24.006 1.00 80.00 996 TYR A N 1
ATOM 8160 C CA . TYR A 1 996 ? -10.649 23.818 24.075 1.00 80.00 996 TYR A CA 1
ATOM 8161 C C . TYR A 1 996 ? -9.968 23.477 22.744 1.00 80.00 996 TYR A C 1
ATOM 8163 O O . TYR A 1 996 ? -8.801 23.080 22.722 1.00 80.00 996 TYR A O 1
ATOM 8171 N N . PHE A 1 997 ? -10.664 23.698 21.623 1.00 77.00 997 PHE A N 1
ATOM 8172 C CA . PHE A 1 997 ? -10.099 23.509 20.284 1.00 77.00 997 PHE A CA 1
ATOM 8173 C C . PHE A 1 997 ? -8.965 24.501 20.006 1.00 77.00 997 PHE A C 1
ATOM 8175 O O . PHE A 1 997 ? -7.886 24.101 19.574 1.00 77.00 997 PHE A O 1
ATOM 8182 N N . VAL A 1 998 ? -9.177 25.783 20.311 1.00 82.75 998 VAL A N 1
ATOM 8183 C CA . VAL A 1 998 ? -8.168 26.835 20.127 1.00 82.75 998 VAL A CA 1
ATOM 8184 C C . VAL A 1 998 ? -6.967 26.613 21.047 1.00 82.75 998 VAL A C 1
ATOM 8186 O O . VAL A 1 998 ? -5.837 26.735 20.591 1.00 82.75 998 VAL A O 1
ATOM 8189 N N . ASN A 1 999 ? -7.165 26.210 22.304 1.00 80.81 999 ASN A N 1
ATOM 8190 C CA . ASN A 1 999 ? -6.059 25.879 23.209 1.00 80.81 999 ASN A CA 1
ATOM 8191 C C . ASN A 1 999 ? -5.244 24.676 22.718 1.00 80.81 999 ASN A C 1
ATOM 8193 O O . ASN A 1 999 ? -4.018 24.686 22.819 1.00 80.81 999 ASN A O 1
ATOM 8197 N N . SER A 1 1000 ? -5.898 23.677 22.123 1.00 74.56 1000 SER A N 1
ATOM 8198 C CA . SER A 1 1000 ? -5.208 22.533 21.516 1.00 74.56 1000 SER A CA 1
ATOM 8199 C C . SER A 1 1000 ? -4.369 22.953 20.302 1.00 74.56 1000 SER A C 1
ATOM 8201 O O . SER A 1 1000 ? -3.203 22.570 20.200 1.00 74.56 1000 SER A O 1
ATOM 8203 N N . ILE A 1 1001 ? -4.917 23.808 19.427 1.00 82.69 1001 ILE A N 1
ATOM 8204 C CA . ILE A 1 1001 ? -4.181 24.426 18.308 1.00 82.69 1001 ILE A CA 1
ATOM 8205 C C . ILE A 1 1001 ? -2.978 25.222 18.829 1.00 82.69 1001 ILE A C 1
ATOM 8207 O O . ILE A 1 1001 ? -1.866 25.068 18.324 1.00 82.69 1001 ILE A O 1
ATOM 8211 N N . ASN A 1 1002 ? -3.189 26.045 19.860 1.00 83.25 1002 ASN A N 1
ATOM 8212 C CA . ASN A 1 1002 ? -2.150 26.873 20.466 1.00 83.25 1002 ASN A CA 1
ATOM 8213 C C . ASN A 1 1002 ? -1.001 26.021 20.993 1.00 83.25 1002 ASN A C 1
ATOM 8215 O O . ASN A 1 1002 ? 0.156 26.326 20.719 1.00 83.25 1002 ASN A O 1
ATOM 8219 N N . THR A 1 1003 ? -1.316 24.955 21.726 1.00 78.38 1003 THR A N 1
ATOM 8220 C CA . THR A 1 1003 ? -0.318 24.034 22.275 1.00 78.38 1003 THR A CA 1
ATOM 8221 C C . THR A 1 1003 ? 0.509 23.393 21.160 1.00 78.38 1003 THR A C 1
ATOM 8223 O O . THR A 1 1003 ? 1.734 23.405 21.229 1.00 78.38 1003 THR A O 1
ATOM 8226 N N . LEU A 1 1004 ? -0.127 22.911 20.085 1.00 74.62 1004 LEU A N 1
ATOM 8227 C CA . LEU A 1 1004 ? 0.594 22.304 18.961 1.00 74.62 1004 LEU A CA 1
ATOM 8228 C C . LEU A 1 1004 ? 1.505 23.289 18.222 1.00 74.62 1004 LEU A C 1
ATOM 8230 O O . LEU A 1 1004 ? 2.642 22.947 17.904 1.00 74.62 1004 LEU A O 1
ATOM 8234 N N . LEU A 1 1005 ? 1.022 24.502 17.947 1.00 83.88 1005 LEU A N 1
ATOM 8235 C CA . LEU A 1 1005 ? 1.797 25.502 17.207 1.00 83.88 1005 LEU A CA 1
ATOM 8236 C C . LEU A 1 1005 ? 2.901 26.143 18.053 1.00 83.88 1005 LEU A C 1
ATOM 8238 O O . LEU A 1 1005 ? 3.924 26.553 17.513 1.00 83.88 1005 LEU A O 1
ATOM 8242 N N . ARG A 1 1006 ? 2.737 26.197 19.378 1.00 82.25 1006 ARG A N 1
ATOM 8243 C CA . ARG A 1 1006 ? 3.792 26.657 20.294 1.00 82.25 1006 ARG A CA 1
ATOM 8244 C C . ARG A 1 1006 ? 4.887 25.615 20.519 1.00 82.25 1006 ARG A C 1
ATOM 8246 O O . ARG A 1 1006 ? 5.999 25.999 20.851 1.00 82.25 1006 ARG A O 1
ATOM 8253 N N . ASN A 1 1007 ? 4.600 24.338 20.272 1.00 72.25 1007 ASN A N 1
ATOM 8254 C CA . ASN A 1 1007 ? 5.564 23.236 20.365 1.00 72.25 1007 ASN A CA 1
ATOM 8255 C C . ASN A 1 1007 ? 6.340 22.987 19.057 1.00 72.25 1007 ASN A C 1
ATOM 8257 O O . ASN A 1 1007 ? 6.953 21.932 18.890 1.00 72.25 1007 ASN A O 1
ATOM 8261 N N . ILE A 1 1008 ? 6.302 23.919 18.101 1.00 79.00 1008 ILE A N 1
ATOM 8262 C CA . ILE A 1 1008 ? 7.101 23.818 16.878 1.00 79.00 1008 ILE A CA 1
ATOM 8263 C C . ILE A 1 1008 ? 8.588 23.880 17.251 1.00 79.00 1008 ILE A C 1
ATOM 8265 O O . ILE A 1 1008 ? 9.016 24.812 17.924 1.00 79.00 1008 ILE A O 1
ATOM 8269 N N . GLU A 1 1009 ? 9.359 22.883 16.799 1.00 68.81 1009 GLU A N 1
ATOM 8270 C CA . GLU A 1 1009 ? 10.796 22.741 17.079 1.00 68.81 1009 GLU A CA 1
ATOM 8271 C C . GLU A 1 1009 ? 11.560 24.063 16.905 1.00 68.81 1009 GLU A C 1
ATOM 8273 O O . GLU A 1 1009 ? 11.619 24.609 15.797 1.00 68.81 1009 GLU A O 1
ATOM 8278 N N . GLU A 1 1010 ? 12.172 24.559 17.989 1.00 61.81 1010 GLU A N 1
ATOM 8279 C CA . GLU A 1 1010 ? 12.899 25.835 17.974 1.00 61.81 1010 GLU A CA 1
ATOM 8280 C C . GLU A 1 1010 ? 14.031 25.833 16.942 1.00 61.81 1010 GLU A C 1
ATOM 8282 O O . GLU A 1 1010 ? 14.195 26.810 16.211 1.00 61.81 1010 GLU A O 1
ATOM 8287 N N . ASP A 1 1011 ? 14.721 24.699 16.789 1.00 61.03 1011 ASP A N 1
ATOM 8288 C CA . ASP A 1 1011 ? 15.846 24.545 15.866 1.00 61.03 1011 ASP A CA 1
ATOM 8289 C C . ASP A 1 1011 ? 15.479 24.788 14.398 1.00 61.03 1011 ASP A C 1
ATOM 8291 O O . ASP A 1 1011 ? 16.297 25.285 13.621 1.00 61.03 1011 ASP A O 1
ATOM 8295 N N . LYS A 1 1012 ? 14.229 24.503 14.012 1.00 71.81 1012 LYS A N 1
ATOM 8296 C CA . LYS A 1 1012 ? 13.715 24.744 12.654 1.00 71.81 1012 LYS A CA 1
ATOM 8297 C C . LYS A 1 1012 ? 13.383 26.209 12.388 1.00 71.81 1012 LYS A C 1
ATOM 8299 O O . LYS A 1 1012 ? 13.265 26.595 11.229 1.00 71.81 1012 LYS A O 1
ATOM 8304 N N . LEU A 1 1013 ? 13.223 27.011 13.439 1.00 77.88 1013 LEU A N 1
ATOM 8305 C CA . LEU A 1 1013 ? 12.839 28.421 13.361 1.00 77.88 1013 LEU A CA 1
ATOM 8306 C C . LEU A 1 1013 ? 13.963 29.377 13.770 1.00 77.88 1013 LEU A C 1
ATOM 8308 O O . LEU A 1 1013 ? 13.752 30.587 13.755 1.00 77.88 1013 LEU A O 1
ATOM 8312 N N . ASN A 1 1014 ? 15.160 28.871 14.081 1.00 76.19 1014 ASN A N 1
ATOM 8313 C CA . ASN A 1 1014 ? 16.301 29.689 14.507 1.00 76.19 1014 ASN A CA 1
ATOM 8314 C C . ASN A 1 1014 ? 16.703 30.769 13.485 1.00 76.19 1014 ASN A C 1
ATOM 8316 O O . ASN A 1 1014 ? 17.206 31.820 13.874 1.00 76.19 1014 ASN A O 1
ATOM 8320 N N . ALA A 1 1015 ? 16.453 30.541 12.192 1.00 71.19 1015 ALA A N 1
ATOM 8321 C CA . ALA A 1 1015 ? 16.723 31.509 11.127 1.00 71.19 1015 ALA A CA 1
ATOM 8322 C C . ALA A 1 1015 ? 15.606 32.559 10.932 1.00 71.19 1015 ALA A C 1
ATOM 8324 O O . ALA A 1 1015 ? 15.784 33.508 10.170 1.00 71.19 1015 ALA A O 1
ATOM 8325 N N . VAL A 1 1016 ? 14.456 32.411 11.600 1.00 82.12 1016 VAL A N 1
ATOM 8326 C CA . VAL A 1 1016 ? 13.275 33.261 11.400 1.00 82.12 1016 VAL A CA 1
ATOM 8327 C C . VAL A 1 1016 ? 13.245 34.395 12.425 1.00 82.12 1016 VAL A C 1
ATOM 8329 O O . VAL A 1 1016 ? 13.094 34.173 13.628 1.00 82.12 1016 VAL A O 1
ATOM 8332 N N . GLN A 1 1017 ? 13.332 35.640 11.950 1.00 75.50 1017 GLN A N 1
ATOM 8333 C CA . GLN A 1 1017 ? 13.157 36.815 12.806 1.00 75.50 1017 GLN A CA 1
ATOM 8334 C C . GLN A 1 1017 ? 11.717 36.900 13.338 1.00 75.50 1017 GLN A C 1
ATOM 8336 O O . GLN A 1 1017 ? 10.757 36.644 12.615 1.00 75.50 1017 GLN A O 1
ATOM 8341 N N . ASN A 1 1018 ? 11.560 37.294 14.607 1.00 83.44 1018 ASN A N 1
ATOM 8342 C CA . ASN A 1 1018 ? 10.259 37.430 15.278 1.00 83.44 1018 ASN A CA 1
ATOM 8343 C C . ASN A 1 1018 ? 9.411 36.137 15.282 1.00 83.44 1018 ASN A C 1
ATOM 8345 O O . ASN A 1 1018 ? 8.188 36.199 15.131 1.00 83.44 1018 ASN A O 1
ATOM 8349 N N . LYS A 1 1019 ? 10.048 34.971 15.501 1.00 86.38 1019 LYS A N 1
ATOM 8350 C CA . LYS A 1 1019 ? 9.402 33.638 15.533 1.00 86.38 1019 LYS A CA 1
ATOM 8351 C C . LYS A 1 1019 ? 8.119 33.573 16.374 1.00 86.38 1019 LYS A C 1
ATOM 8353 O O . LYS A 1 1019 ? 7.166 32.902 15.995 1.00 86.38 1019 LYS A O 1
ATOM 8358 N N . GLN A 1 1020 ? 8.063 34.307 17.484 1.00 86.50 1020 GLN A N 1
ATOM 8359 C CA . GLN A 1 1020 ? 6.901 34.319 18.371 1.00 86.50 1020 GLN A CA 1
ATOM 8360 C C . GLN A 1 1020 ? 5.684 35.007 17.736 1.00 86.50 1020 GLN A C 1
ATOM 8362 O O . GLN A 1 1020 ? 4.591 34.450 17.772 1.00 86.50 1020 GLN A O 1
ATOM 8367 N N . ASN A 1 1021 ? 5.890 36.139 17.055 1.00 90.62 1021 ASN A N 1
ATOM 8368 C CA . ASN A 1 1021 ? 4.827 36.820 16.310 1.00 90.62 1021 ASN A CA 1
ATOM 8369 C C . ASN A 1 1021 ? 4.335 35.957 15.141 1.00 90.62 1021 ASN A C 1
ATOM 8371 O O . ASN A 1 1021 ? 3.139 35.913 14.877 1.00 90.62 1021 ASN A O 1
ATOM 8375 N N . LEU A 1 1022 ? 5.243 35.237 14.466 1.00 92.25 1022 LEU A N 1
ATOM 8376 C CA . LEU A 1 1022 ? 4.861 34.287 13.420 1.00 92.25 1022 LEU A CA 1
ATOM 8377 C C . LEU A 1 1022 ? 3.932 33.201 13.982 1.00 92.25 1022 LEU A C 1
ATOM 8379 O O . LEU A 1 1022 ? 2.861 32.976 13.427 1.00 92.25 1022 LEU A O 1
ATOM 8383 N N . ILE A 1 1023 ? 4.295 32.568 15.103 1.00 89.94 1023 ILE A N 1
ATOM 8384 C CA . ILE A 1 1023 ? 3.454 31.549 15.757 1.00 89.94 1023 ILE A CA 1
ATOM 8385 C C . ILE A 1 1023 ? 2.090 32.131 16.163 1.00 89.94 1023 ILE A C 1
ATOM 8387 O O . ILE A 1 1023 ? 1.064 31.482 15.958 1.00 89.94 1023 ILE A O 1
ATOM 8391 N N . GLU A 1 1024 ? 2.046 33.356 16.692 1.00 91.81 1024 GLU A N 1
ATOM 8392 C CA . GLU A 1 1024 ? 0.789 34.037 17.032 1.00 91.81 1024 GLU A CA 1
ATOM 8393 C C . GLU A 1 1024 ? -0.091 34.315 15.804 1.00 91.81 1024 GLU A C 1
ATOM 8395 O O . GLU A 1 1024 ? -1.310 34.138 15.867 1.00 91.81 1024 GLU A O 1
ATOM 8400 N N . GLU A 1 1025 ? 0.499 34.682 14.664 1.00 93.25 1025 GLU A N 1
ATOM 8401 C CA . GLU A 1 1025 ? -0.238 34.867 13.411 1.00 93.25 1025 GLU A CA 1
ATOM 8402 C C . GLU A 1 1025 ? -0.762 33.547 12.838 1.00 93.25 1025 GLU A C 1
ATOM 8404 O O . GLU A 1 1025 ? -1.900 33.506 12.364 1.00 93.25 1025 GLU A O 1
ATOM 8409 N N . LEU A 1 1026 ? -0.003 32.451 12.953 1.00 93.38 1026 LEU A N 1
ATOM 8410 C CA . LEU A 1 1026 ? -0.467 31.108 12.579 1.00 93.38 1026 LEU A CA 1
ATOM 8411 C C . LEU A 1 1026 ? -1.646 30.656 13.452 1.00 93.38 1026 LEU A C 1
ATOM 8413 O O . LEU A 1 1026 ? -2.650 30.157 12.937 1.00 93.38 1026 LEU A O 1
ATOM 8417 N N . ILE A 1 1027 ? -1.559 30.882 14.766 1.00 91.75 1027 ILE A N 1
ATOM 8418 C CA . ILE A 1 1027 ? -2.649 30.637 15.719 1.00 91.75 1027 ILE A CA 1
ATOM 8419 C C . ILE A 1 1027 ? -3.889 31.450 15.338 1.00 91.75 1027 ILE A C 1
ATOM 8421 O O . ILE A 1 1027 ? -5.001 30.918 15.283 1.00 91.75 1027 ILE A O 1
ATOM 8425 N N . LYS A 1 1028 ? -3.709 32.740 15.041 1.00 94.25 1028 LYS A N 1
ATOM 8426 C CA . LYS A 1 1028 ? -4.800 33.633 14.648 1.00 94.25 1028 LYS A CA 1
ATOM 8427 C C . LYS A 1 1028 ? -5.446 33.182 13.340 1.00 94.25 1028 LYS A C 1
ATOM 8429 O O . LYS A 1 1028 ? -6.671 33.166 13.256 1.00 94.25 1028 LYS A O 1
ATOM 8434 N N . ALA A 1 1029 ? -4.657 32.761 12.351 1.00 93.88 1029 ALA A N 1
ATOM 8435 C CA . ALA A 1 1029 ? -5.168 32.216 11.096 1.00 93.88 1029 ALA A CA 1
ATOM 8436 C C . ALA A 1 1029 ? -6.010 30.949 11.321 1.00 93.88 1029 ALA A C 1
ATOM 8438 O O . ALA A 1 1029 ? -7.096 30.832 10.754 1.00 93.88 1029 ALA A O 1
ATOM 8439 N N . CYS A 1 1030 ? -5.562 30.043 12.196 1.00 91.25 1030 CYS A N 1
ATOM 8440 C CA . CYS A 1 1030 ? -6.336 28.862 12.587 1.00 91.25 1030 CYS A CA 1
ATOM 8441 C C . CYS A 1 1030 ? -7.650 29.231 13.284 1.00 91.25 1030 CYS A C 1
ATOM 8443 O O . CYS A 1 1030 ? -8.704 28.723 12.913 1.00 91.25 1030 CYS A O 1
ATOM 8445 N N . SER A 1 1031 ? -7.600 30.137 14.264 1.00 90.81 1031 SER A N 1
ATOM 8446 C CA . SER A 1 1031 ? -8.776 30.588 15.020 1.00 90.81 1031 SER A CA 1
ATOM 8447 C C . SER A 1 1031 ? -9.810 31.272 14.118 1.00 90.81 1031 SER A C 1
ATOM 8449 O O . SER A 1 1031 ? -10.996 30.956 14.183 1.00 90.81 1031 SER A O 1
ATOM 8451 N N . ASN A 1 1032 ? -9.358 32.140 13.207 1.00 91.69 1032 ASN A N 1
ATOM 8452 C CA . ASN A 1 1032 ? -10.224 32.795 12.227 1.00 91.69 1032 ASN A CA 1
ATOM 8453 C C . ASN A 1 1032 ? -10.878 31.779 11.285 1.00 91.69 1032 ASN A C 1
ATOM 8455 O O . ASN A 1 1032 ? -12.074 31.858 11.018 1.00 91.69 1032 ASN A O 1
ATOM 8459 N N . ASN A 1 1033 ? -10.104 30.806 10.802 1.00 93.00 1033 ASN A N 1
ATOM 8460 C CA . ASN A 1 1033 ? -10.632 29.762 9.935 1.00 93.00 1033 ASN A CA 1
ATOM 8461 C C . ASN A 1 1033 ? -11.618 28.843 10.680 1.00 93.00 1033 ASN A C 1
ATOM 8463 O O . ASN A 1 1033 ? -12.635 28.450 10.120 1.00 93.00 1033 ASN A O 1
ATOM 8467 N N . PHE A 1 1034 ? -11.381 28.549 11.964 1.00 90.38 1034 PHE A N 1
ATOM 8468 C CA . PHE A 1 1034 ? -12.363 27.870 12.811 1.00 90.38 1034 PHE A CA 1
ATOM 8469 C C . PHE A 1 1034 ? -13.675 28.658 12.886 1.00 90.38 1034 PHE A C 1
ATOM 8471 O O . PHE A 1 1034 ? -14.738 28.094 12.632 1.00 90.38 1034 PHE A O 1
ATOM 8478 N N . ASP A 1 1035 ? -13.617 29.958 13.180 1.00 90.44 1035 ASP A N 1
ATOM 8479 C CA . ASP A 1 1035 ? -14.815 30.802 13.252 1.00 90.44 1035 ASP A CA 1
ATOM 8480 C C . ASP A 1 1035 ? -15.571 30.844 11.928 1.00 90.44 1035 ASP A C 1
ATOM 8482 O O . ASP A 1 1035 ? -16.801 30.803 11.908 1.00 90.44 1035 ASP A O 1
ATOM 8486 N N . GLU A 1 1036 ? -14.847 30.876 10.815 1.00 88.94 1036 GLU A N 1
ATOM 8487 C CA . GLU A 1 1036 ? -15.442 30.844 9.490 1.00 88.94 1036 GLU A CA 1
ATOM 8488 C C . GLU A 1 1036 ? -16.141 29.518 9.189 1.00 88.94 1036 GLU A C 1
ATOM 8490 O O . GLU A 1 1036 ? -17.263 29.531 8.681 1.00 88.94 1036 GLU A O 1
ATOM 8495 N N . ILE A 1 1037 ? -15.525 28.384 9.538 1.00 88.50 1037 ILE A N 1
ATOM 8496 C CA . ILE A 1 1037 ? -16.152 27.062 9.429 1.00 88.50 1037 ILE A CA 1
ATOM 8497 C C . ILE A 1 1037 ? -17.466 27.051 10.216 1.00 88.50 1037 ILE A C 1
ATOM 8499 O O . ILE A 1 1037 ? -18.508 26.669 9.681 1.00 88.50 1037 ILE A O 1
ATOM 8503 N N . ILE A 1 1038 ? -17.449 27.508 11.470 1.00 88.69 1038 ILE A N 1
ATOM 8504 C CA . ILE A 1 1038 ? -18.642 27.539 12.324 1.00 88.69 1038 ILE A CA 1
ATOM 8505 C C . ILE A 1 1038 ? -19.710 28.483 11.762 1.00 88.69 1038 ILE A C 1
ATOM 8507 O O . ILE A 1 1038 ? -20.878 28.106 11.650 1.00 88.69 1038 ILE A O 1
ATOM 8511 N N . ASN A 1 1039 ? -19.325 29.691 11.353 1.00 87.00 1039 ASN A N 1
ATOM 8512 C CA . ASN A 1 1039 ? -20.239 30.688 10.803 1.00 87.00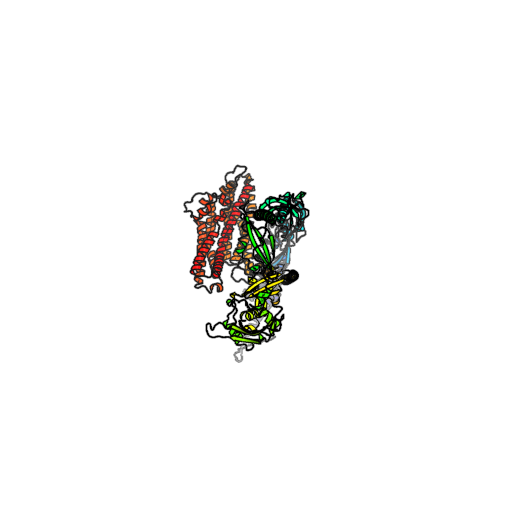 1039 ASN A CA 1
ATOM 8513 C C . ASN A 1 1039 ? -20.856 30.242 9.468 1.00 87.00 1039 ASN A C 1
ATOM 8515 O O . ASN A 1 1039 ? -22.040 30.482 9.220 1.00 87.00 1039 ASN A O 1
ATOM 8519 N N . PHE A 1 1040 ? -20.084 29.560 8.618 1.00 85.88 1040 PHE A N 1
ATOM 8520 C CA . PHE A 1 1040 ? -20.592 28.991 7.376 1.00 85.88 1040 PHE A CA 1
ATOM 8521 C C . PHE A 1 1040 ? -21.748 28.026 7.662 1.00 85.88 1040 PHE A C 1
ATOM 8523 O O . PHE A 1 1040 ? -22.847 28.206 7.133 1.00 85.88 1040 PHE A O 1
ATOM 8530 N N . HIS A 1 1041 ? -21.542 27.067 8.563 1.00 83.94 1041 HIS A N 1
ATOM 8531 C CA . HIS A 1 1041 ? -22.536 26.034 8.842 1.00 83.94 1041 HIS A CA 1
ATOM 8532 C C . HIS A 1 1041 ? -23.745 26.527 9.651 1.00 83.94 1041 HIS A C 1
ATOM 8534 O O . HIS A 1 1041 ? -24.852 26.042 9.426 1.00 83.94 1041 HIS A O 1
ATOM 8540 N N . LEU A 1 1042 ? -23.567 27.496 10.558 1.00 84.12 1042 LEU A N 1
ATOM 8541 C CA . LEU A 1 1042 ? -24.671 28.054 11.351 1.00 84.12 1042 LEU A CA 1
ATOM 8542 C C . LEU A 1 1042 ? -25.517 29.072 10.580 1.00 84.12 1042 LEU A C 1
ATOM 8544 O O . LEU A 1 1042 ? -26.742 29.074 10.699 1.00 84.12 1042 LEU A O 1
ATOM 8548 N N . ASN A 1 1043 ? -24.864 29.953 9.818 1.00 81.75 1043 ASN A N 1
ATOM 8549 C CA . ASN A 1 1043 ? -25.501 31.172 9.313 1.00 81.75 1043 ASN A CA 1
ATOM 8550 C C . ASN A 1 1043 ? -25.553 31.249 7.782 1.00 81.75 1043 ASN A C 1
ATOM 8552 O O . ASN A 1 1043 ? -26.418 31.937 7.246 1.00 81.75 1043 ASN A O 1
ATOM 8556 N N . THR A 1 1044 ? -24.656 30.561 7.064 1.00 78.94 1044 THR A N 1
ATOM 8557 C CA . THR A 1 1044 ? -24.591 30.638 5.589 1.00 78.94 1044 THR A CA 1
ATOM 8558 C C . THR A 1 1044 ? -25.358 29.506 4.901 1.00 78.94 1044 THR A C 1
ATOM 8560 O O . THR A 1 1044 ? -25.928 29.712 3.830 1.00 78.94 1044 THR A O 1
ATOM 8563 N N . VAL A 1 1045 ? -25.397 28.310 5.496 1.00 79.12 1045 VAL A N 1
ATOM 8564 C CA . VAL A 1 1045 ? -26.115 27.151 4.945 1.00 79.12 1045 VAL A CA 1
ATOM 8565 C C . VAL A 1 1045 ? -27.634 27.366 5.028 1.00 79.12 1045 VAL A C 1
ATOM 8567 O O . VAL A 1 1045 ? -28.238 27.326 6.100 1.00 79.12 1045 VAL A O 1
ATOM 8570 N N . SER A 1 1046 ? -28.276 27.557 3.871 1.00 77.56 1046 SER A N 1
ATOM 8571 C CA . SER A 1 1046 ? -29.734 27.689 3.769 1.00 77.56 1046 SER A CA 1
ATOM 8572 C C . SER A 1 1046 ? -30.405 26.331 3.553 1.00 77.56 1046 SER A C 1
ATOM 8574 O O . SER A 1 1046 ? -30.569 25.862 2.427 1.00 77.56 1046 SER A O 1
ATOM 8576 N N . TRP A 1 1047 ? -30.823 25.689 4.647 1.00 78.31 1047 TRP A N 1
ATOM 8577 C CA . TRP A 1 1047 ? -31.554 24.415 4.607 1.00 78.31 1047 TRP A CA 1
ATOM 8578 C C . TRP A 1 1047 ? -32.836 24.449 3.755 1.00 78.31 1047 TRP A C 1
ATOM 8580 O O . TRP A 1 1047 ? -33.053 23.491 3.012 1.00 78.31 1047 TRP A O 1
ATOM 8590 N N . PRO A 1 1048 ? -33.668 25.514 3.779 1.00 75.69 1048 PRO A N 1
ATOM 8591 C CA . PRO A 1 1048 ? -34.836 25.609 2.899 1.00 75.69 1048 PRO A CA 1
ATOM 8592 C C . PRO A 1 1048 ? -34.470 25.616 1.411 1.00 75.69 1048 PRO A C 1
ATOM 8594 O O . PRO A 1 1048 ? -35.114 24.924 0.623 1.00 75.69 1048 PRO A O 1
ATOM 8597 N N . LEU A 1 1049 ? -33.399 26.324 1.037 1.00 74.44 1049 LEU A N 1
ATOM 8598 C CA . LEU A 1 1049 ? -32.906 26.349 -0.339 1.00 74.44 1049 LEU A CA 1
ATOM 8599 C C . LEU A 1 1049 ? -32.345 24.985 -0.760 1.00 74.44 1049 LEU A C 1
ATOM 8601 O O . LEU A 1 1049 ? -32.662 24.495 -1.838 1.00 74.44 1049 LEU A O 1
ATOM 8605 N N . LEU A 1 1050 ? -31.554 24.340 0.102 1.00 74.12 1050 LEU A N 1
ATOM 8606 C CA . LEU A 1 1050 ? -30.925 23.047 -0.194 1.00 74.12 1050 LEU A CA 1
ATOM 8607 C C . LEU A 1 1050 ? -31.933 21.899 -0.327 1.00 74.12 1050 LEU A C 1
ATOM 8609 O O . LEU A 1 1050 ? -31.717 20.974 -1.106 1.00 74.12 1050 LEU A O 1
ATOM 8613 N N . ILE A 1 1051 ? -33.021 21.940 0.442 1.00 72.50 1051 ILE A N 1
ATOM 8614 C CA . ILE A 1 1051 ? -33.979 20.833 0.552 1.00 72.50 1051 ILE A CA 1
ATOM 8615 C C . ILE A 1 1051 ? -35.207 21.075 -0.318 1.00 72.50 1051 ILE A C 1
ATOM 8617 O O . ILE A 1 1051 ? -35.593 20.191 -1.082 1.00 72.50 1051 ILE A O 1
ATOM 8621 N N . ASP A 1 1052 ? -35.813 22.255 -0.211 1.00 68.38 1052 ASP A N 1
ATOM 8622 C CA . ASP A 1 1052 ? -37.075 22.573 -0.881 1.00 68.38 1052 ASP A CA 1
ATOM 8623 C C . ASP A 1 1052 ? -36.874 23.405 -2.153 1.00 68.38 1052 ASP A C 1
ATOM 8625 O O . ASP A 1 1052 ? -37.842 23.675 -2.859 1.00 68.38 1052 ASP A O 1
ATOM 8629 N N . GLY A 1 1053 ? -35.643 23.837 -2.445 1.00 64.44 1053 GLY A N 1
ATOM 8630 C CA . GLY A 1 1053 ? -35.349 24.691 -3.594 1.00 64.44 1053 GLY A CA 1
ATOM 8631 C C . GLY A 1 1053 ? -35.987 26.077 -3.523 1.00 64.44 1053 GLY A C 1
ATOM 8632 O O . GLY A 1 1053 ? -36.075 26.766 -4.534 1.00 64.44 1053 GLY A O 1
ATOM 8633 N N . ARG A 1 1054 ? -36.455 26.484 -2.340 1.00 63.25 1054 ARG A N 1
ATOM 8634 C CA . ARG A 1 1054 ? -37.082 27.786 -2.108 1.00 63.25 1054 ARG A CA 1
ATOM 8635 C C . ARG A 1 1054 ? -36.003 28.796 -1.740 1.00 63.25 1054 ARG A C 1
ATOM 8637 O O . ARG A 1 1054 ? -35.203 28.525 -0.844 1.00 63.25 1054 ARG A O 1
ATOM 8644 N N . GLU A 1 1055 ? -35.968 29.942 -2.420 1.00 57.47 1055 GLU A N 1
ATOM 8645 C CA . GLU A 1 1055 ? -35.093 31.043 -2.010 1.00 57.47 1055 GLU A CA 1
ATOM 8646 C C . GLU A 1 1055 ? -35.427 31.432 -0.565 1.00 57.47 1055 GLU A C 1
ATOM 8648 O O . GLU A 1 1055 ? -36.584 31.634 -0.205 1.00 57.47 1055 GLU A O 1
ATOM 8653 N N . SER A 1 1056 ? -34.409 31.433 0.293 1.00 54.75 1056 SER A N 1
ATOM 8654 C CA . SER A 1 1056 ? -34.527 31.935 1.659 1.00 54.75 1056 SER A CA 1
ATOM 8655 C C . SER A 1 1056 ? -34.319 33.444 1.674 1.00 54.75 1056 SER A C 1
ATOM 8657 O O . SER A 1 1056 ? -33.455 33.920 0.945 1.00 54.75 1056 SER A O 1
ATOM 8659 N N . ASP A 1 1057 ? -34.966 34.155 2.600 1.00 52.66 1057 ASP A N 1
ATOM 8660 C CA . ASP A 1 1057 ? -34.776 35.603 2.840 1.00 52.66 1057 ASP A CA 1
ATOM 8661 C C . ASP A 1 1057 ? -33.335 36.003 3.233 1.00 52.66 1057 ASP A C 1
ATOM 8663 O O . ASP A 1 1057 ? -32.987 37.179 3.314 1.00 52.66 1057 ASP A O 1
ATOM 8667 N N . ILE A 1 1058 ? -32.470 35.021 3.494 1.00 55.47 1058 ILE A N 1
ATOM 8668 C CA . ILE A 1 1058 ? -31.042 35.220 3.729 1.00 55.47 1058 ILE A CA 1
ATOM 8669 C C . ILE A 1 1058 ? -30.372 35.358 2.363 1.00 55.47 1058 ILE A C 1
ATOM 8671 O O . ILE A 1 1058 ? -30.514 34.447 1.549 1.00 55.47 1058 ILE A O 1
ATOM 8675 N N . ASN A 1 1059 ? -29.615 36.443 2.144 1.00 50.66 1059 ASN A N 1
ATOM 8676 C CA . ASN A 1 1059 ? -28.700 36.655 1.012 1.00 50.66 1059 ASN A CA 1
ATOM 8677 C C . ASN A 1 1059 ? -27.791 35.426 0.807 1.00 50.66 1059 ASN A C 1
ATOM 8679 O O . ASN A 1 1059 ? -26.653 35.385 1.278 1.00 50.66 1059 ASN A O 1
ATOM 8683 N N . ALA A 1 1060 ? -28.304 34.391 0.141 1.00 51.84 1060 ALA A N 1
ATOM 8684 C CA . ALA A 1 1060 ? -27.609 33.138 -0.063 1.00 51.84 1060 ALA A CA 1
ATOM 8685 C C . ALA A 1 1060 ? -26.432 33.432 -0.989 1.00 51.84 1060 ALA A C 1
ATOM 8687 O O . ALA A 1 1060 ? -26.586 33.796 -2.157 1.00 51.84 1060 ALA A O 1
ATOM 8688 N N . ASN A 1 1061 ? -25.248 33.355 -0.396 1.00 52.00 1061 ASN A N 1
ATOM 8689 C CA . ASN A 1 1061 ? -23.991 33.790 -0.969 1.00 52.00 1061 ASN A CA 1
ATOM 8690 C C . ASN A 1 1061 ? -23.777 33.157 -2.361 1.00 52.00 1061 ASN A C 1
ATOM 8692 O O . ASN A 1 1061 ? -24.098 31.982 -2.570 1.00 52.00 1061 ASN A O 1
ATOM 8696 N N . LYS A 1 1062 ? -23.201 33.908 -3.316 1.00 53.03 1062 LYS A N 1
ATOM 8697 C CA . LYS A 1 1062 ? -22.883 33.430 -4.685 1.00 53.03 1062 LYS A CA 1
ATOM 8698 C C . LYS A 1 1062 ? -22.131 32.087 -4.691 1.00 53.03 1062 LYS A C 1
ATOM 8700 O O . LYS A 1 1062 ? -22.216 31.359 -5.672 1.00 53.03 1062 LYS A O 1
ATOM 8705 N N . SER A 1 1063 ? -21.424 31.758 -3.608 1.00 53.53 1063 SER A N 1
ATOM 8706 C CA . SER A 1 1063 ? -20.660 30.523 -3.426 1.00 53.53 1063 SER A CA 1
ATOM 8707 C C . SER A 1 1063 ? -21.511 29.255 -3.360 1.00 53.53 1063 SER A C 1
ATOM 8709 O O . SER A 1 1063 ? -21.083 28.245 -3.908 1.00 53.53 1063 SER A O 1
ATOM 8711 N N . LEU A 1 1064 ? -22.717 29.289 -2.776 1.00 55.81 1064 LEU A N 1
ATOM 8712 C CA . LEU A 1 1064 ? -23.603 28.123 -2.826 1.00 55.81 1064 LEU A CA 1
ATOM 8713 C C . LEU A 1 1064 ? -24.046 27.891 -4.270 1.00 55.81 1064 LEU A C 1
ATOM 8715 O O . LEU A 1 1064 ? -23.833 26.789 -4.755 1.00 55.81 1064 LEU A O 1
ATOM 8719 N N . LYS A 1 1065 ? -24.459 28.952 -4.997 1.00 54.19 1065 LYS A N 1
ATOM 8720 C CA . LYS A 1 1065 ? -24.856 28.936 -6.429 1.00 54.19 1065 LYS A CA 1
ATOM 8721 C C . LYS A 1 1065 ? -23.830 28.260 -7.370 1.00 54.19 1065 LYS A C 1
ATOM 8723 O O . LYS A 1 1065 ? -24.237 27.720 -8.396 1.00 54.19 1065 LYS A O 1
ATOM 8728 N N . VAL A 1 1066 ? -22.534 28.224 -7.029 1.00 53.97 1066 VAL A N 1
ATOM 8729 C CA . VAL A 1 1066 ? -21.473 27.566 -7.828 1.00 53.97 1066 VAL A CA 1
ATOM 8730 C C . VAL A 1 1066 ? -21.583 26.035 -7.823 1.00 53.97 1066 VAL A C 1
ATOM 8732 O O . VAL A 1 1066 ? -21.353 25.420 -8.864 1.00 53.97 1066 VAL A O 1
ATOM 8735 N N . PHE A 1 1067 ? -22.019 25.415 -6.721 1.00 53.59 1067 PHE A N 1
ATOM 8736 C CA . PHE A 1 1067 ? -22.222 23.958 -6.643 1.00 53.59 1067 PHE A CA 1
ATOM 8737 C C . PHE A 1 1067 ? -23.367 23.461 -7.551 1.00 53.59 1067 PHE A C 1
ATOM 8739 O O . PHE A 1 1067 ? -23.456 22.274 -7.860 1.00 53.59 1067 PHE A O 1
ATOM 8746 N N . HIS A 1 1068 ? -24.231 24.367 -8.026 1.00 55.78 1068 HIS A N 1
ATOM 8747 C CA . HIS A 1 1068 ? -25.496 24.026 -8.686 1.00 55.78 1068 HIS A CA 1
ATOM 8748 C C . HIS A 1 1068 ? -25.445 23.930 -10.207 1.00 55.78 1068 HIS A C 1
ATOM 8750 O O . HIS A 1 1068 ? -26.432 23.487 -10.790 1.00 55.78 1068 HIS A O 1
ATOM 8756 N N . LYS A 1 1069 ? -24.356 24.326 -10.883 1.00 51.38 1069 LYS A N 1
ATOM 8757 C CA . LYS A 1 1069 ? -24.361 24.370 -12.360 1.00 51.38 1069 LYS A CA 1
ATOM 8758 C C . LYS A 1 1069 ? -24.644 23.008 -13.024 1.00 51.38 1069 LYS A C 1
ATOM 8760 O O . LYS A 1 1069 ? -25.066 23.006 -14.173 1.00 51.38 1069 LYS A O 1
ATOM 8765 N N . ASN A 1 1070 ? -24.485 21.889 -12.302 1.00 47.75 1070 ASN A N 1
ATOM 8766 C CA . ASN A 1 1070 ? -24.535 20.536 -12.869 1.00 47.75 1070 ASN A CA 1
ATOM 8767 C C . ASN A 1 1070 ? -25.541 19.554 -12.215 1.00 47.75 1070 ASN A C 1
ATOM 8769 O O . ASN A 1 1070 ? -25.579 18.403 -12.641 1.00 47.75 1070 ASN A O 1
ATOM 8773 N N . TYR A 1 1071 ? -26.352 19.940 -11.213 1.00 50.56 1071 TYR A N 1
ATOM 8774 C CA . TYR A 1 1071 ? -27.240 18.995 -10.498 1.00 50.56 1071 TYR A CA 1
ATOM 8775 C C . TYR A 1 1071 ? -28.677 19.515 -10.305 1.00 50.56 1071 TYR A C 1
ATOM 8777 O O . TYR A 1 1071 ? -28.893 20.672 -9.944 1.00 50.56 1071 TYR A O 1
ATOM 8785 N N . SER A 1 1072 ? -29.677 18.643 -10.500 1.00 53.56 1072 SER A N 1
ATOM 8786 C CA . SER A 1 1072 ? -31.089 18.922 -10.186 1.00 53.56 1072 SER A CA 1
ATOM 8787 C C . SER A 1 1072 ? -31.272 19.130 -8.677 1.00 53.56 1072 SER A C 1
ATOM 8789 O O . SER A 1 1072 ? -30.811 18.304 -7.892 1.00 53.56 1072 SER A O 1
ATOM 8791 N N . TRP A 1 1073 ? -31.934 20.215 -8.276 1.00 60.44 1073 TRP A N 1
ATOM 8792 C CA . TRP A 1 1073 ? -32.011 20.691 -6.890 1.00 60.44 1073 TRP A CA 1
ATOM 8793 C C . TRP A 1 1073 ? -32.672 19.697 -5.913 1.00 60.44 1073 TRP A C 1
ATOM 8795 O O . TRP A 1 1073 ? -33.441 18.816 -6.306 1.00 60.44 1073 TRP A O 1
ATOM 8805 N N . GLY A 1 1074 ? -32.437 19.908 -4.611 1.00 66.56 1074 GLY A N 1
ATOM 8806 C CA . GLY A 1 1074 ? -33.293 19.405 -3.537 1.00 66.56 1074 GLY A CA 1
ATOM 8807 C C . GLY A 1 1074 ? -32.867 18.081 -2.900 1.00 66.56 1074 GLY A C 1
ATOM 8808 O O . GLY A 1 1074 ? -31.714 17.652 -2.919 1.00 66.56 1074 GLY A O 1
ATOM 8809 N N . ARG A 1 1075 ? -33.851 17.406 -2.311 1.00 67.19 1075 ARG A N 1
ATOM 8810 C CA . ARG A 1 1075 ? -33.684 16.180 -1.510 1.00 67.19 1075 ARG A CA 1
ATOM 8811 C C . ARG A 1 1075 ? -33.039 15.006 -2.252 1.00 67.19 1075 ARG A C 1
ATOM 8813 O O . ARG A 1 1075 ? -32.359 14.201 -1.622 1.00 67.19 1075 ARG A O 1
ATOM 8820 N N . THR A 1 1076 ? -33.218 14.921 -3.570 1.00 63.50 1076 THR A N 1
ATOM 8821 C CA . THR A 1 1076 ? -32.586 13.893 -4.413 1.00 63.50 1076 THR A CA 1
ATOM 8822 C C . THR A 1 1076 ? -31.075 14.097 -4.507 1.00 63.50 1076 THR A C 1
ATOM 8824 O O . THR A 1 1076 ? -30.331 13.135 -4.368 1.00 63.50 1076 THR A O 1
ATOM 8827 N N . TRP A 1 1077 ? -30.612 15.342 -4.669 1.00 72.88 1077 TRP A N 1
ATOM 8828 C CA . TRP A 1 1077 ? -29.182 15.663 -4.704 1.00 72.88 1077 TRP A CA 1
ATOM 8829 C C . TRP A 1 1077 ? -28.503 15.336 -3.368 1.00 72.88 1077 TRP A C 1
ATOM 8831 O O . TRP A 1 1077 ? -27.452 14.694 -3.351 1.00 72.88 1077 TRP A O 1
ATOM 8841 N N . LEU A 1 1078 ? -29.149 15.661 -2.242 1.00 70.12 1078 LEU A N 1
ATOM 8842 C CA . LEU A 1 1078 ? -28.687 15.233 -0.916 1.00 70.12 1078 LEU A CA 1
ATOM 8843 C C . LEU A 1 1078 ? -28.601 13.700 -0.806 1.00 70.12 1078 LEU A C 1
ATOM 8845 O O . LEU A 1 1078 ? -27.616 13.184 -0.289 1.00 70.12 1078 LEU A O 1
ATOM 8849 N N . ALA A 1 1079 ? -29.572 12.957 -1.345 1.00 62.62 1079 ALA A N 1
ATOM 8850 C CA . ALA A 1 1079 ? -29.574 11.491 -1.306 1.00 62.62 1079 ALA A CA 1
ATOM 8851 C C . ALA A 1 1079 ? -28.448 10.831 -2.133 1.00 62.62 1079 ALA A C 1
ATOM 8853 O O . ALA A 1 1079 ? -28.058 9.705 -1.826 1.00 62.62 1079 ALA A O 1
ATOM 8854 N N . THR A 1 1080 ? -27.918 11.506 -3.159 1.00 62.78 1080 THR A N 1
ATOM 8855 C CA . THR A 1 1080 ? -26.911 10.946 -4.082 1.00 62.78 1080 THR A CA 1
ATOM 8856 C C . THR A 1 1080 ? -25.479 11.436 -3.853 1.00 62.78 1080 THR A C 1
ATOM 8858 O O . THR A 1 1080 ? -24.567 10.899 -4.476 1.00 62.78 1080 THR A O 1
ATOM 8861 N N . GLY A 1 1081 ? -25.256 12.432 -2.988 1.00 67.38 1081 GLY A N 1
ATOM 8862 C CA . GLY A 1 1081 ? -23.903 12.941 -2.696 1.00 67.38 1081 GLY A CA 1
ATOM 8863 C C . GLY A 1 1081 ? -23.793 14.429 -2.332 1.00 67.38 1081 GLY A C 1
ATOM 8864 O O . GLY A 1 1081 ? -22.693 14.972 -2.260 1.00 67.38 1081 GLY A O 1
ATOM 8865 N N . GLY A 1 1082 ? -24.917 15.130 -2.151 1.00 73.25 1082 GLY A N 1
ATOM 8866 C CA . GLY A 1 1082 ? -24.919 16.552 -1.794 1.00 73.25 1082 GLY A CA 1
ATOM 8867 C C . GLY A 1 1082 ? -24.394 16.843 -0.384 1.00 73.25 1082 GLY A C 1
ATOM 8868 O O . GLY A 1 1082 ? -23.887 17.934 -0.132 1.00 73.25 1082 GLY A O 1
ATOM 8869 N N . TRP A 1 1083 ? -24.453 15.867 0.530 1.00 75.31 1083 TRP A N 1
ATOM 8870 C CA . TRP A 1 1083 ? -23.913 16.003 1.887 1.00 75.31 1083 TRP A CA 1
ATOM 8871 C C . TRP A 1 1083 ? -22.409 16.253 1.885 1.00 75.31 1083 TRP A C 1
ATOM 8873 O O . TRP A 1 1083 ? -21.938 17.152 2.575 1.00 75.31 1083 TRP A O 1
ATOM 8883 N N . GLU A 1 1084 ? -21.663 15.511 1.068 1.00 74.69 1084 GLU A N 1
ATOM 8884 C CA . GLU A 1 1084 ? -20.221 15.691 0.941 1.00 74.69 1084 GLU A CA 1
ATOM 8885 C C . GLU A 1 1084 ? -19.867 17.087 0.445 1.00 74.69 1084 GLU A C 1
ATOM 8887 O O . GLU A 1 1084 ? -18.884 17.650 0.898 1.00 74.69 1084 GLU A O 1
ATOM 8892 N N . GLN A 1 1085 ? -20.672 17.669 -0.443 1.00 74.38 1085 GLN A N 1
ATOM 8893 C CA . GLN A 1 1085 ? -20.406 19.002 -0.986 1.00 74.38 1085 GLN A CA 1
ATOM 8894 C C . GLN A 1 1085 ? -20.671 20.114 0.040 1.00 74.38 1085 GLN A C 1
ATOM 8896 O O . GLN A 1 1085 ? -19.948 21.105 0.058 1.00 74.38 1085 GLN A O 1
ATOM 8901 N N . ILE A 1 1086 ? -21.668 19.948 0.920 1.00 75.62 1086 ILE A N 1
ATOM 8902 C CA . ILE A 1 1086 ? -21.965 20.915 1.994 1.00 75.62 1086 ILE A CA 1
ATOM 8903 C C . ILE A 1 1086 ? -20.858 20.919 3.048 1.00 75.62 1086 ILE A C 1
ATOM 8905 O O . ILE A 1 1086 ? -20.466 21.982 3.520 1.00 75.62 1086 ILE A O 1
ATOM 8909 N N . PHE A 1 1087 ? -20.361 19.736 3.404 1.00 78.12 1087 PHE A N 1
ATOM 8910 C CA . PHE A 1 1087 ? -19.415 19.550 4.503 1.00 78.12 1087 PHE A CA 1
ATOM 8911 C C . PHE A 1 1087 ? -17.967 19.322 4.045 1.00 78.12 1087 PHE A C 1
ATOM 8913 O O . PHE A 1 1087 ? -17.104 18.935 4.834 1.00 78.12 1087 PHE A O 1
ATOM 8920 N N . GLN A 1 1088 ? -17.680 19.558 2.766 1.00 78.00 1088 GLN A N 1
ATOM 8921 C CA . GLN A 1 1088 ? -16.340 19.450 2.205 1.00 78.00 1088 GLN A CA 1
ATOM 8922 C C . GLN A 1 1088 ? -15.420 20.509 2.815 1.00 78.00 1088 GLN A C 1
ATOM 8924 O O . GLN A 1 1088 ? -15.598 21.714 2.634 1.00 78.00 1088 GLN A O 1
ATOM 8929 N N . ASN A 1 1089 ? -14.371 20.050 3.494 1.00 82.38 1089 ASN A N 1
ATOM 8930 C CA . ASN A 1 1089 ? -13.422 20.939 4.160 1.00 82.38 1089 ASN A CA 1
ATOM 8931 C C . ASN A 1 1089 ? -12.394 21.583 3.222 1.00 82.38 1089 ASN A C 1
ATOM 8933 O O . ASN A 1 1089 ? -11.638 22.451 3.654 1.00 82.38 1089 ASN A O 1
ATOM 8937 N N . ASP A 1 1090 ? -12.338 21.187 1.950 1.00 81.19 1090 ASP A N 1
ATOM 8938 C CA . ASP A 1 1090 ? -11.287 21.634 1.029 1.00 81.19 1090 ASP A CA 1
ATOM 8939 C C . ASP A 1 1090 ? -11.327 23.141 0.776 1.00 81.19 1090 ASP A C 1
ATOM 8941 O O . ASP A 1 1090 ? -10.278 23.773 0.690 1.00 81.19 1090 ASP A O 1
ATOM 8945 N N . ARG A 1 1091 ? -12.518 23.754 0.792 1.00 81.50 1091 ARG A N 1
ATOM 8946 C CA . ARG A 1 1091 ? -12.654 25.216 0.759 1.00 81.50 1091 ARG A CA 1
ATOM 8947 C C . ARG A 1 1091 ? -11.928 25.876 1.933 1.00 81.50 1091 ARG A C 1
ATOM 8949 O O . ARG A 1 1091 ? -11.130 26.783 1.730 1.00 81.50 1091 ARG A O 1
ATOM 8956 N N . HIS A 1 1092 ? -12.200 25.410 3.148 1.00 86.81 1092 HIS A N 1
ATOM 8957 C CA . HIS A 1 1092 ? -11.623 25.970 4.369 1.00 86.81 1092 HIS A CA 1
ATOM 8958 C C . HIS A 1 1092 ? -10.113 25.705 4.459 1.00 86.81 1092 HIS A C 1
ATOM 8960 O O . HIS A 1 1092 ? -9.352 26.559 4.909 1.00 86.81 1092 HIS A O 1
ATOM 8966 N N . LYS A 1 1093 ? -9.644 24.555 3.955 1.00 88.12 1093 LYS A N 1
ATOM 8967 C CA . LYS A 1 1093 ? -8.209 24.262 3.821 1.00 88.12 1093 LYS A CA 1
ATOM 8968 C C . LYS A 1 1093 ? -7.524 25.190 2.823 1.00 88.12 1093 LYS A C 1
ATOM 8970 O O . LYS A 1 1093 ? -6.446 25.693 3.123 1.00 88.12 1093 LYS A O 1
ATOM 8975 N N . ASN A 1 1094 ? -8.131 25.421 1.659 1.00 86.88 1094 ASN A N 1
ATOM 8976 C CA . ASN A 1 1094 ? -7.581 26.314 0.639 1.00 86.88 1094 ASN A CA 1
ATOM 8977 C C . ASN A 1 1094 ? -7.489 27.746 1.158 1.00 86.88 1094 ASN A C 1
ATOM 8979 O O . ASN A 1 1094 ? -6.446 28.372 1.028 1.00 86.88 1094 ASN A O 1
ATOM 8983 N N . GLN A 1 1095 ? -8.524 28.214 1.847 1.00 86.12 1095 GLN A N 1
ATOM 8984 C CA . GLN A 1 1095 ? -8.537 29.539 2.454 1.00 86.12 1095 GLN A CA 1
ATOM 8985 C C . GLN A 1 1095 ? -7.499 29.694 3.571 1.00 86.12 1095 GLN A C 1
ATOM 8987 O O . GLN A 1 1095 ? -6.817 30.714 3.657 1.00 86.12 1095 GLN A O 1
ATOM 8992 N N . LEU A 1 1096 ? -7.312 28.666 4.404 1.00 92.88 1096 LEU A N 1
ATOM 8993 C CA . LEU A 1 1096 ? -6.206 28.651 5.356 1.00 92.88 1096 LEU A CA 1
ATOM 8994 C C . LEU A 1 1096 ? -4.855 28.684 4.640 1.00 92.88 1096 LEU A C 1
ATOM 8996 O O . LEU A 1 1096 ? -3.988 29.441 5.049 1.00 92.88 1096 LEU A O 1
ATOM 9000 N N . ASN A 1 1097 ? -4.675 27.915 3.565 1.00 91.75 1097 ASN A N 1
ATOM 9001 C CA . ASN A 1 1097 ? -3.444 27.935 2.775 1.00 91.75 1097 ASN A CA 1
ATOM 9002 C C . ASN A 1 1097 ? -3.167 29.305 2.145 1.00 91.75 1097 ASN A C 1
ATOM 9004 O O . ASN A 1 1097 ? -2.018 29.737 2.142 1.00 91.75 1097 ASN A O 1
ATOM 9008 N N . GLU A 1 1098 ? -4.191 29.999 1.652 1.00 91.62 1098 GLU A N 1
ATOM 9009 C CA . GLU A 1 1098 ? -4.077 31.372 1.151 1.00 91.62 1098 GLU A CA 1
ATOM 9010 C C . GLU A 1 1098 ? -3.630 32.327 2.265 1.00 91.62 1098 GLU A C 1
ATOM 9012 O O . GLU A 1 1098 ? -2.638 33.038 2.102 1.00 91.62 1098 GLU A O 1
ATOM 9017 N N . ASN A 1 1099 ? -4.269 32.270 3.439 1.00 93.25 1099 ASN A N 1
ATOM 9018 C CA . ASN A 1 1099 ? -3.861 33.057 4.608 1.00 93.25 1099 ASN A CA 1
ATOM 9019 C C . ASN A 1 1099 ? -2.427 32.732 5.055 1.00 93.25 1099 ASN A C 1
ATOM 9021 O O . ASN A 1 1099 ? -1.667 33.630 5.414 1.00 93.25 1099 ASN A O 1
ATOM 9025 N N . LEU A 1 1100 ? -2.038 31.456 5.013 1.00 94.56 1100 LEU A N 1
ATOM 9026 C CA . LEU A 1 1100 ? -0.682 31.018 5.328 1.00 94.56 1100 LEU A CA 1
ATOM 9027 C C . LEU A 1 1100 ? 0.335 31.558 4.329 1.00 94.56 1100 LEU A C 1
ATOM 9029 O O . LEU A 1 1100 ? 1.403 31.978 4.752 1.00 94.56 1100 LEU A O 1
ATOM 9033 N N . ASN A 1 1101 ? 0.018 31.591 3.034 1.00 93.31 1101 ASN A N 1
ATOM 9034 C CA . ASN A 1 1101 ? 0.907 32.170 2.029 1.00 93.31 1101 ASN A CA 1
ATOM 9035 C C . ASN A 1 1101 ? 1.144 33.660 2.294 1.00 93.31 1101 ASN A C 1
ATOM 9037 O O . ASN A 1 1101 ? 2.296 34.081 2.290 1.00 93.31 1101 ASN A O 1
ATOM 9041 N N . LEU A 1 1102 ? 0.097 34.418 2.639 1.00 94.00 1102 LEU A N 1
ATOM 9042 C CA . LEU A 1 1102 ? 0.227 35.830 3.020 1.00 94.00 1102 LEU A CA 1
ATOM 9043 C C . LEU A 1 1102 ? 1.118 36.015 4.261 1.00 94.00 1102 LEU A C 1
ATOM 9045 O O . LEU A 1 1102 ? 1.963 36.909 4.295 1.00 94.00 1102 LEU A O 1
ATOM 9049 N N . ILE A 1 1103 ? 0.971 35.150 5.272 1.00 94.25 1103 ILE A N 1
ATOM 9050 C CA . ILE A 1 1103 ? 1.848 35.150 6.454 1.00 94.25 1103 ILE A CA 1
ATOM 9051 C C . ILE A 1 1103 ? 3.284 34.803 6.037 1.00 94.25 1103 ILE A C 1
ATOM 9053 O O . ILE A 1 1103 ? 4.226 35.499 6.392 1.00 94.25 1103 ILE A O 1
ATOM 9057 N N . PHE A 1 1104 ? 3.490 33.758 5.244 1.00 94.69 1104 PHE A N 1
ATOM 9058 C CA . PHE A 1 1104 ? 4.827 33.329 4.838 1.00 94.69 1104 PHE A CA 1
ATOM 9059 C C . PHE A 1 1104 ? 5.556 34.359 3.970 1.00 94.69 1104 PHE A C 1
ATOM 9061 O O . PHE A 1 1104 ? 6.772 34.501 4.104 1.00 94.69 1104 PHE A O 1
ATOM 9068 N N . GLU A 1 1105 ? 4.832 35.077 3.111 1.00 91.62 1105 GLU A N 1
ATOM 9069 C CA . GLU A 1 1105 ? 5.345 36.207 2.332 1.00 91.62 1105 GLU A CA 1
ATOM 9070 C C . GLU A 1 1105 ? 5.772 37.357 3.247 1.00 91.62 1105 GLU A C 1
ATOM 9072 O O . GLU A 1 1105 ? 6.882 37.869 3.109 1.00 91.62 1105 GLU A O 1
ATOM 9077 N N . LYS A 1 1106 ? 4.951 37.700 4.248 1.00 93.06 1106 LYS A N 1
ATOM 9078 C CA . LYS A 1 1106 ? 5.261 38.745 5.236 1.00 93.06 1106 LYS A CA 1
ATOM 9079 C C . LYS A 1 1106 ? 6.556 38.480 6.015 1.00 93.06 1106 LYS A C 1
ATOM 9081 O O . LYS A 1 1106 ? 7.268 39.428 6.337 1.00 93.06 1106 LYS A O 1
ATOM 9086 N N . TYR A 1 1107 ? 6.862 37.218 6.321 1.00 91.31 1107 TYR A N 1
ATOM 9087 C CA . TYR A 1 1107 ? 8.062 36.822 7.075 1.00 91.31 1107 TYR A CA 1
ATOM 9088 C C . TYR A 1 1107 ? 9.230 36.346 6.192 1.00 91.31 1107 TYR A C 1
ATOM 9090 O O . TYR A 1 1107 ? 10.257 35.937 6.728 1.00 91.31 1107 TYR A O 1
ATOM 9098 N N . ASN A 1 1108 ? 9.094 36.405 4.861 1.00 88.19 1108 ASN A N 1
ATOM 9099 C CA . ASN A 1 1108 ? 10.117 36.011 3.885 1.00 88.19 1108 ASN A CA 1
ATOM 9100 C C . ASN A 1 1108 ? 10.757 34.632 4.164 1.00 88.19 1108 ASN A C 1
ATOM 9102 O O . ASN A 1 1108 ? 11.978 34.478 4.181 1.00 88.19 1108 ASN A O 1
ATOM 9106 N N . LEU A 1 1109 ? 9.918 33.630 4.438 1.00 88.12 1109 LEU A N 1
ATOM 9107 C CA . LEU A 1 1109 ? 10.373 32.290 4.818 1.00 88.12 1109 LEU A CA 1
ATOM 9108 C C . LEU A 1 1109 ? 10.923 31.508 3.613 1.00 88.12 1109 LEU A C 1
ATOM 9110 O O . LEU A 1 1109 ? 10.402 31.628 2.500 1.00 88.12 1109 LEU A O 1
ATOM 9114 N N . ASP A 1 1110 ? 11.920 30.650 3.832 1.00 87.88 1110 ASP A N 1
ATOM 9115 C CA . ASP A 1 1110 ? 12.360 29.696 2.809 1.00 87.88 1110 ASP A CA 1
ATOM 9116 C C . ASP A 1 1110 ? 11.325 28.578 2.583 1.00 87.88 1110 ASP A C 1
ATOM 9118 O O . ASP A 1 1110 ? 10.467 28.305 3.428 1.00 87.88 1110 ASP A O 1
ATOM 9122 N N . ASP A 1 1111 ? 11.395 27.909 1.432 1.00 83.19 1111 ASP A N 1
ATOM 9123 C CA . ASP A 1 1111 ? 10.390 26.916 1.035 1.00 83.19 1111 ASP A CA 1
ATOM 9124 C C . ASP A 1 1111 ? 10.359 25.674 1.937 1.00 83.19 1111 ASP A C 1
ATOM 9126 O O . ASP A 1 1111 ? 9.304 25.044 2.090 1.00 83.19 1111 ASP A O 1
ATOM 9130 N N . SER A 1 1112 ? 11.479 25.339 2.585 1.00 80.06 1112 SER A N 1
ATOM 9131 C CA . SER A 1 1112 ? 11.546 24.219 3.523 1.00 80.06 1112 SER A CA 1
ATOM 9132 C C . SER A 1 1112 ? 10.792 24.539 4.820 1.00 80.06 1112 SER A C 1
ATOM 9134 O O . SER A 1 1112 ? 9.978 23.727 5.272 1.00 80.06 1112 SER A O 1
ATOM 9136 N N . ILE A 1 1113 ? 10.955 25.758 5.351 1.00 84.81 1113 ILE A N 1
ATOM 9137 C CA . ILE A 1 1113 ? 10.236 26.266 6.524 1.00 84.81 1113 ILE A CA 1
ATOM 9138 C C . ILE A 1 1113 ? 8.760 26.495 6.187 1.00 84.81 1113 ILE A C 1
ATOM 9140 O O . ILE A 1 1113 ? 7.899 26.084 6.964 1.00 84.81 1113 ILE A O 1
ATOM 9144 N N . LYS A 1 1114 ? 8.435 27.068 5.016 1.00 88.00 1114 LYS A N 1
ATOM 9145 C CA . LYS A 1 1114 ? 7.043 27.221 4.547 1.00 88.00 1114 LYS A CA 1
ATOM 9146 C C . LYS A 1 1114 ? 6.317 25.886 4.517 1.00 88.00 1114 LYS A C 1
ATOM 9148 O O . LYS A 1 1114 ? 5.203 25.777 5.018 1.00 88.00 1114 LYS A O 1
ATOM 9153 N N . THR A 1 1115 ? 6.943 24.865 3.935 1.00 85.06 1115 THR A N 1
ATOM 9154 C CA . THR A 1 1115 ? 6.349 23.526 3.832 1.00 85.06 1115 THR A CA 1
ATOM 9155 C C . THR A 1 1115 ? 6.148 22.913 5.214 1.00 85.06 1115 THR A C 1
ATOM 9157 O O . THR A 1 1115 ? 5.065 22.413 5.515 1.00 85.06 1115 THR A O 1
ATOM 9160 N N . TYR A 1 1116 ? 7.151 23.020 6.086 1.00 82.62 1116 TYR A N 1
ATOM 9161 C CA . TYR A 1 1116 ? 7.069 22.541 7.461 1.00 82.62 1116 TYR A CA 1
ATOM 9162 C C . TYR A 1 1116 ? 5.951 23.228 8.264 1.00 82.62 1116 TYR A C 1
ATOM 9164 O O . TYR A 1 1116 ? 5.079 22.549 8.811 1.00 82.62 1116 TYR A O 1
ATOM 9172 N N . LEU A 1 1117 ? 5.917 24.564 8.285 1.00 87.00 1117 LEU A N 1
ATOM 9173 C CA . LEU A 1 1117 ? 4.908 25.341 9.007 1.00 87.00 1117 LEU A CA 1
ATOM 9174 C C . LEU A 1 1117 ? 3.510 25.163 8.424 1.00 87.00 1117 LEU A C 1
ATOM 9176 O O . LEU A 1 1117 ? 2.548 25.076 9.186 1.00 87.00 1117 LEU A O 1
ATOM 9180 N N . ARG A 1 1118 ? 3.376 25.053 7.096 1.00 89.81 1118 ARG A N 1
ATOM 9181 C CA . ARG A 1 1118 ? 2.093 24.751 6.448 1.00 89.81 1118 ARG A CA 1
ATOM 9182 C C . ARG A 1 1118 ? 1.564 23.410 6.922 1.00 89.81 1118 ARG A C 1
ATOM 9184 O O . ARG A 1 1118 ? 0.414 23.328 7.344 1.00 89.81 1118 ARG A O 1
ATOM 9191 N N . ASN A 1 1119 ? 2.414 22.386 6.919 1.00 80.50 1119 ASN A N 1
ATOM 9192 C CA . ASN A 1 1119 ? 2.035 21.053 7.365 1.00 80.50 1119 ASN A CA 1
ATOM 9193 C C . ASN A 1 1119 ? 1.646 21.058 8.845 1.00 80.50 1119 ASN A C 1
ATOM 9195 O O . ASN A 1 1119 ? 0.585 20.540 9.178 1.00 80.50 1119 ASN A O 1
ATOM 9199 N N . LYS A 1 1120 ? 2.426 21.709 9.720 1.00 81.38 1120 LYS A N 1
ATOM 9200 C CA . LYS A 1 1120 ? 2.087 21.841 11.148 1.00 81.38 1120 LYS A CA 1
ATOM 9201 C C . LYS A 1 1120 ? 0.790 22.622 11.383 1.00 81.38 1120 LYS A C 1
ATOM 9203 O O . LYS A 1 1120 ? -0.014 22.221 12.218 1.00 81.38 1120 LYS A O 1
ATOM 9208 N N . THR A 1 1121 ? 0.539 23.676 10.611 1.00 86.12 1121 THR A N 1
ATOM 9209 C CA . THR A 1 1121 ? -0.681 24.489 10.731 1.00 86.12 1121 THR A CA 1
ATOM 9210 C C . THR A 1 1121 ? -1.922 23.750 10.232 1.00 86.12 1121 THR A C 1
ATOM 9212 O O . THR A 1 1121 ? -2.938 23.699 10.924 1.00 86.12 1121 THR A O 1
ATOM 9215 N N . LEU A 1 1122 ? -1.849 23.103 9.067 1.00 84.19 1122 LEU A N 1
ATOM 9216 C CA . LEU A 1 1122 ? -2.939 22.261 8.568 1.00 84.19 1122 LEU A CA 1
ATOM 9217 C C . LEU A 1 1122 ? -3.215 21.090 9.513 1.00 84.19 1122 LEU A C 1
ATOM 9219 O O . LEU A 1 1122 ? -4.373 20.755 9.764 1.00 84.19 1122 LEU A O 1
ATOM 9223 N N . PHE A 1 1123 ? -2.158 20.501 10.069 1.00 75.56 1123 PHE A N 1
ATOM 9224 C CA . PHE A 1 1123 ? -2.249 19.443 11.063 1.00 75.56 1123 PHE A CA 1
ATOM 9225 C C . PHE A 1 1123 ? -2.963 19.911 12.338 1.00 75.56 1123 PHE A C 1
ATOM 9227 O O . PHE A 1 1123 ? -3.850 19.199 12.809 1.00 75.56 1123 PHE A O 1
ATOM 9234 N N . ALA A 1 1124 ? -2.671 21.123 12.827 1.00 79.81 1124 ALA A N 1
ATOM 9235 C CA . ALA A 1 1124 ? -3.344 21.733 13.978 1.00 79.81 1124 ALA A CA 1
ATOM 9236 C C . ALA A 1 1124 ? -4.857 21.970 13.755 1.00 79.81 1124 ALA A C 1
ATOM 9238 O O . ALA A 1 1124 ? -5.642 21.932 14.697 1.00 79.81 1124 ALA A O 1
ATOM 9239 N N . MET A 1 1125 ? -5.300 22.166 12.509 1.00 84.19 1125 MET A N 1
ATOM 9240 C CA . MET A 1 1125 ? -6.726 22.318 12.165 1.00 84.19 1125 MET A CA 1
ATOM 9241 C C . MET A 1 1125 ? -7.432 20.997 11.824 1.00 84.19 1125 MET A C 1
ATOM 9243 O O . MET A 1 1125 ? -8.661 20.945 11.713 1.00 84.19 1125 MET A O 1
ATOM 9247 N N . ASN A 1 1126 ? -6.675 19.910 11.673 1.00 75.19 1126 ASN A N 1
ATOM 9248 C CA . ASN A 1 1126 ? -7.175 18.628 11.186 1.00 75.19 1126 ASN A CA 1
ATOM 9249 C C . ASN A 1 1126 ? -8.317 18.006 12.021 1.00 75.19 1126 ASN A C 1
ATOM 9251 O O . ASN A 1 1126 ? -9.211 17.434 11.411 1.00 75.19 1126 ASN A O 1
ATOM 9255 N N . PRO A 1 1127 ? -8.390 18.132 13.360 1.00 70.69 1127 PRO A N 1
ATOM 9256 C CA . PRO A 1 1127 ? -9.521 17.719 14.183 1.00 70.69 1127 PRO A CA 1
ATOM 9257 C C . PRO A 1 1127 ? -10.848 18.252 13.737 1.00 70.69 1127 PRO A C 1
ATOM 9259 O O . PRO A 1 1127 ? -11.820 17.514 13.697 1.00 70.69 1127 PRO A O 1
ATOM 9262 N N . ILE A 1 1128 ? -10.885 19.545 13.431 1.00 77.25 1128 ILE A N 1
ATOM 9263 C CA . ILE A 1 1128 ? -12.116 20.241 13.104 1.00 77.25 1128 ILE A CA 1
ATOM 9264 C C . ILE A 1 1128 ? -12.581 19.742 11.744 1.00 77.25 1128 ILE A C 1
ATOM 9266 O O . ILE A 1 1128 ? -13.728 19.326 11.602 1.00 77.25 1128 ILE A O 1
ATOM 9270 N N . TYR A 1 1129 ? -11.654 19.652 10.786 1.00 80.62 1129 TYR A N 1
ATOM 9271 C CA . TYR A 1 1129 ? -11.926 19.060 9.482 1.00 80.62 1129 TYR A CA 1
ATOM 9272 C C . TYR A 1 1129 ? -12.375 17.602 9.596 1.00 80.62 1129 TYR A C 1
ATOM 9274 O O . TYR A 1 1129 ? -13.404 17.221 9.053 1.00 80.62 1129 TYR A O 1
ATOM 9282 N N . LYS A 1 1130 ? -11.654 16.770 10.347 1.00 71.12 1130 LYS A N 1
ATOM 9283 C CA . LYS A 1 1130 ? -11.964 15.344 10.474 1.00 71.12 1130 LYS A CA 1
ATOM 9284 C C . LYS A 1 1130 ? -13.253 15.100 11.235 1.00 71.12 1130 LYS A C 1
ATOM 9286 O O . LYS A 1 1130 ? -14.018 14.243 10.822 1.00 71.12 1130 LYS A O 1
ATOM 9291 N N . MET A 1 1131 ? -13.535 15.869 12.280 1.00 72.06 1131 MET A N 1
ATOM 9292 C CA . MET A 1 1131 ? -14.821 15.849 12.971 1.00 72.06 1131 MET A CA 1
ATOM 9293 C C . MET A 1 1131 ? -15.963 16.114 11.980 1.00 72.06 1131 MET A C 1
ATOM 9295 O O . MET A 1 1131 ? -16.930 15.358 11.959 1.00 72.06 1131 MET A O 1
ATOM 9299 N N . ILE A 1 1132 ? -15.833 17.129 11.121 1.00 75.31 1132 ILE A N 1
ATOM 9300 C CA . ILE A 1 1132 ? -16.830 17.452 10.089 1.00 75.31 1132 ILE A CA 1
ATOM 9301 C C . ILE A 1 1132 ? -16.919 16.341 9.027 1.00 75.31 1132 ILE A C 1
ATOM 9303 O O . ILE A 1 1132 ? -18.022 15.884 8.726 1.00 75.31 1132 ILE A O 1
ATOM 9307 N N . ASP A 1 1133 ? -15.789 15.843 8.509 1.00 72.31 1133 ASP A N 1
ATOM 9308 C CA . ASP A 1 1133 ? -15.732 14.744 7.525 1.00 72.31 1133 ASP A CA 1
ATOM 9309 C C . ASP A 1 1133 ? -16.438 13.486 8.064 1.00 72.31 1133 ASP A C 1
ATOM 9311 O O . ASP A 1 1133 ? -17.256 12.851 7.394 1.00 72.31 1133 ASP A O 1
ATOM 9315 N N . ILE A 1 1134 ? -16.119 13.120 9.304 1.00 64.31 1134 ILE A N 1
ATOM 9316 C CA . ILE A 1 1134 ? -16.640 11.932 9.969 1.00 64.31 1134 ILE A CA 1
ATOM 9317 C C . ILE A 1 1134 ? -18.133 12.102 10.259 1.00 64.31 1134 ILE A C 1
ATOM 9319 O O . ILE A 1 1134 ? -18.920 11.189 10.010 1.00 64.31 1134 ILE A O 1
ATOM 9323 N N . HIS A 1 1135 ? -18.549 13.283 10.714 1.00 68.62 1135 HIS A N 1
ATOM 9324 C CA . HIS A 1 1135 ? -19.957 13.601 10.915 1.00 68.62 1135 HIS A CA 1
ATOM 9325 C C . HIS A 1 1135 ? -20.761 13.503 9.605 1.00 68.62 1135 HIS A C 1
ATOM 9327 O O . HIS A 1 1135 ? -21.835 12.903 9.580 1.00 68.62 1135 HIS A O 1
ATOM 9333 N N . THR A 1 1136 ? -20.194 13.974 8.494 1.00 69.88 1136 THR A N 1
ATOM 9334 C CA . THR A 1 1136 ? -20.771 13.862 7.141 1.00 69.88 1136 THR A CA 1
ATOM 9335 C C . THR A 1 1136 ? -20.952 12.412 6.712 1.00 69.88 1136 THR A C 1
ATOM 9337 O O . THR A 1 1136 ? -22.030 12.017 6.260 1.00 69.88 1136 THR A O 1
ATOM 9340 N N . SER A 1 1137 ? -19.909 11.596 6.897 1.00 65.44 1137 SER A N 1
ATOM 9341 C CA . SER A 1 1137 ? -19.942 10.159 6.607 1.00 65.44 1137 SER A CA 1
ATOM 9342 C C . SER A 1 1137 ? -21.015 9.442 7.432 1.00 65.44 1137 SER A C 1
ATOM 9344 O O . SER A 1 1137 ? -21.768 8.613 6.908 1.00 65.44 1137 SER A O 1
ATOM 9346 N N . ASN A 1 1138 ? -21.149 9.817 8.706 1.00 62.47 1138 ASN A N 1
ATOM 9347 C CA . ASN A 1 1138 ? -22.144 9.263 9.614 1.00 62.47 1138 ASN A CA 1
ATOM 9348 C C . ASN A 1 1138 ? -23.565 9.672 9.230 1.00 62.47 1138 ASN A C 1
ATOM 9350 O O . ASN A 1 1138 ? -24.442 8.819 9.210 1.00 62.47 1138 ASN A O 1
ATOM 9354 N N . ILE A 1 1139 ? -23.815 10.924 8.846 1.00 63.56 1139 ILE A N 1
ATOM 9355 C CA . ILE A 1 1139 ? -25.138 11.346 8.362 1.00 63.56 1139 ILE A CA 1
ATOM 9356 C C . ILE A 1 1139 ? -25.517 10.600 7.084 1.00 63.56 1139 ILE A C 1
ATOM 9358 O O . ILE A 1 1139 ? -26.614 10.050 6.995 1.00 63.56 1139 ILE A O 1
ATOM 9362 N N . LYS A 1 1140 ? -24.599 10.482 6.123 1.00 66.25 1140 LYS A N 1
ATOM 9363 C CA . LYS A 1 1140 ? -24.830 9.709 4.896 1.00 66.25 1140 LYS A CA 1
ATOM 9364 C C . LYS A 1 1140 ? -25.155 8.239 5.192 1.00 66.25 1140 LYS A C 1
ATOM 9366 O O . LYS A 1 1140 ? -26.089 7.673 4.619 1.00 66.25 1140 LYS A O 1
ATOM 9371 N N . THR A 1 1141 ? -24.381 7.613 6.076 1.00 63.06 1141 THR A N 1
ATOM 9372 C CA . THR A 1 1141 ? -24.497 6.181 6.385 1.00 63.06 1141 THR A CA 1
ATOM 9373 C C . THR A 1 1141 ? -25.721 5.890 7.254 1.00 63.06 1141 THR A C 1
ATOM 9375 O O . THR A 1 1141 ? -26.532 5.032 6.896 1.00 63.06 1141 THR A O 1
ATOM 9378 N N . ASN A 1 1142 ? -25.907 6.652 8.334 1.00 61.31 1142 ASN A N 1
ATOM 9379 C CA . ASN A 1 1142 ? -26.980 6.472 9.308 1.00 61.31 1142 ASN A CA 1
ATOM 9380 C C . ASN A 1 1142 ? -28.326 6.940 8.762 1.00 61.31 1142 ASN A C 1
ATOM 9382 O O . ASN A 1 1142 ? -29.285 6.181 8.829 1.00 61.31 1142 ASN A O 1
ATOM 9386 N N . MET A 1 1143 ? -28.422 8.145 8.189 1.00 58.78 1143 MET A N 1
ATOM 9387 C CA . MET A 1 1143 ? -29.725 8.703 7.813 1.00 58.78 1143 MET A CA 1
ATOM 9388 C C . MET A 1 1143 ? -30.269 8.222 6.472 1.00 58.78 1143 MET A C 1
ATOM 9390 O O . MET A 1 1143 ? -31.482 8.224 6.298 1.00 58.78 1143 MET A O 1
ATOM 9394 N N . PHE A 1 1144 ? -29.424 7.846 5.510 1.00 61.31 1144 PHE A N 1
ATOM 9395 C CA . PHE A 1 1144 ? -29.916 7.454 4.184 1.00 61.31 1144 PHE A CA 1
ATOM 9396 C C . PHE A 1 1144 ? -29.861 5.954 3.989 1.00 61.31 1144 PHE A C 1
ATOM 9398 O O . PHE A 1 1144 ? -30.898 5.334 3.800 1.00 61.31 1144 PHE A O 1
ATOM 9405 N N . LYS A 1 1145 ? -28.680 5.337 4.066 1.00 62.66 1145 LYS A N 1
ATOM 9406 C CA . LYS A 1 1145 ? -28.558 3.911 3.728 1.00 62.66 1145 LYS A CA 1
ATOM 9407 C C . LYS A 1 1145 ? -29.315 3.014 4.703 1.00 62.66 1145 LYS A C 1
ATOM 9409 O O . LYS A 1 1145 ? -30.038 2.119 4.277 1.00 62.66 1145 LYS A O 1
ATOM 9414 N N . ILE A 1 1146 ? -29.145 3.255 5.999 1.00 61.22 1146 ILE A N 1
ATOM 9415 C CA . ILE A 1 1146 ? -29.716 2.404 7.046 1.00 61.22 1146 ILE A CA 1
ATOM 9416 C C . ILE A 1 1146 ? -31.212 2.664 7.193 1.00 61.22 1146 ILE A C 1
ATOM 9418 O O . ILE A 1 1146 ? -32.004 1.725 7.144 1.00 61.22 1146 ILE A O 1
ATOM 9422 N N . ILE A 1 1147 ? -31.615 3.931 7.289 1.00 58.97 1147 ILE A N 1
ATOM 9423 C CA . ILE A 1 1147 ? -33.031 4.269 7.413 1.00 58.97 1147 ILE A CA 1
ATOM 9424 C C . ILE A 1 1147 ? -33.825 3.850 6.173 1.00 58.97 1147 ILE A C 1
ATOM 9426 O O . ILE A 1 1147 ? -34.842 3.188 6.336 1.00 58.97 1147 ILE A O 1
ATOM 9430 N N . ILE A 1 1148 ? -33.383 4.163 4.948 1.00 59.94 1148 ILE A N 1
ATOM 9431 C CA . ILE A 1 1148 ? -34.145 3.802 3.737 1.00 59.94 1148 ILE A CA 1
ATOM 9432 C C . ILE A 1 1148 ? -34.305 2.282 3.643 1.00 59.94 1148 ILE A C 1
ATOM 9434 O O . ILE A 1 1148 ? -35.403 1.805 3.366 1.00 59.94 1148 ILE A O 1
ATOM 9438 N N . LYS A 1 1149 ? -33.251 1.518 3.964 1.00 65.62 1149 LYS A N 1
ATOM 9439 C CA . LYS A 1 1149 ? -33.300 0.051 4.019 1.00 65.62 1149 LYS A CA 1
ATOM 9440 C C . LYS A 1 1149 ? -34.376 -0.455 4.988 1.00 65.62 1149 LYS A C 1
ATOM 9442 O O . LYS A 1 1149 ? -35.140 -1.351 4.636 1.00 65.62 1149 LYS A O 1
ATOM 9447 N N . TYR A 1 1150 ? -34.448 0.101 6.197 1.00 61.88 1150 TYR A N 1
ATOM 9448 C CA . TYR A 1 1150 ? -35.397 -0.356 7.219 1.00 61.88 1150 TYR A CA 1
ATOM 9449 C C . TYR A 1 1150 ? -36.815 0.201 7.039 1.00 61.88 1150 TYR A C 1
ATOM 9451 O O . TYR A 1 1150 ? -37.784 -0.477 7.380 1.00 61.88 1150 TYR A O 1
ATOM 9459 N N . ILE A 1 1151 ? -36.968 1.380 6.433 1.00 58.44 1151 ILE A N 1
ATOM 9460 C CA . ILE A 1 1151 ? -38.265 1.876 5.960 1.00 58.44 1151 ILE A CA 1
ATOM 9461 C C . ILE A 1 1151 ? -38.808 0.927 4.891 1.00 58.44 1151 ILE A C 1
ATOM 9463 O O . ILE A 1 1151 ? -39.917 0.430 5.040 1.00 58.44 1151 ILE A O 1
ATOM 9467 N N . HIS A 1 1152 ? -38.017 0.582 3.874 1.00 57.34 1152 HIS A N 1
ATOM 9468 C CA . HIS A 1 1152 ? -38.447 -0.349 2.825 1.00 57.34 1152 HIS A CA 1
ATOM 9469 C C . HIS A 1 1152 ? -38.901 -1.699 3.410 1.00 57.34 1152 HIS A C 1
ATOM 9471 O O . HIS A 1 1152 ? -40.014 -2.149 3.152 1.00 57.34 1152 HIS A O 1
ATOM 9477 N N . LYS A 1 1153 ? -38.096 -2.270 4.318 1.00 58.53 1153 LYS A N 1
ATOM 9478 C CA . LYS A 1 1153 ? -38.375 -3.540 5.014 1.00 58.53 1153 LYS A CA 1
ATOM 9479 C C . LYS A 1 1153 ? -39.582 -3.496 5.971 1.00 58.53 1153 LYS A C 1
ATOM 9481 O O . LYS A 1 1153 ? -40.101 -4.543 6.345 1.00 58.53 1153 LYS A O 1
ATOM 9486 N N . SER A 1 1154 ? -39.982 -2.314 6.447 1.00 54.16 1154 SER A N 1
ATOM 9487 C CA . SER A 1 1154 ? -41.156 -2.157 7.328 1.00 54.16 1154 SER A CA 1
ATOM 9488 C C . SER A 1 1154 ? -42.458 -1.934 6.553 1.00 54.16 1154 SER A C 1
ATOM 9490 O O . SER A 1 1154 ? -43.540 -2.196 7.088 1.00 54.16 1154 SER A O 1
ATOM 9492 N N . TYR A 1 1155 ? -42.360 -1.475 5.301 1.00 54.84 1155 TYR A N 1
ATOM 9493 C CA . TYR A 1 1155 ? -43.486 -1.361 4.377 1.00 54.84 1155 TYR A CA 1
ATOM 9494 C C . TYR A 1 1155 ? -43.809 -2.683 3.662 1.00 54.84 1155 TYR A C 1
ATOM 9496 O O . TYR A 1 1155 ? -45.000 -2.970 3.495 1.00 54.84 1155 TYR A O 1
ATOM 9504 N N . GLU A 1 1156 ? -42.783 -3.473 3.314 1.00 52.81 1156 GLU A N 1
ATOM 9505 C CA . GLU A 1 1156 ? -42.868 -4.924 3.041 1.00 52.81 1156 GLU A CA 1
ATOM 9506 C C . GLU A 1 1156 ? -43.358 -5.701 4.275 1.00 52.81 1156 GLU A C 1
ATOM 9508 O O . GLU A 1 1156 ? -44.162 -6.644 4.121 1.00 52.81 1156 GLU A O 1
#